Protein 2YEQ (pdb70)

Structure (mmCIF, N/CA/C/O backbone):
data_2YEQ
#
_entry.id   2YEQ
#
_cell.length_a   147.318
_cell.length_b   147.318
_cell.length_c   347.646
_cell.angle_alpha   90.00
_cell.angle_beta   90.00
_cell.angle_gamma   90.00
#
_symmetry.space_group_name_H-M   'I 41 2 2'
#
loop_
_entity.id
_entity.type
_entity.pdbx_description
1 polymer 'ALKALINE PHOSPHATASE D'
2 non-polymer 3,6,9,12,15,18,21,24-OCTAOXAHEXACOSAN-1-OL
3 non-polymer 1,2-ETHANEDIOL
4 non-polymer 'SODIUM ION'
5 non-polymer 'FE (III) ION'
6 non-polymer 'CALCIUM ION'
7 non-polymer 'PHOSPHATE ION'
8 water water
#
loop_
_atom_site.group_PDB
_atom_site.id
_atom_site.type_symbol
_atom_site.label_atom_id
_atom_site.label_alt_id
_atom_site.label_comp_id
_atom_site.label_asym_id
_atom_site.label_entity_id
_atom_site.label_seq_id
_atom_site.pdbx_PDB_ins_code
_atom_site.Cartn_x
_atom_site.Cartn_y
_atom_site.Cartn_z
_atom_site.occupancy
_atom_site.B_iso_or_equiv
_atom_site.auth_seq_id
_atom_site.auth_comp_id
_atom_site.auth_asym_id
_atom_site.auth_atom_id
_atom_site.pdbx_PDB_model_num
ATOM 1 N N . ALA A 1 1 ? 124.298 75.333 332.304 1.00 64.63 1 ALA A N 1
ATOM 2 C CA . ALA A 1 1 ? 124.929 74.020 332.589 1.00 53.57 1 ALA A CA 1
ATOM 3 C C . ALA A 1 1 ? 126.186 73.846 331.760 1.00 51.98 1 ALA A C 1
ATOM 4 O O . ALA A 1 1 ? 126.303 72.852 331.030 1.00 49.92 1 ALA A O 1
ATOM 6 N N . PRO A 1 2 ? 127.127 74.792 331.861 1.00 39.22 2 PRO A N 1
ATOM 7 C CA . PRO A 1 2 ? 128.416 74.586 331.197 1.00 36.70 2 PRO A CA 1
ATOM 8 C C . PRO A 1 2 ? 129.172 73.442 331.854 1.00 34.89 2 PRO A C 1
ATOM 9 O O . PRO A 1 2 ? 129.128 73.292 333.085 1.00 37.33 2 PRO A O 1
ATOM 13 N N . ASN A 1 3 ? 129.814 72.618 331.036 1.00 32.63 3 ASN A N 1
ATOM 14 C CA . ASN A 1 3 ? 130.653 71.544 331.524 1.00 32.90 3 ASN A CA 1
ATOM 15 C C . ASN A 1 3 ? 132.021 71.724 330.907 1.00 29.28 3 ASN A C 1
ATOM 16 O O . ASN A 1 3 ? 132.150 72.216 329.795 1.00 34.33 3 ASN A O 1
ATOM 21 N N . PHE A 1 4 ? 133.039 71.351 331.664 1.00 25.47 4 PHE A N 1
ATOM 22 C CA . PHE A 1 4 ? 134.412 71.593 331.292 1.00 21.95 4 PHE A CA 1
ATOM 23 C C . PHE A 1 4 ? 135.178 70.309 331.256 1.00 20.83 4 PHE A C 1
ATOM 24 O O . PHE A 1 4 ? 134.905 69.400 332.055 1.00 21.66 4 PHE A O 1
ATOM 32 N N . SER A 1 5 ? 136.145 70.241 330.355 1.00 20.83 5 SER A N 1
ATOM 33 C CA . SER A 1 5 ? 137.035 69.107 330.249 1.00 24.37 5 SER A CA 1
ATOM 34 C C . SER A 1 5 ? 138.257 69.307 331.160 1.00 25.70 5 SER A C 1
ATOM 35 O O . SER A 1 5 ? 139.017 68.374 331.430 1.00 26.16 5 SER A O 1
ATOM 38 N N . SER A 1 6 ? 138.432 70.524 331.660 1.00 23.05 6 SER A N 1
ATOM 39 C CA . SER A 1 6 ? 139.507 70.799 332.602 1.00 24.98 6 SER A CA 1
ATOM 40 C C . SER A 1 6 ? 139.084 71.921 333.539 1.00 23.53 6 SER A C 1
ATOM 41 O O . SER A 1 6 ? 138.208 72.712 333.210 1.00 21.69 6 SER A O 1
ATOM 44 N N . TYR A 1 7 ? 139.664 71.949 334.731 1.00 22.77 7 TYR A N 1
ATOM 45 C CA . TYR A 1 7 ? 139.286 72.922 335.760 1.00 21.09 7 TYR A CA 1
ATOM 46 C C . TYR A 1 7 ? 139.458 74.355 335.205 1.00 19.05 7 TYR A C 1
ATOM 47 O O . TYR A 1 7 ? 140.527 74.687 334.716 1.00 21.16 7 TYR A O 1
ATOM 56 N N . PRO A 1 8 ? 138.412 75.164 335.224 1.00 18.32 8 PRO A N 1
ATOM 57 C CA . PRO A 1 8 ? 138.478 76.438 334.479 1.00 20.37 8 PRO A CA 1
ATOM 58 C C . PRO A 1 8 ? 139.190 77.596 335.196 1.00 20.13 8 PRO A C 1
ATOM 59 O O . PRO A 1 8 ? 139.660 78.550 334.542 1.00 21.29 8 PRO A O 1
ATOM 63 N N . PHE A 1 9 ? 139.298 77.531 336.517 1.00 21.58 9 PHE A N 1
ATOM 64 C CA . PHE A 1 9 ? 139.825 78.670 337.279 1.00 20.42 9 PHE A CA 1
ATOM 65 C C . PHE A 1 9 ? 141.341 78.537 337.476 1.00 21.15 9 PHE A C 1
ATOM 66 O O . PHE A 1 9 ? 141.839 78.620 338.592 1.00 19.61 9 PHE A O 1
ATOM 74 N N . THR A 1 10 ? 142.060 78.333 336.377 1.00 19.34 10 THR A N 1
ATOM 75 C CA . THR A 1 10 ? 143.499 78.093 336.388 1.00 19.49 10 THR A CA 1
ATOM 76 C C . THR A 1 10 ? 144.282 79.350 336.786 1.00 18.65 10 THR A C 1
ATOM 77 O O . THR A 1 10 ? 145.462 79.260 337.121 1.00 19.97 10 THR A O 1
ATOM 81 N N . LEU A 1 11 ? 143.653 80.517 336.688 1.00 18.68 11 LEU A N 1
ATOM 82 C CA . LEU A 1 11 ? 144.309 81.788 337.059 1.00 19.45 11 LEU A CA 1
ATOM 83 C C . LEU A 1 11 ? 143.831 82.285 338.408 1.00 19.84 11 LEU A C 1
ATOM 84 O O . LEU A 1 11 ? 144.118 83.429 338.805 1.00 18.74 11 LEU A O 1
ATOM 89 N N . GLY A 1 12 ? 143.087 81.427 339.106 1.00 20.86 12 GLY A N 1
ATOM 90 C CA . GLY A 1 12 ? 142.589 81.745 340.439 1.00 19.01 12 GLY A CA 1
ATOM 91 C C . GLY A 1 12 ? 141.553 82.840 340.456 1.00 18.83 12 GLY A C 1
ATOM 92 O O . GLY A 1 12 ? 140.750 83.006 339.524 1.00 20.37 12 GLY A O 1
ATOM 93 N N . VAL A 1 13 ? 141.564 83.594 341.551 1.00 18.08 13 VAL A N 1
ATOM 94 C CA . VAL A 1 13 ? 140.641 84.671 341.777 1.00 17.10 13 VAL A CA 1
ATOM 95 C C . VAL A 1 13 ? 141.394 85.898 342.294 1.00 16.44 13 VAL A C 1
ATOM 96 O O . VAL A 1 13 ? 142.583 85.819 342.633 1.00 20.00 13 VAL A O 1
ATOM 100 N N . ALA A 1 14 ? 140.714 87.028 342.319 1.00 16.79 14 ALA A N 1
ATOM 101 C CA . ALA A 1 14 ? 141.333 88.273 342.786 1.00 18.59 14 ALA A CA 1
ATOM 102 C C . ALA A 1 14 ? 140.247 89.217 343.212 1.00 18.35 14 ALA A C 1
ATOM 103 O O . ALA A 1 14 ? 139.075 89.046 342.849 1.00 18.59 14 ALA A O 1
ATOM 105 N N . SER A 1 15 ? 140.631 90.208 344.008 1.00 19.17 15 SER A N 1
ATOM 106 C CA . SER A 1 15 ? 139.735 91.299 344.360 1.00 18.98 15 SER A CA 1
ATOM 107 C C . SER A 1 15 ? 140.491 92.617 344.337 1.00 17.41 15 SER A C 1
ATOM 108 O O . SER A 1 15 ? 141.711 92.668 344.422 1.00 16.43 15 SER A O 1
ATOM 111 N N . GLY A 1 16 ? 139.757 93.701 344.247 1.00 19.07 16 GLY A N 1
ATOM 112 C CA . GLY A 1 16 ? 140.426 94.968 344.089 1.00 20.36 16 GLY A CA 1
ATOM 113 C C . GLY A 1 16 ? 139.573 96.198 344.140 1.00 18.98 16 GLY A C 1
ATOM 114 O O . GLY A 1 16 ? 138.352 96.146 344.259 1.00 21.46 16 GLY A O 1
ATOM 115 N N . ASP A 1 17 ? 140.263 97.323 344.065 1.00 21.59 17 ASP A N 1
ATOM 116 C CA . ASP A 1 17 ? 139.643 98.636 344.066 1.00 23.01 17 ASP A CA 1
ATOM 117 C C . ASP A 1 17 ? 138.549 98.760 345.103 1.00 20.25 17 ASP A C 1
ATOM 118 O O . ASP A 1 17 ? 137.429 99.165 344.798 1.00 23.38 17 ASP A O 1
ATOM 123 N N . PRO A 1 18 ? 138.891 98.459 346.350 1.00 19.98 18 PRO A N 1
ATOM 124 C CA . PRO A 1 18 ? 137.890 98.509 347.411 1.00 20.54 18 PRO A CA 1
ATOM 125 C C . PRO A 1 18 ? 137.457 99.920 347.681 1.00 23.92 18 PRO A C 1
ATOM 126 O O . PRO A 1 18 ? 138.292 100.843 347.591 1.00 23.38 18 PRO A O 1
ATOM 130 N N . LEU A 1 19 ? 136.159 100.078 347.962 1.00 24.20 19 LEU A N 1
ATOM 131 C CA . LEU A 1 19 ? 135.580 101.299 348.505 1.00 23.33 19 LEU A CA 1
ATOM 132 C C . LEU A 1 19 ? 134.916 100.928 349.844 1.00 24.59 19 LEU A C 1
ATOM 133 O O . LEU A 1 19 ? 135.007 99.789 350.292 1.00 21.99 19 LEU A O 1
ATOM 138 N N . SER A 1 20 ? 134.243 101.870 350.491 1.00 25.38 20 SER A N 1
ATOM 139 C CA . SER A 1 20 ? 133.680 101.579 351.816 1.00 27.93 20 SER A CA 1
ATOM 140 C C . SER A 1 20 ? 132.461 100.666 351.763 1.00 29.44 20 SER A C 1
ATOM 141 O O . SER A 1 20 ? 132.118 100.058 352.764 1.00 29.56 20 SER A O 1
ATOM 144 N N . ASP A 1 21 ? 131.824 100.541 350.606 1.00 28.01 21 ASP A N 1
ATOM 145 C CA . ASP A 1 21 ? 130.600 99.743 350.488 1.00 29.35 21 ASP A CA 1
ATOM 146 C C . ASP A 1 21 ? 130.622 98.698 349.362 1.00 28.59 21 ASP A C 1
ATOM 147 O O . ASP A 1 21 ? 129.584 98.113 349.046 1.00 31.10 21 ASP A O 1
ATOM 152 N N . SER A 1 22 ? 131.776 98.491 348.739 1.00 27.21 22 SER A N 1
ATOM 153 C CA . SER A 1 22 ? 131.876 97.591 347.586 1.00 25.18 22 SER A CA 1
ATOM 154 C C . SER A 1 22 ? 133.313 97.259 347.318 1.00 24.82 22 SER A C 1
ATOM 155 O O . SER A 1 22 ? 134.223 97.928 347.830 1.00 24.21 22 SER A O 1
ATOM 158 N N . VAL A 1 23 ? 133.512 96.228 346.500 1.00 24.13 23 VAL A N 1
ATOM 159 C CA . VAL A 1 23 ? 134.829 95.803 346.081 1.00 22.99 23 VAL A CA 1
ATOM 160 C C . VAL A 1 23 ? 134.669 95.113 344.724 1.00 23.70 23 VAL A C 1
ATOM 161 O O . VAL A 1 23 ? 133.591 94.607 344.411 1.00 24.57 23 VAL A O 1
ATOM 165 N N . VAL A 1 24 ? 135.716 95.116 343.912 1.00 22.82 24 VAL A N 1
ATOM 166 C CA . VAL A 1 24 ? 135.699 94.370 342.654 1.00 20.66 24 VAL A CA 1
ATOM 167 C C . VAL A 1 24 ? 136.151 92.938 342.931 1.00 20.23 24 VAL A C 1
ATOM 168 O O . VAL A 1 24 ? 137.152 92.711 343.633 1.00 22.28 24 VAL A O 1
ATOM 172 N N . LEU A 1 25 ? 135.413 91.984 342.377 1.00 19.64 25 LEU A N 1
ATOM 173 C CA . LEU A 1 25 ? 135.790 90.575 342.379 1.00 19.31 25 LEU A CA 1
ATOM 174 C C . LEU A 1 25 ? 136.140 90.168 340.955 1.00 18.27 25 LEU A C 1
ATOM 175 O O . LEU A 1 25 ? 135.425 90.515 340.024 1.00 21.00 25 LEU A O 1
ATOM 180 N N . TRP A 1 26 ? 137.207 89.393 340.799 1.00 17.09 26 TRP A N 1
ATOM 181 C CA . TRP A 1 26 ? 137.715 89.017 339.502 1.00 18.37 26 TRP A CA 1
ATOM 182 C C . TRP A 1 26 ? 137.950 87.516 339.417 1.00 17.99 26 TRP A C 1
ATOM 183 O O . TRP A 1 26 ? 138.411 86.881 340.371 1.00 17.32 26 TRP A O 1
ATOM 194 N N . THR A 1 27 ? 137.640 86.961 338.252 1.00 17.27 27 THR A N 1
ATOM 195 C CA . THR A 1 27 ? 138.238 85.712 337.844 1.00 17.00 27 THR A CA 1
ATOM 196 C C . THR A 1 27 ? 138.223 85.652 336.317 1.00 17.11 27 THR A C 1
ATOM 197 O O . THR A 1 27 ? 137.811 86.613 335.659 1.00 18.00 27 THR A O 1
ATOM 201 N N . ARG A 1 28 ? 138.694 84.539 335.782 1.00 16.65 28 ARG A N 1
ATOM 202 C CA . ARG A 1 28 ? 138.707 84.296 334.355 1.00 18.56 28 ARG A CA 1
ATOM 203 C C . ARG A 1 28 ? 138.548 82.791 334.148 1.00 19.09 28 ARG A C 1
ATOM 204 O O . ARG A 1 28 ? 139.221 81.969 334.829 1.00 19.62 28 ARG A O 1
ATOM 212 N N . LEU A 1 29 ? 137.693 82.429 333.197 1.00 18.55 29 LEU A N 1
ATOM 213 C CA . LEU A 1 29 ? 137.559 81.028 332.760 1.00 17.85 29 LEU A CA 1
ATOM 214 C C . LEU A 1 29 ? 138.584 80.727 331.679 1.00 19.96 29 LEU A C 1
ATOM 215 O O . LEU A 1 29 ? 138.478 81.244 330.563 1.00 21.49 29 LEU A O 1
ATOM 220 N N . ALA A 1 30 ? 139.573 79.894 332.023 1.00 19.48 30 ALA A N 1
ATOM 221 C CA . ALA A 1 30 ? 140.694 79.576 331.153 1.00 21.20 30 ALA A CA 1
ATOM 222 C C . ALA A 1 30 ? 141.216 78.140 331.380 1.00 21.89 30 ALA A C 1
ATOM 223 O O . ALA A 1 30 ? 142.357 77.954 331.810 1.00 23.45 30 ALA A O 1
ATOM 225 N N . PRO A 1 31 ? 140.390 77.126 331.098 1.00 23.74 31 PRO A N 1
ATOM 226 C CA . PRO A 1 31 ? 140.826 75.715 331.244 1.00 25.17 31 PRO A CA 1
ATOM 227 C C . PRO A 1 31 ? 142.118 75.312 330.514 1.00 25.72 31 PRO A C 1
ATOM 228 O O . PRO A 1 31 ? 142.784 74.410 330.985 1.00 25.29 31 PRO A O 1
ATOM 232 N N . ASP A 1 32 ? 142.487 75.994 329.420 1.00 29.30 32 ASP A N 1
ATOM 233 C CA . ASP A 1 32 ? 143.813 75.834 328.724 1.00 28.52 32 ASP A CA 1
ATOM 234 C C . ASP A 1 32 ? 144.511 77.214 328.574 1.00 29.11 32 ASP A C 1
ATOM 235 O O . ASP A 1 32 ? 144.471 77.816 327.487 1.00 27.27 32 ASP A O 1
ATOM 240 N N . PRO A 1 33 ? 145.157 77.702 329.640 1.00 25.12 33 PRO A N 1
ATOM 241 C CA . PRO A 1 33 ? 145.407 79.141 329.775 1.00 25.52 33 PRO A CA 1
ATOM 242 C C . PRO A 1 33 ? 146.485 79.737 328.869 1.00 23.92 33 PRO A C 1
ATOM 243 O O . PRO A 1 33 ? 146.349 80.870 328.431 1.00 25.49 33 PRO A O 1
ATOM 247 N N . LEU A 1 34 ? 147.539 78.995 328.586 1.00 26.15 34 LEU A N 1
ATOM 248 C CA . LEU A 1 34 ? 148.606 79.508 327.718 1.00 28.00 34 LEU A CA 1
ATOM 249 C C . LEU A 1 34 ? 148.296 79.380 326.208 1.00 28.90 34 LEU A C 1
ATOM 250 O O . LEU A 1 34 ? 149.036 79.920 325.377 1.00 29.08 34 LEU A O 1
ATOM 255 N N . ASN A 1 35 ? 147.222 78.673 325.855 1.00 26.08 35 ASN A N 1
ATOM 256 C CA . ASN A 1 35 ? 146.801 78.531 324.453 1.00 27.13 35 ASN A CA 1
ATOM 257 C C . ASN A 1 35 ? 145.483 79.252 324.179 1.00 25.78 35 ASN A C 1
ATOM 258 O O . ASN A 1 35 ? 144.619 78.766 323.453 1.00 27.55 35 ASN A O 1
ATOM 263 N N . GLY A 1 36 ? 145.319 80.423 324.775 1.00 25.18 36 GLY A N 1
ATOM 264 C CA . GLY A 1 36 ? 144.174 81.253 324.506 1.00 22.73 36 GLY A CA 1
ATOM 265 C C . GLY A 1 36 ? 142.997 81.036 325.428 1.00 22.90 36 GLY A C 1
ATOM 266 O O . GLY A 1 36 ? 142.003 81.746 325.339 1.00 23.81 36 GLY A O 1
ATOM 267 N N . GLY A 1 37 ? 143.087 80.054 326.313 1.00 22.38 37 GLY A N 1
ATOM 268 C CA . GLY A 1 37 ? 142.020 79.819 327.276 1.00 22.10 37 GLY A CA 1
ATOM 269 C C . GLY A 1 37 ? 141.219 78.538 327.073 1.00 25.51 37 GLY A C 1
ATOM 270 O O . GLY A 1 37 ? 140.655 78.013 328.041 1.00 24.99 37 GLY A O 1
ATOM 271 N N . GLY A 1 38 ? 141.152 78.048 325.822 1.00 24.38 38 GLY A N 1
ATOM 272 C CA . GLY A 1 38 ? 140.444 76.819 325.488 1.00 24.55 38 GLY A CA 1
ATOM 273 C C . GLY A 1 38 ? 138.942 76.885 325.673 1.00 24.30 38 GLY A C 1
ATOM 274 O O . GLY A 1 38 ? 138.297 75.875 325.940 1.00 26.28 38 GLY A O 1
ATOM 275 N N . MET A 1 39 ? 138.357 78.066 325.550 1.00 24.12 39 MET A N 1
ATOM 276 C CA . MET A 1 39 ? 136.920 78.190 325.756 1.00 24.91 39 MET A CA 1
ATOM 277 C C . MET A 1 39 ? 136.197 78.256 324.405 1.00 29.05 39 MET A C 1
ATOM 278 O O . MET A 1 39 ? 136.759 78.716 323.412 1.00 25.28 39 MET A O 1
ATOM 283 N N . PRO A 1 40 ? 134.943 77.832 324.365 1.00 29.78 40 PRO A N 1
ATOM 284 C CA . PRO A 1 40 ? 134.163 78.006 323.134 1.00 31.80 40 PRO A CA 1
ATOM 285 C C . PRO A 1 40 ? 133.733 79.456 322.950 1.00 32.75 40 PRO A C 1
ATOM 286 O O . PRO A 1 40 ? 133.664 80.213 323.911 1.00 30.00 40 PRO A O 1
ATOM 290 N N . LYS A 1 41 ? 133.393 79.820 321.728 1.00 35.47 41 LYS A N 1
ATOM 291 C CA . LYS A 1 41 ? 132.993 81.180 321.407 1.00 40.27 41 LYS A CA 1
ATOM 292 C C . LYS A 1 41 ? 131.530 81.405 321.782 1.00 39.98 41 LYS A C 1
ATOM 293 O O . LYS A 1 41 ? 130.690 81.603 320.915 1.00 42.56 41 LYS A O 1
ATOM 299 N N . GLN A 1 42 ? 131.231 81.368 323.078 1.00 36.34 42 GLN A N 1
ATOM 300 C CA . GLN A 1 42 ? 129.888 81.673 323.580 1.00 35.63 42 GLN A CA 1
ATOM 301 C C . GLN A 1 42 ? 129.947 82.178 325.023 1.00 32.92 42 GLN A C 1
ATOM 302 O O . GLN A 1 42 ? 130.892 81.885 325.754 1.00 26.98 42 GLN A O 1
ATOM 308 N N . ALA A 1 43 ? 128.928 82.928 325.416 1.00 27.81 43 ALA A N 1
ATOM 309 C CA . ALA A 1 43 ? 128.865 83.492 326.749 1.00 31.62 43 ALA A CA 1
ATOM 310 C C . ALA A 1 43 ? 128.557 82.375 327.738 1.00 30.49 43 ALA A C 1
ATOM 311 O O . ALA A 1 43 ? 127.803 81.470 327.416 1.00 29.90 43 ALA A O 1
ATOM 313 N N . VAL A 1 44 ? 129.187 82.426 328.914 1.00 28.00 44 VAL A N 1
ATOM 314 C CA . VAL A 1 44 ? 129.077 81.374 329.930 1.00 28.48 44 VAL A CA 1
ATOM 315 C C . VAL A 1 44 ? 128.674 82.030 331.257 1.00 29.19 44 VAL A C 1
ATOM 316 O O . VAL A 1 44 ? 129.297 82.997 331.683 1.00 24.86 44 VAL A O 1
ATOM 320 N N . PRO A 1 45 ? 127.607 81.545 331.887 1.00 29.10 45 PRO A N 1
ATOM 321 C CA . PRO A 1 45 ? 127.187 82.128 333.152 1.00 28.99 45 PRO A CA 1
ATOM 322 C C . PRO A 1 45 ? 128.159 81.792 334.297 1.00 27.48 45 PRO A C 1
ATOM 323 O O . PRO A 1 45 ? 128.620 80.652 334.434 1.00 23.34 45 PRO A O 1
ATOM 327 N N . VAL A 1 46 ? 128.477 82.794 335.109 1.00 24.52 46 VAL A N 1
ATOM 328 C CA . VAL A 1 46 ? 129.334 82.578 336.280 1.00 23.08 46 VAL A CA 1
ATOM 329 C C . VAL A 1 46 ? 128.635 83.164 337.491 1.00 25.06 46 VAL A C 1
ATOM 330 O O . VAL A 1 46 ? 128.347 84.378 337.539 1.00 24.71 46 VAL A O 1
ATOM 334 N N . LYS A 1 47 ? 128.317 82.300 338.456 1.00 23.76 47 LYS A N 1
ATOM 335 C CA . LYS A 1 47 ? 127.668 82.753 339.684 1.00 25.02 47 LYS A CA 1
ATOM 336 C C . LYS A 1 47 ? 128.735 83.207 340.658 1.00 25.23 47 LYS A C 1
ATOM 337 O O . LYS A 1 47 ? 129.881 82.731 340.617 1.00 22.08 47 LYS A O 1
ATOM 343 N N . TRP A 1 48 ? 128.372 84.143 341.526 1.00 25.61 48 TRP A N 1
ATOM 344 C CA . TRP A 1 48 ? 129.292 84.620 342.540 1.00 24.41 48 TRP A CA 1
ATOM 345 C C . TRP A 1 48 ? 128.571 84.866 343.855 1.00 25.68 48 TRP A C 1
ATOM 346 O O . TRP A 1 48 ? 127.386 85.227 343.880 1.00 24.09 48 TRP A O 1
ATOM 357 N N . GLU A 1 49 ? 129.322 84.711 344.938 1.00 25.82 49 GLU A N 1
ATOM 358 C CA . GLU A 1 49 ? 128.807 84.899 346.290 1.00 27.48 49 GLU A CA 1
ATOM 359 C C . GLU A 1 49 ? 129.852 85.600 347.162 1.00 25.53 49 GLU A C 1
ATOM 360 O O . GLU A 1 49 ? 131.058 85.322 347.066 1.00 24.94 49 GLU A O 1
ATOM 366 N N . VAL A 1 50 ? 129.365 86.480 348.025 1.00 22.52 50 VAL A N 1
ATOM 367 C CA . VAL A 1 50 ? 130.158 87.139 349.031 1.00 22.83 50 VAL A CA 1
ATOM 368 C C . VAL A 1 50 ? 129.544 86.810 350.406 1.00 25.68 50 VAL A C 1
ATOM 369 O O . VAL A 1 50 ? 128.332 86.967 350.619 1.00 25.48 50 VAL A O 1
ATOM 373 N N . ALA A 1 51 ? 130.385 86.370 351.324 1.00 25.44 51 ALA A N 1
ATOM 374 C CA . ALA A 1 51 ? 129.947 85.946 352.645 1.00 26.01 51 ALA A CA 1
ATOM 375 C C . ALA A 1 51 ? 130.782 86.595 353.740 1.00 29.28 51 ALA A C 1
ATOM 376 O O . ALA A 1 51 ? 131.922 87.057 353.510 1.00 29.17 51 ALA A O 1
ATOM 378 N N . LYS A 1 52 ? 130.246 86.581 354.953 1.00 31.22 52 LYS A N 1
ATOM 379 C CA . LYS A 1 52 ? 131.005 87.040 356.121 1.00 33.12 52 LYS A CA 1
ATOM 380 C C . LYS A 1 52 ? 131.967 85.987 356.643 1.00 31.72 52 LYS A C 1
ATOM 381 O O . LYS A 1 52 ? 132.870 86.299 357.415 1.00 32.43 52 LYS A O 1
ATOM 387 N N . ASP A 1 53 ? 131.800 84.753 356.193 1.00 32.08 53 ASP A N 1
ATOM 388 C CA . ASP A 1 53 ? 132.554 83.625 356.719 1.00 33.51 53 ASP A CA 1
ATOM 389 C C . ASP A 1 53 ? 133.086 82.755 355.620 1.00 31.99 53 ASP A C 1
ATOM 390 O O . ASP A 1 53 ? 132.529 82.720 354.525 1.00 31.86 53 ASP A O 1
ATOM 395 N N . GLU A 1 54 ? 134.146 82.017 355.919 1.00 32.25 54 GLU A N 1
ATOM 396 C CA . GLU A 1 54 ? 134.816 81.231 354.886 1.00 41.61 54 GLU A CA 1
ATOM 397 C C . GLU A 1 54 ? 134.075 79.962 354.452 1.00 38.18 54 GLU A C 1
ATOM 398 O O . GLU A 1 54 ? 134.456 79.348 353.455 1.00 36.00 54 GLU A O 1
ATOM 404 N N . HIS A 1 55 ? 133.026 79.583 355.186 1.00 42.28 55 HIS A N 1
ATOM 405 C CA . HIS A 1 55 ? 132.199 78.423 354.834 1.00 45.95 55 HIS A CA 1
ATOM 406 C C . HIS A 1 55 ? 130.903 78.822 354.128 1.00 43.28 55 HIS A C 1
ATOM 407 O O . HIS A 1 55 ? 130.083 77.974 353.813 1.00 46.61 55 HIS A O 1
ATOM 414 N N . PHE A 1 56 ? 130.730 80.114 353.878 1.00 38.16 56 PHE A N 1
ATOM 415 C CA . PHE A 1 56 ? 129.604 80.612 353.089 1.00 35.69 56 PHE A CA 1
ATOM 416 C C . PHE A 1 56 ? 128.231 80.282 353.658 1.00 37.92 56 PHE A C 1
ATOM 417 O O . PHE A 1 56 ? 127.274 80.092 352.924 1.00 37.97 56 PHE A O 1
ATOM 425 N N . ARG A 1 57 ? 128.148 80.268 354.981 1.00 40.16 57 ARG A N 1
ATOM 426 C CA . ARG A 1 57 ? 126.883 80.120 355.673 1.00 43.40 57 ARG A CA 1
ATOM 427 C C . ARG A 1 57 ? 126.215 81.466 355.867 1.00 44.78 57 ARG A C 1
ATOM 428 O O . ARG A 1 57 ? 124.996 81.534 356.023 1.00 41.26 57 ARG A O 1
ATOM 436 N N . LYS A 1 58 ? 127.006 82.540 355.826 1.00 43.20 58 LYS A N 1
ATOM 437 C CA . LYS A 1 58 ? 126.486 83.894 356.020 1.00 43.44 58 LYS A CA 1
ATOM 438 C C . LYS A 1 58 ? 126.669 84.755 354.771 1.00 39.40 58 LYS A C 1
ATOM 439 O O . LYS A 1 58 ? 127.427 85.731 354.779 1.00 32.76 58 LYS A O 1
ATOM 445 N N . ILE A 1 59 ? 125.935 84.413 353.723 1.00 36.56 59 ILE A N 1
ATOM 446 C CA . ILE A 1 59 ? 126.069 85.079 352.433 1.00 36.89 59 ILE A CA 1
ATOM 447 C C . ILE A 1 59 ? 125.382 86.430 352.506 1.00 37.59 59 ILE A C 1
ATOM 448 O O . ILE A 1 59 ? 124.244 86.500 352.942 1.00 36.95 59 ILE A O 1
ATOM 453 N N . VAL A 1 60 ? 126.074 87.499 352.091 1.00 33.45 60 VAL A N 1
ATOM 454 C CA . VAL A 1 60 ? 125.491 88.853 352.079 1.00 31.99 60 VAL A CA 1
ATOM 455 C C . VAL A 1 60 ? 125.137 89.366 350.700 1.00 29.99 60 VAL A C 1
ATOM 456 O O . VAL A 1 60 ? 124.385 90.311 350.579 1.00 32.10 60 VAL A O 1
ATOM 460 N N . ARG A 1 61 ? 125.696 88.772 349.658 1.00 29.54 61 ARG A N 1
ATOM 461 C CA . ARG A 1 61 ? 125.529 89.307 348.310 1.00 29.78 61 ARG A CA 1
ATOM 462 C C . ARG A 1 61 ? 125.840 88.191 347.351 1.00 27.31 61 ARG A C 1
ATOM 463 O O . ARG A 1 61 ? 126.778 87.431 347.577 1.00 28.21 61 ARG A O 1
ATOM 471 N N . LYS A 1 62 ? 125.050 88.079 346.294 1.00 28.08 62 LYS A N 1
ATOM 472 C CA . LYS A 1 62 ? 125.261 87.050 345.275 1.00 28.94 62 LYS A CA 1
ATOM 473 C C . LYS A 1 62 ? 124.684 87.538 343.956 1.00 27.71 62 LYS A C 1
ATOM 474 O O . LYS A 1 62 ? 123.898 88.484 343.949 1.00 30.34 62 LYS A O 1
ATOM 480 N N . GLY A 1 63 ? 125.090 86.908 342.859 1.00 25.77 63 GLY A N 1
ATOM 481 C CA . GLY A 1 63 ? 124.588 87.233 341.533 1.00 26.50 63 GLY A CA 1
ATOM 482 C C . GLY A 1 63 ? 125.138 86.319 340.453 1.00 26.14 63 GLY A C 1
ATOM 483 O O . GLY A 1 63 ? 125.779 85.305 340.749 1.00 27.13 63 GLY A O 1
ATOM 484 N N . THR A 1 64 ? 124.869 86.675 339.200 1.00 27.76 64 THR A N 1
ATOM 485 C CA . THR A 1 64 ? 125.349 85.924 338.043 1.00 29.78 64 THR A CA 1
ATOM 486 C C . THR A 1 64 ? 125.855 86.901 337.000 1.00 29.61 64 THR A C 1
ATOM 487 O O . THR A 1 64 ? 125.169 87.854 336.668 1.00 30.99 64 THR A O 1
ATOM 491 N N . GLU A 1 65 ? 127.072 86.675 336.524 1.00 29.58 65 GLU A N 1
ATOM 492 C CA . GLU A 1 65 ? 127.641 87.436 335.411 1.00 32.20 65 GLU A CA 1
ATOM 493 C C . GLU A 1 65 ? 127.752 86.525 334.217 1.00 30.67 65 GLU A C 1
ATOM 494 O O . GLU A 1 65 ? 127.883 85.311 334.385 1.00 29.86 65 GLU A O 1
ATOM 500 N N . MET A 1 66 ? 127.719 87.105 333.017 1.00 29.30 66 MET A N 1
ATOM 501 C CA . MET A 1 66 ? 127.958 86.335 331.799 1.00 29.79 66 MET A CA 1
ATOM 502 C C . MET A 1 66 ? 129.367 86.620 331.356 1.00 28.79 66 MET A C 1
ATOM 503 O O . MET A 1 66 ? 129.657 87.744 330.912 1.00 32.14 66 MET A O 1
ATOM 508 N N . ALA A 1 67 ? 130.241 85.622 331.476 1.00 24.23 67 ALA A N 1
ATOM 509 C CA . ALA A 1 67 ? 131.612 85.718 330.963 1.00 24.79 67 ALA A CA 1
ATOM 510 C C . ALA A 1 67 ? 131.553 85.620 329.434 1.00 25.04 67 ALA A C 1
ATOM 511 O O . ALA A 1 67 ? 130.912 84.721 328.919 1.00 28.97 67 ALA A O 1
ATOM 513 N N . LYS A 1 68 ? 132.232 86.518 328.720 1.00 28.64 68 LYS A N 1
ATOM 514 C CA . LYS A 1 68 ? 132.123 86.614 327.243 1.00 30.84 68 LYS A CA 1
ATOM 515 C C . LYS A 1 68 ? 133.450 86.422 326.547 1.00 28.71 68 LYS A C 1
ATOM 516 O O . LYS A 1 68 ? 134.473 86.899 327.049 1.00 23.95 68 LYS A O 1
ATOM 522 N N . PRO A 1 69 ? 133.419 85.810 325.361 1.00 26.31 69 PRO A N 1
ATOM 523 C CA . PRO A 1 69 ? 134.628 85.631 324.556 1.00 26.23 69 PRO A CA 1
ATOM 524 C C . PRO A 1 69 ? 135.369 86.942 324.265 1.00 25.93 69 PRO A C 1
ATOM 525 O O . PRO A 1 69 ? 136.599 86.944 324.216 1.00 26.56 69 PRO A O 1
ATOM 529 N N . SER A 1 70 ? 134.635 88.036 324.054 1.00 23.32 70 SER A N 1
ATOM 530 C CA . SER A 1 70 ? 135.282 89.296 323.672 1.00 25.52 70 SER A CA 1
ATOM 531 C C . SER A 1 70 ? 136.167 89.864 324.786 1.00 24.68 70 SER A C 1
ATOM 532 O O . SER A 1 70 ? 137.088 90.648 324.505 1.00 23.77 70 SER A O 1
ATOM 535 N N . LEU A 1 71 ? 135.929 89.420 326.025 1.00 23.59 71 LEU A N 1
ATOM 536 C CA . LEU A 1 71 ? 136.808 89.754 327.154 1.00 22.28 71 LEU A CA 1
ATOM 537 C C . LEU A 1 71 ? 137.543 88.531 327.749 1.00 22.68 71 LEU A C 1
ATOM 538 O O . LEU A 1 71 ? 137.836 88.489 328.955 1.00 23.87 71 LEU A O 1
ATOM 543 N N . ALA A 1 72 ? 137.852 87.556 326.888 1.00 19.73 72 ALA A N 1
ATOM 544 C CA . ALA A 1 72 ? 138.585 86.339 327.252 1.00 20.00 72 ALA A CA 1
ATOM 545 C C . ALA A 1 72 ? 137.924 85.561 328.411 1.00 18.34 72 ALA A C 1
ATOM 546 O O . ALA A 1 72 ? 138.598 84.873 329.187 1.00 18.28 72 ALA A O 1
ATOM 548 N N . HIS A 1 73 ? 136.605 85.661 328.492 1.00 17.92 73 HIS A N 1
ATOM 549 C CA . HIS A 1 73 ? 135.792 85.039 329.545 1.00 19.22 73 HIS A CA 1
ATOM 550 C C . HIS A 1 73 ? 136.269 85.453 330.949 1.00 21.76 73 HIS A C 1
ATOM 551 O O . HIS A 1 73 ? 136.170 84.684 331.929 1.00 19.30 73 HIS A O 1
ATOM 558 N N . SER A 1 74 ? 136.767 86.684 331.048 1.00 20.77 74 SER A N 1
ATOM 559 C CA . SER A 1 74 ? 137.046 87.270 332.339 1.00 20.20 74 SER A CA 1
ATOM 560 C C . SER A 1 74 ? 135.729 87.656 333.005 1.00 23.11 74 SER A C 1
ATOM 561 O O . SER A 1 74 ? 134.662 87.789 332.370 1.00 22.92 74 SER A O 1
ATOM 564 N N . VAL A 1 75 ? 135.794 87.806 334.318 1.00 21.96 75 VAL A N 1
ATOM 565 C CA . VAL A 1 75 ? 134.645 88.202 335.095 1.00 22.01 75 VAL A CA 1
ATOM 566 C C . VAL A 1 75 ? 135.051 89.367 336.002 1.00 21.39 75 VAL A C 1
ATOM 567 O O . VAL A 1 75 ? 136.036 89.270 336.736 1.00 21.04 75 VAL A O 1
ATOM 571 N N . HIS A 1 76 ? 134.318 90.464 335.920 1.00 19.09 76 HIS A N 1
ATOM 572 C CA . HIS A 1 76 ? 134.485 91.596 336.838 1.00 21.41 76 HIS A CA 1
ATOM 573 C C . HIS A 1 76 ? 133.148 91.861 337.485 1.00 22.77 76 HIS A C 1
ATOM 574 O O . HIS A 1 76 ? 132.180 92.136 336.789 1.00 27.86 76 HIS A O 1
ATOM 581 N N . VAL A 1 77 ? 133.093 91.766 338.810 1.00 22.38 77 VAL A N 1
ATOM 582 C CA . VAL A 1 77 ? 131.862 91.963 339.560 1.00 24.16 77 VAL A CA 1
ATOM 583 C C . VAL A 1 77 ? 132.117 93.122 340.506 1.00 24.89 77 VAL A C 1
ATOM 584 O O . VAL A 1 77 ? 133.112 93.136 341.206 1.00 26.32 77 VAL A O 1
ATOM 588 N N . GLU A 1 78 ? 131.226 94.097 340.533 1.00 27.50 78 GLU A N 1
ATOM 589 C CA . GLU A 1 78 ? 131.312 95.145 341.538 1.00 28.23 78 GLU A CA 1
ATOM 590 C C . GLU A 1 78 ? 130.284 94.813 342.631 1.00 29.90 78 GLU A C 1
ATOM 591 O O . GLU A 1 78 ? 129.111 95.144 342.524 1.00 30.15 78 GLU A O 1
ATOM 597 N N . ALA A 1 79 ? 130.743 94.089 343.649 1.00 27.11 79 ALA A N 1
ATOM 598 C CA . ALA A 1 79 ? 129.872 93.593 344.709 1.00 28.42 79 ALA A CA 1
ATOM 599 C C . ALA A 1 79 ? 129.627 94.760 345.637 1.00 30.41 79 ALA A C 1
ATOM 600 O O . ALA A 1 79 ? 130.548 95.233 346.298 1.00 29.35 79 ALA A O 1
ATOM 602 N N . ASP A 1 80 ? 128.395 95.242 345.668 1.00 31.34 80 ASP A N 1
ATOM 603 C CA . ASP A 1 80 ? 128.055 96.389 346.494 1.00 32.48 80 ASP A CA 1
ATOM 604 C C . ASP A 1 80 ? 127.112 95.983 347.631 1.00 33.56 80 ASP A C 1
ATOM 605 O O . ASP A 1 80 ? 126.874 94.796 347.836 1.00 30.30 80 ASP A O 1
ATOM 610 N N . GLY A 1 81 ? 126.608 96.965 348.374 1.00 34.15 81 GLY A N 1
ATOM 611 C CA . GLY A 1 81 ? 125.754 96.698 349.531 1.00 32.89 81 GLY A CA 1
ATOM 612 C C . GLY A 1 81 ? 126.528 96.101 350.690 1.00 31.37 81 GLY A C 1
ATOM 613 O O . GLY A 1 81 ? 125.974 95.346 351.471 1.00 31.53 81 GLY A O 1
ATOM 614 N N . LEU A 1 82 ? 127.819 96.419 350.788 1.00 28.29 82 LEU A N 1
ATOM 615 C CA . LEU A 1 82 ? 128.666 95.877 351.839 1.00 27.56 82 LEU A CA 1
ATOM 616 C C . LEU A 1 82 ? 128.855 96.896 352.954 1.00 27.80 82 LEU A C 1
ATOM 617 O O . LEU A 1 82 ? 128.572 98.073 352.791 1.00 30.89 82 LEU A O 1
ATOM 622 N N . GLU A 1 83 ? 129.360 96.431 354.086 1.00 27.50 83 GLU A N 1
ATOM 623 C CA . GLU A 1 83 ? 129.631 97.303 355.225 1.00 30.14 83 GLU A CA 1
ATOM 624 C C . GLU A 1 83 ? 131.090 97.740 355.203 1.00 27.31 83 GLU A C 1
ATOM 625 O O . GLU A 1 83 ? 131.940 97.013 354.704 1.00 26.78 83 GLU A O 1
ATOM 631 N N . PRO A 1 84 ? 131.392 98.873 355.830 1.00 29.33 84 PRO A N 1
ATOM 632 C CA . PRO A 1 84 ? 132.761 99.409 355.805 1.00 28.64 84 PRO A CA 1
ATOM 633 C C . PRO A 1 84 ? 133.734 98.722 356.745 1.00 27.46 84 PRO A C 1
ATOM 634 O O . PRO A 1 84 ? 133.349 98.164 357.757 1.00 26.56 84 PRO A O 1
ATOM 638 N N . ASN A 1 85 ? 135.001 98.740 356.365 1.00 26.52 85 ASN A N 1
ATOM 639 C CA . ASN A 1 85 ? 136.081 98.164 357.133 1.00 27.92 85 ASN A CA 1
ATOM 640 C C . ASN A 1 85 ? 135.829 96.734 357.585 1.00 31.85 85 ASN A C 1
ATOM 641 O O . ASN A 1 85 ? 136.152 96.367 358.719 1.00 29.27 85 ASN A O 1
ATOM 646 N N . LYS A 1 86 ? 135.284 95.925 356.688 1.00 29.04 86 LYS A N 1
ATOM 647 C CA . LYS A 1 86 ? 134.907 94.554 357.006 1.00 30.06 86 LYS A CA 1
ATOM 648 C C . LYS A 1 86 ? 135.525 93.547 356.050 1.00 28.81 86 LYS A C 1
ATOM 649 O O . LYS A 1 86 ? 135.534 93.767 354.839 1.00 27.83 86 LYS A O 1
ATOM 655 N N . VAL A 1 87 ? 136.007 92.440 356.613 1.00 26.74 87 VAL A N 1
ATOM 656 C CA . VAL A 1 87 ? 136.560 91.325 355.866 1.00 26.58 87 VAL A CA 1
ATOM 657 C C . VAL A 1 87 ? 135.441 90.501 355.296 1.00 27.86 87 VAL A C 1
ATOM 658 O O . VAL A 1 87 ? 134.465 90.205 356.008 1.00 28.86 87 VAL A O 1
ATOM 662 N N . TYR A 1 88 ? 135.558 90.130 354.016 1.00 24.58 88 TYR A N 1
ATOM 663 C CA . TYR A 1 88 ? 134.599 89.209 353.403 1.00 24.32 88 TYR A CA 1
ATOM 664 C C . TYR A 1 88 ? 135.321 88.108 352.676 1.00 25.56 88 TYR A C 1
ATOM 665 O O . TYR A 1 88 ? 136.517 88.228 352.367 1.00 23.64 88 TYR A O 1
ATOM 674 N N . TYR A 1 89 ? 134.584 87.032 352.409 1.00 24.45 89 TYR A N 1
ATOM 675 C CA . TYR A 1 89 ? 135.049 85.941 351.579 1.00 23.99 89 TYR A CA 1
ATOM 676 C C . TYR A 1 89 ? 134.195 85.911 350.328 1.00 22.12 89 TYR A C 1
ATOM 677 O O . TYR A 1 89 ? 133.016 86.332 350.356 1.00 22.40 89 TYR A O 1
ATOM 686 N N . TYR A 1 90 ? 134.786 85.438 349.232 1.00 21.16 90 TYR A N 1
ATOM 687 C CA . TYR A 1 90 ? 134.078 85.378 347.968 1.00 20.12 90 TYR A CA 1
ATOM 688 C C . TYR A 1 90 ? 134.490 84.155 347.180 1.00 19.81 90 TYR A C 1
ATOM 689 O O . TYR A 1 90 ? 135.583 83.618 347.368 1.00 22.40 90 TYR A O 1
ATOM 698 N N . ARG A 1 91 ? 133.602 83.708 346.291 1.00 21.95 91 ARG A N 1
ATOM 699 C CA . ARG A 1 91 ? 133.918 82.613 345.375 1.00 22.56 91 ARG A CA 1
ATOM 700 C C . ARG A 1 91 ? 132.982 82.637 344.190 1.00 21.26 91 ARG A C 1
ATOM 701 O O . ARG A 1 91 ? 131.932 83.284 344.224 1.00 22.04 91 ARG A O 1
ATOM 709 N N . PHE A 1 92 ? 133.390 81.926 343.148 1.00 22.01 92 PHE A N 1
ATOM 710 C CA . PHE A 1 92 ? 132.632 81.834 341.918 1.00 22.32 92 PHE A CA 1
ATOM 711 C C . PHE A 1 92 ? 132.256 80.384 341.670 1.00 21.48 92 PHE A C 1
ATOM 712 O O . PHE A 1 92 ? 132.955 79.471 342.103 1.00 22.85 92 PHE A O 1
ATOM 720 N N . LYS A 1 93 ? 131.196 80.191 340.896 1.00 23.17 93 LYS A N 1
ATOM 721 C CA . LYS A 1 93 ? 130.759 78.866 340.465 1.00 26.01 93 LYS A CA 1
ATOM 722 C C . LYS A 1 93 ? 130.315 78.975 339.015 1.00 24.27 93 LYS A C 1
ATOM 723 O O . LYS A 1 93 ? 129.578 79.892 338.669 1.00 25.75 93 LYS A O 1
ATOM 729 N N . THR A 1 94 ? 130.782 78.056 338.181 1.00 22.50 94 THR A N 1
ATOM 730 C CA . THR A 1 94 ? 130.331 77.976 336.801 1.00 23.02 94 THR A CA 1
ATOM 731 C C . THR A 1 94 ? 129.999 76.519 336.519 1.00 22.16 94 THR A C 1
ATOM 732 O O . THR A 1 94 ? 130.842 75.644 336.665 1.00 21.95 94 THR A O 1
ATOM 736 N N . GLY A 1 95 ? 128.748 76.281 336.143 1.00 25.37 95 GLY A N 1
ATOM 737 C CA . GLY A 1 95 ? 128.192 74.941 336.102 1.00 26.30 95 GLY A CA 1
ATOM 738 C C . GLY A 1 95 ? 128.313 74.386 337.503 1.00 25.68 95 GLY A C 1
ATOM 739 O O . GLY A 1 95 ? 127.825 74.976 338.476 1.00 27.69 95 GLY A O 1
ATOM 740 N N . HIS A 1 96 ? 129.038 73.292 337.618 1.00 25.85 96 HIS A N 1
ATOM 741 C CA . HIS A 1 96 ? 129.297 72.664 338.898 1.00 25.70 96 HIS A CA 1
ATOM 742 C C . HIS A 1 96 ? 130.695 73.010 339.433 1.00 26.72 96 HIS A C 1
ATOM 743 O O . HIS A 1 96 ? 131.051 72.587 340.533 1.00 25.61 96 HIS A O 1
ATOM 750 N N . GLU A 1 97 ? 131.486 73.749 338.656 1.00 24.18 97 GLU A N 1
ATOM 751 C CA . GLU A 1 97 ? 132.885 74.028 339.022 1.00 23.26 97 GLU A CA 1
ATOM 752 C C . GLU A 1 97 ? 132.961 75.177 340.032 1.00 24.83 97 GLU A C 1
ATOM 753 O O . GLU A 1 97 ? 132.278 76.185 339.868 1.00 23.58 97 GLU A O 1
ATOM 759 N N . LEU A 1 98 ? 133.775 75.008 341.073 1.00 24.60 98 LEU A N 1
ATOM 760 C CA . LEU A 1 98 ? 133.949 76.032 342.114 1.00 24.48 98 LEU A CA 1
ATOM 761 C C . LEU A 1 98 ? 135.352 76.627 342.078 1.00 21.44 98 LEU A C 1
ATOM 762 O O . LEU A 1 98 ? 136.333 75.912 341.963 1.00 19.20 98 LEU A O 1
ATOM 767 N N . SER A 1 99 ? 135.436 77.948 342.180 1.00 19.85 99 SER A N 1
ATOM 768 C CA . SER A 1 99 ? 136.725 78.634 342.268 1.00 19.20 99 SER A CA 1
ATOM 769 C C . SER A 1 99 ? 137.354 78.445 343.645 1.00 20.49 99 SER A C 1
ATOM 770 O O . SER A 1 99 ? 136.668 78.105 344.619 1.00 21.08 99 SER A O 1
ATOM 773 N N . PRO A 1 100 ? 138.659 78.672 343.752 1.00 22.59 100 PRO A N 1
ATOM 774 C CA . PRO A 1 100 ? 139.207 78.947 345.075 1.00 23.49 100 PRO A CA 1
ATOM 775 C C . PRO A 1 100 ? 138.434 80.062 345.792 1.00 22.06 100 PRO A C 1
ATOM 776 O O . PRO A 1 100 ? 137.822 80.932 345.162 1.00 23.61 100 PRO A O 1
ATOM 780 N N . VAL A 1 101 ? 138.472 80.025 347.115 1.00 22.79 101 VAL A N 1
ATOM 781 C CA . VAL A 1 101 ? 137.838 81.044 347.925 1.00 20.51 101 VAL A CA 1
ATOM 782 C C . VAL A 1 101 ? 138.823 82.213 348.068 1.00 20.66 101 VAL A C 1
ATOM 783 O O . VAL A 1 101 ? 140.000 82.028 348.313 1.00 21.27 101 VAL A O 1
ATOM 787 N N . GLY A 1 102 ? 138.325 83.417 347.890 1.00 21.58 102 GLY A N 1
ATOM 788 C CA . GLY A 1 102 ? 139.135 84.592 348.063 1.00 20.52 102 GLY A CA 1
ATOM 789 C C . GLY A 1 102 ? 138.733 85.316 349.333 1.00 25.12 102 GLY A C 1
ATOM 790 O O . GLY A 1 102 ? 137.603 85.172 349.845 1.00 23.79 102 GLY A O 1
ATOM 791 N N . LYS A 1 103 ? 139.674 86.107 349.840 1.00 24.33 103 LYS A N 1
ATOM 792 C CA . LYS A 1 103 ? 139.432 86.985 350.962 1.00 23.34 103 LYS A CA 1
ATOM 793 C C . LYS A 1 103 ? 139.665 88.441 350.582 1.00 21.76 103 LYS A C 1
ATOM 794 O O . LYS A 1 103 ? 140.650 88.779 349.913 1.00 22.87 103 LYS A O 1
ATOM 800 N N . THR A 1 104 ? 138.783 89.302 351.040 1.00 20.67 104 THR A N 1
ATOM 801 C CA . THR A 1 104 ? 138.884 90.706 350.737 1.00 23.38 104 THR A CA 1
ATOM 802 C C . THR A 1 104 ? 138.439 91.585 351.905 1.00 25.25 104 THR A C 1
ATOM 803 O O . THR A 1 104 ? 138.035 91.082 352.955 1.00 25.87 104 THR A O 1
ATOM 807 N N . LYS A 1 105 ? 138.506 92.900 351.718 1.00 22.93 105 LYS A N 1
ATOM 808 C CA . LYS A 1 105 ? 138.179 93.828 352.798 1.00 23.03 105 LYS A CA 1
ATOM 809 C C . LYS A 1 105 ? 137.815 95.209 352.283 1.00 23.02 105 LYS A C 1
ATOM 810 O O . LYS A 1 105 ? 138.556 95.800 351.484 1.00 23.46 105 LYS A O 1
ATOM 816 N N . THR A 1 106 ? 136.661 95.707 352.704 1.00 21.30 106 THR A N 1
ATOM 817 C CA . THR A 1 106 ? 136.206 97.024 352.298 1.00 22.72 106 THR A CA 1
ATOM 818 C C . THR A 1 106 ? 137.013 98.112 353.032 1.00 24.56 106 THR A C 1
ATOM 819 O O . THR A 1 106 ? 137.617 97.869 354.074 1.00 25.41 106 THR A O 1
ATOM 823 N N . LEU A 1 107 ? 137.001 99.315 352.480 1.00 26.41 107 LEU A N 1
ATOM 824 C CA . LEU A 1 107 ? 137.643 100.458 353.129 1.00 24.64 107 LEU A CA 1
ATOM 825 C C . LEU A 1 107 ? 136.808 100.934 354.330 1.00 24.62 107 LEU A C 1
ATOM 826 O O . LEU A 1 107 ? 135.601 100.716 354.380 1.00 22.91 107 LEU A O 1
ATOM 831 N N . PRO A 1 108 ? 137.443 101.632 355.264 1.00 27.29 108 PRO A N 1
ATOM 832 C CA . PRO A 1 108 ? 136.699 102.385 356.286 1.00 28.63 108 PRO A CA 1
ATOM 833 C C . PRO A 1 108 ? 135.766 103.405 355.657 1.00 30.71 108 PRO A C 1
ATOM 834 O O . PRO A 1 108 ? 135.991 103.848 354.524 1.00 27.67 108 PRO A O 1
ATOM 838 N N . ALA A 1 109 ? 134.722 103.770 356.390 1.00 32.50 109 ALA A N 1
ATOM 839 C CA . ALA A 1 109 ? 133.818 104.838 355.970 1.00 33.64 109 ALA A CA 1
ATOM 840 C C . ALA A 1 109 ? 134.635 106.110 355.757 1.00 34.27 109 ALA A C 1
ATOM 841 O O . ALA A 1 109 ? 135.625 106.328 356.452 1.00 32.79 109 ALA A O 1
ATOM 843 N N . PRO A 1 110 ? 134.276 106.914 354.758 1.00 38.85 110 PRO A N 1
ATOM 844 C CA . PRO A 1 110 ? 135.007 108.155 354.519 1.00 38.76 110 PRO A CA 1
ATOM 845 C C . PRO A 1 110 ? 135.098 108.983 355.805 1.00 39.82 110 PRO A C 1
ATOM 846 O O . PRO A 1 110 ? 134.105 109.108 356.532 1.00 39.55 110 PRO A O 1
ATOM 850 N N . GLY A 1 111 ? 136.281 109.500 356.109 1.00 38.38 111 GLY A N 1
ATOM 851 C CA . GLY A 1 111 ? 136.481 110.273 357.332 1.00 41.52 111 GLY A CA 1
ATOM 852 C C . GLY A 1 111 ? 136.526 109.480 358.634 1.00 42.27 111 GLY A C 1
ATOM 853 O O . GLY A 1 111 ? 136.776 110.062 359.687 1.00 45.44 111 GLY A O 1
ATOM 854 N N . ALA A 1 112 ? 136.314 108.163 358.588 1.00 37.07 112 ALA A N 1
ATOM 855 C CA . ALA A 1 112 ? 136.445 107.340 359.796 1.00 37.06 112 ALA A CA 1
ATOM 856 C C . ALA A 1 112 ? 137.813 107.549 360.406 1.00 37.70 112 ALA A C 1
ATOM 857 O O . ALA A 1 112 ? 138.817 107.642 359.706 1.00 34.25 112 ALA A O 1
ATOM 859 N N . ASN A 1 113 ? 137.844 107.597 361.729 1.00 36.08 113 ASN A N 1
ATOM 860 C CA . ASN A 1 113 ? 139.056 107.855 362.467 1.00 40.52 113 ASN A CA 1
ATOM 861 C C . ASN A 1 113 ? 139.835 106.566 362.742 1.00 44.35 113 ASN A C 1
ATOM 862 O O . ASN A 1 113 ? 139.902 106.087 363.874 1.00 50.46 113 ASN A O 1
ATOM 867 N N . VAL A 1 114 ? 140.460 106.015 361.714 1.00 39.79 114 VAL A N 1
ATOM 868 C CA . VAL A 1 114 ? 141.140 104.736 361.855 1.00 34.21 114 VAL A CA 1
ATOM 869 C C . VAL A 1 114 ? 142.533 104.916 362.418 1.00 32.82 114 VAL A C 1
ATOM 870 O O . VAL A 1 114 ? 143.261 105.809 361.994 1.00 35.68 114 VAL A O 1
ATOM 874 N N . PRO A 1 115 ? 142.918 104.061 363.370 1.00 31.11 115 PRO A N 1
ATOM 875 C CA . PRO A 1 115 ? 144.214 104.185 364.044 1.00 29.09 115 PRO A CA 1
ATOM 876 C C . PRO A 1 115 ? 145.413 103.616 363.302 1.00 29.59 115 PRO A C 1
ATOM 877 O O . PRO A 1 115 ? 146.545 103.994 363.606 1.00 28.71 115 PRO A O 1
ATOM 881 N N . GLN A 1 116 ? 145.192 102.691 362.365 1.00 28.37 116 GLN A N 1
ATOM 882 C CA . GLN A 1 116 ? 146.308 102.011 361.711 1.00 31.37 116 GLN A CA 1
ATOM 883 C C . GLN A 1 116 ? 145.894 101.401 360.362 1.00 28.67 116 GLN A C 1
ATOM 884 O O . GLN A 1 116 ? 144.720 101.088 360.137 1.00 26.83 116 GLN A O 1
ATOM 890 N N . MET A 1 117 ? 146.875 101.286 359.474 1.00 27.00 117 MET A N 1
ATOM 891 C CA . MET A 1 117 ? 146.707 100.650 358.174 1.00 26.73 117 MET A CA 1
ATOM 892 C C . MET A 1 117 ? 148.000 99.924 357.887 1.00 26.00 117 MET A C 1
ATOM 893 O O . MET A 1 117 ? 149.089 100.455 358.156 1.00 23.33 117 MET A O 1
ATOM 898 N N . THR A 1 118 ? 147.902 98.715 357.345 1.00 22.52 118 THR A N 1
ATOM 899 C CA . THR A 1 118 ? 149.083 97.987 356.906 1.00 23.23 118 THR A CA 1
ATOM 900 C C . THR A 1 118 ? 148.860 97.518 355.462 1.00 22.13 118 THR A C 1
ATOM 901 O O . THR A 1 118 ? 147.801 96.983 355.142 1.00 20.06 118 THR A O 1
ATOM 905 N N . PHE A 1 119 ? 149.855 97.722 354.610 1.00 22.33 119 PHE A N 1
ATOM 906 C CA . PHE A 1 119 ? 149.736 97.315 353.201 1.00 19.36 119 PHE A CA 1
ATOM 907 C C . PHE A 1 119 ? 151.113 96.943 352.719 1.00 18.76 119 PHE A C 1
ATOM 908 O O . PHE A 1 119 ? 152.095 97.173 353.428 1.00 15.84 119 PHE A O 1
ATOM 916 N N . ALA A 1 120 ? 151.185 96.295 351.559 1.00 16.58 120 ALA A N 1
ATOM 917 C CA . ALA A 1 120 ? 152.444 95.984 350.935 1.00 16.50 120 ALA A CA 1
ATOM 918 C C . ALA A 1 120 ? 152.389 96.581 349.526 1.00 17.44 120 ALA A C 1
ATOM 919 O O . ALA A 1 120 ? 151.288 96.787 348.986 1.00 17.54 120 ALA A O 1
ATOM 921 N N . PHE A 1 121 ? 153.558 96.865 348.965 1.00 18.79 121 PHE A N 1
ATOM 922 C CA . PHE A 1 121 ? 153.627 97.223 347.536 1.00 18.16 121 PHE A CA 1
ATOM 923 C C . PHE A 1 121 ? 154.732 96.479 346.833 1.00 17.69 121 PHE A C 1
ATOM 924 O O . PHE A 1 121 ? 155.781 96.149 347.408 1.00 17.15 121 PHE A O 1
ATOM 932 N N . ALA A 1 122 ? 154.464 96.186 345.562 1.00 17.24 122 ALA A N 1
ATOM 933 C CA . ALA A 1 122 ? 155.323 95.340 344.779 1.00 15.69 122 ALA A CA 1
ATOM 934 C C . ALA A 1 122 ? 155.420 95.878 343.347 1.00 14.10 122 ALA A C 1
ATOM 935 O O . ALA A 1 122 ? 154.547 96.613 342.897 1.00 13.47 122 ALA A O 1
ATOM 937 N N . SER A 1 123 ? 156.474 95.487 342.658 1.00 16.27 123 SER A N 1
ATOM 938 C CA . SER A 1 123 ? 156.620 95.757 341.223 1.00 17.40 123 SER A CA 1
ATOM 939 C C . SER A 1 123 ? 157.582 94.765 340.638 1.00 16.86 123 SER A C 1
ATOM 940 O O . SER A 1 123 ? 158.296 94.077 341.371 1.00 18.08 123 SER A O 1
ATOM 943 N N . CYS A 1 124 ? 157.619 94.686 339.305 1.00 16.93 124 CYS A N 1
ATOM 944 C CA . CYS A 1 124 ? 158.758 94.109 338.576 1.00 15.59 124 CYS A CA 1
ATOM 945 C C . CYS A 1 124 ? 159.011 92.613 338.838 1.00 15.75 124 CYS A C 1
ATOM 946 O O . CYS A 1 124 ? 159.943 92.184 339.563 1.00 16.81 124 CYS A O 1
ATOM 949 N N . GLN A 1 125 ? 158.204 91.808 338.164 1.00 17.64 125 GLN A N 1
ATOM 950 C CA . GLN A 1 125 ? 158.194 90.368 338.384 1.00 17.08 125 GLN A CA 1
ATOM 951 C C . GLN A 1 125 ? 158.529 89.550 337.133 1.00 17.64 125 GLN A C 1
ATOM 952 O O . GLN A 1 125 ? 157.814 88.607 336.802 1.00 19.00 125 GLN A O 1
ATOM 958 N N . GLN A 1 126 ? 159.644 89.882 336.495 1.00 16.93 126 GLN A N 1
ATOM 959 C CA . GLN A 1 126 ? 160.086 89.194 335.280 1.00 18.38 126 GLN A CA 1
ATOM 960 C C . GLN A 1 126 ? 160.042 87.677 335.571 1.00 19.84 126 GLN A C 1
ATOM 961 O O . GLN A 1 126 ? 160.788 87.170 336.389 1.00 21.26 126 GLN A O 1
ATOM 967 N N . TYR A 1 127 ? 159.145 86.976 334.893 1.00 19.00 127 TYR A N 1
ATOM 968 C CA . TYR A 1 127 ? 158.888 85.550 335.136 1.00 18.32 127 TYR A CA 1
ATOM 969 C C . TYR A 1 127 ? 160.116 84.703 334.950 1.00 19.74 127 TYR A C 1
ATOM 970 O O . TYR A 1 127 ? 160.341 83.710 335.685 1.00 17.59 127 TYR A O 1
ATOM 979 N N . GLU A 1 128 ? 160.945 85.105 333.998 1.00 18.09 128 GLU A N 1
ATOM 980 C CA . GLU A 1 128 ? 162.116 84.313 333.655 1.00 18.70 128 GLU A CA 1
ATOM 981 C C . GLU A 1 128 ? 163.251 84.455 334.670 1.00 19.81 128 GLU A C 1
ATOM 982 O O . GLU A 1 128 ? 164.140 83.588 334.732 1.00 19.74 128 GLU A O 1
ATOM 988 N N . HIS A 1 129 ? 163.250 85.549 335.432 1.00 17.73 129 HIS A N 1
ATOM 989 C CA . HIS A 1 129 ? 164.394 85.874 336.291 1.00 18.51 129 HIS A CA 1
ATOM 990 C C . HIS A 1 129 ? 164.399 85.161 337.648 1.00 19.52 129 HIS A C 1
ATOM 991 O O . HIS A 1 129 ? 165.442 85.089 338.300 1.00 17.37 129 HIS A O 1
ATOM 998 N N . GLY A 1 130 ? 163.257 84.631 338.050 1.00 19.07 130 GLY A N 1
ATOM 999 C CA . GLY A 1 130 ? 163.207 83.869 339.285 1.00 20.34 130 GLY A CA 1
ATOM 1000 C C . GLY A 1 130 ? 161.821 83.398 339.615 1.00 18.91 130 GLY A C 1
ATOM 1001 O O . GLY A 1 130 ? 160.867 83.682 338.890 1.00 18.42 130 GLY A O 1
ATOM 1002 N N . TYR A 1 131 ? 161.755 82.654 340.717 1.00 19.86 131 TYR A N 1
ATOM 1003 C CA . TYR A 1 131 ? 160.519 82.158 341.300 1.00 20.31 131 TYR A CA 1
ATOM 1004 C C . TYR A 1 131 ? 159.884 83.244 342.144 1.00 18.31 131 TYR A C 1
ATOM 1005 O O . TYR A 1 131 ? 160.568 84.150 342.647 1.00 18.59 131 TYR A O 1
ATOM 1014 N N . TYR A 1 132 ? 158.568 83.164 342.261 1.00 16.78 132 TYR A N 1
ATOM 1015 C CA . TYR A 1 132 ? 157.741 84.103 342.995 1.00 17.36 132 TYR A CA 1
ATOM 1016 C C . TYR A 1 132 ? 157.607 83.784 344.509 1.00 17.87 132 TYR A C 1
ATOM 1017 O O . TYR A 1 132 ? 156.576 84.015 345.142 1.00 15.85 132 TYR A O 1
ATOM 1026 N N . THR A 1 133 ? 158.706 83.359 345.093 1.00 20.47 133 THR A N 1
ATOM 1027 C CA . THR A 1 133 ? 158.798 83.169 346.545 1.00 21.76 133 THR A CA 1
ATOM 1028 C C . THR A 1 133 ? 158.336 84.411 347.316 1.00 21.41 133 THR A C 1
ATOM 1029 O O . THR A 1 133 ? 157.690 84.298 348.365 1.00 20.80 133 THR A O 1
ATOM 1033 N N . ALA A 1 134 ? 158.621 85.611 346.790 1.00 20.74 134 ALA A N 1
ATOM 1034 C CA . ALA A 1 134 ? 158.160 86.829 347.456 1.00 17.54 134 ALA A CA 1
ATOM 1035 C C . ALA A 1 134 ? 156.671 86.808 347.727 1.00 17.48 134 ALA A C 1
ATOM 1036 O O . ALA A 1 134 ? 156.225 87.259 348.793 1.00 19.10 134 ALA A O 1
ATOM 1038 N N . TYR A 1 135 ? 155.880 86.315 346.767 1.00 16.18 135 TYR A N 1
ATOM 1039 C CA . TYR A 1 135 ? 154.435 86.287 346.934 1.00 16.85 135 TYR A CA 1
ATOM 1040 C C . TYR A 1 135 ? 153.952 85.179 347.887 1.00 17.60 135 TYR A C 1
ATOM 1041 O O . TYR A 1 135 ? 152.906 85.318 348.518 1.00 17.38 135 TYR A O 1
ATOM 1050 N N . LYS A 1 136 ? 154.693 84.093 347.973 1.00 20.96 136 LYS A N 1
ATOM 1051 C CA . LYS A 1 136 ? 154.424 83.061 348.992 1.00 24.56 136 LYS A CA 1
ATOM 1052 C C . LYS A 1 136 ? 154.500 83.710 350.360 1.00 23.97 136 LYS A C 1
ATOM 1053 O O . LYS A 1 136 ? 153.581 83.582 351.160 1.00 24.35 136 LYS A O 1
ATOM 1059 N N . HIS A 1 137 ? 155.583 84.448 350.610 1.00 21.40 137 HIS A N 1
ATOM 1060 C CA . HIS A 1 137 ? 155.721 85.204 351.860 1.00 20.99 137 HIS A CA 1
ATOM 1061 C C . HIS A 1 137 ? 154.681 86.306 352.032 1.00 22.88 137 HIS A C 1
ATOM 1062 O O . HIS A 1 137 ? 154.143 86.486 353.139 1.00 19.87 137 HIS A O 1
ATOM 1069 N N . MET A 1 138 ? 154.362 87.045 350.963 1.00 19.26 138 MET A N 1
ATOM 1070 C CA . MET A 1 138 ? 153.421 88.119 351.096 1.00 19.25 138 MET A CA 1
ATOM 1071 C C . MET A 1 138 ? 152.054 87.609 351.508 1.00 18.93 138 MET A C 1
ATOM 1072 O O . MET A 1 138 ? 151.357 88.266 352.279 1.00 18.96 138 MET A O 1
ATOM 1077 N N . ALA A 1 139 ? 151.669 86.450 350.971 1.00 21.54 139 ALA A N 1
ATOM 1078 C CA . ALA A 1 139 ? 150.346 85.864 351.231 1.00 22.46 139 ALA A CA 1
ATOM 1079 C C . ALA A 1 139 ? 150.156 85.527 352.723 1.00 23.37 139 ALA A C 1
ATOM 1080 O O . ALA A 1 139 ? 149.045 85.330 353.158 1.00 23.72 139 ALA A O 1
ATOM 1082 N N . LYS A 1 140 ? 151.247 85.440 353.473 1.00 25.62 140 LYS A N 1
ATOM 1083 C CA . LYS A 1 140 ? 151.182 85.177 354.927 1.00 27.44 140 LYS A CA 1
ATOM 1084 C C . LYS A 1 140 ? 151.164 86.461 355.776 1.00 30.57 140 LYS A C 1
ATOM 1085 O O . LYS A 1 140 ? 151.055 86.385 357.004 1.00 27.31 140 LYS A O 1
ATOM 1091 N N . GLU A 1 141 ? 151.258 87.632 355.132 1.00 24.54 141 GLU A N 1
ATOM 1092 C CA . GLU A 1 141 ? 151.288 88.904 355.849 1.00 23.68 141 GLU A CA 1
ATOM 1093 C C . GLU A 1 141 ? 149.882 89.267 356.251 1.00 23.12 141 GLU A C 1
ATOM 1094 O O . GLU A 1 141 ? 148.922 88.835 355.627 1.00 22.50 141 GLU A O 1
ATOM 1100 N N . LYS A 1 142 ? 149.752 90.099 357.280 1.00 24.91 142 LYS A N 1
ATOM 1101 C CA . LYS A 1 142 ? 148.450 90.613 357.659 1.00 27.08 142 LYS A CA 1
ATOM 1102 C C . LYS A 1 142 ? 148.296 92.001 357.085 1.00 27.90 142 LYS A C 1
ATOM 1103 O O . LYS A 1 142 ? 148.766 92.957 357.669 1.00 29.91 142 LYS A O 1
ATOM 1109 N N . LEU A 1 143 ? 147.621 92.115 355.946 1.00 24.57 143 LEU A N 1
ATOM 1110 C CA . LEU A 1 143 ? 147.539 93.392 355.231 1.00 23.80 143 LEU A CA 1
ATOM 1111 C C . LEU A 1 143 ? 146.108 93.765 354.997 1.00 21.62 143 LEU A C 1
ATOM 1112 O O . LEU A 1 143 ? 145.256 92.884 354.837 1.00 22.00 143 LEU A O 1
ATOM 1117 N N . ASP A 1 144 ? 145.848 95.065 354.947 1.00 19.86 144 ASP A N 1
ATOM 1118 C CA . ASP A 1 144 ? 144.569 95.601 354.528 1.00 20.54 144 ASP A CA 1
ATOM 1119 C C . ASP A 1 144 ? 144.445 95.658 352.987 1.00 20.84 144 ASP A C 1
ATOM 1120 O O . ASP A 1 144 ? 143.352 95.536 352.454 1.00 23.28 144 ASP A O 1
ATOM 1125 N N . LEU A 1 145 ? 145.559 95.879 352.303 1.00 21.18 145 LEU A N 1
ATOM 1126 C CA . LEU A 1 145 ? 145.569 95.860 350.833 1.00 21.30 145 LEU A CA 1
ATOM 1127 C C . LEU A 1 145 ? 146.974 95.756 350.287 1.00 20.52 145 LEU A C 1
ATOM 1128 O O . LEU A 1 145 ? 147.964 95.808 351.033 1.00 16.47 145 LEU A O 1
ATOM 1133 N N . VAL A 1 146 ? 147.059 95.511 348.981 1.00 18.32 146 VAL A N 1
ATOM 1134 C CA . VAL A 1 146 ? 148.304 95.428 348.260 1.00 18.99 146 VAL A CA 1
ATOM 1135 C C . VAL A 1 146 ? 148.232 96.410 347.076 1.00 18.36 146 VAL A C 1
ATOM 1136 O O . VAL A 1 146 ? 147.171 96.542 346.440 1.00 17.91 146 VAL A O 1
ATOM 1140 N N . PHE A 1 147 ? 149.355 97.086 346.815 1.00 17.54 147 PHE A N 1
ATOM 1141 C CA . PHE A 1 147 ? 149.555 97.894 345.600 1.00 18.44 147 PHE A CA 1
ATOM 1142 C C . PHE A 1 147 ? 150.539 97.227 344.668 1.00 16.62 147 PHE A C 1
ATOM 1143 O O . PHE A 1 147 ? 151.579 96.732 345.084 1.00 16.66 147 PHE A O 1
ATOM 1151 N N . HIS A 1 148 ? 150.221 97.198 343.380 1.00 17.41 148 HIS A N 1
ATOM 1152 C CA . HIS A 1 148 ? 151.208 96.830 342.397 1.00 16.11 148 HIS A CA 1
ATOM 1153 C C . HIS A 1 148 ? 151.508 98.076 341.560 1.00 15.14 148 HIS A C 1
ATOM 1154 O O . HIS A 1 148 ? 150.599 98.767 341.114 1.00 13.84 148 HIS A O 1
ATOM 1161 N N . LEU A 1 149 ? 152.791 98.368 341.393 1.00 15.07 149 LEU A N 1
ATOM 1162 C CA . LEU A 1 149 ? 153.236 99.644 340.811 1.00 16.37 149 LEU A CA 1
ATOM 1163 C C . LEU A 1 149 ? 153.844 99.506 339.413 1.00 15.70 149 LEU A C 1
ATOM 1164 O O . LEU A 1 149 ? 154.423 100.471 338.896 1.00 16.66 149 LEU A O 1
ATOM 1169 N N . GLY A 1 150 ? 153.760 98.310 338.831 1.00 17.08 150 GLY A N 1
ATOM 1170 C CA . GLY A 1 150 ? 154.069 98.114 337.380 1.00 16.16 150 GLY A CA 1
ATOM 1171 C C . GLY A 1 150 ? 155.008 96.964 337.080 1.00 17.60 150 GLY A C 1
ATOM 1172 O O . GLY A 1 150 ? 155.581 96.348 337.984 1.00 16.65 150 GLY A O 1
ATOM 1173 N N . ASP A 1 151 ? 155.192 96.720 335.773 1.00 15.84 151 ASP A N 1
ATOM 1174 C CA . ASP A 1 151 ? 155.916 95.605 335.247 1.00 15.46 151 ASP A CA 1
ATOM 1175 C C . ASP A 1 151 ? 155.365 94.315 335.868 1.00 14.59 151 ASP A C 1
ATOM 1176 O O . ASP A 1 151 ? 156.108 93.453 336.296 1.00 14.55 151 ASP A O 1
ATOM 1181 N N . TYR A 1 152 ? 154.042 94.225 335.893 1.00 16.21 152 TYR A N 1
ATOM 1182 C CA . TYR A 1 152 ? 153.355 93.002 336.282 1.00 16.55 152 TYR A CA 1
ATOM 1183 C C . TYR A 1 152 ? 153.589 91.865 335.287 1.00 16.86 152 TYR A C 1
ATOM 1184 O O . TYR A 1 152 ? 153.630 90.697 335.694 1.00 16.97 152 TYR A O 1
ATOM 1193 N N . ILE A 1 153 ? 153.697 92.197 333.992 1.00 16.22 153 ILE A N 1
ATOM 1194 C CA . ILE A 1 153 ? 154.247 91.285 332.985 1.00 16.62 153 ILE A CA 1
ATOM 1195 C C . ILE A 1 153 ? 155.391 91.971 332.263 1.00 17.67 153 ILE A C 1
ATOM 1196 O O . ILE A 1 153 ? 155.534 93.186 332.382 1.00 17.88 153 ILE A O 1
ATOM 1201 N N . TYR A 1 154 ? 156.214 91.180 331.565 1.00 16.74 154 TYR A N 1
ATOM 1202 C CA . TYR A 1 154 ? 157.212 91.679 330.629 1.00 17.26 154 TYR A CA 1
ATOM 1203 C C . TYR A 1 154 ? 156.841 91.100 329.251 1.00 17.73 154 TYR A C 1
ATOM 1204 O O . TYR A 1 154 ? 156.204 90.036 329.168 1.00 16.17 154 TYR A O 1
ATOM 1213 N N . GLU A 1 155 ? 157.265 91.797 328.204 1.00 17.55 155 GLU A N 1
ATOM 1214 C CA . GLU A 1 155 ? 156.798 91.554 326.834 1.00 17.74 155 GLU A CA 1
ATOM 1215 C C . GLU A 1 155 ? 157.699 90.691 325.986 1.00 17.92 155 GLU A C 1
ATOM 1216 O O . GLU A 1 155 ? 157.318 90.277 324.873 1.00 19.59 155 GLU A O 1
ATOM 1222 N N . TYR A 1 156 ? 158.900 90.425 326.481 1.00 18.91 156 TYR A N 1
ATOM 1223 C CA . TYR A 1 156 ? 159.947 89.800 325.702 1.00 18.33 156 TYR A CA 1
ATOM 1224 C C . TYR A 1 156 ? 159.661 88.366 325.249 1.00 22.49 156 TYR A C 1
ATOM 1225 O O . TYR A 1 156 ? 158.811 87.678 325.809 1.00 21.06 156 TYR A O 1
ATOM 1234 N N . GLY A 1 157 ? 160.352 87.971 324.183 1.00 20.48 157 GLY A N 1
ATOM 1235 C CA . GLY A 1 157 ? 160.535 86.577 323.834 1.00 22.70 157 GLY A CA 1
ATOM 1236 C C . GLY A 1 157 ? 161.553 85.960 324.772 1.00 24.75 157 GLY A C 1
ATOM 1237 O O . GLY A 1 157 ? 162.057 86.628 325.683 1.00 26.54 157 GLY A O 1
ATOM 1238 N N . PRO A 1 158 ? 161.862 84.688 324.562 1.00 28.22 158 PRO A N 1
ATOM 1239 C CA . PRO A 1 158 ? 162.800 83.998 325.439 1.00 27.30 158 PRO A CA 1
ATOM 1240 C C . PRO A 1 158 ? 164.252 84.340 325.114 1.00 28.84 158 PRO A C 1
ATOM 1241 O O . PRO A 1 158 ? 164.570 84.668 323.975 1.00 29.91 158 PRO A O 1
ATOM 1245 N N . ASN A 1 159 ? 165.122 84.280 326.117 1.00 28.94 159 ASN A N 1
ATOM 1246 C CA . ASN A 1 159 ? 166.551 84.552 325.944 1.00 30.27 159 ASN A CA 1
ATOM 1247 C C . ASN A 1 159 ? 166.833 85.953 325.408 1.00 26.01 159 ASN A C 1
ATOM 1248 O O . ASN A 1 159 ? 167.758 86.153 324.608 1.00 32.42 159 ASN A O 1
ATOM 1253 N N . GLU A 1 160 ? 166.019 86.922 325.786 1.00 23.50 160 GLU A N 1
ATOM 1254 C CA . GLU A 1 160 ? 166.240 88.282 325.331 1.00 22.07 160 GLU A CA 1
ATOM 1255 C C . GLU A 1 160 ? 166.709 89.149 326.485 1.00 22.62 160 GLU A C 1
ATOM 1256 O O . GLU A 1 160 ? 167.851 89.650 326.471 1.00 23.22 160 GLU A O 1
ATOM 1262 N N . TYR A 1 161 ? 165.832 89.332 327.469 1.00 19.89 161 TYR A N 1
ATOM 1263 C CA . TYR A 1 161 ? 166.156 90.117 328.652 1.00 20.86 161 TYR A CA 1
ATOM 1264 C C . TYR A 1 161 ? 166.661 89.164 329.716 1.00 22.27 161 TYR A C 1
ATOM 1265 O O . TYR A 1 161 ? 165.873 88.551 330.441 1.00 19.95 161 TYR A O 1
ATOM 1274 N N . VAL A 1 162 ? 167.981 89.025 329.773 1.00 22.73 162 VAL A N 1
ATOM 1275 C CA . VAL A 1 162 ? 168.611 87.943 330.502 1.00 25.12 162 VAL A CA 1
ATOM 1276 C C . VAL A 1 162 ? 169.229 88.448 331.809 1.00 29.26 162 VAL A C 1
ATOM 1277 O O . VAL A 1 162 ? 170.009 89.400 331.835 1.00 26.92 162 VAL A O 1
ATOM 1281 N N . SER A 1 163 ? 168.834 87.806 332.904 1.00 26.88 163 SER A N 1
ATOM 1282 C CA . SER A 1 163 ? 169.313 88.166 334.226 1.00 27.40 163 SER A CA 1
ATOM 1283 C C . SER A 1 163 ? 170.792 87.807 334.379 1.00 26.30 163 SER A C 1
ATOM 1284 O O . SER A 1 163 ? 171.248 86.801 333.846 1.00 24.49 163 SER A O 1
ATOM 1287 N N . LYS A 1 164 ? 171.518 88.605 335.159 1.00 28.62 164 LYS A N 1
ATOM 1288 C CA . LYS A 1 164 ? 172.886 88.260 335.548 1.00 32.12 164 LYS A CA 1
ATOM 1289 C C . LYS A 1 164 ? 172.990 86.903 336.220 1.00 32.27 164 LYS A C 1
ATOM 1290 O O . LYS A 1 164 ? 174.014 86.245 336.075 1.00 27.99 164 LYS A O 1
ATOM 1296 N N . THR A 1 165 ? 171.945 86.467 336.937 1.00 27.03 165 THR A N 1
ATOM 1297 C CA . THR A 1 165 ? 171.991 85.157 337.600 1.00 25.00 165 THR A CA 1
ATOM 1298 C C . THR A 1 165 ? 171.249 84.047 336.831 1.00 28.73 165 THR A C 1
ATOM 1299 O O . THR A 1 165 ? 171.056 82.956 337.356 1.00 25.50 165 THR A O 1
ATOM 1303 N N . GLY A 1 166 ? 170.865 84.323 335.573 1.00 29.06 166 GLY A N 1
ATOM 1304 C CA . GLY A 1 166 ? 170.323 83.301 334.683 1.00 25.32 166 GLY A CA 1
ATOM 1305 C C . GLY A 1 166 ? 168.826 83.376 334.539 1.00 24.56 166 GLY A C 1
ATOM 1306 O O . GLY A 1 166 ? 168.111 83.711 335.490 1.00 26.16 166 GLY A O 1
ATOM 1307 N N . ASN A 1 167 ? 168.335 83.075 333.344 1.00 24.08 167 ASN A N 1
ATOM 1308 C CA . ASN A 1 167 ? 166.890 82.954 333.130 1.00 24.18 167 ASN A CA 1
ATOM 1309 C C . ASN A 1 167 ? 166.388 81.545 333.469 1.00 27.36 167 ASN A C 1
ATOM 1310 O O . ASN A 1 167 ? 166.394 80.635 332.619 1.00 31.30 167 ASN A O 1
ATOM 1315 N N . VAL A 1 168 ? 165.889 81.391 334.691 1.00 23.25 168 VAL A N 1
ATOM 1316 C CA . VAL A 1 168 ? 165.558 80.067 335.214 1.00 22.43 168 VAL A CA 1
ATOM 1317 C C . VAL A 1 168 ? 164.231 79.538 334.687 1.00 22.08 168 VAL A C 1
ATOM 1318 O O . VAL A 1 168 ? 164.005 78.332 334.713 1.00 23.43 168 VAL A O 1
ATOM 1322 N N . ARG A 1 169 ? 163.340 80.444 334.272 1.00 20.00 169 ARG A N 1
ATOM 1323 C CA . ARG A 1 169 ? 162.125 80.079 333.555 1.00 19.88 169 ARG A CA 1
ATOM 1324 C C . ARG A 1 169 ? 162.147 80.792 332.200 1.00 21.27 169 ARG A C 1
ATOM 1325 O O . ARG A 1 169 ? 163.046 81.600 331.937 1.00 21.18 169 ARG A O 1
ATOM 1333 N N . THR A 1 170 ? 161.164 80.506 331.360 1.00 22.83 170 THR A N 1
ATOM 1334 C CA . THR A 1 170 ? 161.198 80.927 329.947 1.00 20.78 170 THR A CA 1
ATOM 1335 C C . THR A 1 170 ? 159.857 81.471 329.523 1.00 20.46 170 THR A C 1
ATOM 1336 O O . THR A 1 170 ? 158.822 80.832 329.753 1.00 18.81 170 THR A O 1
ATOM 1340 N N . HIS A 1 171 ? 159.855 82.632 328.866 1.00 18.50 171 HIS A N 1
ATOM 1341 C CA . HIS A 1 171 ? 158.629 83.164 328.335 1.00 18.00 171 HIS A CA 1
ATOM 1342 C C . HIS A 1 171 ? 157.989 82.194 327.353 1.00 18.95 171 HIS A C 1
ATOM 1343 O O . HIS A 1 171 ? 158.680 81.409 326.716 1.00 20.56 171 HIS A O 1
ATOM 1350 N N . ASN A 1 172 ? 156.663 82.254 327.280 1.00 19.44 172 ASN A N 1
ATOM 1351 C CA . ASN A 1 172 ? 155.824 81.300 326.554 1.00 21.50 172 ASN A CA 1
ATOM 1352 C C . ASN A 1 172 ? 155.801 81.516 325.052 1.00 23.84 172 ASN A C 1
ATOM 1353 O O . ASN A 1 172 ? 155.385 80.623 324.316 1.00 23.43 172 ASN A O 1
ATOM 1358 N N . SER A 1 173 ? 156.248 82.693 324.603 1.00 21.84 173 SER A N 1
ATOM 1359 C CA . SER A 1 173 ? 156.138 83.080 323.208 1.00 21.34 173 SER A CA 1
ATOM 1360 C C . SER A 1 173 ? 157.228 84.063 322.814 1.00 23.88 173 SER A C 1
ATOM 1361 O O . SER A 1 173 ? 157.957 84.581 323.662 1.00 21.48 173 SER A O 1
ATOM 1364 N N . ALA A 1 174 ? 157.342 84.320 321.514 1.00 21.81 174 ALA A N 1
ATOM 1365 C CA . ALA A 1 174 ? 158.103 85.471 321.025 1.00 21.73 174 ALA A CA 1
ATOM 1366 C C . ALA A 1 174 ? 157.516 86.737 321.599 1.00 20.77 174 ALA A C 1
ATOM 1367 O O . ALA A 1 174 ? 156.445 86.725 322.202 1.00 20.35 174 ALA A O 1
ATOM 1369 N N . GLU A 1 175 ? 158.201 87.852 321.367 1.00 23.78 175 GLU A N 1
ATOM 1370 C CA . GLU A 1 175 ? 157.725 89.145 321.842 1.00 20.61 175 GLU A CA 1
ATOM 1371 C C . GLU A 1 175 ? 156.270 89.345 321.485 1.00 23.06 175 GLU A C 1
ATOM 1372 O O . GLU A 1 175 ? 155.874 89.160 320.323 1.00 20.31 175 GLU A O 1
ATOM 1378 N N . ILE A 1 176 ? 155.489 89.773 322.477 1.00 16.50 176 ILE A N 1
ATOM 1379 C CA . ILE A 1 176 ? 154.059 89.843 322.376 1.00 17.27 176 ILE A CA 1
ATOM 1380 C C . ILE A 1 176 ? 153.550 91.118 321.694 1.00 19.51 176 ILE A C 1
ATOM 1381 O O . ILE A 1 176 ? 153.987 92.224 322.016 1.00 19.23 176 ILE A O 1
ATOM 1386 N N . ILE A 1 177 ? 152.634 90.940 320.740 1.00 19.43 177 ILE A N 1
ATOM 1387 C CA . ILE A 1 177 ? 152.158 92.030 319.880 1.00 20.85 177 ILE A CA 1
ATOM 1388 C C . ILE A 1 177 ? 150.658 92.117 319.838 1.00 18.53 177 ILE A C 1
ATOM 1389 O O . ILE A 1 177 ? 150.097 93.200 319.972 1.00 18.47 177 ILE A O 1
ATOM 1394 N N . THR A 1 178 ? 149.991 90.991 319.628 1.00 17.61 178 THR A N 1
ATOM 1395 C CA . THR A 1 178 ? 148.534 90.981 319.463 1.00 18.19 178 THR A CA 1
ATOM 1396 C C . THR A 1 178 ? 147.813 90.796 320.788 1.00 19.66 178 THR A C 1
ATOM 1397 O O . THR A 1 178 ? 148.410 90.381 321.794 1.00 19.10 178 THR A O 1
ATOM 1401 N N . LEU A 1 179 ? 146.520 91.057 320.779 1.00 18.48 179 LEU A N 1
ATOM 1402 C CA . LEU A 1 179 ? 145.678 90.825 321.929 1.00 20.32 179 LEU A CA 1
ATOM 1403 C C . LEU A 1 179 ? 145.852 89.409 322.476 1.00 23.77 179 LEU A C 1
ATOM 1404 O O . LEU A 1 179 ? 146.004 89.218 323.693 1.00 21.03 179 LEU A O 1
ATOM 1409 N N . GLN A 1 180 ? 145.866 88.416 321.597 1.00 23.97 180 GLN A N 1
ATOM 1410 C CA . GLN A 1 180 ? 145.998 87.040 322.052 1.00 23.67 180 GLN A CA 1
ATOM 1411 C C . GLN A 1 180 ? 147.374 86.829 322.686 1.00 22.31 180 GLN A C 1
ATOM 1412 O O . GLN A 1 180 ? 147.481 86.168 323.701 1.00 22.54 180 GLN A O 1
ATOM 1418 N N . ASP A 1 181 ? 148.424 87.375 322.079 1.00 19.10 181 ASP A N 1
ATOM 1419 C CA . ASP A 1 181 ? 149.766 87.309 322.633 1.00 19.44 181 ASP A CA 1
ATOM 1420 C C . ASP A 1 181 ? 149.793 87.874 324.097 1.00 19.11 181 ASP A C 1
ATOM 1421 O O . ASP A 1 181 ? 150.378 87.263 324.986 1.00 18.03 181 ASP A O 1
ATOM 1426 N N . TYR A 1 182 ? 149.178 89.029 324.298 1.00 16.31 182 TYR A N 1
ATOM 1427 C CA . TYR A 1 182 ? 149.135 89.674 325.623 1.00 18.54 182 TYR A CA 1
ATOM 1428 C C . TYR A 1 182 ? 148.312 88.883 326.626 1.00 17.94 182 TYR A C 1
ATOM 1429 O O . TYR A 1 182 ? 148.679 88.776 327.800 1.00 15.88 182 TYR A O 1
ATOM 1438 N N . ARG A 1 183 ? 147.187 88.351 326.177 1.00 18.62 183 ARG A N 1
ATOM 1439 C CA . ARG A 1 183 ? 146.337 87.515 327.027 1.00 19.54 183 ARG A CA 1
ATOM 1440 C C . ARG A 1 183 ? 147.100 86.280 327.508 1.00 19.66 183 ARG A C 1
ATOM 1441 O O . ARG A 1 183 ? 147.048 85.934 328.711 1.00 18.19 183 ARG A O 1
ATOM 1449 N N . ASN A 1 184 ? 147.817 85.636 326.586 1.00 18.41 184 ASN A N 1
ATOM 1450 C CA . ASN A 1 184 ? 148.578 84.454 326.917 1.00 19.04 184 ASN A CA 1
ATOM 1451 C C . ASN A 1 184 ? 149.746 84.759 327.853 1.00 20.56 184 ASN A C 1
ATOM 1452 O O . ASN A 1 184 ? 150.089 83.955 328.736 1.00 19.01 184 ASN A O 1
ATOM 1457 N N . ARG A 1 185 ? 150.368 85.920 327.679 1.00 18.86 185 ARG A N 1
ATOM 1458 C CA . ARG A 1 185 ? 151.453 86.294 328.579 1.00 17.00 185 ARG A CA 1
ATOM 1459 C C . ARG A 1 185 ? 150.886 86.569 329.990 1.00 17.70 185 ARG A C 1
ATOM 1460 O O . ARG A 1 185 ? 151.491 86.139 330.971 1.00 17.83 185 ARG A O 1
ATOM 1468 N N . HIS A 1 186 ? 149.775 87.294 330.092 1.00 17.39 186 HIS A N 1
ATOM 1469 C CA . HIS A 1 186 ? 149.096 87.471 331.408 1.00 18.25 186 HIS A CA 1
ATOM 1470 C C . HIS A 1 186 ? 148.765 86.118 332.047 1.00 20.26 186 HIS A C 1
ATOM 1471 O O . HIS A 1 186 ? 148.965 85.926 333.239 1.00 18.34 186 HIS A O 1
ATOM 1478 N N . ALA A 1 187 ? 148.287 85.173 331.243 1.00 19.90 187 ALA A N 1
ATOM 1479 C CA . ALA A 1 187 ? 147.995 83.839 331.735 1.00 18.37 187 ALA A CA 1
ATOM 1480 C C . ALA A 1 187 ? 149.247 83.112 332.219 1.00 19.53 187 ALA A C 1
ATOM 1481 O O . ALA A 1 187 ? 149.184 82.404 333.233 1.00 18.82 187 ALA A O 1
ATOM 1483 N N . GLN A 1 188 ? 150.380 83.270 331.529 1.00 17.84 188 GLN A N 1
ATOM 1484 C CA . GLN A 1 188 ? 151.610 82.616 331.962 1.00 18.30 188 GLN A CA 1
ATOM 1485 C C . GLN A 1 188 ? 152.001 83.072 333.365 1.00 19.55 188 GLN A C 1
ATOM 1486 O O . GLN A 1 188 ? 152.336 82.253 334.209 1.00 18.95 188 GLN A O 1
ATOM 1492 N N . TYR A 1 189 ? 152.011 84.386 333.568 1.00 18.72 189 TYR A N 1
ATOM 1493 C CA . TYR A 1 189 ? 152.400 84.996 334.849 1.00 17.94 189 TYR A CA 1
ATOM 1494 C C . TYR A 1 189 ? 151.412 84.657 335.956 1.00 17.83 189 TYR A C 1
ATOM 1495 O O . TYR A 1 189 ? 151.813 84.255 337.035 1.00 17.58 189 TYR A O 1
ATOM 1504 N N . ARG A 1 190 ? 150.121 84.806 335.662 1.00 17.34 190 ARG A N 1
ATOM 1505 C CA . ARG A 1 190 ? 149.057 84.646 336.629 1.00 19.14 190 ARG A CA 1
ATOM 1506 C C . ARG A 1 190 ? 148.811 83.160 337.015 1.00 20.73 190 ARG A C 1
ATOM 1507 O O . ARG A 1 190 ? 148.134 82.894 338.004 1.00 23.83 190 ARG A O 1
ATOM 1515 N N . SER A 1 191 ? 149.372 82.225 336.246 1.00 19.64 191 SER A N 1
ATOM 1516 C CA . SER A 1 191 ? 149.274 80.793 336.516 1.00 21.39 191 SER A CA 1
ATOM 1517 C C . SER A 1 191 ? 150.128 80.380 337.732 1.00 21.46 191 SER A C 1
ATOM 1518 O O . SER A 1 191 ? 149.987 79.279 338.240 1.00 20.93 191 SER A O 1
ATOM 1521 N N . ASP A 1 192 ? 151.085 81.219 338.100 1.00 20.42 192 ASP A N 1
ATOM 1522 C CA . ASP A 1 192 ? 151.991 80.909 339.192 1.00 20.65 192 ASP A CA 1
ATOM 1523 C C . ASP A 1 192 ? 151.208 80.856 340.503 1.00 18.22 192 ASP A C 1
ATOM 1524 O O . ASP A 1 192 ? 150.528 81.809 340.847 1.00 18.22 192 ASP A O 1
ATOM 1529 N N . ALA A 1 193 ? 151.348 79.747 341.229 1.00 17.78 193 ALA A N 1
ATOM 1530 C CA . ALA A 1 193 ? 150.561 79.464 342.444 1.00 18.77 193 ALA A CA 1
ATOM 1531 C C . ALA A 1 193 ? 150.775 80.507 343.527 1.00 16.35 193 ALA A C 1
ATOM 1532 O O . ALA A 1 193 ? 149.845 80.843 344.258 1.00 16.13 193 ALA A O 1
ATOM 1534 N N . ASN A 1 194 ? 151.992 81.018 343.636 1.00 17.53 194 ASN A N 1
ATOM 1535 C CA . ASN A 1 194 ? 152.320 81.983 344.673 1.00 18.45 194 ASN A CA 1
ATOM 1536 C C . ASN A 1 194 ? 151.619 83.312 344.425 1.00 18.11 194 ASN A C 1
ATOM 1537 O O . ASN A 1 194 ? 150.999 83.897 345.326 1.00 18.23 194 ASN A O 1
ATOM 1542 N N . LEU A 1 195 ? 151.676 83.782 343.177 1.00 16.82 195 LEU A N 1
ATOM 1543 C CA . LEU A 1 195 ? 150.983 85.021 342.789 1.00 16.36 195 LEU A CA 1
ATOM 1544 C C . LEU A 1 195 ? 149.489 84.885 342.974 1.00 15.82 195 LEU A C 1
ATOM 1545 O O . LEU A 1 195 ? 148.825 85.771 343.511 1.00 16.47 195 LEU A O 1
ATOM 1550 N N . LYS A 1 196 ? 148.932 83.756 342.572 1.00 17.56 196 LYS A N 1
ATOM 1551 C CA . LYS A 1 196 ? 147.501 83.508 342.788 1.00 16.64 196 LYS A CA 1
ATOM 1552 C C . LYS A 1 196 ? 147.113 83.545 344.271 1.00 16.32 196 LYS A C 1
ATOM 1553 O O . LYS A 1 196 ? 146.046 84.019 344.615 1.00 18.08 196 LYS A O 1
ATOM 1559 N N . ALA A 1 197 ? 147.967 83.010 345.140 1.00 18.89 197 ALA A N 1
ATOM 1560 C CA . ALA A 1 197 ? 147.691 83.004 346.604 1.00 18.30 197 ALA A CA 1
ATOM 1561 C C . ALA A 1 197 ? 147.685 84.438 347.139 1.00 16.92 197 ALA A C 1
ATOM 1562 O O . ALA A 1 197 ? 146.820 84.817 347.916 1.00 18.20 197 ALA A O 1
ATOM 1564 N N . ALA A 1 198 ? 148.652 85.232 346.693 1.00 16.80 198 ALA A N 1
ATOM 1565 C CA . ALA A 1 198 ? 148.715 86.654 347.082 1.00 17.68 198 ALA A CA 1
ATOM 1566 C C . ALA A 1 198 ? 147.506 87.433 346.602 1.00 16.44 198 ALA A C 1
ATOM 1567 O O . ALA A 1 198 ? 146.986 88.312 347.337 1.00 16.78 198 ALA A O 1
ATOM 1569 N N . HIS A 1 199 ? 146.986 87.085 345.412 1.00 17.46 199 HIS A N 1
ATOM 1570 C CA . HIS A 1 199 ? 145.754 87.702 344.946 1.00 16.99 199 HIS A CA 1
ATOM 1571 C C . HIS A 1 199 ? 144.536 87.274 345.761 1.00 16.67 199 HIS A C 1
ATOM 1572 O O . HIS A 1 199 ? 143.670 88.094 346.026 1.00 18.84 199 HIS A O 1
ATOM 1579 N N . ALA A 1 200 ? 144.447 85.984 346.109 1.00 17.30 200 ALA A N 1
ATOM 1580 C CA . ALA A 1 200 ? 143.302 85.464 346.862 1.00 16.60 200 ALA A CA 1
ATOM 1581 C C . ALA A 1 200 ? 143.290 85.990 348.318 1.00 17.83 200 ALA A C 1
ATOM 1582 O O . ALA A 1 200 ? 142.240 86.112 348.934 1.00 19.73 200 ALA A O 1
ATOM 1584 N N . ALA A 1 201 ? 144.451 86.385 348.821 1.00 20.28 201 ALA A N 1
ATOM 1585 C CA . ALA A 1 201 ? 144.597 86.831 350.217 1.00 20.46 201 ALA A CA 1
ATOM 1586 C C . ALA A 1 201 ? 144.158 88.270 350.522 1.00 21.20 201 ALA A C 1
ATOM 1587 O O . ALA A 1 201 ? 143.725 88.577 351.647 1.00 20.76 201 ALA A O 1
ATOM 1589 N N . PHE A 1 202 ? 144.275 89.171 349.548 1.00 20.87 202 PHE A N 1
ATOM 1590 C CA . PHE A 1 202 ? 144.063 90.615 349.786 1.00 21.59 202 PHE A CA 1
ATOM 1591 C C . PHE A 1 202 ? 143.448 91.323 348.570 1.00 19.65 202 PHE A C 1
ATOM 1592 O O . PHE A 1 202 ? 143.665 90.898 347.455 1.00 18.45 202 PHE A O 1
ATOM 1600 N N . PRO A 1 203 ? 142.746 92.425 348.785 1.00 18.92 203 PRO A N 1
ATOM 1601 C CA . PRO A 1 203 ? 142.376 93.304 347.671 1.00 20.19 203 PRO A CA 1
ATOM 1602 C C . PRO A 1 203 ? 143.597 94.038 347.162 1.00 21.32 203 PRO A C 1
ATOM 1603 O O . PRO A 1 203 ? 144.430 94.458 347.973 1.00 20.32 203 PRO A O 1
ATOM 1607 N N . TRP A 1 204 ? 143.699 94.176 345.834 1.00 20.12 204 TRP A N 1
ATOM 1608 C CA . TRP A 1 204 ? 144.825 94.827 345.183 1.00 17.70 204 TRP A CA 1
ATOM 1609 C C . TRP A 1 204 ? 144.372 96.129 344.503 1.00 18.11 204 TRP A C 1
ATOM 1610 O O . TRP A 1 204 ? 143.250 96.221 343.963 1.00 19.44 204 TRP A O 1
ATOM 1621 N N . VAL A 1 205 ? 145.268 97.118 344.536 1.00 17.70 205 VAL A N 1
ATOM 1622 C CA . VAL A 1 205 ? 145.151 98.360 343.790 1.00 17.12 205 VAL A CA 1
ATOM 1623 C C . VAL A 1 205 ? 146.333 98.367 342.836 1.00 17.52 205 VAL A C 1
ATOM 1624 O O . VAL A 1 205 ? 147.488 98.524 343.243 1.00 15.98 205 VAL A O 1
ATOM 1628 N N . VAL A 1 206 ? 146.061 98.142 341.550 1.00 16.15 206 VAL A N 1
ATOM 1629 C CA . VAL A 1 206 ? 147.140 98.016 340.581 1.00 16.13 206 VAL A CA 1
ATOM 1630 C C . VAL A 1 206 ? 147.264 99.276 339.712 1.00 16.39 206 VAL A C 1
ATOM 1631 O O . VAL A 1 206 ? 146.270 99.946 339.412 1.00 16.47 206 VAL A O 1
ATOM 1635 N N . THR A 1 207 ? 148.497 99.568 339.306 1.00 17.23 207 THR A N 1
ATOM 1636 C CA . THR A 1 207 ? 148.764 100.527 338.240 1.00 17.70 207 THR A CA 1
ATOM 1637 C C . THR A 1 207 ? 149.947 100.013 337.470 1.00 17.16 207 THR A C 1
ATOM 1638 O O . THR A 1 207 ? 150.742 99.243 338.010 1.00 20.22 207 THR A O 1
ATOM 1642 N N . TRP A 1 208 ? 150.050 100.364 336.189 1.00 16.96 208 TRP A N 1
ATOM 1643 C CA . TRP A 1 208 ? 151.043 99.724 335.313 1.00 16.67 208 TRP A CA 1
ATOM 1644 C C . TRP A 1 208 ? 152.256 100.620 335.175 1.00 15.92 208 TRP A C 1
ATOM 1645 O O . TRP A 1 208 ? 152.198 101.788 335.525 1.00 16.68 208 TRP A O 1
ATOM 1656 N N . ASP A 1 209 ? 153.336 100.071 334.653 1.00 14.47 209 ASP A N 1
ATOM 1657 C CA . ASP A 1 209 ? 154.460 100.867 334.175 1.00 16.61 209 ASP A CA 1
ATOM 1658 C C . ASP A 1 209 ? 154.666 100.515 332.694 1.00 14.77 209 ASP A C 1
ATOM 1659 O O . ASP A 1 209 ? 153.668 100.393 331.967 1.00 18.93 209 ASP A O 1
ATOM 1664 N N . ASP A 1 210 ? 155.899 100.345 332.239 1.00 15.78 210 ASP A N 1
ATOM 1665 C CA . ASP A 1 210 ? 156.143 100.207 330.778 1.00 15.88 210 ASP A CA 1
ATOM 1666 C C . ASP A 1 210 ? 155.950 98.808 330.244 1.00 16.39 210 ASP A C 1
ATOM 1667 O O . ASP A 1 210 ? 155.402 98.647 329.153 1.00 15.07 210 ASP A O 1
ATOM 1672 N N . HIS A 1 211 ? 156.388 97.797 331.002 1.00 15.53 211 HIS A N 1
ATOM 1673 C CA . HIS A 1 211 ? 156.453 96.454 330.478 1.00 16.83 211 HIS A CA 1
ATOM 1674 C C . HIS A 1 211 ? 155.121 95.737 330.319 1.00 15.82 211 HIS A C 1
ATOM 1675 O O . HIS A 1 211 ? 155.069 94.695 329.658 1.00 18.01 211 HIS A O 1
ATOM 1682 N N . GLU A 1 212 ? 154.039 96.309 330.853 1.00 16.30 212 GLU A N 1
ATOM 1683 C CA . GLU A 1 212 ? 152.711 95.847 330.495 1.00 17.37 212 GLU A CA 1
ATOM 1684 C C . GLU A 1 212 ? 152.409 96.076 328.983 1.00 17.89 212 GLU A C 1
ATOM 1685 O O . GLU A 1 212 ? 151.464 95.490 328.460 1.00 18.42 212 GLU A O 1
ATOM 1691 N N . VAL A 1 213 ? 153.171 96.975 328.337 1.00 19.53 213 VAL A N 1
ATOM 1692 C CA . VAL A 1 213 ? 153.099 97.171 326.873 1.00 17.46 213 VAL A CA 1
ATOM 1693 C C . VAL A 1 213 ? 154.421 96.864 326.236 1.00 17.57 213 VAL A C 1
ATOM 1694 O O . VAL A 1 213 ? 154.573 95.838 325.563 1.00 19.57 213 VAL A O 1
ATOM 1698 N N . GLU A 1 214 ? 155.395 97.746 326.433 1.00 15.86 214 GLU A N 1
ATOM 1699 C CA . GLU A 1 214 ? 156.725 97.544 325.887 1.00 16.88 214 GLU A CA 1
ATOM 1700 C C . GLU A 1 214 ? 157.692 98.449 326.613 1.00 16.69 214 GLU A C 1
ATOM 1701 O O . GLU A 1 214 ? 157.324 99.559 326.993 1.00 15.56 214 GLU A O 1
ATOM 1707 N N . ASN A 1 215 ? 158.933 97.994 326.746 1.00 16.20 215 ASN A N 1
ATOM 1708 C CA . ASN A 1 215 ? 159.975 98.765 327.427 1.00 18.10 215 ASN A CA 1
ATOM 1709 C C . ASN A 1 215 ? 160.059 100.248 327.026 1.00 20.57 215 ASN A C 1
ATOM 1710 O O . ASN A 1 215 ? 160.190 100.583 325.828 1.00 19.87 215 ASN A O 1
ATOM 1715 N N . ASN A 1 216 ? 160.023 101.109 328.047 1.00 19.77 216 ASN A N 1
ATOM 1716 C CA . ASN A 1 216 ? 160.257 102.551 327.943 1.00 19.19 216 ASN A CA 1
ATOM 1717 C C . ASN A 1 216 ? 159.397 103.284 326.935 1.00 21.27 216 ASN A C 1
ATOM 1718 O O . ASN A 1 216 ? 159.829 104.297 326.361 1.00 20.78 216 ASN A O 1
ATOM 1723 N N . TYR A 1 217 ? 158.167 102.817 326.751 1.00 18.35 217 TYR A N 1
ATOM 1724 C CA . TYR A 1 217 ? 157.225 103.558 325.975 1.00 17.43 217 TYR A CA 1
ATOM 1725 C C . TYR A 1 217 ? 156.880 104.881 326.643 1.00 18.99 217 TYR A C 1
ATOM 1726 O O . TYR A 1 217 ? 156.973 105.033 327.876 1.00 17.80 217 TYR A O 1
ATOM 1735 N N . ALA A 1 218 ? 156.459 105.834 325.818 1.00 17.63 218 ALA A N 1
ATOM 1736 C CA . ALA A 1 218 ? 156.056 107.151 326.308 1.00 18.20 218 ALA A CA 1
ATOM 1737 C C . ALA A 1 218 ? 154.816 107.607 325.556 1.00 21.06 218 ALA A C 1
ATOM 1738 O O . ALA A 1 218 ? 154.921 108.051 324.407 1.00 20.85 218 ALA A O 1
ATOM 1740 N N . ASN A 1 219 ? 153.648 107.493 326.209 1.00 18.43 219 ASN A N 1
ATOM 1741 C CA . ASN A 1 219 ? 152.360 107.751 325.577 1.00 19.75 219 ASN A CA 1
ATOM 1742 C C . ASN A 1 219 ? 152.211 106.834 324.322 1.00 22.63 219 ASN A C 1
ATOM 1743 O O . ASN A 1 219 ? 151.993 105.599 324.469 1.00 19.14 219 ASN A O 1
ATOM 1748 N N . LYS A 1 220 ? 152.378 107.391 323.114 1.00 20.02 220 LYS A N 1
ATOM 1749 C CA . LYS A 1 220 ? 152.226 106.583 321.902 1.00 20.36 220 LYS A CA 1
ATOM 1750 C C . LYS A 1 220 ? 153.517 106.442 321.134 1.00 20.16 220 LYS A C 1
ATOM 1751 O O . LYS A 1 220 ? 153.525 106.005 319.986 1.00 24.10 220 LYS A O 1
ATOM 1757 N N . ILE A 1 221 ? 154.624 106.775 321.789 1.00 17.79 221 ILE A N 1
ATOM 1758 C CA . ILE A 1 221 ? 155.941 106.637 321.229 1.00 17.84 221 ILE A CA 1
ATOM 1759 C C . ILE A 1 221 ? 156.687 105.438 321.808 1.00 18.26 221 ILE A C 1
ATOM 1760 O O . ILE A 1 221 ? 157.057 105.453 323.002 1.00 20.86 221 ILE A O 1
ATOM 1765 N N . PRO A 1 222 ? 156.968 104.423 320.983 1.00 19.28 222 PRO A N 1
ATOM 1766 C CA . PRO A 1 222 ? 157.779 103.293 321.449 1.00 18.20 222 PRO A CA 1
ATOM 1767 C C . PRO A 1 222 ? 159.249 103.618 321.448 1.00 19.50 222 PRO A C 1
ATOM 1768 O O . PRO A 1 222 ? 159.689 104.592 320.824 1.00 20.26 222 PRO A O 1
ATOM 1772 N N . GLU A 1 223 ? 160.012 102.793 322.145 1.00 19.01 223 GLU A N 1
ATOM 1773 C CA . GLU A 1 223 ? 161.439 102.917 322.220 1.00 20.85 223 GLU A CA 1
ATOM 1774 C C . GLU A 1 223 ? 162.128 102.610 320.875 1.00 22.84 223 GLU A C 1
ATOM 1775 O O . GLU A 1 223 ? 161.560 101.948 319.998 1.00 22.22 223 GLU A O 1
ATOM 1781 N N . LYS A 1 224 ? 163.368 103.066 320.762 1.00 22.33 224 LYS A N 1
ATOM 1782 C CA . LYS A 1 224 ? 164.292 102.682 319.698 1.00 26.80 224 LYS A CA 1
ATOM 1783 C C . LYS A 1 224 ? 163.787 103.010 318.286 1.00 26.78 224 LYS A C 1
ATOM 1784 O O . LYS A 1 224 ? 164.006 102.234 317.357 1.00 27.17 224 LYS A O 1
ATOM 1790 N N . GLY A 1 225 ? 163.084 104.124 318.148 1.00 25.83 225 GLY A N 1
ATOM 1791 C CA . GLY A 1 225 ? 162.608 104.606 316.841 1.00 25.66 225 GLY A CA 1
ATOM 1792 C C . GLY A 1 225 ? 161.690 103.646 316.108 1.00 28.75 225 GLY A C 1
ATOM 1793 O O . GLY A 1 225 ? 161.669 103.604 314.882 1.00 29.49 225 GLY A O 1
ATOM 1794 N N . GLN A 1 226 ? 160.903 102.879 316.851 1.00 27.19 226 GLN A N 1
ATOM 1795 C CA . GLN A 1 226 ? 159.952 101.958 316.241 1.00 24.08 226 GLN A CA 1
ATOM 1796 C C . GLN A 1 226 ? 158.720 102.705 315.795 1.00 24.59 226 GLN A C 1
ATOM 1797 O O . GLN A 1 226 ? 158.575 103.900 316.075 1.00 26.73 226 GLN A O 1
ATOM 1803 N N . SER A 1 227 ? 157.823 102.008 315.102 1.00 23.08 227 SER A N 1
ATOM 1804 C CA . SER A 1 227 ? 156.672 102.644 314.482 1.00 25.57 227 SER A CA 1
ATOM 1805 C C . SER A 1 227 ? 155.581 103.002 315.478 1.00 25.72 227 SER A C 1
ATOM 1806 O O . SER A 1 227 ? 155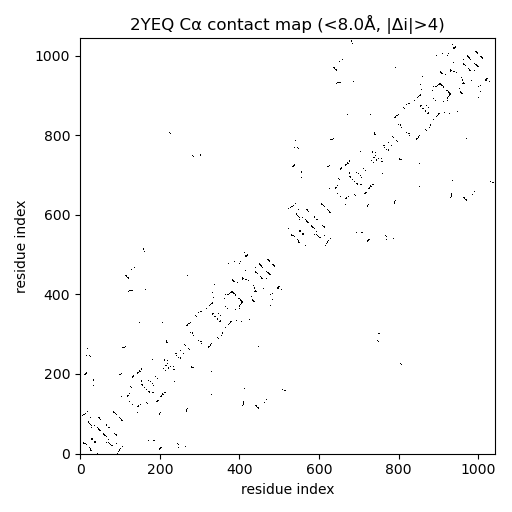.099 102.124 316.212 1.00 20.49 227 SER A O 1
ATOM 1809 N N . VAL A 1 228 ? 155.173 104.279 315.455 1.00 22.22 228 VAL A N 1
ATOM 1810 C CA . VAL A 1 228 ? 154.085 104.776 316.273 1.00 22.94 228 VAL A CA 1
ATOM 1811 C C . VAL A 1 228 ? 152.758 104.119 315.866 1.00 23.96 228 VAL A C 1
ATOM 1812 O O . VAL A 1 228 ? 151.939 103.674 316.710 1.00 22.28 228 VAL A O 1
ATOM 1816 N N . GLU A 1 229 ? 152.499 104.053 314.568 1.00 22.82 229 GLU A N 1
ATOM 1817 C CA . GLU A 1 229 ? 151.255 103.446 314.114 1.00 22.48 229 GLU A CA 1
ATOM 1818 C C . GLU A 1 229 ? 151.070 102.011 314.646 1.00 19.58 229 GLU A C 1
ATOM 1819 O O . GLU A 1 229 ? 149.997 101.641 315.124 1.00 22.73 229 GLU A O 1
ATOM 1825 N N . ALA A 1 230 ? 152.098 101.191 314.528 1.00 21.11 230 ALA A N 1
ATOM 1826 C CA . ALA A 1 230 ? 152.020 99.803 315.032 1.00 24.13 230 ALA A CA 1
ATOM 1827 C C . ALA A 1 230 ? 151.913 99.822 316.568 1.00 24.58 230 ALA A C 1
ATOM 1828 O O . ALA A 1 230 ? 151.247 98.986 317.153 1.00 21.85 230 ALA A O 1
ATOM 1830 N N . PHE A 1 231 ? 152.582 100.781 317.208 1.00 22.45 231 PHE A N 1
ATOM 1831 C CA . PHE A 1 231 ? 152.568 100.832 318.674 1.00 20.32 231 PHE A CA 1
ATOM 1832 C C . PHE A 1 231 ? 151.197 101.157 319.232 1.00 21.48 231 PHE A C 1
ATOM 1833 O O . PHE A 1 231 ? 150.804 100.607 320.257 1.00 18.49 231 PHE A O 1
ATOM 1841 N N . VAL A 1 232 ? 150.440 102.015 318.558 1.00 21.22 232 VAL A N 1
ATOM 1842 C CA . VAL A 1 232 ? 149.107 102.351 319.026 1.00 22.76 232 VAL A CA 1
ATOM 1843 C C . VAL A 1 232 ? 148.183 101.127 319.046 1.00 24.34 232 VAL A C 1
ATOM 1844 O O . VAL A 1 232 ? 147.370 100.952 319.962 1.00 20.35 232 VAL A O 1
ATOM 1848 N N . LEU A 1 233 ? 148.309 100.282 318.029 1.00 24.16 233 LEU A N 1
ATOM 1849 C CA . LEU A 1 233 ? 147.554 99.042 317.992 1.00 26.10 233 LEU A CA 1
ATOM 1850 C C . LEU A 1 233 ? 148.016 98.126 319.127 1.00 22.15 233 LEU A C 1
ATOM 1851 O O . LEU A 1 233 ? 147.222 97.489 319.792 1.00 19.80 233 LEU A O 1
ATOM 1856 N N . ARG A 1 234 ? 149.316 98.088 319.339 1.00 20.45 234 ARG A N 1
ATOM 1857 C CA . ARG A 1 234 ? 149.877 97.302 320.416 1.00 22.39 234 ARG A CA 1
ATOM 1858 C C . ARG A 1 234 ? 149.401 97.773 321.808 1.00 23.94 234 ARG A C 1
ATOM 1859 O O . ARG A 1 234 ? 149.063 96.962 322.669 1.00 20.45 234 ARG A O 1
ATOM 1867 N N . ARG A 1 235 ? 149.323 99.086 322.009 1.00 19.91 235 ARG A N 1
ATOM 1868 C CA . ARG A 1 235 ? 148.844 99.619 323.267 1.00 19.42 235 ARG A CA 1
ATOM 1869 C C . ARG A 1 235 ? 147.383 99.278 323.516 1.00 19.38 235 ARG A C 1
ATOM 1870 O O . ARG A 1 235 ? 147.008 98.948 324.647 1.00 19.17 235 ARG A O 1
ATOM 1878 N N . ALA A 1 236 ? 146.557 99.325 322.482 1.00 18.57 236 ALA A N 1
ATOM 1879 C CA . ALA A 1 236 ? 145.174 98.908 322.600 1.00 18.86 236 ALA A CA 1
ATOM 1880 C C . ALA A 1 236 ? 145.038 97.427 323.024 1.00 18.87 236 ALA A C 1
ATOM 1881 O O . ALA A 1 236 ? 144.219 97.108 323.881 1.00 20.32 236 ALA A O 1
ATOM 1883 N N . ALA A 1 237 ? 145.825 96.553 322.417 1.00 19.29 237 ALA A N 1
ATOM 1884 C CA . ALA A 1 237 ? 145.844 95.127 322.759 1.00 18.33 237 ALA A CA 1
ATOM 1885 C C . ALA A 1 237 ? 146.308 94.906 324.217 1.00 19.01 237 ALA A C 1
ATOM 1886 O O . ALA A 1 237 ? 145.677 94.160 324.961 1.00 15.19 237 ALA A O 1
ATOM 1888 N N . ALA A 1 238 ? 147.410 95.557 324.589 1.00 16.21 238 ALA A N 1
ATOM 1889 C CA . ALA A 1 238 ? 147.990 95.460 325.935 1.00 16.53 238 ALA A CA 1
ATOM 1890 C C . ALA A 1 238 ? 147.058 95.971 327.008 1.00 17.97 238 ALA A C 1
ATOM 1891 O O . ALA A 1 238 ? 146.908 95.349 328.059 1.00 18.02 238 ALA A O 1
ATOM 1893 N N . TYR A 1 239 ? 146.445 97.124 326.764 1.00 18.37 239 TYR A N 1
ATOM 1894 C CA . TYR A 1 239 ? 145.513 97.694 327.728 1.00 18.30 239 TYR A CA 1
ATOM 1895 C C . TYR A 1 239 ? 144.269 96.832 327.926 1.00 19.84 239 TYR A C 1
ATOM 1896 O O . TYR A 1 239 ? 143.795 96.685 329.073 1.00 17.54 239 TYR A O 1
ATOM 1905 N N . GLN A 1 240 ? 143.728 96.279 326.832 1.00 19.72 240 GLN A N 1
ATOM 1906 C CA . GLN A 1 240 ? 142.580 95.374 326.923 1.00 18.63 240 GLN A CA 1
ATOM 1907 C C . GLN A 1 240 ? 142.945 94.124 327.754 1.00 16.43 240 GLN A C 1
ATOM 1908 O O . GLN A 1 240 ? 142.196 93.746 328.650 1.00 17.33 240 GLN A O 1
ATOM 1914 N N . ALA A 1 241 ? 144.075 93.504 327.454 1.00 15.16 241 ALA A N 1
ATOM 1915 C CA . ALA A 1 241 ? 144.525 92.298 328.177 1.00 16.59 241 ALA A CA 1
ATOM 1916 C C . ALA A 1 241 ? 144.749 92.591 329.660 1.00 18.56 241 ALA A C 1
ATOM 1917 O O . ALA A 1 241 ? 144.460 91.740 330.520 1.00 18.38 241 ALA A O 1
ATOM 1919 N N . TYR A 1 242 ? 145.232 93.799 329.960 1.00 16.96 242 TYR A N 1
ATOM 1920 C CA . TYR A 1 242 ? 145.436 94.212 331.350 1.00 17.79 242 TYR A CA 1
ATOM 1921 C C . TYR A 1 242 ? 144.103 94.312 332.072 1.00 19.67 242 TYR A C 1
ATOM 1922 O O . TYR A 1 242 ? 143.920 93.727 333.130 1.00 18.19 242 TYR A O 1
ATOM 1931 N N . TYR A 1 243 ? 143.153 95.035 331.484 1.00 17.50 243 TYR A N 1
ATOM 1932 C CA . TYR A 1 243 ? 141.823 95.098 332.021 1.00 17.78 243 TYR A CA 1
ATOM 1933 C C . TYR A 1 243 ? 141.255 93.686 332.278 1.00 19.82 243 TYR A C 1
ATOM 1934 O O . TYR A 1 243 ? 140.719 93.428 333.356 1.00 20.46 243 TYR A O 1
ATOM 1943 N N . GLU A 1 244 ? 141.332 92.817 331.269 1.00 20.23 244 GLU A N 1
ATOM 1944 C CA . GLU A 1 244 ? 140.758 91.470 331.355 1.00 20.17 244 GLU A CA 1
ATOM 1945 C C . GLU A 1 244 ? 141.335 90.713 332.559 1.00 20.00 244 GLU A C 1
ATOM 1946 O O . GLU A 1 244 ? 140.657 89.883 333.127 1.00 20.81 244 GLU A O 1
ATOM 1952 N N . HIS A 1 245 ? 142.579 90.994 332.938 1.00 18.74 245 HIS A N 1
ATOM 1953 C CA . HIS A 1 245 ? 143.231 90.232 333.994 1.00 18.53 245 HIS A CA 1
ATOM 1954 C C . HIS A 1 245 ? 143.345 90.940 335.342 1.00 19.19 245 HIS A C 1
ATOM 1955 O O . HIS A 1 245 ? 143.902 90.385 336.271 1.00 16.01 245 HIS A O 1
ATOM 1962 N N . MET A 1 246 ? 142.791 92.135 335.461 1.00 18.32 246 MET A N 1
ATOM 1963 C CA . MET A 1 246 ? 142.952 92.923 336.689 1.00 19.06 246 MET A CA 1
ATOM 1964 C C . MET A 1 246 ? 141.626 93.285 337.323 1.00 18.04 246 MET A C 1
ATOM 1965 O O . MET A 1 246 ? 140.647 93.577 336.624 1.00 21.91 246 MET A O 1
ATOM 1970 N N . PRO A 1 247 ? 141.588 93.335 338.657 1.00 20.78 247 PRO A N 1
ATOM 1971 C CA . PRO A 1 247 ? 140.340 93.631 339.371 1.00 19.71 247 PRO A CA 1
ATOM 1972 C C . PRO A 1 247 ? 140.054 95.133 339.421 1.00 23.22 247 PRO A C 1
ATOM 1973 O O . PRO A 1 247 ? 140.165 95.768 340.472 1.00 26.08 247 PRO A O 1
ATOM 1977 N N . LEU A 1 248 ? 139.663 95.669 338.273 1.00 23.53 248 LEU A N 1
ATOM 1978 C CA . LEU A 1 248 ? 139.360 97.086 338.078 1.00 20.68 248 LEU A CA 1
ATOM 1979 C C . LEU A 1 248 ? 137.870 97.323 337.936 1.00 20.97 248 LEU A C 1
ATOM 1980 O O . LEU A 1 248 ? 137.125 96.444 337.528 1.00 20.03 248 LEU A O 1
ATOM 1985 N N . ARG A 1 249 ? 137.433 98.535 338.232 1.00 21.65 249 ARG A N 1
ATOM 1986 C CA . ARG A 1 249 ? 136.032 98.921 338.047 1.00 23.49 249 ARG A CA 1
ATOM 1987 C C . ARG A 1 249 ? 135.723 99.256 336.588 1.00 23.39 249 ARG A C 1
ATOM 1988 O O . ARG A 1 249 ? 136.628 99.394 335.791 1.00 23.93 249 ARG A O 1
ATOM 1996 N N . ILE A 1 250 ? 134.442 99.359 336.254 1.00 21.81 250 ILE A N 1
ATOM 1997 C CA . ILE A 1 250 ? 134.004 99.492 334.855 1.00 24.40 250 ILE A CA 1
ATOM 1998 C C . ILE A 1 250 ? 134.470 100.828 334.191 1.00 24.80 250 ILE A C 1
ATOM 1999 O O . ILE A 1 250 ? 134.682 100.899 332.975 1.00 25.45 250 ILE A O 1
ATOM 2004 N N . SER A 1 251 ? 134.706 101.853 335.001 1.00 22.98 251 SER A N 1
ATOM 2005 C CA . SER A 1 251 ? 135.223 103.112 334.483 1.00 27.50 251 SER A CA 1
ATOM 2006 C C . SER A 1 251 ? 136.656 102.976 333.957 1.00 26.07 251 SER A C 1
ATOM 2007 O O . SER A 1 251 ? 137.124 103.851 333.247 1.00 23.65 251 SER A O 1
ATOM 2010 N N . SER A 1 252 ? 137.330 101.873 334.290 1.00 21.98 252 SER A N 1
ATOM 2011 C CA . SER A 1 252 ? 138.617 101.540 333.709 1.00 21.53 252 SER A CA 1
ATOM 2012 C C . SER A 1 252 ? 138.522 100.674 332.436 1.00 19.07 252 SER A C 1
ATOM 2013 O O . SER A 1 252 ? 139.548 100.287 331.916 1.00 21.07 252 SER A O 1
ATOM 2016 N N . LEU A 1 253 ? 137.329 100.372 331.922 1.00 20.28 253 LEU A N 1
ATOM 2017 C CA . LEU A 1 253 ? 137.219 99.632 330.643 1.00 21.32 253 LEU A CA 1
ATOM 2018 C C . LEU A 1 253 ? 137.913 100.439 329.532 1.00 22.39 253 LEU A C 1
ATOM 2019 O O . LEU A 1 253 ? 137.654 101.624 329.394 1.00 21.92 253 LEU A O 1
ATOM 2024 N N . PRO A 1 254 ? 138.809 99.838 328.754 1.00 20.94 254 PRO A N 1
ATOM 2025 C CA . PRO A 1 254 ? 139.510 100.629 327.755 1.00 23.15 254 PRO A CA 1
ATOM 2026 C C . PRO A 1 254 ? 138.639 100.923 326.543 1.00 23.99 254 PRO A C 1
ATOM 2027 O O . PRO A 1 254 ? 137.626 100.263 326.329 1.00 24.18 254 PRO A O 1
ATOM 2031 N N . ASN A 1 255 ? 139.018 101.951 325.800 1.00 27.29 255 ASN A N 1
ATOM 2032 C CA . ASN A 1 255 ? 138.398 102.291 324.529 1.00 27.92 255 ASN A CA 1
ATOM 2033 C C . ASN A 1 255 ? 139.548 102.532 323.577 1.00 28.01 255 ASN A C 1
ATOM 2034 O O . ASN A 1 255 ? 140.225 103.554 323.639 1.00 25.25 255 ASN A O 1
ATOM 2039 N N . GLY A 1 256 ? 139.802 101.541 322.729 1.00 26.87 256 GLY A N 1
ATOM 2040 C CA . GLY A 1 256 ? 140.981 101.500 321.904 1.00 25.95 256 GLY A CA 1
ATOM 2041 C C . GLY A 1 256 ? 142.241 101.640 322.744 1.00 27.15 256 GLY A C 1
ATOM 2042 O O . GLY A 1 256 ? 142.418 100.942 323.758 1.00 24.87 256 GLY A O 1
ATOM 2043 N N . PRO A 1 257 ? 143.106 102.564 322.352 1.00 22.44 257 PRO A N 1
ATOM 2044 C CA . PRO A 1 257 ? 144.377 102.731 323.042 1.00 21.59 257 PRO A CA 1
ATOM 2045 C C . PRO A 1 257 ? 144.311 103.550 324.356 1.00 19.33 257 PRO A C 1
ATOM 2046 O O . PRO A 1 257 ? 145.356 103.810 324.945 1.00 20.06 257 PRO A O 1
ATOM 2050 N N . ASP A 1 258 ? 143.123 103.954 324.774 1.00 19.12 258 ASP A N 1
ATOM 2051 C CA . ASP A 1 258 ? 142.929 104.821 325.936 1.00 21.20 258 ASP A CA 1
ATOM 2052 C C . ASP A 1 258 ? 142.232 104.089 327.069 1.00 22.58 258 ASP A C 1
ATOM 2053 O O . ASP A 1 258 ? 141.295 103.325 326.830 1.00 23.42 258 ASP A O 1
ATOM 2058 N N . MET A 1 259 ? 142.662 104.365 328.308 1.00 21.23 259 MET A N 1
ATOM 2059 C CA . MET A 1 259 ? 142.141 103.645 329.472 1.00 21.35 259 MET A CA 1
ATOM 2060 C C . MET A 1 259 ? 142.344 104.442 330.770 1.00 20.70 259 MET A C 1
ATOM 2061 O O . MET A 1 259 ? 143.467 104.838 331.092 1.00 24.13 259 MET A O 1
ATOM 2066 N N . GLN A 1 260 ? 141.256 104.666 331.505 1.00 20.25 260 GLN A N 1
ATOM 2067 C CA . GLN A 1 260 ? 141.327 105.443 332.742 1.00 21.63 260 GLN A CA 1
ATOM 2068 C C . GLN A 1 260 ? 141.867 104.548 333.863 1.00 21.68 260 GLN A C 1
ATOM 2069 O O . GLN A 1 260 ? 141.155 103.690 334.359 1.00 22.48 260 GLN A O 1
ATOM 2075 N N . LEU A 1 261 ? 143.129 104.733 334.226 1.00 19.53 261 LEU A N 1
ATOM 2076 C CA . LEU A 1 261 ? 143.717 103.970 335.308 1.00 18.75 261 LEU A CA 1
ATOM 2077 C C . LEU A 1 261 ? 144.043 104.855 336.526 1.00 21.38 261 LEU A C 1
ATOM 2078 O O . LEU A 1 261 ? 143.892 104.412 337.662 1.00 20.22 261 LEU A O 1
ATOM 2083 N N . TYR A 1 262 ? 144.488 106.096 336.324 1.00 19.06 262 TYR A N 1
ATOM 2084 C CA . TYR A 1 262 ? 144.731 106.928 337.503 1.00 18.41 262 TYR A CA 1
ATOM 2085 C C . TYR A 1 262 ? 143.449 107.149 338.294 1.00 17.30 262 TYR A C 1
ATOM 2086 O O . TYR A 1 262 ? 142.367 107.279 337.733 1.00 18.79 262 TYR A O 1
ATOM 2095 N N . ARG A 1 263 ? 143.570 107.089 339.620 1.00 17.58 263 ARG A N 1
ATOM 2096 C CA . ARG A 1 263 ? 142.409 107.144 340.472 1.00 19.58 263 ARG A CA 1
ATOM 2097 C C . ARG A 1 263 ? 142.801 107.431 341.925 1.00 19.34 263 ARG A C 1
ATOM 2098 O O . ARG A 1 263 ? 143.971 107.367 342.295 1.00 18.39 263 ARG A O 1
ATOM 2106 N N . HIS A 1 264 ? 141.802 107.793 342.710 1.00 19.49 264 HIS A N 1
ATOM 2107 C CA . HIS A 1 264 ? 142.032 108.242 344.072 1.00 22.14 264 HIS A CA 1
ATOM 2108 C C . HIS A 1 264 ? 141.067 107.592 345.064 1.00 23.01 264 HIS A C 1
ATOM 2109 O O . HIS A 1 264 ? 139.918 107.328 344.758 1.00 21.09 264 HIS A O 1
ATOM 2116 N N . PHE A 1 265 ? 141.556 107.344 346.275 1.00 23.99 265 PHE A N 1
ATOM 2117 C CA . PHE A 1 265 ? 140.689 106.932 347.370 1.00 23.74 265 PHE A CA 1
ATOM 2118 C C . PHE A 1 265 ? 141.337 107.285 348.722 1.00 22.98 265 PHE A C 1
ATOM 2119 O O . PHE A 1 265 ? 142.540 107.497 348.804 1.00 19.10 265 PHE A O 1
ATOM 2127 N N . THR A 1 266 ? 140.522 107.345 349.771 1.00 23.80 266 THR A N 1
ATOM 2128 C CA . THR A 1 266 ? 141.023 107.652 351.109 1.00 27.67 266 THR A CA 1
ATOM 2129 C C . THR A 1 266 ? 140.776 106.456 352.013 1.00 25.58 266 THR A C 1
ATOM 2130 O O . THR A 1 266 ? 139.785 105.752 351.864 1.00 27.61 266 THR A O 1
ATOM 2134 N N . TYR A 1 267 ? 141.708 106.208 352.912 1.00 24.92 267 TYR A N 1
ATOM 2135 C CA . TYR A 1 267 ? 141.574 105.163 353.897 1.00 25.25 267 TYR A CA 1
ATOM 2136 C C . TYR A 1 267 ? 141.150 105.832 355.210 1.00 27.38 267 TYR A C 1
ATOM 2137 O O . TYR A 1 267 ? 141.986 106.222 356.018 1.00 26.91 267 TYR A O 1
ATOM 2146 N N . GLY A 1 268 ? 139.843 106.001 355.383 1.00 27.52 268 GLY A N 1
ATOM 2147 C CA . GLY A 1 268 ? 139.314 106.810 356.476 1.00 31.21 268 GLY A CA 1
ATOM 2148 C C . GLY A 1 268 ? 139.868 108.226 356.389 1.00 34.37 268 GLY A C 1
ATOM 2149 O O . GLY A 1 268 ? 139.927 108.809 355.304 1.00 32.62 268 GLY A O 1
ATOM 2150 N N . ASN A 1 269 ? 140.297 108.772 357.524 1.00 28.85 269 ASN A N 1
ATOM 2151 C CA . ASN A 1 269 ? 141.002 110.050 357.541 1.00 26.23 269 ASN A CA 1
ATOM 2152 C C . ASN A 1 269 ? 142.479 109.854 357.732 1.00 23.70 269 ASN A C 1
ATOM 2153 O O . ASN A 1 269 ? 143.206 110.806 357.967 1.00 26.47 269 ASN A O 1
ATOM 2158 N N . LEU A 1 270 ? 142.934 108.618 357.661 1.00 18.84 270 LEU A N 1
ATOM 2159 C CA . LEU A 1 270 ? 144.334 108.341 357.878 1.00 20.64 270 LEU A CA 1
ATOM 2160 C C . LEU A 1 270 ? 145.210 108.669 356.646 1.00 23.08 270 LEU A C 1
ATOM 2161 O O . LEU A 1 270 ? 146.315 109.217 356.785 1.00 22.15 270 LEU A O 1
ATOM 2166 N N . ALA A 1 271 ? 144.768 108.264 355.459 1.00 22.22 271 ALA A N 1
ATOM 2167 C CA . ALA A 1 271 ? 145.639 108.393 354.270 1.00 23.48 271 ALA A CA 1
ATOM 2168 C C . ALA A 1 271 ? 144.808 108.586 353.010 1.00 22.34 271 ALA A C 1
ATOM 2169 O O . ALA A 1 271 ? 143.800 107.891 352.816 1.00 25.13 271 ALA A O 1
ATOM 2171 N N . SER A 1 272 ? 145.230 109.549 352.193 1.00 20.78 272 SER A N 1
ATOM 2172 C CA . SER A 1 272 ? 144.644 109.834 350.885 1.00 22.61 272 SER A CA 1
ATOM 2173 C C . SER A 1 272 ? 145.626 109.307 349.828 1.00 22.18 272 SER A C 1
ATOM 2174 O O . SER A 1 272 ? 146.794 109.693 349.821 1.00 23.29 272 SER A O 1
ATOM 2177 N N . PHE A 1 273 ? 145.158 108.391 348.976 1.00 21.57 273 PHE A N 1
ATOM 2178 C CA . PHE A 1 273 ? 146.024 107.686 348.023 1.00 20.04 273 PHE A CA 1
ATOM 2179 C C . PHE A 1 273 ? 145.714 108.170 346.609 1.00 19.04 273 PHE A C 1
ATOM 2180 O O . PHE A 1 273 ? 144.577 108.083 346.174 1.00 20.23 273 PHE A O 1
ATOM 2188 N N . ASN A 1 274 ? 146.728 108.693 345.947 1.00 19.27 274 ASN A N 1
ATOM 2189 C CA . ASN A 1 274 ? 146.651 109.107 344.549 1.00 18.65 274 ASN A CA 1
ATOM 2190 C C . ASN A 1 274 ? 147.440 108.101 343.754 1.00 16.43 274 ASN A C 1
ATOM 2191 O O . ASN A 1 274 ? 148.665 108.089 343.814 1.00 17.36 274 ASN A O 1
ATOM 2196 N N . VAL A 1 275 ? 146.725 107.243 343.032 1.00 17.10 275 VAL A N 1
ATOM 2197 C CA . VAL A 1 275 ? 147.336 106.226 342.193 1.00 17.05 275 VAL A CA 1
ATOM 2198 C C . VAL A 1 275 ? 147.545 106.844 340.784 1.00 16.44 275 VAL A C 1
ATOM 2199 O O . VAL A 1 275 ? 146.581 107.159 340.102 1.00 17.23 275 VAL A O 1
ATOM 2203 N N . LEU A 1 276 ? 148.803 107.026 340.398 1.00 15.93 276 LEU A N 1
ATOM 2204 C CA . LEU A 1 276 ? 149.149 107.762 339.206 1.00 17.53 276 LEU A CA 1
ATOM 2205 C C . LEU A 1 276 ? 149.413 106.827 338.023 1.00 17.24 276 LEU A C 1
ATOM 2206 O O . LEU A 1 276 ? 149.608 105.574 338.179 1.00 17.07 276 LEU A O 1
ATOM 2211 N N . ASP A 1 277 ? 149.431 107.457 336.848 1.00 17.16 277 ASP A N 1
ATOM 2212 C CA . ASP A 1 277 ? 149.790 106.820 335.578 1.00 16.08 277 ASP A CA 1
ATOM 2213 C C . ASP A 1 277 ? 150.782 107.727 334.872 1.00 16.61 277 ASP A C 1
ATOM 2214 O O . ASP A 1 277 ? 150.405 108.739 334.285 1.00 17.05 277 ASP A O 1
ATOM 2219 N N . THR A 1 278 ? 152.059 107.371 334.959 1.00 15.82 278 THR A N 1
ATOM 2220 C CA . THR A 1 278 ? 153.125 108.177 334.420 1.00 17.24 278 THR A CA 1
ATOM 2221 C C . THR A 1 278 ? 153.620 107.669 333.060 1.00 18.39 278 THR A C 1
ATOM 2222 O O . THR A 1 278 ? 154.659 108.121 332.590 1.00 20.99 278 THR A O 1
ATOM 2226 N N . ARG A 1 279 ? 152.901 106.710 332.465 1.00 18.87 279 ARG A N 1
ATOM 2227 C CA . ARG A 1 279 ? 153.206 106.207 331.120 1.00 16.91 279 ARG A CA 1
ATOM 2228 C C . ARG A 1 279 ? 152.274 106.701 330.045 1.00 17.24 279 ARG A C 1
ATOM 2229 O O . ARG A 1 279 ? 152.740 107.037 328.954 1.00 18.55 279 ARG A O 1
ATOM 2237 N N . GLN A 1 280 ? 150.972 106.649 330.301 1.00 17.84 280 GLN A N 1
ATOM 2238 C CA . GLN A 1 280 ? 149.977 106.766 329.231 1.00 19.23 280 GLN A CA 1
ATOM 2239 C C . GLN A 1 280 ? 149.938 108.167 328.540 1.00 20.84 280 GLN A C 1
ATOM 2240 O O . GLN A 1 280 ? 149.480 108.294 327.372 1.00 18.24 280 GLN A O 1
ATOM 2246 N N . TYR A 1 281 ? 150.361 109.190 329.283 1.00 20.03 281 TYR A N 1
ATOM 2247 C CA . TYR A 1 281 ? 150.249 110.573 328.855 1.00 20.17 281 TYR A CA 1
ATOM 2248 C C . TYR A 1 281 ? 151.583 111.296 328.773 1.00 19.45 281 TYR A C 1
ATOM 2249 O O . TYR A 1 281 ? 151.622 112.448 328.345 1.00 20.69 281 TYR A O 1
ATOM 2258 N N . ARG A 1 282 ? 152.676 110.633 329.123 1.00 19.05 282 ARG A N 1
ATOM 2259 C CA . ARG A 1 282 ? 153.937 111.317 329.224 1.00 18.13 282 ARG A CA 1
ATOM 2260 C C . ARG A 1 282 ? 154.541 111.709 327.869 1.00 20.84 282 ARG A C 1
ATOM 2261 O O . ARG A 1 282 ? 154.366 110.998 326.855 1.00 18.40 282 ARG A O 1
ATOM 2269 N N . ASP A 1 283 ? 155.316 112.793 327.897 1.00 19.94 283 ASP A N 1
ATOM 2270 C CA . ASP A 1 283 ? 156.162 113.154 326.774 1.00 20.45 283 ASP A CA 1
ATOM 2271 C C . ASP A 1 283 ? 157.350 112.216 326.693 1.00 21.13 283 ASP A C 1
ATOM 2272 O O . ASP A 1 283 ? 157.705 111.543 327.671 1.00 19.49 283 ASP A O 1
ATOM 2277 N N . ASP A 1 284 ? 157.975 112.199 325.518 1.00 18.60 284 ASP A N 1
ATOM 2278 C CA . ASP A 1 284 ? 159.070 111.306 325.196 1.00 20.10 284 ASP A CA 1
ATOM 2279 C C . ASP A 1 284 ? 160.239 111.616 326.098 1.00 21.46 284 ASP A C 1
ATOM 2280 O O . ASP A 1 284 ? 160.447 112.784 326.480 1.00 23.00 284 ASP A O 1
ATOM 2285 N N . GLN A 1 285 ? 161.016 110.589 326.417 1.00 19.70 285 GLN A N 1
ATOM 2286 C CA . GLN A 1 285 ? 162.262 110.781 327.147 1.00 21.90 285 GLN A CA 1
ATOM 2287 C C . GLN A 1 285 ? 163.272 111.649 326.347 1.00 26.05 285 GLN A C 1
ATOM 2288 O O . GLN A 1 285 ? 163.480 111.448 325.145 1.00 22.82 285 GLN A O 1
ATOM 2294 N N . ALA A 1 286 ? 163.893 112.592 327.051 1.00 23.24 286 ALA A N 1
ATOM 2295 C CA . ALA A 1 286 ? 164.893 113.488 326.485 1.00 23.23 286 ALA A CA 1
ATOM 2296 C C . ALA A 1 286 ? 166.206 112.797 326.316 1.00 23.13 286 ALA A C 1
ATOM 2297 O O . ALA A 1 286 ? 166.485 111.770 326.968 1.00 22.45 286 ALA A O 1
ATOM 2299 N N . ASN A 1 287 ? 167.028 113.359 325.423 1.00 23.09 287 ASN A N 1
ATOM 2300 C CA . ASN A 1 287 ? 168.407 112.943 325.210 1.00 22.47 287 ASN A CA 1
ATOM 2301 C C . ASN A 1 287 ? 168.568 111.507 324.808 1.00 22.06 287 ASN A C 1
ATOM 2302 O O . ASN A 1 287 ? 169.567 110.856 325.188 1.00 21.06 287 ASN A O 1
ATOM 2307 N N . ASN A 1 288 ? 167.623 111.004 324.004 1.00 24.24 288 ASN A N 1
ATOM 2308 C CA . ASN A 1 288 ? 167.635 109.606 323.562 1.00 24.77 288 ASN A CA 1
ATOM 2309 C C . ASN A 1 288 ? 167.519 108.586 324.701 1.00 23.43 288 ASN A C 1
ATOM 2310 O O . ASN A 1 288 ? 167.928 107.423 324.545 1.00 21.74 288 ASN A O 1
ATOM 2315 N N . ASP A 1 289 ? 166.966 109.012 325.839 1.00 23.11 289 ASP A N 1
ATOM 2316 C CA . ASP A 1 289 ? 166.724 108.090 326.957 1.00 24.09 289 ASP A CA 1
ATOM 2317 C C . ASP A 1 289 ? 168.043 107.636 327.591 1.00 24.21 289 ASP A C 1
ATOM 2318 O O . ASP A 1 289 ? 169.123 108.167 327.300 1.00 25.21 289 ASP A O 1
ATOM 2323 N N . GLY A 1 290 ? 167.966 106.656 328.479 1.00 23.14 290 GLY A N 1
ATOM 2324 C CA . GLY A 1 290 ? 169.149 106.184 329.169 1.00 23.45 290 GLY A CA 1
ATOM 2325 C C . GLY A 1 290 ? 169.533 107.149 330.292 1.00 21.33 290 GLY A C 1
ATOM 2326 O O . GLY A 1 290 ? 168.710 107.925 330.787 1.00 20.10 290 GLY A O 1
ATOM 2327 N N . ASN A 1 291 ? 170.790 107.077 330.695 1.00 23.91 291 ASN A N 1
ATOM 2328 C CA . ASN A 1 291 ? 171.326 107.914 331.755 1.00 25.37 291 ASN A CA 1
ATOM 2329 C C . ASN A 1 291 ? 172.227 108.957 331.107 1.00 24.81 291 ASN A C 1
ATOM 2330 O O . ASN A 1 291 ? 173.235 108.607 330.522 1.00 25.88 291 ASN A O 1
ATOM 2335 N N . LYS A 1 292 ? 171.826 110.217 331.174 1.00 24.08 292 LYS A N 1
ATOM 2336 C CA . LYS A 1 292 ? 172.454 111.264 330.389 1.00 25.94 292 LYS A CA 1
ATOM 2337 C C . LYS A 1 292 ? 172.597 112.530 331.215 1.00 27.16 292 LYS A C 1
ATOM 2338 O O . LYS A 1 292 ? 171.886 112.698 332.227 1.00 24.15 292 LYS A O 1
ATOM 2344 N N . PRO A 1 293 ? 173.465 113.450 330.770 1.00 28.39 293 PRO A N 1
ATOM 2345 C CA . PRO A 1 293 ? 173.516 114.768 331.382 1.00 26.53 293 PRO A CA 1
ATOM 2346 C C . PRO A 1 293 ? 172.215 115.482 331.172 1.00 26.50 293 PRO A C 1
ATOM 2347 O O . PRO A 1 293 ? 171.557 115.236 330.179 1.00 30.10 293 PRO A O 1
ATOM 2351 N N . PRO A 1 294 ? 171.799 116.333 332.103 1.00 27.03 294 PRO A N 1
ATOM 2352 C CA . PRO A 1 294 ? 170.672 117.196 331.829 1.00 29.09 294 PRO A CA 1
ATOM 2353 C C . PRO A 1 294 ? 170.996 118.120 330.656 1.00 30.60 294 PRO A C 1
ATOM 2354 O O . PRO A 1 294 ? 172.169 118.302 330.333 1.00 30.58 294 PRO A O 1
ATOM 2358 N N . SER A 1 295 ? 169.959 118.670 330.031 1.00 30.96 295 SER A N 1
ATOM 2359 C CA . SER A 1 295 ? 170.109 119.452 328.813 1.00 28.62 295 SER A CA 1
ATOM 2360 C C . SER A 1 295 ? 168.935 120.377 328.719 1.00 32.06 295 SER A C 1
ATOM 2361 O O . SER A 1 295 ? 167.988 120.284 329.519 1.00 26.28 295 SER A O 1
ATOM 2364 N N . ASP A 1 296 ? 168.970 121.262 327.725 1.00 31.53 296 ASP A N 1
ATOM 2365 C CA . ASP A 1 296 ? 167.835 122.126 327.468 1.00 33.22 296 ASP A CA 1
ATOM 2366 C C . ASP A 1 296 ? 166.614 121.291 327.109 1.00 28.09 296 ASP A C 1
ATOM 2367 O O . ASP A 1 296 ? 165.493 121.646 327.448 1.00 29.69 296 ASP A O 1
ATOM 2372 N N . GLU A 1 297 ? 166.838 120.194 326.406 1.00 26.96 297 GLU A N 1
ATOM 2373 C CA . GLU A 1 297 ? 165.772 119.264 326.077 1.00 29.88 297 GLU A CA 1
ATOM 2374 C C . GLU A 1 297 ? 165.096 118.701 327.353 1.00 25.99 297 GLU A C 1
ATOM 2375 O O . GLU A 1 297 ? 163.876 118.793 327.525 1.00 27.01 297 GLU A O 1
ATOM 2381 N N . SER A 1 298 ? 165.882 118.114 328.250 1.00 26.21 298 SER A N 1
ATOM 2382 C CA . SER A 1 298 ? 165.292 117.526 329.460 1.00 26.80 298 SER A CA 1
ATOM 2383 C C . SER A 1 298 ? 164.675 118.597 330.341 1.00 28.58 298 SER A C 1
ATOM 2384 O O . SER A 1 298 ? 163.607 118.377 330.932 1.00 24.54 298 SER A O 1
ATOM 2387 N N . ARG A 1 299 ? 165.304 119.774 330.381 1.00 28.91 299 ARG A N 1
ATOM 2388 C CA . ARG A 1 299 ? 164.826 120.879 331.237 1.00 30.14 299 ARG A CA 1
ATOM 2389 C C . ARG A 1 299 ? 163.659 121.665 330.643 1.00 31.34 299 ARG A C 1
ATOM 2390 O O . ARG A 1 299 ? 163.097 122.500 331.333 1.00 30.46 299 ARG A O 1
ATOM 2398 N N . ASN A 1 300 ? 163.269 121.403 329.391 1.00 29.53 300 ASN A N 1
ATOM 2399 C CA . ASN A 1 300 ? 162.133 122.118 328.766 1.00 27.16 300 ASN A CA 1
ATOM 2400 C C . ASN A 1 300 ? 160.919 122.109 329.694 1.00 28.54 300 ASN A C 1
ATOM 2401 O O . ASN A 1 300 ? 160.441 121.039 330.068 1.00 25.23 300 ASN A O 1
ATOM 2406 N N . PRO A 1 301 ? 160.387 123.287 330.032 1.00 26.83 301 PRO A N 1
ATOM 2407 C CA . PRO A 1 301 ? 159.314 123.373 331.012 1.00 25.73 301 PRO A CA 1
ATOM 2408 C C . PRO A 1 301 ? 157.968 122.918 330.522 1.00 26.17 301 PRO A C 1
ATOM 2409 O O . PRO A 1 301 ? 157.074 122.675 331.338 1.00 24.40 301 PRO A O 1
ATOM 2413 N N . ASN A 1 302 ? 157.783 122.820 329.202 1.00 22.25 302 ASN A N 1
ATOM 2414 C CA . ASN A 1 302 ? 156.507 122.335 328.685 1.00 22.03 302 ASN A CA 1
ATOM 2415 C C . ASN A 1 302 ? 156.326 120.832 328.820 1.00 20.20 302 ASN A C 1
ATOM 2416 O O . ASN A 1 302 ? 155.228 120.334 328.630 1.00 22.82 302 ASN A O 1
ATOM 2421 N N . ARG A 1 303 ? 157.404 120.114 329.064 1.00 18.14 303 ARG A N 1
ATOM 2422 C CA . ARG A 1 303 ? 157.346 118.661 329.070 1.00 20.04 303 ARG A CA 1
ATOM 2423 C C . ARG A 1 303 ? 156.622 118.153 330.303 1.00 24.40 303 ARG A C 1
ATOM 2424 O O . ARG A 1 303 ? 156.810 118.706 331.399 1.00 23.79 303 ARG A O 1
ATOM 2432 N N . THR A 1 304 ? 155.784 117.132 330.095 1.00 22.77 304 THR A N 1
ATOM 2433 C CA . THR A 1 304 ? 154.893 116.578 331.109 1.00 21.87 304 THR A CA 1
ATOM 2434 C C . THR A 1 304 ? 155.147 115.071 331.285 1.00 21.86 304 THR A C 1
ATOM 2435 O O . THR A 1 304 ? 155.615 114.396 330.350 1.00 19.05 304 THR A O 1
ATOM 2439 N N . LEU A 1 305 ? 154.895 114.578 332.501 1.00 22.43 305 LEU A N 1
ATOM 2440 C CA . LEU A 1 305 ? 154.814 113.126 332.776 1.00 22.75 305 LEU A CA 1
ATOM 2441 C C . LEU A 1 305 ? 153.360 112.746 332.896 1.00 20.55 305 LEU A C 1
ATOM 2442 O O . LEU A 1 305 ? 152.940 111.709 332.388 1.00 22.07 305 LEU A O 1
ATOM 2447 N N . LEU A 1 306 ? 152.584 113.583 333.584 1.00 20.52 306 LEU A N 1
ATOM 2448 C CA . LEU A 1 306 ? 151.242 113.225 333.985 1.00 19.48 306 LEU A CA 1
ATOM 2449 C C . LEU A 1 306 ? 150.221 113.604 332.959 1.00 19.54 306 LEU A C 1
ATOM 2450 O O . LEU A 1 306 ? 149.110 113.032 332.942 1.00 18.42 306 LEU A O 1
ATOM 2455 N N . GLY A 1 307 ? 150.553 114.608 332.140 1.00 19.47 307 GLY A N 1
ATOM 2456 C CA . GLY A 1 307 ? 149.558 115.262 331.314 1.00 20.15 307 GLY A CA 1
ATOM 2457 C C . GLY A 1 307 ? 148.798 116.272 332.135 1.00 23.77 307 GLY A C 1
ATOM 2458 O O . GLY A 1 307 ? 148.724 116.157 333.374 1.00 22.27 307 GLY A O 1
ATOM 2459 N N . LYS A 1 308 ? 148.196 117.244 331.450 1.00 24.31 308 LYS A N 1
ATOM 2460 C CA . LYS A 1 308 ? 147.600 118.402 332.104 1.00 27.94 308 LYS A CA 1
ATOM 2461 C C . LYS A 1 308 ? 146.443 118.041 333.013 1.00 25.37 308 LYS A C 1
ATOM 2462 O O . LYS A 1 308 ? 146.352 118.571 334.112 1.00 22.63 308 LYS A O 1
ATOM 2468 N N . GLU A 1 309 ? 145.563 117.159 332.556 1.00 24.32 309 GLU A N 1
ATOM 2469 C CA . GLU A 1 309 ? 144.367 116.790 333.317 1.00 26.65 309 GLU A CA 1
ATOM 2470 C C . GLU A 1 309 ? 144.727 116.056 334.610 1.00 24.13 309 GLU A C 1
ATOM 2471 O O . GLU A 1 309 ? 144.176 116.352 335.661 1.00 21.38 309 GLU A O 1
ATOM 2477 N N . GLN A 1 310 ? 145.630 115.080 334.510 1.00 21.43 310 GLN A N 1
ATOM 2478 C CA . GLN A 1 310 ? 146.029 114.315 335.670 1.00 19.44 310 GLN A CA 1
ATOM 2479 C C . GLN A 1 310 ? 146.767 115.202 336.667 1.00 23.07 310 GLN A C 1
ATOM 2480 O O . GLN A 1 310 ? 146.637 115.016 337.882 1.00 19.28 310 GLN A O 1
ATOM 2486 N N . GLU A 1 311 ? 147.574 116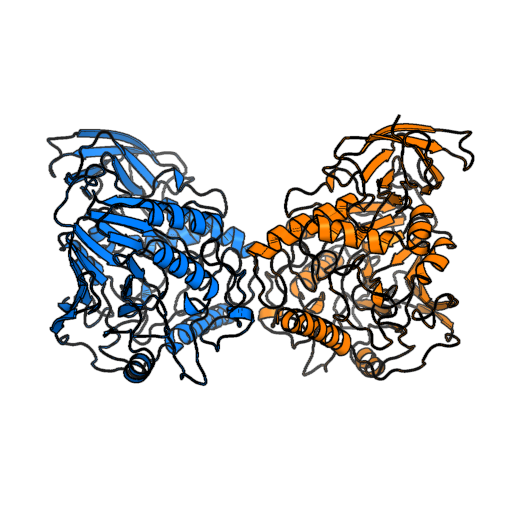.127 336.154 1.00 20.68 311 GLU A N 1
ATOM 2487 C CA . GLU A 1 311 ? 148.275 117.076 337.013 1.00 22.63 311 GLU A CA 1
ATOM 2488 C C . GLU A 1 311 ? 147.282 117.901 337.842 1.00 22.94 311 GLU A C 1
ATOM 2489 O O . GLU A 1 311 ? 147.457 118.051 339.061 1.00 21.56 311 GLU A O 1
ATOM 2495 N N . GLN A 1 312 ? 146.249 118.420 337.189 1.00 21.73 312 GLN A N 1
ATOM 2496 C CA . GLN A 1 312 ? 145.269 119.256 337.850 1.00 26.49 312 GLN A CA 1
ATOM 2497 C C . GLN A 1 312 ? 144.433 118.438 338.843 1.00 26.53 312 GLN A C 1
ATOM 2498 O O . GLN A 1 312 ? 144.098 118.917 339.934 1.00 23.06 312 GLN A O 1
ATOM 2504 N N . TRP A 1 313 ? 144.074 117.224 338.445 1.00 24.10 313 TRP A N 1
ATOM 2505 C CA . TRP A 1 313 ? 143.355 116.304 339.309 1.00 23.00 313 TRP A CA 1
ATOM 2506 C C . TRP A 1 313 ? 144.176 116.026 340.568 1.00 21.39 313 TRP A C 1
ATOM 2507 O O . TRP A 1 313 ? 143.652 116.025 341.666 1.00 23.63 313 TRP A O 1
ATOM 2518 N N . LEU A 1 314 ? 145.467 115.806 340.407 1.00 21.43 314 LEU A N 1
ATOM 2519 C CA . LEU A 1 314 ? 146.329 115.524 341.531 1.00 22.51 314 LEU A CA 1
ATOM 2520 C C . LEU A 1 314 ? 146.403 116.714 342.482 1.00 25.87 314 LEU A C 1
ATOM 2521 O O . LEU A 1 314 ? 146.325 116.533 343.705 1.00 24.78 314 LEU A O 1
ATOM 2526 N N . PHE A 1 315 ? 146.585 117.916 341.930 1.00 23.64 315 PHE A N 1
ATOM 2527 C CA . PHE A 1 315 ? 146.635 119.142 342.744 1.00 25.46 315 PHE A CA 1
ATOM 2528 C C . PHE A 1 315 ? 145.320 119.346 343.510 1.00 26.05 315 PHE A C 1
ATOM 2529 O O . PHE A 1 315 ? 145.338 119.699 344.698 1.00 26.85 315 PHE A O 1
ATOM 2537 N N . ASN A 1 316 ? 144.192 119.095 342.860 1.00 24.56 316 ASN A N 1
ATOM 2538 C CA . ASN A 1 316 ? 142.892 119.169 343.531 1.00 29.02 316 ASN A CA 1
ATOM 2539 C C . ASN A 1 316 ? 142.802 118.200 344.724 1.00 30.12 316 ASN A C 1
ATOM 2540 O O . ASN A 1 316 ? 142.269 118.556 345.772 1.00 28.01 316 ASN A O 1
ATOM 2545 N N . ASN A 1 317 ? 143.310 116.978 344.553 1.00 28.23 317 ASN A N 1
ATOM 2546 C CA . ASN A 1 317 ? 143.313 115.975 345.629 1.00 27.32 317 ASN A CA 1
ATOM 2547 C C . ASN A 1 317 ? 144.265 116.345 346.754 1.00 27.99 317 ASN A C 1
ATOM 2548 O O . ASN A 1 317 ? 143.938 116.149 347.924 1.00 30.24 317 ASN A O 1
ATOM 2553 N N . LEU A 1 318 ? 145.445 116.854 346.406 1.00 26.04 318 LEU A N 1
ATOM 2554 C CA . LEU A 1 318 ? 146.436 117.216 347.405 1.00 25.57 318 LEU A CA 1
ATOM 2555 C C . LEU A 1 318 ? 145.982 118.461 348.171 1.00 28.94 318 LEU A C 1
ATOM 2556 O O . LEU A 1 318 ? 146.205 118.575 349.370 1.00 32.47 318 LEU A O 1
ATOM 2561 N N . GLY A 1 319 ? 145.337 119.388 347.481 1.00 32.09 319 GLY A N 1
ATOM 2562 C CA . GLY A 1 319 ? 144.947 120.648 348.078 1.00 31.88 319 GLY A CA 1
ATOM 2563 C C . GLY A 1 319 ? 143.745 120.567 348.997 1.00 34.84 319 GLY A C 1
ATOM 2564 O O . GLY A 1 319 ? 143.628 121.353 349.916 1.00 37.91 319 GLY A O 1
ATOM 2565 N N . SER A 1 320 ? 142.854 119.615 348.740 1.00 32.28 320 SER A N 1
ATOM 2566 C CA . SER A 1 320 ? 141.631 119.460 349.488 1.00 32.77 320 SER A CA 1
ATOM 2567 C C . SER A 1 320 ? 141.684 118.322 350.540 1.00 33.80 320 SER A C 1
ATOM 2568 O O . SER A 1 320 ? 140.759 118.163 351.311 1.00 34.51 320 SER A O 1
ATOM 2571 N N . SER A 1 321 ? 142.760 117.549 350.571 1.00 30.38 321 SER A N 1
ATOM 2572 C CA . SER A 1 321 ? 142.879 116.435 351.511 1.00 31.15 321 SER A CA 1
ATOM 2573 C C . SER A 1 321 ? 143.048 116.924 352.952 1.00 30.70 321 SER A C 1
ATOM 2574 O O . SER A 1 321 ? 143.879 117.773 353.227 1.00 29.51 321 SER A O 1
ATOM 2577 N N . THR A 1 322 ? 142.275 116.352 353.865 1.00 32.92 322 THR A N 1
ATOM 2578 C CA . THR A 1 322 ? 142.482 116.591 355.288 1.00 32.77 322 THR A CA 1
ATOM 2579 C C . THR A 1 322 ? 142.990 115.333 355.974 1.00 33.83 322 THR A C 1
ATOM 2580 O O . THR A 1 322 ? 142.989 115.266 357.196 1.00 35.48 322 THR A O 1
ATOM 2584 N N . ALA A 1 323 ? 143.436 114.343 355.203 1.00 26.46 323 ALA A N 1
ATOM 2585 C CA . ALA A 1 323 ? 143.937 113.099 355.778 1.00 25.19 323 ALA A CA 1
ATOM 2586 C C . ALA A 1 323 ? 145.257 113.332 356.465 1.00 24.04 323 ALA A C 1
ATOM 2587 O O . ALA A 1 323 ? 145.932 114.297 356.170 1.00 24.94 323 ALA A O 1
ATOM 2589 N N . HIS A 1 324 ? 145.632 112.435 357.378 1.00 24.61 324 HIS A N 1
ATOM 2590 C CA . HIS A 1 324 ? 146.945 112.493 358.038 1.00 25.03 324 HIS A CA 1
ATOM 2591 C C . HIS A 1 324 ? 148.121 112.302 357.098 1.00 26.55 324 HIS A C 1
ATOM 2592 O O . HIS A 1 324 ? 149.222 112.771 357.396 1.00 22.14 324 HIS A O 1
ATOM 2599 N N . TRP A 1 325 ? 147.903 111.593 355.983 1.00 23.35 325 TRP A N 1
ATOM 2600 C CA . TRP A 1 325 ? 148.950 111.356 354.993 1.00 22.81 325 TRP A CA 1
ATOM 2601 C C . TRP A 1 325 ? 148.412 111.518 353.561 1.00 21.72 325 TRP A C 1
ATOM 2602 O O . TRP A 1 325 ? 147.239 111.242 353.280 1.00 23.28 325 TRP A O 1
ATOM 2613 N N . ASN A 1 326 ? 149.280 111.985 352.676 1.00 23.47 326 ASN A N 1
ATOM 2614 C CA . ASN A 1 326 ? 148.967 112.124 351.239 1.00 21.36 326 ASN A CA 1
ATOM 2615 C C . ASN A 1 326 ? 149.969 111.261 350.525 1.00 20.08 326 ASN A C 1
ATOM 2616 O O . ASN A 1 326 ? 151.165 111.397 350.739 1.00 19.19 326 ASN A O 1
ATOM 2621 N N . VAL A 1 327 ? 149.482 110.305 349.741 1.00 19.50 327 VAL A N 1
ATOM 2622 C CA . VAL A 1 327 ? 150.354 109.269 349.178 1.00 18.68 327 VAL A CA 1
ATOM 2623 C C . VAL A 1 327 ? 150.279 109.334 347.650 1.00 17.43 327 VAL A C 1
ATOM 2624 O O . VAL A 1 327 ? 149.191 109.500 347.107 1.00 17.41 327 VAL A O 1
ATOM 2628 N N . LEU A 1 328 ? 151.444 109.277 347.013 1.00 19.10 328 LEU A N 1
ATOM 2629 C CA . LEU A 1 328 ? 151.565 109.110 345.566 1.00 20.15 328 LEU A CA 1
ATOM 2630 C C . LEU A 1 328 ? 152.022 107.679 345.280 1.00 16.94 328 LEU A C 1
ATOM 2631 O O . LEU A 1 328 ? 153.160 107.329 345.486 1.00 19.44 328 LEU A O 1
ATOM 2636 N N . ALA A 1 329 ? 151.101 106.844 344.850 1.00 16.44 329 ALA A N 1
ATOM 2637 C CA . ALA A 1 329 ? 151.429 105.468 344.492 1.00 16.51 329 ALA A CA 1
ATOM 2638 C C . ALA A 1 329 ? 151.716 105.498 342.999 1.00 16.29 329 ALA A C 1
ATOM 2639 O O . ALA A 1 329 ? 150.790 105.644 342.208 1.00 15.87 329 ALA A O 1
ATOM 2641 N N . GLN A 1 330 ? 152.974 105.340 342.630 1.00 16.46 330 GLN A N 1
ATOM 2642 C CA . GLN A 1 330 ? 153.377 105.569 341.244 1.00 18.97 330 GLN A CA 1
ATOM 2643 C C . GLN A 1 330 ? 154.574 104.727 340.863 1.00 17.45 330 GLN A C 1
ATOM 2644 O O . GLN A 1 330 ? 154.969 103.829 341.619 1.00 18.21 330 GLN A O 1
ATOM 2650 N N . GLN A 1 331 ? 155.152 104.986 339.679 1.00 18.43 331 GLN A N 1
ATOM 2651 C CA . GLN A 1 331 ? 156.000 104.014 339.014 1.00 16.54 331 GLN A CA 1
ATOM 2652 C C . GLN A 1 331 ? 157.476 104.172 339.167 1.00 15.28 331 GLN A C 1
ATOM 2653 O O . GLN A 1 331 ? 158.208 103.172 339.273 1.00 14.18 331 GLN A O 1
ATOM 2659 N N . ILE A 1 332 ? 157.948 105.419 339.099 1.00 16.16 332 ILE A N 1
ATOM 2660 C CA . ILE A 1 332 ? 159.344 105.685 338.803 1.00 15.75 332 ILE A CA 1
ATOM 2661 C C . ILE A 1 332 ? 160.041 106.587 339.846 1.00 15.68 332 ILE A C 1
ATOM 2662 O O . ILE A 1 332 ? 159.409 107.296 340.622 1.00 18.57 332 ILE A O 1
ATOM 2667 N N . PHE A 1 333 ? 161.356 106.532 339.843 1.00 16.60 333 PHE A N 1
ATOM 2668 C CA . PHE A 1 333 ? 162.179 107.213 340.851 1.00 17.16 333 PHE A CA 1
ATOM 2669 C C . PHE A 1 333 ? 161.900 108.722 340.898 1.00 19.11 333 PHE A C 1
ATOM 2670 O O . PHE A 1 333 ? 162.100 109.442 339.915 1.00 17.85 333 PHE A O 1
ATOM 2678 N N . PHE A 1 334 ? 161.431 109.192 342.060 1.00 17.51 334 PHE A N 1
ATOM 2679 C CA . PHE A 1 334 ? 160.976 110.567 342.228 1.00 19.02 334 PHE A CA 1
ATOM 2680 C C . PHE A 1 334 ? 162.072 111.522 342.745 1.00 20.27 334 PHE A C 1
ATOM 2681 O O . PHE A 1 334 ? 162.150 112.685 342.307 1.00 18.92 334 PHE A O 1
ATOM 2689 N N . ALA A 1 335 ? 162.879 111.059 343.694 1.00 18.37 335 ALA A N 1
ATOM 2690 C CA . ALA A 1 335 ? 163.908 111.906 344.288 1.00 20.79 335 ALA A CA 1
ATOM 2691 C C . ALA A 1 335 ? 165.026 112.183 343.296 1.00 22.73 335 ALA A C 1
ATOM 2692 O O . ALA A 1 335 ? 165.147 111.495 342.275 1.00 22.33 335 ALA A O 1
ATOM 2694 N N . LYS A 1 336 ? 165.843 113.197 343.606 1.00 22.67 336 LYS A N 1
ATOM 2695 C CA . LYS A 1 336 ? 167.092 113.439 342.891 1.00 21.72 336 LYS A CA 1
ATOM 2696 C C . LYS A 1 336 ? 167.965 112.201 342.965 1.00 22.19 336 LYS A C 1
ATOM 2697 O O . LYS A 1 336 ? 168.134 111.602 344.035 1.00 23.00 336 LYS A O 1
ATOM 2703 N N . TRP A 1 337 ? 168.575 111.838 341.838 1.00 19.32 337 TRP A N 1
ATOM 2704 C CA . TRP A 1 337 ? 169.288 110.582 341.736 1.00 19.82 337 TRP A CA 1
ATOM 2705 C C . TRP A 1 337 ? 170.440 110.715 340.766 1.00 21.64 337 TRP A C 1
ATOM 2706 O O . TRP A 1 337 ? 170.434 110.153 339.646 1.00 20.74 337 TRP A O 1
ATOM 2717 N N . ASN A 1 338 ? 171.452 111.458 341.207 1.00 22.41 338 ASN A N 1
ATOM 2718 C CA . ASN A 1 338 ? 172.599 111.810 340.365 1.00 22.33 338 ASN A CA 1
ATOM 2719 C C . ASN A 1 338 ? 173.632 110.719 340.328 1.00 21.24 338 ASN A C 1
ATOM 2720 O O . ASN A 1 338 ? 174.219 110.394 341.357 1.00 23.81 338 ASN A O 1
ATOM 2725 N N . PHE A 1 339 ? 173.895 110.181 339.135 1.00 19.89 339 PHE A N 1
ATOM 2726 C CA . PHE A 1 339 ? 174.902 109.136 338.951 1.00 22.05 339 PHE A CA 1
ATOM 2727 C C . PHE A 1 339 ? 176.289 109.685 338.641 1.00 21.98 339 PHE A C 1
ATOM 2728 O O . PHE A 1 339 ? 177.242 108.919 338.586 1.00 24.12 339 PHE A O 1
ATOM 2736 N N . GLY A 1 340 ? 176.392 110.993 338.393 1.00 25.61 340 GLY A N 1
ATOM 2737 C CA . GLY A 1 340 ? 177.679 111.604 338.057 1.00 26.49 340 GLY A CA 1
ATOM 2738 C C . GLY A 1 340 ? 178.205 112.384 339.248 1.00 27.13 340 GLY A C 1
ATOM 2739 O O . GLY A 1 340 ? 178.174 111.890 340.373 1.00 24.42 340 GLY A O 1
ATOM 2740 N N . THR A 1 341 ? 178.624 113.620 338.996 1.00 27.99 341 THR A N 1
ATOM 2741 C CA . THR A 1 341 ? 179.204 114.496 340.018 1.00 29.54 341 THR A CA 1
ATOM 2742 C C . THR A 1 341 ? 178.425 115.788 339.999 1.00 30.45 341 THR A C 1
ATOM 2743 O O . THR A 1 341 ? 177.572 115.976 339.120 1.00 28.13 341 THR A O 1
ATOM 2747 N N . SER A 1 342 ? 178.690 116.686 340.952 1.00 29.93 342 SER A N 1
ATOM 2748 C CA . SER A 1 342 ? 177.997 117.983 340.963 1.00 33.51 342 SER A CA 1
ATOM 2749 C C . SER A 1 342 ? 178.276 118.781 339.681 1.00 31.02 342 SER A C 1
ATOM 2750 O O . SER A 1 342 ? 177.389 119.447 339.153 1.00 32.25 342 SER A O 1
ATOM 2753 N N . ALA A 1 343 ? 179.520 118.722 339.212 1.00 34.58 343 ALA A N 1
ATOM 2754 C CA . ALA A 1 343 ? 179.962 119.481 338.038 1.00 39.11 343 ALA A CA 1
ATOM 2755 C C . ALA A 1 343 ? 179.466 118.839 336.743 1.00 40.34 343 ALA A C 1
ATOM 2756 O O . ALA A 1 343 ? 179.083 119.544 335.806 1.00 40.04 343 ALA A O 1
ATOM 2758 N N . SER A 1 344 ? 179.503 117.506 336.705 1.00 33.35 344 SER A N 1
ATOM 2759 C CA . SER A 1 344 ? 179.055 116.725 335.557 1.00 34.90 344 SER A CA 1
ATOM 2760 C C . SER A 1 344 ? 177.987 115.722 335.980 1.00 27.26 344 SER A C 1
ATOM 2761 O O . SER A 1 344 ? 178.288 114.544 336.149 1.00 26.88 344 SER A O 1
ATOM 2764 N N . PRO A 1 345 ? 176.763 116.186 336.142 1.00 23.10 345 PRO A N 1
ATOM 2765 C CA . PRO A 1 345 ? 175.683 115.302 336.589 1.00 23.32 345 PRO A CA 1
ATOM 2766 C C . PRO A 1 345 ? 175.212 114.361 335.469 1.00 26.27 345 PRO A C 1
ATOM 2767 O O . PRO A 1 345 ? 175.377 114.674 334.281 1.00 23.13 345 PRO A O 1
ATOM 2771 N N . ILE A 1 346 ? 174.680 113.200 335.864 1.00 24.12 346 ILE A N 1
ATOM 2772 C CA . ILE A 1 346 ? 174.108 112.193 334.961 1.00 23.17 346 ILE A CA 1
ATOM 2773 C C . ILE A 1 346 ? 172.819 111.674 335.637 1.00 25.11 346 ILE A C 1
ATOM 2774 O O . ILE A 1 346 ? 172.837 111.312 336.830 1.00 22.10 346 ILE A O 1
ATOM 2779 N N . TYR A 1 347 ? 171.713 111.708 334.887 1.00 22.88 347 TYR A N 1
ATOM 2780 C CA . TYR A 1 347 ? 170.375 111.426 335.398 1.00 22.20 347 TYR A CA 1
ATOM 2781 C C . TYR A 1 347 ? 169.657 110.396 334.531 1.00 25.03 347 TYR A C 1
ATOM 2782 O O . TYR A 1 347 ? 169.949 110.264 333.333 1.00 19.51 347 TYR A O 1
ATOM 2791 N N . SER A 1 348 ? 168.694 109.699 335.138 1.00 22.46 348 SER A N 1
ATOM 2792 C CA . SER A 1 348 ? 167.835 108.770 334.403 1.00 22.02 348 SER A CA 1
ATOM 2793 C C . SER A 1 348 ? 166.784 109.534 333.645 1.00 19.80 348 SER A C 1
ATOM 2794 O O . SER A 1 348 ? 165.947 110.211 334.231 1.00 21.60 348 SER A O 1
ATOM 2797 N N . MET A 1 349 ? 166.805 109.426 332.320 1.00 19.70 349 MET A N 1
ATOM 2798 C CA . MET A 1 349 ? 165.872 110.197 331.492 1.00 18.51 349 MET A CA 1
ATOM 2799 C C . MET A 1 349 ? 164.456 109.644 331.559 1.00 17.47 349 MET A C 1
ATOM 2800 O O . MET A 1 349 ? 163.490 110.333 331.227 1.00 19.22 349 MET A O 1
ATOM 2805 N N . ASP A 1 350 ? 164.318 108.423 332.057 1.00 17.27 350 ASP A N 1
ATOM 2806 C CA . ASP A 1 350 ? 163.002 107.759 332.175 1.00 18.56 350 ASP A CA 1
ATOM 2807 C C . ASP A 1 350 ? 162.324 107.953 333.541 1.00 19.94 350 ASP A C 1
ATOM 2808 O O . ASP A 1 350 ? 161.135 107.636 333.711 1.00 21.34 350 ASP A O 1
ATOM 2813 N N . SER A 1 351 ? 163.080 108.510 334.486 1.00 20.20 351 SER A N 1
ATOM 2814 C CA . SER A 1 351 ? 162.610 108.814 335.847 1.00 20.21 351 SER A CA 1
ATOM 2815 C C . SER A 1 351 ? 162.190 110.275 335.978 1.00 20.78 351 SER A C 1
ATOM 2816 O O . SER A 1 351 ? 162.225 111.018 334.999 1.00 19.11 351 SER A O 1
ATOM 2819 N N . TRP A 1 352 ? 161.772 110.696 337.180 1.00 19.49 352 TRP A N 1
ATOM 2820 C CA . TRP A 1 352 ? 161.340 112.076 337.377 1.00 18.30 352 TRP A CA 1
ATOM 2821 C C . TRP A 1 352 ? 162.491 113.092 337.138 1.00 19.35 352 TRP A C 1
ATOM 2822 O O . TRP A 1 352 ? 162.219 114.212 336.696 1.00 21.01 352 TRP A O 1
ATOM 2833 N N . ASP A 1 353 ? 163.741 112.697 337.365 1.00 17.52 353 ASP A N 1
ATOM 2834 C CA . ASP A 1 353 ? 164.886 113.547 337.028 1.00 19.80 353 ASP A CA 1
ATOM 2835 C C . ASP A 1 353 ? 164.916 113.909 335.506 1.00 22.70 353 ASP A C 1
ATOM 2836 O O . ASP A 1 353 ? 165.555 114.896 335.119 1.00 20.97 353 ASP A O 1
ATOM 2841 N N . GLY A 1 354 ? 164.263 113.083 334.680 1.00 22.86 354 GLY A N 1
ATOM 2842 C CA . GLY A 1 354 ? 164.166 113.296 333.219 1.00 21.48 354 GLY A CA 1
ATOM 2843 C C . GLY A 1 354 ? 163.074 114.284 332.867 1.00 22.73 354 GLY A C 1
ATOM 2844 O O . GLY A 1 354 ? 162.963 114.710 331.709 1.00 23.46 354 GLY A O 1
ATOM 2845 N N . TYR A 1 355 ? 162.235 114.589 333.862 1.00 19.15 355 TYR A N 1
ATOM 2846 C CA . TYR A 1 355 ? 161.095 115.465 333.734 1.00 18.55 355 TYR A CA 1
ATOM 2847 C C . TYR A 1 355 ? 161.123 116.496 334.879 1.00 20.19 355 TYR A C 1
ATOM 2848 O O . TYR A 1 355 ? 160.150 116.628 335.615 1.00 19.61 355 TYR A O 1
ATOM 2857 N N . PRO A 1 356 ? 162.218 117.247 335.000 1.00 20.22 356 PRO A N 1
ATOM 2858 C CA . PRO A 1 356 ? 162.416 118.138 336.178 1.00 21.43 356 PRO A CA 1
ATOM 2859 C C . PRO A 1 356 ? 161.409 119.255 336.319 1.00 23.19 356 PRO A C 1
ATOM 2860 O O . PRO A 1 356 ? 161.071 119.615 337.446 1.00 24.18 356 PRO A O 1
ATOM 2864 N N . ALA A 1 357 ? 160.886 119.792 335.216 1.00 22.03 357 ALA A N 1
ATOM 2865 C CA . ALA A 1 357 ? 159.883 120.847 335.325 1.00 22.15 357 ALA A CA 1
ATOM 2866 C C . ALA A 1 357 ? 158.565 120.320 335.840 1.00 22.69 357 ALA A C 1
ATOM 2867 O O . ALA A 1 357 ? 157.875 120.968 336.632 1.00 21.21 357 ALA A O 1
ATOM 2869 N N . GLN A 1 358 ? 158.178 119.153 335.354 1.00 22.23 358 GLN A N 1
ATOM 2870 C CA . GLN A 1 358 ? 156.995 118.489 335.875 1.00 20.88 358 GLN A CA 1
ATOM 2871 C C . GLN A 1 358 ? 157.171 118.288 337.393 1.00 19.18 358 GLN A C 1
ATOM 2872 O O . GLN A 1 358 ? 156.246 118.522 338.158 1.00 19.68 358 GLN A O 1
ATOM 2878 N N . ARG A 1 359 ? 158.339 117.828 337.809 1.00 20.11 359 ARG A N 1
ATOM 2879 C CA . ARG A 1 359 ? 158.557 117.589 339.242 1.00 21.62 359 ARG A CA 1
ATOM 2880 C C . ARG A 1 359 ? 158.465 118.901 340.033 1.00 23.64 359 ARG A C 1
ATOM 2881 O O . ARG A 1 359 ? 157.838 118.951 341.101 1.00 25.16 359 ARG A O 1
ATOM 2889 N N . GLU A 1 360 ? 159.044 119.966 339.483 1.00 25.88 360 GLU A N 1
ATOM 2890 C CA . GLU A 1 360 ? 158.959 121.304 340.085 1.00 25.13 360 GLU A CA 1
ATOM 2891 C C . GLU A 1 360 ? 157.532 121.762 340.301 1.00 25.16 360 GLU A C 1
ATOM 2892 O O . GLU A 1 360 ? 157.220 122.342 341.352 1.00 25.14 360 GLU A O 1
ATOM 2898 N N . ARG A 1 361 ? 156.648 121.507 339.336 1.00 21.68 361 ARG A N 1
ATOM 2899 C CA . ARG A 1 361 ? 155.259 121.911 339.483 1.00 21.42 361 ARG A CA 1
ATOM 2900 C C . ARG A 1 361 ? 154.595 121.176 340.651 1.00 23.17 361 ARG A C 1
ATOM 2901 O O . ARG A 1 361 ? 153.839 121.780 341.419 1.00 21.62 361 ARG A O 1
ATOM 2909 N N . VAL A 1 362 ? 154.890 119.884 340.792 1.00 21.09 362 VAL A N 1
ATOM 2910 C CA . VAL A 1 362 ? 154.327 119.115 341.889 1.00 20.51 362 VAL A CA 1
ATOM 2911 C C . VAL A 1 362 ? 154.865 119.609 343.248 1.00 22.31 362 VAL A C 1
ATOM 2912 O O . VAL A 1 362 ? 154.095 119.844 344.177 1.00 23.25 362 VAL A O 1
ATOM 2916 N N . ILE A 1 363 ? 156.174 119.777 343.351 1.00 23.13 363 ILE A N 1
ATOM 2917 C CA . ILE A 1 363 ? 156.779 120.239 344.586 1.00 24.26 363 ILE A CA 1
ATOM 2918 C C . ILE A 1 363 ? 156.314 121.655 344.942 1.00 28.20 363 ILE A C 1
ATOM 2919 O O . ILE A 1 363 ? 156.001 121.919 346.092 1.00 25.85 363 ILE A O 1
ATOM 2924 N N . ASN A 1 364 ? 156.241 122.551 343.959 1.00 27.09 364 ASN A N 1
ATOM 2925 C CA . ASN A 1 364 ? 155.771 123.914 344.194 1.00 28.86 364 ASN A CA 1
ATOM 2926 C C . ASN A 1 364 ? 154.370 123.941 344.722 1.00 28.09 364 ASN A C 1
ATOM 2927 O O . ASN A 1 364 ? 154.046 124.747 345.612 1.00 25.05 364 ASN A O 1
ATOM 2932 N N . PHE A 1 365 ? 153.516 123.070 344.193 1.00 24.03 365 PHE A N 1
ATOM 2933 C CA . PHE A 1 365 ? 152.165 123.021 344.704 1.00 24.17 365 PHE A CA 1
ATOM 2934 C C . PHE A 1 365 ? 152.149 122.529 346.168 1.00 27.00 365 PHE A C 1
ATOM 2935 O O . PHE A 1 365 ? 151.415 123.073 347.000 1.00 26.47 365 PHE A O 1
ATOM 2943 N N . ILE A 1 366 ? 152.955 121.509 346.457 1.00 28.34 366 ILE A N 1
ATOM 2944 C CA . ILE A 1 366 ? 153.049 120.918 347.808 1.00 27.63 366 ILE A CA 1
ATOM 2945 C C . ILE A 1 366 ? 153.555 121.974 348.827 1.00 28.47 366 ILE A C 1
ATOM 2946 O O . ILE A 1 366 ? 152.977 122.121 349.907 1.00 26.03 366 ILE A O 1
ATOM 2951 N N . LYS A 1 367 ? 154.629 122.683 348.462 1.00 30.66 367 LYS A N 1
ATOM 2952 C CA . LYS A 1 367 ? 155.118 123.868 349.185 1.00 31.36 367 LYS A CA 1
ATOM 2953 C C . LYS A 1 367 ? 154.028 124.885 349.428 1.00 31.29 367 LYS A C 1
ATOM 2954 O O . LYS A 1 367 ? 153.875 125.355 350.541 1.00 35.55 367 LYS A O 1
ATOM 2960 N N . SER A 1 368 ? 153.286 125.239 348.383 1.00 30.42 368 SER A N 1
ATOM 2961 C CA . SER A 1 368 ? 152.224 126.236 348.495 1.00 30.71 368 SER A CA 1
ATOM 2962 C C . SER A 1 368 ? 151.154 125.865 349.530 1.00 34.45 368 SER A C 1
ATOM 2963 O O . SER A 1 368 ? 150.502 126.739 350.088 1.00 34.39 368 SER A O 1
ATOM 2966 N N . LYS A 1 369 ? 150.942 124.572 349.765 1.00 33.97 369 LYS A N 1
ATOM 2967 C CA . LYS A 1 369 ? 149.954 124.145 350.756 1.00 33.86 369 LYS A CA 1
ATOM 2968 C C . LYS A 1 369 ? 150.594 123.779 352.092 1.00 31.57 369 LYS A C 1
ATOM 2969 O O . LYS A 1 369 ? 149.917 123.318 353.001 1.00 36.22 369 LYS A O 1
ATOM 2975 N N . ASN A 1 370 ? 151.897 123.969 352.191 1.00 29.16 370 ASN A N 1
ATOM 2976 C CA . ASN A 1 370 ? 152.630 123.730 353.412 1.00 32.65 370 ASN A CA 1
ATOM 2977 C C . ASN A 1 370 ? 152.564 122.288 353.922 1.00 34.60 370 ASN A C 1
ATOM 2978 O O . ASN A 1 370 ? 152.576 122.061 355.131 1.00 30.75 370 ASN A O 1
ATOM 2983 N N . LEU A 1 371 ? 152.522 121.316 353.009 1.00 31.60 371 LEU A N 1
ATOM 2984 C CA . LEU A 1 371 ? 152.377 119.910 353.408 1.00 28.04 371 LEU A CA 1
ATOM 2985 C C . LEU A 1 371 ? 153.694 119.347 353.906 1.00 26.44 371 LEU A C 1
ATOM 2986 O O . LEU A 1 371 ? 154.773 119.641 353.376 1.00 27.15 371 LEU A O 1
ATOM 2991 N N . ASN A 1 372 ? 153.638 118.504 354.928 1.00 24.70 372 ASN A N 1
ATOM 2992 C CA . ASN A 1 372 ? 154.829 117.715 355.276 1.00 24.34 372 ASN A CA 1
ATOM 2993 C C . ASN A 1 372 ? 154.519 116.231 355.495 1.00 23.04 372 ASN A C 1
ATOM 2994 O O . ASN A 1 372 ? 155.317 115.471 356.075 1.00 24.95 372 ASN A O 1
ATOM 2999 N N . ASN A 1 373 ? 153.398 115.819 354.927 1.00 24.26 373 ASN A N 1
ATOM 3000 C CA . ASN A 1 373 ? 152.869 114.460 355.076 1.00 23.31 373 ASN A CA 1
ATOM 3001 C C . ASN A 1 373 ? 152.746 113.651 353.748 1.00 22.85 373 ASN A C 1
ATOM 3002 O O . ASN A 1 373 ? 151.813 112.839 353.572 1.00 22.46 373 ASN A O 1
ATOM 3007 N N . VAL A 1 374 ? 153.692 113.873 352.839 1.00 23.11 374 VAL A N 1
ATOM 3008 C CA . VAL A 1 374 ? 153.632 113.314 351.491 1.00 20.88 374 VAL A CA 1
ATOM 3009 C C . VAL A 1 374 ? 154.558 112.130 351.419 1.00 19.98 374 VAL A C 1
ATOM 3010 O O . VAL A 1 374 ? 155.755 112.240 351.673 1.00 22.70 374 VAL A O 1
ATOM 3014 N N . VAL A 1 375 ? 154.008 110.979 351.062 1.00 17.32 375 VAL A N 1
ATOM 3015 C CA . VAL A 1 375 ? 154.826 109.811 350.878 1.00 18.00 375 VAL A CA 1
ATOM 3016 C C . VAL A 1 375 ? 154.688 109.334 349.433 1.00 16.46 375 VAL A C 1
ATOM 3017 O O . VAL A 1 375 ? 153.587 109.266 348.913 1.00 18.14 375 VAL A O 1
ATOM 3021 N N . VAL A 1 376 ? 155.806 108.980 348.835 1.00 18.19 376 VAL A N 1
ATOM 3022 C CA . VAL A 1 376 ? 155.849 108.499 347.451 1.00 18.15 376 VAL A CA 1
ATOM 3023 C C . VAL A 1 376 ? 156.309 107.067 347.470 1.00 17.55 376 VAL A C 1
ATOM 3024 O O . VAL A 1 376 ? 157.332 106.768 348.053 1.00 16.35 376 VAL A O 1
ATOM 3028 N N . LEU A 1 377 ? 155.522 106.194 346.836 1.00 18.00 377 LEU A N 1
ATOM 3029 C CA . LEU A 1 377 ? 155.858 104.802 346.606 1.00 17.18 377 LEU A CA 1
ATOM 3030 C C . LEU A 1 377 ? 156.230 104.601 345.139 1.00 17.73 377 LEU A C 1
ATOM 3031 O O . LEU A 1 377 ? 155.543 105.113 344.248 1.00 18.94 377 LEU A O 1
ATOM 3036 N N . THR A 1 378 ? 157.259 103.810 344.911 1.00 17.69 378 THR A N 1
ATOM 3037 C CA . THR A 1 378 ? 157.924 103.685 343.625 1.00 20.13 378 THR A CA 1
ATOM 3038 C C . THR A 1 378 ? 158.393 102.255 343.349 1.00 19.76 378 THR A C 1
ATOM 3039 O O . THR A 1 378 ? 158.715 101.529 344.272 1.00 20.62 378 THR A O 1
ATOM 3043 N N . GLY A 1 379 ? 158.450 101.861 342.072 1.00 18.66 379 GLY A N 1
ATOM 3044 C CA . GLY A 1 379 ? 159.101 100.629 341.681 1.00 17.48 379 GLY A CA 1
ATOM 3045 C C . GLY A 1 379 ? 160.158 100.902 340.629 1.00 19.14 379 GLY A C 1
ATOM 3046 O O . GLY A 1 379 ? 161.007 101.764 340.809 1.00 20.42 379 GLY A O 1
ATOM 3047 N N . ASP A 1 380 ? 160.127 100.112 339.556 1.00 19.34 380 ASP A N 1
ATOM 3048 C CA . ASP A 1 380 ? 160.898 100.317 338.301 1.00 18.10 380 ASP A CA 1
ATOM 3049 C C . ASP A 1 380 ? 162.377 100.012 338.340 1.00 19.01 380 ASP A C 1
ATOM 3050 O O . ASP A 1 380 ? 162.910 99.421 337.394 1.00 20.65 380 ASP A O 1
ATOM 3055 N N . VAL A 1 381 ? 163.045 100.352 339.439 1.00 19.05 381 VAL A N 1
ATOM 3056 C CA . VAL A 1 381 ? 164.504 100.353 339.464 1.00 17.46 381 VAL A CA 1
ATOM 3057 C C . VAL A 1 381 ? 165.139 99.077 339.968 1.00 17.37 381 VAL A C 1
ATOM 3058 O O . VAL A 1 381 ? 166.352 98.953 339.966 1.00 18.83 381 VAL A O 1
ATOM 3062 N N . HIS A 1 382 ? 164.319 98.101 340.336 1.00 17.54 382 HIS A N 1
ATOM 3063 C CA . HIS A 1 382 ? 164.800 96.739 340.647 1.00 16.74 382 HIS A CA 1
ATOM 3064 C C . HIS A 1 382 ? 165.780 96.711 341.841 1.00 16.97 382 HIS A C 1
ATOM 3065 O O . HIS A 1 382 ? 166.691 95.908 341.895 1.00 16.64 382 HIS A O 1
ATOM 3072 N N . ALA A 1 383 ? 165.579 97.617 342.778 1.00 18.92 383 ALA A N 1
ATOM 3073 C CA . ALA A 1 383 ? 166.389 97.692 343.998 1.00 18.25 383 ALA A CA 1
ATOM 3074 C C . ALA A 1 383 ? 165.674 98.605 344.966 1.00 18.53 383 ALA A C 1
ATOM 3075 O O . ALA A 1 383 ? 164.809 99.414 344.599 1.00 18.20 383 ALA A O 1
ATOM 3077 N N . SER A 1 384 ? 165.969 98.417 346.243 1.00 17.88 384 SER A N 1
ATOM 3078 C CA . SER A 1 384 ? 165.320 99.196 347.272 1.00 17.96 384 SER A CA 1
ATOM 3079 C C . SER A 1 384 ? 166.111 100.451 347.555 1.00 15.96 384 SER A C 1
ATOM 3080 O O . SER A 1 384 ? 167.324 100.397 347.693 1.00 17.31 384 SER A O 1
ATOM 3083 N N . TRP A 1 385 ? 165.399 101.560 347.684 1.00 18.70 385 TRP A N 1
ATOM 3084 C CA . TRP A 1 385 ? 165.967 102.832 348.113 1.00 18.49 385 TRP A CA 1
ATOM 3085 C C . TRP A 1 385 ? 164.984 103.520 349.066 1.00 19.16 385 TRP A C 1
ATOM 3086 O O . TRP A 1 385 ? 163.797 103.224 349.073 1.00 18.68 385 TRP A O 1
ATOM 3097 N N . ALA A 1 386 ? 165.474 104.477 349.853 1.00 17.42 386 ALA A N 1
ATOM 3098 C CA . ALA A 1 386 ? 164.618 105.350 350.622 1.00 18.22 386 ALA A CA 1
ATOM 3099 C C . ALA A 1 386 ? 165.270 106.733 350.698 1.00 17.73 386 ALA A C 1
ATOM 3100 O O . ALA A 1 386 ? 166.492 106.818 350.823 1.00 17.40 386 ALA A O 1
ATOM 3102 N N . SER A 1 387 ? 164.455 107.773 350.590 1.00 19.47 387 SER A N 1
ATOM 3103 C CA . SER A 1 387 ? 164.933 109.159 350.543 1.00 20.34 387 SER A CA 1
ATOM 3104 C C . SER A 1 387 ? 164.072 110.063 351.366 1.00 20.74 387 SER A C 1
ATOM 3105 O O . SER A 1 387 ? 162.834 109.975 351.345 1.00 20.83 387 SER A O 1
ATOM 3108 N N . ASN A 1 388 ? 164.722 111.016 352.031 1.00 19.61 388 ASN A N 1
ATOM 3109 C CA . ASN A 1 388 ? 164.035 112.211 352.482 1.00 19.22 388 ASN A CA 1
ATOM 3110 C C . ASN A 1 388 ? 163.712 113.091 351.260 1.00 17.43 388 ASN A C 1
ATOM 3111 O O . ASN A 1 388 ? 164.565 113.290 350.392 1.00 18.15 388 ASN A O 1
ATOM 3116 N N . LEU A 1 389 ? 162.503 113.619 351.209 1.00 17.56 389 LEU A N 1
ATOM 3117 C CA . LEU A 1 389 ? 162.100 114.566 350.165 1.00 21.29 389 LEU A CA 1
ATOM 3118 C C . LEU A 1 389 ? 162.127 115.994 350.716 1.00 21.18 389 LEU A C 1
ATOM 3119 O O . LEU A 1 389 ? 161.322 116.337 351.593 1.00 21.45 389 LEU A O 1
ATOM 3124 N N . HIS A 1 390 ? 163.040 116.806 350.179 1.00 23.91 390 HIS A N 1
ATOM 3125 C CA . HIS A 1 390 ? 163.213 118.209 350.594 1.00 24.88 390 HIS A CA 1
ATOM 3126 C C . HIS A 1 390 ? 162.521 119.184 349.639 1.00 25.70 390 HIS A C 1
ATOM 3127 O O . HIS A 1 390 ? 162.478 118.945 348.426 1.00 26.75 390 HIS A O 1
ATOM 3134 N N . VAL A 1 391 ? 162.001 120.297 350.156 1.00 26.75 391 VAL A N 1
ATOM 3135 C CA . VAL A 1 391 ? 161.297 121.264 349.288 1.00 28.39 391 VAL A CA 1
ATOM 3136 C C . VAL A 1 391 ? 162.202 121.869 348.211 1.00 26.91 391 VAL A C 1
ATOM 3137 O O . VAL A 1 391 ? 161.709 122.333 347.191 1.00 29.03 391 VAL A O 1
ATOM 3141 N N . ASP A 1 392 ? 163.507 121.833 348.441 1.00 26.37 392 ASP A N 1
ATOM 3142 C CA . ASP A 1 392 ? 164.483 122.158 347.426 1.00 30.02 392 ASP A CA 1
ATOM 3143 C C . ASP A 1 392 ? 165.413 120.971 347.344 1.00 30.39 392 ASP A C 1
ATOM 3144 O O . ASP A 1 392 ? 166.142 120.682 348.292 1.00 29.83 392 ASP A O 1
ATOM 3149 N N . PHE A 1 393 ? 165.399 120.297 346.192 1.00 29.55 393 PHE A N 1
ATOM 3150 C CA . PHE A 1 393 ? 166.140 119.050 346.007 1.00 35.21 393 PHE A CA 1
ATOM 3151 C C . PHE A 1 393 ? 167.644 119.192 346.041 1.00 35.78 393 PHE A C 1
ATOM 3152 O O . PHE A 1 393 ? 168.343 118.185 346.104 1.00 41.93 393 PHE A O 1
ATOM 3160 N N . GLU A 1 394 ? 168.141 120.429 346.005 1.00 36.34 394 GLU A N 1
ATOM 3161 C CA . GLU A 1 394 ? 169.575 120.703 346.085 1.00 35.34 394 GLU A CA 1
ATOM 3162 C C . GLU A 1 394 ? 170.042 121.071 347.512 1.00 30.91 394 GLU A C 1
ATOM 3163 O O . GLU A 1 394 ? 171.234 121.143 347.769 1.00 32.87 394 GLU A O 1
ATOM 3169 N N . LYS A 1 395 ? 169.108 121.274 348.437 1.00 30.22 395 LYS A N 1
ATOM 3170 C CA . LYS A 1 395 ? 169.441 121.731 349.794 1.00 30.34 395 LYS A CA 1
ATOM 3171 C C . LYS A 1 395 ? 168.943 120.771 350.878 1.00 28.69 395 LYS A C 1
ATOM 3172 O O . LYS A 1 395 ? 167.730 120.693 351.161 1.00 27.26 395 LYS A O 1
ATOM 3178 N N . THR A 1 396 ? 169.866 120.067 351.513 1.00 30.14 396 THR A N 1
ATOM 3179 C CA . THR A 1 396 ? 169.501 119.249 352.666 1.00 34.14 396 THR A CA 1
ATOM 3180 C C . THR A 1 396 ? 169.082 120.092 353.871 1.00 35.16 396 THR A C 1
ATOM 3181 O O . THR A 1 396 ? 168.435 119.593 354.785 1.00 34.90 396 THR A O 1
ATOM 3185 N N . SER A 1 397 ? 169.422 121.375 353.869 1.00 33.01 397 SER A N 1
ATOM 3186 C CA . SER A 1 397 ? 168.938 122.277 354.894 1.00 33.55 397 SER A CA 1
ATOM 3187 C C . SER A 1 397 ? 167.475 122.670 354.688 1.00 31.91 397 SER A C 1
ATOM 3188 O O . SER A 1 397 ? 166.847 123.193 355.598 1.00 30.40 397 SER A O 1
ATOM 3191 N N . SER A 1 398 ? 166.914 122.460 353.495 1.00 26.94 398 SER A N 1
ATOM 3192 C CA . SER A 1 398 ? 165.533 122.886 353.249 1.00 25.55 398 SER A CA 1
ATOM 3193 C C . SER A 1 398 ? 164.552 121.973 354.001 1.00 25.01 398 SER A C 1
ATOM 3194 O O . SER A 1 398 ? 164.883 120.886 354.436 1.00 24.13 398 SER A O 1
ATOM 3197 N N . LYS A 1 399 ? 163.333 122.446 354.134 1.00 24.77 399 LYS A N 1
ATOM 3198 C CA . LYS A 1 399 ? 162.306 121.734 354.837 1.00 29.03 399 LYS A CA 1
ATOM 3199 C C . LYS A 1 399 ? 161.960 120.366 354.174 1.00 30.45 399 LYS A C 1
ATOM 3200 O O . LYS A 1 399 ? 161.813 120.251 352.948 1.00 24.91 399 LYS A O 1
ATOM 3206 N N . ILE A 1 400 ? 161.820 119.343 355.008 1.00 28.74 400 ILE A N 1
ATOM 3207 C CA . ILE A 1 400 ? 161.409 118.016 354.552 1.00 25.78 400 ILE A CA 1
ATOM 3208 C C . ILE A 1 400 ? 159.893 117.972 354.427 1.00 25.52 400 ILE A C 1
ATOM 3209 O O . ILE A 1 400 ? 159.169 118.209 355.396 1.00 26.16 400 ILE A O 1
ATOM 3214 N N . PHE A 1 401 ? 159.391 117.739 353.209 1.00 22.69 401 PHE A N 1
ATOM 3215 C CA . PHE A 1 401 ? 157.956 117.666 353.007 1.00 19.98 401 PHE A CA 1
ATOM 3216 C C . PHE A 1 401 ? 157.459 116.212 353.027 1.00 19.95 401 PHE A C 1
ATOM 3217 O O . PHE A 1 401 ? 156.256 115.959 353.038 1.00 22.15 401 PHE A O 1
ATOM 3225 N N . GLY A 1 402 ? 158.370 115.264 353.027 1.00 21.01 402 GLY A N 1
ATOM 3226 C CA . GLY A 1 402 ? 157.951 113.866 353.008 1.00 20.84 402 GLY A CA 1
ATOM 3227 C C . GLY A 1 402 ? 159.068 112.903 352.800 1.00 19.17 402 GLY A C 1
ATOM 3228 O O . GLY A 1 402 ? 160.229 113.214 353.047 1.00 22.09 402 GLY A O 1
ATOM 3229 N N . ALA A 1 403 ? 158.719 111.720 352.304 1.00 20.22 403 ALA A N 1
ATOM 3230 C CA . ALA A 1 403 ? 159.677 110.651 352.077 1.00 19.34 403 ALA A CA 1
ATOM 3231 C C . ALA A 1 403 ? 159.282 109.831 350.843 1.00 18.21 403 ALA A C 1
ATOM 3232 O O . ALA A 1 403 ? 158.109 109.782 350.492 1.00 16.36 403 ALA A O 1
ATOM 3234 N N . GLU A 1 404 ? 160.274 109.200 350.232 1.00 18.04 404 GLU A N 1
ATOM 3235 C CA . GLU A 1 404 ? 160.061 108.253 349.135 1.00 19.95 404 GLU A CA 1
ATOM 3236 C C . GLU A 1 404 ? 160.566 106.879 349.530 1.00 18.03 404 GLU A C 1
ATOM 3237 O O . GLU A 1 404 ? 161.697 106.737 349.967 1.00 18.18 404 GLU A O 1
ATOM 3243 N N . PHE A 1 405 ? 159.720 105.863 349.338 1.00 18.68 405 PHE A N 1
ATOM 3244 C CA . PHE A 1 405 ? 160.117 104.475 349.476 1.00 17.41 405 PHE A CA 1
ATOM 3245 C C . PHE A 1 405 ? 160.077 103.807 348.114 1.00 17.81 405 PHE A C 1
ATOM 3246 O O . PHE A 1 405 ? 158.994 103.610 347.543 1.00 18.73 405 PHE A O 1
ATOM 3254 N N . VAL A 1 406 ? 161.252 103.468 347.615 1.00 16.44 406 VAL A N 1
ATOM 3255 C CA . VAL A 1 406 ? 161.414 102.799 346.348 1.00 17.02 406 VAL A CA 1
ATOM 3256 C C . VAL A 1 406 ? 161.553 101.319 346.639 1.00 17.20 406 VAL A C 1
ATOM 3257 O O . VAL A 1 406 ? 162.486 100.877 347.290 1.00 17.65 406 VAL A O 1
ATOM 3261 N N . GLY A 1 407 ? 160.611 100.536 346.169 1.00 17.97 407 GLY A N 1
ATOM 3262 C CA . GLY A 1 407 ? 160.700 99.102 346.367 1.00 18.09 407 GLY A CA 1
ATOM 3263 C C . GLY A 1 407 ? 161.511 98.365 345.353 1.00 18.90 407 GLY A C 1
ATOM 3264 O O . GLY A 1 407 ? 161.459 98.656 344.153 1.00 19.88 407 GLY A O 1
ATOM 3265 N N . THR A 1 408 ? 162.253 97.373 345.831 1.00 18.41 408 THR A N 1
ATOM 3266 C CA . THR A 1 408 ? 162.907 96.415 344.962 1.00 18.49 408 THR A CA 1
ATOM 3267 C C . THR A 1 408 ? 161.897 95.631 344.098 1.00 17.26 408 THR A C 1
ATOM 3268 O O . THR A 1 408 ? 160.688 95.741 344.260 1.00 17.60 408 THR A O 1
ATOM 3272 N N . SER A 1 409 ? 162.420 94.828 343.201 1.00 17.60 409 SER A N 1
ATOM 3273 C CA . SER A 1 409 ? 161.602 94.004 342.333 1.00 17.27 409 SER A CA 1
ATOM 3274 C C . SER A 1 409 ? 161.292 92.644 342.996 1.00 17.69 409 SER A C 1
ATOM 3275 O O . SER A 1 409 ? 162.082 92.148 343.812 1.00 16.71 409 SER A O 1
ATOM 3278 N N . ILE A 1 410 ? 160.150 92.075 342.626 1.00 17.57 410 ILE A N 1
ATOM 3279 C CA . ILE A 1 410 ? 159.757 90.711 343.021 1.00 15.69 410 ILE A CA 1
ATOM 3280 C C . ILE A 1 410 ? 160.772 89.709 342.503 1.00 16.94 410 ILE A C 1
ATOM 3281 O O . ILE A 1 410 ? 161.187 88.803 343.242 1.00 17.02 410 ILE A O 1
ATOM 3286 N N . THR A 1 411 ? 161.181 89.847 341.229 1.00 15.67 411 THR A N 1
ATOM 3287 C CA . THR A 1 411 ? 162.240 89.021 340.645 1.00 16.04 411 THR A CA 1
ATOM 3288 C C . THR A 1 411 ? 163.208 89.704 339.668 1.00 15.79 411 THR A C 1
ATOM 3289 O O . THR A 1 411 ? 164.302 89.215 339.465 1.00 17.34 411 THR A O 1
ATOM 3293 N N . SER A 1 412 ? 162.788 90.775 339.002 1.00 14.81 412 SER A N 1
ATOM 3294 C CA . SER A 1 412 ? 163.578 91.319 337.873 1.00 16.01 412 SER A CA 1
ATOM 3295 C C . SER A 1 412 ? 164.983 91.622 338.330 1.00 18.84 412 SER A C 1
ATOM 3296 O O . SER A 1 412 ? 165.184 92.260 339.374 1.00 20.16 412 SER A O 1
ATOM 3299 N N . GLY A 1 413 ? 165.943 91.084 337.586 1.00 17.73 413 GLY A N 1
ATOM 3300 C CA . GLY A 1 413 ? 167.357 91.295 337.855 1.00 18.98 413 GLY A CA 1
ATOM 3301 C C . GLY A 1 413 ? 168.045 90.136 338.536 1.00 18.44 413 GLY A C 1
ATOM 3302 O O . GLY A 1 413 ? 169.269 90.054 338.537 1.00 20.84 413 GLY A O 1
ATOM 3303 N N . GLY A 1 414 ? 167.274 89.201 339.084 1.00 18.43 414 GLY A N 1
ATOM 3304 C CA . GLY A 1 414 ? 167.881 87.992 339.638 1.00 18.88 414 GLY A CA 1
ATOM 3305 C C . GLY A 1 414 ? 168.245 88.145 341.110 1.00 19.89 414 GLY A C 1
ATOM 3306 O O . GLY A 1 414 ? 167.646 88.949 341.829 1.00 21.17 414 GLY A O 1
ATOM 3307 N N . ASN A 1 415 ? 169.237 87.393 341.569 1.00 20.45 415 ASN A N 1
ATOM 3308 C CA . ASN A 1 415 ? 169.449 87.257 343.009 1.00 20.16 415 ASN A CA 1
ATOM 3309 C C . ASN A 1 415 ? 169.971 88.513 343.687 1.00 21.99 415 ASN A C 1
ATOM 3310 O O . ASN A 1 415 ? 169.625 88.799 344.854 1.00 21.27 415 ASN A O 1
ATOM 3315 N N . GLY A 1 416 ? 170.804 89.261 342.971 1.00 22.56 416 GLY A N 1
ATOM 3316 C CA . GLY A 1 416 ? 171.270 90.542 343.482 1.00 23.64 416 GLY A CA 1
ATOM 3317 C C . GLY A 1 416 ? 172.226 90.370 344.658 1.00 24.31 416 GLY A C 1
ATOM 3318 O O . GLY A 1 416 ? 172.924 89.347 344.780 1.00 21.08 416 GLY A O 1
ATOM 3319 N N . ALA A 1 417 ? 172.247 91.376 345.518 1.00 22.75 417 ALA A N 1
ATOM 3320 C CA . ALA A 1 417 ? 173.271 91.469 346.566 1.00 22.91 417 ALA A CA 1
ATOM 3321 C C . ALA A 1 417 ? 172.880 92.544 347.564 1.00 22.21 417 ALA A C 1
ATOM 3322 O O . ALA A 1 417 ? 171.890 93.253 347.374 1.00 21.66 417 ALA A O 1
ATOM 3324 N N . ASP A 1 418 ? 173.616 92.651 348.671 1.00 23.07 418 ASP A N 1
ATOM 3325 C CA . ASP A 1 418 ? 173.299 93.686 349.645 1.00 22.48 418 ASP A CA 1
ATOM 3326 C C . ASP A 1 418 ? 173.668 95.079 349.118 1.00 22.59 418 ASP A C 1
ATOM 3327 O O . ASP A 1 418 ? 172.991 96.064 349.399 1.00 21.56 418 ASP A O 1
ATOM 3332 N N . LYS A 1 419 ? 174.727 95.131 348.332 1.00 22.93 419 LYS A N 1
ATOM 3333 C CA . LYS A 1 419 ? 175.341 96.374 347.887 1.00 26.64 419 LYS A CA 1
ATOM 3334 C C . LYS A 1 419 ? 175.916 96.156 346.490 1.00 24.47 419 LYS A C 1
ATOM 3335 O O . LYS A 1 419 ? 176.289 95.034 346.160 1.00 24.18 419 LYS A O 1
ATOM 3341 N N . ARG A 1 420 ? 176.036 97.236 345.717 1.00 24.00 420 ARG A N 1
ATOM 3342 C CA . ARG A 1 420 ? 176.587 97.224 344.345 1.00 26.47 420 ARG A CA 1
ATOM 3343 C C . ARG A 1 420 ? 177.888 98.042 344.272 1.00 27.25 420 ARG A C 1
ATOM 3344 O O . ARG A 1 420 ? 178.265 98.699 345.225 1.00 27.44 420 ARG A O 1
ATOM 3352 N N . ALA A 1 421 ? 178.532 98.028 343.110 1.00 28.46 421 ALA A N 1
ATOM 3353 C CA . ALA A 1 421 ? 179.771 98.775 342.878 1.00 28.39 421 ALA A CA 1
ATOM 3354 C C . ALA A 1 421 ? 179.603 100.299 342.969 1.00 26.89 421 ALA A C 1
ATOM 3355 O O . ALA A 1 421 ? 180.533 100.986 343.335 1.00 31.43 421 ALA A O 1
ATOM 3357 N N . ASP A 1 422 ? 178.421 100.828 342.672 1.00 27.23 422 ASP A N 1
ATOM 3358 C CA . ASP A 1 422 ? 178.225 102.275 342.626 1.00 26.51 422 ASP A CA 1
ATOM 3359 C C . ASP A 1 422 ? 177.458 102.802 343.835 1.00 25.27 422 ASP A C 1
ATOM 3360 O O . ASP A 1 422 ? 177.193 103.995 343.945 1.00 22.94 422 ASP A O 1
ATOM 3365 N N . THR A 1 423 ? 177.110 101.922 344.767 1.00 24.75 423 THR A N 1
ATOM 3366 C CA . THR A 1 423 ? 176.314 102.337 345.920 1.00 23.30 423 THR A CA 1
ATOM 3367 C C . THR A 1 423 ? 176.927 103.467 346.743 1.00 23.80 423 THR A C 1
ATOM 3368 O O . THR A 1 423 ? 176.252 104.463 347.040 1.00 21.73 423 THR A O 1
ATOM 3372 N N . ASP A 1 424 ? 178.194 103.323 347.126 1.00 28.01 424 ASP A N 1
ATOM 3373 C CA . ASP A 1 424 ? 178.844 104.364 347.951 1.00 28.86 424 ASP A CA 1
ATOM 3374 C C . ASP A 1 424 ? 178.902 105.695 347.223 1.00 27.18 424 ASP A C 1
ATOM 3375 O O . ASP A 1 424 ? 178.582 106.726 347.814 1.00 27.06 424 ASP A O 1
ATOM 3380 N N . GLN A 1 425 ? 179.241 105.668 345.932 1.00 26.34 425 GLN A N 1
ATOM 3381 C CA . GLN A 1 425 ? 179.280 106.891 345.113 1.00 27.90 425 GLN A CA 1
ATOM 3382 C C . GLN A 1 425 ? 177.940 107.600 345.066 1.00 24.75 425 GLN A C 1
ATOM 3383 O O . GLN A 1 425 ? 177.841 108.816 345.291 1.00 24.39 425 GLN A O 1
ATOM 3389 N N . ILE A 1 426 ? 176.887 106.849 344.767 1.00 23.26 426 ILE A N 1
ATOM 3390 C CA . ILE A 1 426 ? 175.579 107.454 344.612 1.00 21.29 426 ILE A CA 1
ATOM 3391 C C . ILE A 1 4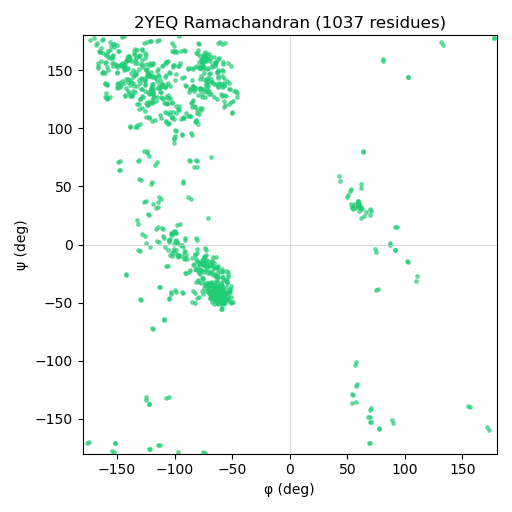26 ? 175.111 108.048 345.930 1.00 21.96 426 ILE A C 1
ATOM 3392 O O . ILE A 1 426 ? 174.525 109.145 345.979 1.00 22.63 426 ILE A O 1
ATOM 3397 N N . LEU A 1 427 ? 175.346 107.322 347.018 1.00 25.95 427 LEU A N 1
ATOM 3398 C CA . LEU A 1 427 ? 174.919 107.813 348.344 1.00 24.68 427 LEU A CA 1
ATOM 3399 C C . LEU A 1 427 ? 175.684 109.084 348.728 1.00 25.68 427 LEU A C 1
ATOM 3400 O O . LEU A 1 427 ? 175.099 110.030 349.243 1.00 27.60 427 LEU A O 1
ATOM 3405 N N . LYS A 1 428 ? 176.983 109.094 348.457 1.00 28.85 428 LYS A N 1
ATOM 3406 C CA . LYS A 1 428 ? 177.826 110.272 348.679 1.00 32.25 428 LYS A CA 1
ATOM 3407 C C . LYS A 1 428 ? 177.264 111.478 347.935 1.00 30.60 428 LYS A C 1
ATOM 3408 O O . LYS A 1 428 ? 177.128 112.560 348.498 1.00 26.35 428 LYS A O 1
ATOM 3414 N N . GLU A 1 429 ? 176.906 111.279 346.668 1.00 27.84 429 GLU A N 1
ATOM 3415 C CA . GLU A 1 429 ? 176.510 112.377 345.800 1.00 26.80 429 GLU A CA 1
ATOM 3416 C C . GLU A 1 429 ? 175.085 112.820 346.081 1.00 26.84 429 GLU A C 1
ATOM 3417 O O . GLU A 1 429 ? 174.681 113.935 345.725 1.00 26.92 429 GLU A O 1
ATOM 3423 N N . ASN A 1 430 ? 174.322 111.961 346.757 1.00 22.65 430 ASN A N 1
ATOM 3424 C CA . ASN A 1 430 ? 172.888 112.194 346.967 1.00 22.94 430 ASN A CA 1
ATOM 3425 C C . ASN A 1 430 ? 172.515 112.003 348.446 1.00 25.37 430 ASN A C 1
ATOM 3426 O O . ASN A 1 430 ? 171.880 111.002 348.794 1.00 21.75 430 ASN A O 1
ATOM 3431 N N . PRO A 1 431 ? 172.910 112.953 349.306 1.00 27.46 431 PRO A N 1
ATOM 3432 C CA . PRO A 1 431 ? 172.822 112.753 350.772 1.00 26.40 431 PRO A CA 1
ATOM 3433 C C . PRO A 1 431 ? 171.393 112.675 351.316 1.00 25.67 431 PRO A C 1
ATOM 3434 O O . PRO A 1 431 ? 171.193 112.292 352.459 1.00 25.55 431 PRO A O 1
ATOM 3438 N N . HIS A 1 432 ? 170.399 113.061 350.532 1.00 21.99 432 HIS A N 1
ATOM 3439 C CA . HIS A 1 432 ? 169.016 112.832 350.909 1.00 20.55 432 HIS A CA 1
ATOM 3440 C C . HIS A 1 432 ? 168.632 111.329 350.901 1.00 20.60 432 HIS A C 1
ATOM 3441 O O . HIS A 1 432 ? 167.625 110.948 351.492 1.00 18.98 432 HIS A O 1
ATOM 3448 N N . ILE A 1 433 ? 169.436 110.501 350.246 1.00 21.00 433 ILE A N 1
ATOM 3449 C CA . ILE A 1 433 ? 169.171 109.088 350.128 1.00 21.97 433 ILE A CA 1
ATOM 3450 C C . ILE A 1 433 ? 169.710 108.354 351.372 1.00 23.72 433 ILE A C 1
ATOM 3451 O O . ILE A 1 433 ? 170.908 108.373 351.661 1.00 21.84 433 ILE A O 1
ATOM 3456 N N . GLN A 1 434 ? 168.817 107.648 352.048 1.00 23.79 434 GLN A N 1
ATOM 3457 C CA . GLN A 1 434 ? 169.110 107.053 353.351 1.00 23.86 434 GLN A CA 1
ATOM 3458 C C . GLN A 1 434 ? 169.341 105.550 353.303 1.00 27.69 434 GLN A C 1
ATOM 3459 O O . GLN A 1 434 ? 169.759 104.967 354.306 1.00 27.17 434 GLN A O 1
ATOM 3465 N N . PHE A 1 435 ? 169.073 104.910 352.160 1.00 22.01 435 PHE A N 1
ATOM 3466 C CA . PHE A 1 435 ? 169.076 103.448 352.104 1.00 20.85 435 PHE A CA 1
ATOM 3467 C C . PHE A 1 435 ? 169.260 102.917 350.683 1.00 19.38 435 PHE A C 1
ATOM 3468 O O . PHE A 1 435 ? 168.699 103.478 349.768 1.00 19.75 435 PHE A O 1
ATOM 3476 N N . PHE A 1 436 ? 170.073 101.874 350.532 1.00 18.80 436 PHE A N 1
ATOM 3477 C CA . PHE A 1 436 ? 170.118 101.070 349.325 1.00 20.13 436 PHE A CA 1
ATOM 3478 C C . PHE A 1 436 ? 170.208 99.600 349.717 1.00 19.28 436 PHE A C 1
ATOM 3479 O O . PHE A 1 436 ? 170.949 99.256 350.636 1.00 19.76 436 PHE A O 1
ATOM 3487 N N . ASN A 1 437 ? 169.482 98.746 348.991 1.00 18.72 437 ASN A N 1
ATOM 3488 C CA . ASN A 1 437 ? 169.624 97.300 349.046 1.00 19.30 437 ASN A CA 1
ATOM 3489 C C . ASN A 1 437 ? 169.263 96.659 347.696 1.00 19.31 437 ASN A C 1
ATOM 3490 O O . ASN A 1 437 ? 168.407 97.176 346.989 1.00 19.91 437 ASN A O 1
ATOM 3495 N N . ASP A 1 438 ? 169.891 95.541 347.340 1.00 20.35 438 ASP A N 1
ATOM 3496 C CA . ASP A 1 438 ? 169.646 94.931 346.004 1.00 20.51 438 ASP A CA 1
ATOM 3497 C C . ASP A 1 438 ? 169.242 93.451 346.051 1.00 19.63 438 ASP A C 1
ATOM 3498 O O . ASP A 1 438 ? 169.632 92.684 345.195 1.00 17.91 438 ASP A O 1
ATOM 3503 N N . TYR A 1 439 ? 168.455 93.075 347.060 1.00 19.48 439 TYR A N 1
ATOM 3504 C CA . TYR A 1 439 ? 167.812 91.759 347.116 1.00 20.04 439 TYR A CA 1
ATOM 3505 C C . TYR A 1 439 ? 166.360 91.902 346.685 1.00 18.16 439 TYR A C 1
ATOM 3506 O O . TYR A 1 439 ? 165.757 92.943 346.865 1.00 18.30 439 TYR A O 1
ATOM 3515 N N . ARG A 1 440 ? 165.788 90.815 346.176 1.00 19.73 440 ARG A N 1
ATOM 3516 C CA . ARG A 1 440 ? 164.389 90.804 345.754 1.00 17.12 440 ARG A CA 1
ATOM 3517 C C . ARG A 1 440 ? 163.447 90.729 346.949 1.00 17.89 440 ARG A C 1
ATOM 3518 O O . ARG A 1 440 ? 163.825 90.290 348.049 1.00 18.20 440 ARG A O 1
ATOM 3526 N N . GLY A 1 441 ? 162.218 91.156 346.737 1.00 17.68 441 GLY A N 1
ATOM 3527 C CA . GLY A 1 441 ? 161.202 91.153 347.769 1.00 18.55 441 GLY A CA 1
ATOM 3528 C C . GLY A 1 441 ? 160.140 92.201 347.490 1.00 19.89 441 GLY A C 1
ATOM 3529 O O . GLY A 1 441 ? 159.721 92.415 346.340 1.00 21.15 441 GLY A O 1
ATOM 3530 N N . TYR A 1 442 ? 159.723 92.870 348.552 1.00 16.97 442 TYR A N 1
ATOM 3531 C CA . TYR A 1 442 ? 158.639 93.835 348.511 1.00 16.98 442 TYR A CA 1
ATOM 3532 C C . TYR A 1 442 ? 158.723 94.690 349.765 1.00 15.82 442 TYR A C 1
ATOM 3533 O O . TYR A 1 442 ? 159.604 94.487 350.587 1.00 19.57 442 TYR A O 1
ATOM 3542 N N . VAL A 1 443 ? 157.862 95.683 349.861 1.00 17.83 443 VAL A N 1
ATOM 3543 C CA . VAL A 1 443 ? 157.889 96.660 350.951 1.00 17.48 443 VAL A CA 1
ATOM 3544 C C . VAL A 1 443 ? 156.571 96.596 351.683 1.00 19.01 443 VAL A C 1
ATOM 3545 O O . VAL A 1 443 ? 155.498 96.513 351.078 1.00 19.45 443 VAL A O 1
ATOM 3549 N N . ARG A 1 444 ? 156.645 96.529 353.016 1.00 18.83 444 ARG A N 1
ATOM 3550 C CA . ARG A 1 444 ? 155.449 96.527 353.853 1.00 19.82 444 ARG A CA 1
ATOM 3551 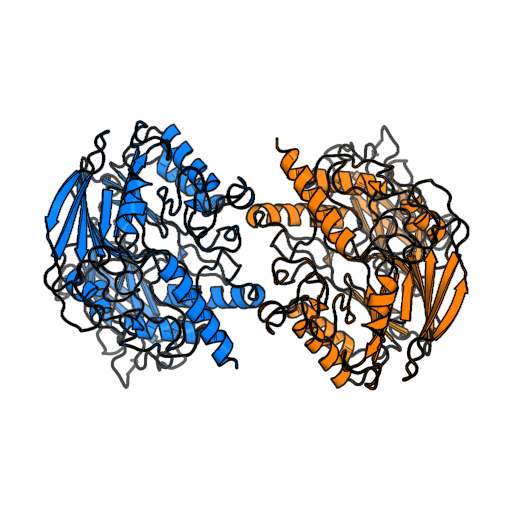C C . ARG A 1 444 ? 155.350 97.832 354.642 1.00 21.32 444 ARG A C 1
ATOM 3552 O O . ARG A 1 444 ? 156.287 98.205 355.348 1.00 24.64 444 ARG A O 1
ATOM 3560 N N . CYS A 1 445 ? 154.224 98.517 354.534 1.00 21.16 445 CYS A N 1
ATOM 3561 C CA . CYS A 1 445 ? 154.054 99.796 355.196 1.00 21.44 445 CYS A CA 1
ATOM 3562 C C . CYS A 1 445 ? 153.010 99.689 356.321 1.00 23.41 445 CYS A C 1
ATOM 3563 O O . CYS A 1 445 ? 151.943 99.116 356.132 1.00 22.33 445 CYS A O 1
ATOM 3566 N N . THR A 1 446 ? 153.330 100.282 357.476 1.00 22.22 446 THR A N 1
ATOM 3567 C CA . THR A 1 446 ? 152.397 100.381 358.601 1.00 21.80 446 THR A CA 1
ATOM 3568 C C . THR A 1 446 ? 152.221 101.831 358.960 1.00 20.90 446 THR A C 1
ATOM 3569 O O . THR A 1 446 ? 153.181 102.528 359.256 1.00 20.77 446 THR A O 1
ATOM 3573 N N . VAL A 1 447 ? 150.999 102.306 358.869 1.00 19.90 447 VAL A N 1
ATOM 3574 C CA . VAL A 1 447 ? 150.726 103.712 358.948 1.00 22.12 447 VAL A CA 1
ATOM 3575 C C . VAL A 1 447 ? 149.837 104.012 360.133 1.00 22.53 447 VAL A C 1
ATOM 3576 O O . VAL A 1 447 ? 148.795 103.386 360.294 1.00 24.08 447 VAL A O 1
ATOM 3580 N N . THR A 1 448 ? 150.239 105.010 360.917 1.00 24.90 448 THR A N 1
ATOM 3581 C CA . THR A 1 448 ? 149.429 105.565 361.989 1.00 24.74 448 THR A CA 1
ATOM 3582 C C . THR A 1 448 ? 149.390 107.072 361.784 1.00 25.81 448 THR A C 1
ATOM 3583 O O . THR A 1 448 ? 150.183 107.596 361.015 1.00 27.29 448 THR A O 1
ATOM 3587 N N . PRO A 1 449 ? 148.513 107.782 362.494 1.00 26.77 449 PRO A N 1
ATOM 3588 C CA . PRO A 1 449 ? 148.368 109.224 362.270 1.00 28.71 449 PRO A CA 1
ATOM 3589 C C . PRO A 1 449 ? 149.650 110.048 362.370 1.00 28.65 449 PRO A C 1
ATOM 3590 O O . PRO A 1 449 ? 149.781 111.027 361.641 1.00 32.63 449 PRO A O 1
ATOM 3594 N N . HIS A 1 450 ? 150.588 109.654 363.227 1.00 27.28 450 HIS A N 1
ATOM 3595 C CA . HIS A 1 450 ? 151.793 110.463 363.440 1.00 31.66 450 HIS A CA 1
ATOM 3596 C C . HIS A 1 450 ? 153.063 109.787 363.004 1.00 30.56 450 HIS A C 1
ATOM 3597 O O . HIS A 1 450 ? 154.157 110.339 363.158 1.00 29.28 450 HIS A O 1
ATOM 3604 N N . GLN A 1 451 ? 152.933 108.595 362.441 1.00 26.72 451 GLN A N 1
ATOM 3605 C CA . GLN A 1 451 ? 154.091 107.856 362.023 1.00 27.30 451 GLN A CA 1
ATOM 3606 C C . GLN A 1 451 ? 153.857 106.931 360.816 1.00 24.26 451 GLN A C 1
ATOM 3607 O O . GLN A 1 451 ? 152.860 106.206 360.767 1.00 25.66 451 GLN A O 1
ATOM 3613 N N . TRP A 1 452 ? 154.819 106.922 359.900 1.00 23.24 452 TRP A N 1
ATOM 3614 C CA . TRP A 1 452 ? 154.823 106.005 358.753 1.00 21.14 452 TRP A CA 1
ATOM 3615 C C . TRP A 1 452 ? 156.024 105.114 358.899 1.00 20.52 452 TRP A C 1
ATOM 3616 O O . TRP A 1 452 ? 157.147 105.594 358.961 1.00 25.38 452 TRP A O 1
ATOM 3627 N N . LYS A 1 453 ? 155.802 103.811 358.925 1.00 20.33 453 LYS A N 1
ATOM 3628 C CA . LYS A 1 453 ? 156.900 102.867 358.940 1.00 21.61 453 LYS A CA 1
ATOM 3629 C C . LYS A 1 453 ? 156.919 102.029 357.661 1.00 21.36 453 LYS A C 1
ATOM 3630 O O . LYS A 1 453 ? 155.871 101.539 357.233 1.00 26.03 453 LYS A O 1
ATOM 3636 N N . ALA A 1 454 ? 158.108 101.879 357.093 1.00 21.44 454 ALA A N 1
ATOM 3637 C CA . ALA A 1 454 ? 158.351 101.052 355.924 1.00 23.50 454 ALA A CA 1
ATOM 3638 C C . ALA A 1 454 ? 159.334 99.977 356.300 1.00 20.71 454 ALA A C 1
ATOM 3639 O O . ALA A 1 454 ? 160.442 100.283 356.745 1.00 21.87 454 ALA A O 1
ATOM 3641 N N . ASP A 1 455 ? 158.932 98.719 356.116 1.00 19.99 455 ASP A N 1
ATOM 3642 C CA . ASP A 1 455 ? 159.811 97.568 356.239 1.00 19.26 455 ASP A CA 1
ATOM 3643 C C . ASP A 1 455 ? 160.169 96.991 354.872 1.00 20.45 455 ASP A C 1
ATOM 3644 O O . ASP A 1 455 ? 159.270 96.667 354.089 1.00 19.49 455 ASP A O 1
ATOM 3649 N N . TYR A 1 456 ? 161.461 96.807 354.610 1.00 20.16 456 TYR A N 1
ATOM 3650 C CA . TYR A 1 456 ? 161.928 96.219 353.372 1.00 21.37 456 TYR A CA 1
ATOM 3651 C C . TYR A 1 456 ? 162.093 94.727 353.569 1.00 22.35 456 TYR A C 1
ATOM 3652 O O . TYR A 1 456 ? 162.982 94.271 354.285 1.00 22.03 456 TYR A O 1
ATOM 3661 N N . ARG A 1 457 ? 161.214 93.967 352.926 1.00 21.76 457 ARG A N 1
ATOM 3662 C CA . ARG A 1 457 ? 161.129 92.525 353.125 1.00 20.63 457 ARG A CA 1
ATOM 3663 C C . ARG A 1 457 ? 161.800 91.816 351.976 1.00 21.77 457 ARG A C 1
ATOM 3664 O O . ARG A 1 457 ? 161.274 91.832 350.862 1.00 23.38 457 ARG A O 1
ATOM 3672 N N . VAL A 1 458 ? 162.948 91.194 352.226 1.00 18.21 458 VAL A N 1
ATOM 3673 C CA . VAL A 1 458 ? 163.772 90.675 351.151 1.00 21.20 458 VAL A CA 1
ATOM 3674 C C . VAL A 1 458 ? 164.270 89.239 351.354 1.00 22.60 458 VAL A C 1
ATOM 3675 O O . VAL A 1 458 ? 164.150 88.665 352.448 1.00 23.99 458 VAL A O 1
ATOM 3679 N N . MET A 1 459 ? 164.796 88.661 350.280 1.00 21.69 459 MET A N 1
ATOM 3680 C CA . MET A 1 459 ? 165.269 87.288 350.240 1.00 21.87 459 MET A CA 1
ATOM 3681 C C . MET A 1 459 ? 166.650 87.252 349.628 1.00 22.30 459 MET A C 1
ATOM 3682 O O . MET A 1 459 ? 166.962 88.078 348.775 1.00 22.75 459 MET A O 1
ATOM 3687 N N . PRO A 1 460 ? 167.480 86.274 350.016 1.00 21.74 460 PRO A N 1
ATOM 3688 C CA . PRO A 1 460 ? 168.798 86.168 349.428 1.00 21.07 460 PRO A CA 1
ATOM 3689 C C . PRO A 1 460 ? 168.822 85.748 347.944 1.00 20.56 460 PRO A C 1
ATOM 3690 O O . PRO A 1 460 ? 169.803 86.037 347.263 1.00 20.15 460 PRO A O 1
ATOM 3694 N N . PHE A 1 461 ? 167.792 85.050 347.457 1.00 21.42 461 PHE A N 1
ATOM 3695 C CA . PHE A 1 461 ? 167.812 84.511 346.082 1.00 20.73 461 PHE A CA 1
ATOM 3696 C C . PHE A 1 461 ? 166.401 84.215 345.591 1.00 20.87 461 PHE A C 1
ATOM 3697 O O . PHE A 1 461 ? 165.486 84.062 346.388 1.00 20.74 461 PHE A O 1
ATOM 3705 N N . VAL A 1 462 ? 166.254 84.185 344.269 1.00 21.38 462 VAL A N 1
ATOM 3706 C CA . VAL A 1 462 ? 165.004 83.823 343.592 1.00 19.30 462 VAL A CA 1
ATOM 3707 C C . VAL A 1 462 ? 165.249 82.782 342.477 1.00 18.49 462 VAL A C 1
ATOM 3708 O O . VAL A 1 462 ? 164.292 82.284 341.887 1.00 20.34 462 VAL A O 1
ATOM 3712 N N . THR A 1 463 ? 166.501 82.431 342.205 1.00 19.43 463 THR A N 1
ATOM 3713 C CA . THR A 1 463 ? 166.835 81.498 341.132 1.00 22.34 463 THR A CA 1
ATOM 3714 C C . THR A 1 463 ? 166.501 80.040 341.515 1.00 26.45 463 THR A C 1
ATOM 3715 O O . THR A 1 463 ? 166.444 79.174 340.648 1.00 24.22 463 THR A O 1
ATOM 3719 N N . GLU A 1 464 ? 166.318 79.799 342.815 1.00 26.96 464 GLU A N 1
ATOM 3720 C CA . GLU A 1 464 ? 165.776 78.549 343.350 1.00 28.99 464 GLU A CA 1
ATOM 3721 C C . GLU A 1 464 ? 164.563 78.909 344.187 1.00 25.80 464 GLU A C 1
ATOM 3722 O O . GLU A 1 464 ? 164.527 79.972 344.805 1.00 23.04 464 GLU A O 1
ATOM 3728 N N . PRO A 1 465 ? 163.543 78.057 344.191 1.00 26.60 465 PRO A N 1
ATOM 3729 C CA . PRO A 1 465 ? 162.422 78.259 345.101 1.00 27.77 465 PRO A CA 1
ATOM 3730 C C . PRO A 1 465 ? 162.868 78.151 346.563 1.00 28.04 465 PRO A C 1
ATOM 3731 O O . PRO A 1 465 ? 163.917 77.560 346.845 1.00 28.30 465 PRO A O 1
ATOM 3735 N N . GLY A 1 466 ? 162.108 78.761 347.459 1.00 29.67 466 GLY A N 1
ATOM 3736 C CA . GLY A 1 466 ? 162.205 78.478 348.898 1.00 32.35 466 GLY A CA 1
ATOM 3737 C C . GLY A 1 466 ? 163.120 79.326 349.769 1.00 34.79 466 GLY A C 1
ATOM 3738 O O . GLY A 1 466 ? 163.417 78.934 350.900 1.00 34.28 466 GLY A O 1
ATOM 3739 N N . ALA A 1 467 ? 163.570 80.482 349.277 1.00 28.50 467 ALA A N 1
ATOM 3740 C CA . ALA A 1 467 ? 164.297 81.431 350.125 1.00 26.29 467 ALA A CA 1
ATOM 3741 C C . ALA A 1 467 ? 163.443 81.940 351.280 1.00 23.17 467 ALA A C 1
ATOM 3742 O O . ALA A 1 467 ? 162.250 82.161 351.149 1.00 24.24 467 ALA A O 1
ATOM 3744 N N . ALA A 1 468 ? 164.092 82.137 352.420 1.00 24.35 468 ALA A N 1
ATOM 3745 C CA . ALA A 1 468 ? 163.469 82.726 353.595 1.00 24.11 468 ALA A CA 1
ATOM 3746 C C . ALA A 1 468 ? 163.384 84.250 353.376 1.00 23.50 468 ALA A C 1
ATOM 3747 O O . ALA A 1 468 ? 164.183 84.804 352.641 1.00 23.42 468 ALA A O 1
ATOM 3749 N N . ILE A 1 469 ? 162.411 84.905 353.996 1.00 24.12 469 ILE A N 1
ATOM 3750 C CA . ILE A 1 469 ? 162.282 86.361 353.922 1.00 24.20 469 ILE A CA 1
ATOM 3751 C C . ILE A 1 469 ? 162.682 86.995 355.271 1.00 27.75 469 ILE A C 1
ATOM 3752 O O . ILE A 1 469 ? 162.494 86.383 356.320 1.00 25.44 469 ILE A O 1
ATOM 3757 N N . SER A 1 470 ? 163.285 88.182 355.237 1.00 25.80 470 SER A N 1
ATOM 3758 C CA . SER A 1 470 ? 163.611 88.944 356.459 1.00 26.65 470 SER A CA 1
ATOM 3759 C C . SER A 1 470 ? 163.394 90.412 356.194 1.00 28.49 470 SER A C 1
ATOM 3760 O O . SER A 1 470 ? 163.413 90.858 355.043 1.00 25.73 470 SER A O 1
ATOM 3763 N N . THR A 1 471 ? 163.208 91.165 357.263 1.00 24.18 471 THR A N 1
ATOM 3764 C CA . THR A 1 471 ? 163.191 92.609 357.178 1.00 23.21 471 THR A CA 1
ATOM 3765 C C . THR A 1 471 ? 164.656 93.079 357.162 1.00 25.84 471 THR A C 1
ATOM 3766 O O . THR A 1 471 ? 165.373 92.963 358.164 1.00 25.60 471 THR A O 1
ATOM 3770 N N . ARG A 1 472 ? 165.123 93.529 355.997 1.00 20.86 472 ARG A N 1
ATOM 3771 C CA . ARG A 1 472 ? 166.485 94.045 355.850 1.00 20.78 472 ARG A CA 1
ATOM 3772 C C . ARG A 1 472 ? 166.659 95.318 356.660 1.00 19.58 472 ARG A C 1
ATOM 3773 O O . ARG A 1 472 ? 167.714 95.583 357.245 1.00 22.25 472 ARG A O 1
ATOM 3781 N N . ALA A 1 473 ? 165.625 96.128 356.659 1.00 20.18 473 ALA A N 1
ATOM 3782 C CA . ALA A 1 473 ? 165.697 97.391 357.299 1.00 20.43 473 ALA A CA 1
ATOM 3783 C C . ALA A 1 473 ? 164.322 97.942 357.415 1.00 22.03 473 ALA A C 1
ATOM 3784 O O . ALA A 1 473 ? 163.417 97.615 356.615 1.00 22.05 473 ALA A O 1
ATOM 3786 N N . SER A 1 474 ? 164.169 98.788 358.423 1.00 20.20 474 SER A N 1
ATOM 3787 C CA . SER A 1 474 ? 162.917 99.429 358.716 1.00 19.94 474 SER A CA 1
ATOM 3788 C C . SER A 1 474 ? 163.176 100.908 358.994 1.00 21.57 474 SER A C 1
ATOM 3789 O O . SER A 1 474 ? 164.144 101.258 359.713 1.00 21.40 474 SER A O 1
ATOM 3792 N N . PHE A 1 475 ? 162.325 101.767 358.428 1.00 20.78 475 PHE A N 1
ATOM 3793 C CA . PHE A 1 475 ? 162.447 103.224 358.570 1.00 20.39 475 PHE A CA 1
ATOM 3794 C C . PHE A 1 475 ? 161.145 103.769 359.030 1.00 20.25 475 PHE A C 1
ATOM 3795 O O . PHE A 1 475 ? 160.080 103.274 358.643 1.00 22.07 475 PHE A O 1
ATOM 3803 N N . VAL A 1 476 ? 161.205 104.777 359.895 1.00 20.23 476 VAL A N 1
ATOM 3804 C CA . VAL A 1 476 ? 160.029 105.508 360.281 1.00 19.86 476 VAL A CA 1
ATOM 3805 C C . VAL A 1 476 ? 160.156 106.996 359.920 1.00 19.23 476 VAL A C 1
ATOM 3806 O O . VAL A 1 476 ? 161.235 107.557 360.007 1.00 19.11 476 VAL A O 1
ATOM 3810 N N . TYR A 1 477 ? 159.047 107.616 359.515 1.00 21.21 477 TYR A N 1
ATOM 3811 C CA . TYR A 1 477 ? 159.007 109.049 359.246 1.00 22.79 477 TYR A CA 1
ATOM 3812 C C . TYR A 1 477 ? 157.933 109.617 360.123 1.00 23.69 477 TYR A C 1
ATOM 3813 O O . TYR A 1 477 ? 156.817 109.099 360.167 1.00 24.67 477 TYR A O 1
ATOM 3822 N N . GLN A 1 478 ? 158.255 110.694 360.827 1.00 27.78 478 GLN A N 1
ATOM 3823 C CA . GLN A 1 478 ? 157.330 111.288 361.775 1.00 31.95 478 GLN A CA 1
ATOM 3824 C C . GLN A 1 478 ? 156.968 112.753 361.548 1.00 34.60 478 GLN A C 1
ATOM 3825 O O . GLN A 1 478 ? 156.547 113.422 362.480 1.00 39.55 478 GLN A O 1
ATOM 3831 N N . LYS A 1 479 ? 157.066 113.246 360.325 1.00 37.23 479 LYS A N 1
ATOM 3832 C CA . LYS A 1 479 ? 156.570 114.594 360.019 1.00 40.95 479 LYS A CA 1
ATOM 3833 C C . LYS A 1 479 ? 157.320 115.651 360.836 1.00 41.75 479 LYS A C 1
ATOM 3834 O O . LYS A 1 479 ? 156.729 116.468 361.535 1.00 39.96 479 LYS A O 1
ATOM 3840 N N . ASP A 1 480 ? 158.634 115.590 360.767 1.00 45.22 480 ASP A N 1
ATOM 3841 C CA . ASP A 1 480 ? 159.477 116.599 361.369 1.00 44.90 480 ASP A CA 1
ATOM 3842 C C . ASP A 1 480 ? 160.761 116.621 360.575 1.00 43.49 480 ASP A C 1
ATOM 3843 O O . ASP A 1 480 ? 160.977 115.759 359.690 1.00 49.02 480 ASP A O 1
ATOM 3848 N N . GLN A 1 481 ? 161.602 117.593 360.888 1.00 39.62 481 GLN A N 1
ATOM 3849 C CA . GLN A 1 481 ? 162.772 117.903 360.087 1.00 37.41 481 GLN A CA 1
ATOM 3850 C C . GLN A 1 481 ? 163.863 116.887 360.253 1.00 33.32 481 GLN A C 1
ATOM 3851 O O . GLN A 1 481 ? 164.877 116.947 359.568 1.00 44.59 481 GLN A O 1
ATOM 3857 N N . THR A 1 482 ? 163.666 115.908 361.125 1.00 33.26 482 THR A N 1
ATOM 3858 C CA . THR A 1 482 ? 164.674 114.857 361.237 1.00 32.84 482 THR A CA 1
ATOM 3859 C C . THR A 1 482 ? 164.492 113.814 360.106 1.00 28.32 482 THR A C 1
ATOM 3860 O O . THR A 1 482 ? 165.416 113.095 359.782 1.00 32.92 482 THR A O 1
ATOM 3864 N N . GLY A 1 483 ? 163.319 113.764 359.488 1.00 28.28 483 GLY A N 1
ATOM 3865 C CA . GLY A 1 483 ? 163.119 112.881 358.315 1.00 30.93 483 GLY A CA 1
ATOM 3866 C C . GLY A 1 483 ? 163.115 111.407 358.692 1.00 30.56 483 GLY A C 1
ATOM 3867 O O . GLY A 1 483 ? 162.649 111.044 359.788 1.00 28.02 483 GLY A O 1
ATOM 3868 N N . LEU A 1 484 ? 163.697 110.573 357.834 1.00 28.43 484 LEU A N 1
ATOM 3869 C CA . LEU A 1 484 ? 163.635 109.120 357.994 1.00 25.01 484 LEU A CA 1
ATOM 3870 C C . LEU A 1 484 ? 164.595 108.655 359.094 1.00 28.50 484 LEU A C 1
ATOM 3871 O O . LEU A 1 484 ? 165.767 109.045 359.111 1.00 26.00 484 LEU A O 1
ATOM 3876 N N . ARG A 1 485 ? 164.102 107.787 359.971 1.00 26.01 485 ARG A N 1
ATOM 3877 C CA . ARG A 1 485 ? 164.918 107.186 361.031 1.00 27.15 485 ARG A CA 1
ATOM 3878 C C . ARG A 1 485 ? 164.958 105.685 360.870 1.00 22.74 485 ARG A C 1
ATOM 3879 O O . ARG A 1 485 ? 163.916 105.062 360.779 1.00 21.72 485 ARG A O 1
ATOM 3887 N N . LYS A 1 486 ? 166.152 105.117 360.834 1.00 22.24 486 LYS A N 1
ATOM 3888 C CA . LYS A 1 486 ? 166.337 103.690 360.678 1.00 25.40 486 LYS A CA 1
ATOM 3889 C C . LYS A 1 486 ? 166.121 103.037 362.032 1.00 28.65 486 LYS A C 1
ATOM 3890 O O . LYS A 1 486 ? 166.884 103.305 362.951 1.00 25.44 486 LYS A O 1
ATOM 3896 N N . VAL A 1 487 ? 165.087 102.203 362.152 1.00 30.16 487 VAL A N 1
ATOM 3897 C CA . VAL A 1 487 ? 164.729 101.577 363.430 1.00 26.19 487 VAL A CA 1
ATOM 3898 C C . VAL A 1 487 ? 165.100 100.109 363.477 1.00 27.06 487 VAL A C 1
ATOM 3899 O O . VAL A 1 487 ? 164.958 99.449 364.518 1.00 27.85 487 VAL A O 1
ATOM 3903 N N . SER A 1 488 ? 165.591 99.581 362.363 1.00 22.71 488 SER A N 1
ATOM 3904 C CA . SER A 1 488 ? 165.988 98.193 362.293 1.00 22.97 488 SER A CA 1
ATOM 3905 C C . SER A 1 488 ? 166.936 97.980 361.122 1.00 24.14 488 SER A C 1
ATOM 3906 O O . SER A 1 488 ? 166.792 98.615 360.084 1.00 24.29 488 SER A O 1
ATOM 3909 N N . SER A 1 489 ? 167.863 97.044 361.264 1.00 24.27 489 SER A N 1
ATOM 3910 C CA . SER A 1 489 ? 168.764 96.676 360.188 1.00 24.81 489 SER A CA 1
ATOM 3911 C C . SER A 1 489 ? 169.359 95.315 360.464 1.00 27.87 489 SER A C 1
ATOM 3912 O O . SER A 1 489 ? 169.891 95.094 361.558 1.00 29.33 489 SER A O 1
ATOM 3915 N N . THR A 1 490 ? 169.250 94.397 359.497 1.00 24.23 490 THR A N 1
ATOM 3916 C CA . THR A 1 490 ? 169.668 92.999 359.671 1.00 26.12 490 THR A CA 1
ATOM 3917 C C . THR A 1 490 ? 170.366 92.505 358.420 1.00 30.09 490 THR A C 1
ATOM 3918 O O . THR A 1 490 ? 169.914 92.752 357.302 1.00 31.57 490 THR A O 1
ATOM 3922 N N . THR A 1 491 ? 171.456 91.785 358.609 1.00 27.77 491 THR A N 1
ATOM 3923 C CA . THR A 1 491 ? 172.178 91.212 357.503 1.00 30.08 491 THR A CA 1
ATOM 3924 C C . THR A 1 491 ? 171.414 89.971 357.023 1.00 29.77 491 THR A C 1
ATOM 3925 O O . THR A 1 491 ? 170.799 89.268 357.823 1.00 29.67 491 THR A O 1
ATOM 3929 N N . ILE A 1 492 ? 171.426 89.730 355.712 1.00 26.33 492 ILE A N 1
ATOM 3930 C CA . ILE A 1 492 ? 170.633 88.669 355.114 1.00 27.24 492 ILE A CA 1
ATOM 3931 C C . ILE A 1 492 ? 171.504 87.438 354.956 1.00 27.50 492 ILE A C 1
ATOM 3932 O O . ILE A 1 492 ? 172.503 87.446 354.264 1.00 31.39 492 ILE A O 1
ATOM 3937 N N . GLN A 1 493 ? 171.100 86.368 355.607 1.00 29.97 493 GLN A N 1
ATOM 3938 C CA . GLN A 1 493 ? 171.805 85.110 355.522 1.00 32.46 493 GLN A CA 1
ATOM 3939 C C . GLN A 1 493 ? 171.690 84.477 354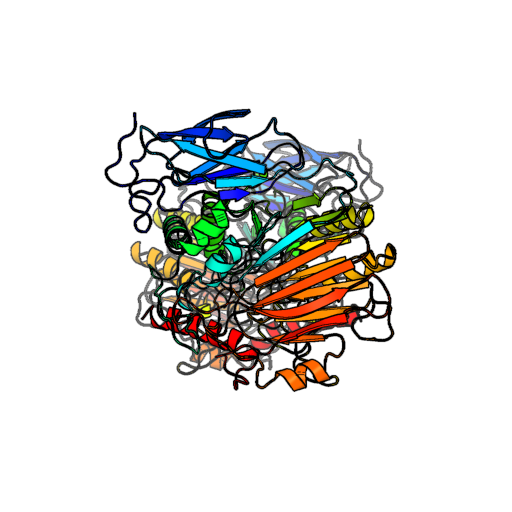.146 1.00 29.96 493 GLN A C 1
ATOM 3940 O O . GLN A 1 493 ? 170.581 84.306 353.608 1.00 28.17 493 GLN A O 1
ATOM 3946 N N . GLY A 1 494 ? 172.836 84.102 353.606 1.00 27.06 494 GLY A N 1
ATOM 3947 C CA . GLY A 1 494 ? 172.896 83.386 352.344 1.00 30.25 494 GLY A CA 1
ATOM 3948 C C . GLY A 1 494 ? 172.921 84.297 351.124 1.00 33.82 494 GLY A C 1
ATOM 3949 O O . GLY A 1 494 ? 172.966 83.801 350.003 1.00 32.83 494 GLY A O 1
ATOM 3950 N N . GLY A 1 495 ? 172.878 85.615 351.334 1.00 33.24 495 GLY A N 1
ATOM 3951 C CA . GLY A 1 495 ? 172.887 86.567 350.227 1.00 38.90 495 GLY A CA 1
ATOM 3952 C C . GLY A 1 495 ? 174.293 87.018 349.857 1.00 40.38 495 GLY A C 1
ATOM 3953 O O . GLY A 1 495 ? 175.139 87.193 350.737 1.00 39.62 495 GLY A O 1
ATOM 3954 N N . VAL A 1 496 ? 174.541 87.230 348.566 1.00 32.34 496 VAL A N 1
ATOM 3955 C CA . VAL A 1 496 ? 175.783 87.863 348.127 1.00 30.48 496 VAL A CA 1
ATOM 3956 C C . VAL A 1 496 ? 175.902 89.226 348.803 1.00 30.04 496 VAL A C 1
ATOM 3957 O O . VAL A 1 496 ? 174.924 89.938 348.950 1.00 29.12 496 VAL A O 1
ATOM 3961 N N . LYS A 1 497 ? 177.100 89.575 349.256 1.00 29.44 497 LYS A N 1
ATOM 3962 C CA . LYS A 1 497 ? 177.275 90.784 350.060 1.00 29.98 497 LYS A CA 1
ATOM 3963 C C . LYS A 1 497 ? 177.436 92.017 349.179 1.00 26.67 497 LYS A C 1
ATOM 3964 O O . LYS A 1 497 ? 176.788 93.030 349.391 1.00 26.89 497 LYS A O 1
ATOM 3970 N N . GLN A 1 498 ? 178.318 91.926 348.197 1.00 25.81 498 GLN A N 1
ATOM 3971 C CA . GLN A 1 498 ? 178.547 93.033 347.294 1.00 31.25 498 GLN A CA 1
ATOM 3972 C C . GLN A 1 498 ? 178.794 92.514 345.894 1.00 29.88 498 GLN A C 1
ATOM 3973 O O . GLN A 1 498 ? 179.629 91.646 345.719 1.00 31.22 498 GLN A O 1
ATOM 3979 N N . SER A 1 499 ? 178.068 93.047 344.905 1.00 29.82 499 SER A N 1
ATOM 3980 C CA . SER A 1 499 ? 178.283 92.664 343.507 1.00 28.26 499 SER A CA 1
ATOM 3981 C C . SER A 1 499 ? 179.084 93.735 342.783 1.00 30.83 499 SER A C 1
ATOM 3982 O O . SER A 1 499 ? 179.320 94.819 343.338 1.00 31.16 499 SER A O 1
ATOM 3985 N N . ASP A 1 500 ? 179.469 93.458 341.535 1.00 34.38 500 ASP A N 1
ATOM 3986 C CA . ASP A 1 500 ? 180.055 94.510 340.696 1.00 39.50 500 ASP A CA 1
ATOM 3987 C C . ASP A 1 500 ? 179.052 95.160 339.740 1.00 41.56 500 ASP A C 1
ATOM 3988 O O . ASP A 1 500 ? 179.451 95.856 338.815 1.00 42.74 500 ASP A O 1
ATOM 3993 N N . GLU A 1 501 ? 177.760 94.974 339.995 1.00 36.83 501 GLU A N 1
ATOM 3994 C CA . GLU A 1 501 ? 176.715 95.619 339.206 1.00 39.55 501 GLU A CA 1
ATOM 3995 C C . GLU A 1 501 ? 176.732 97.146 339.427 1.00 37.48 501 GLU A C 1
ATOM 3996 O O . GLU A 1 501 ? 177.173 97.624 340.483 1.00 33.32 501 GLU A O 1
ATOM 4002 N N . VAL A 1 502 ? 176.274 97.900 338.419 1.00 29.29 502 VAL A N 1
ATOM 4003 C CA . VAL A 1 502 ? 176.065 99.344 338.534 1.00 29.22 502 VAL A CA 1
ATOM 4004 C C . VAL A 1 502 ? 174.711 99.641 337.922 1.00 28.27 502 VAL A C 1
ATOM 4005 O O . VAL A 1 502 ? 174.170 98.807 337.215 1.00 26.50 502 VAL A O 1
ATOM 4009 N N . GLU A 1 503 ? 174.146 100.808 338.199 1.00 27.61 503 GLU A N 1
ATOM 4010 C CA . GLU A 1 503 ? 172.818 101.124 337.683 1.00 30.64 503 GLU A CA 1
ATOM 4011 C C . GLU A 1 503 ? 172.710 100.956 336.146 1.00 33.97 503 GLU A C 1
ATOM 4012 O O . GLU A 1 503 ? 171.694 100.451 335.657 1.00 30.82 503 GLU A O 1
ATOM 4018 N N . GLU A 1 504 ? 173.758 101.365 335.411 1.00 34.20 504 GLU A N 1
ATOM 4019 C CA . GLU A 1 504 ? 173.774 101.289 333.935 1.00 33.29 504 GLU A CA 1
ATOM 4020 C C . GLU A 1 504 ? 173.489 99.852 333.418 1.00 33.34 504 GLU A C 1
ATOM 4021 O O . GLU A 1 504 ? 173.032 99.673 332.287 1.00 29.27 504 GLU A O 1
ATOM 4027 N N . ASP A 1 505 ? 173.734 98.834 334.238 1.00 34.82 505 ASP A N 1
ATOM 4028 C CA . ASP A 1 505 ? 173.466 97.447 333.807 1.00 34.85 505 ASP A CA 1
ATOM 4029 C C . ASP A 1 505 ? 172.010 97.174 333.439 1.00 34.99 505 ASP A C 1
ATOM 4030 O O . ASP A 1 505 ? 171.742 96.425 332.502 1.00 35.21 505 ASP A O 1
ATOM 4035 N N . ARG A 1 506 ? 171.079 97.811 334.133 1.00 31.23 506 ARG A N 1
ATOM 4036 C CA . ARG A 1 506 ? 169.671 97.659 333.812 1.00 32.73 506 ARG A CA 1
ATOM 4037 C C . ARG A 1 506 ? 169.365 98.193 332.377 1.00 35.63 506 ARG A C 1
ATOM 4038 O O . ARG A 1 506 ? 168.728 97.496 331.593 1.00 35.28 506 ARG A O 1
ATOM 4046 N N . PHE A 1 507 ? 169.829 99.405 332.045 1.00 35.75 507 PHE A N 1
ATOM 4047 C CA . PHE A 1 507 ? 169.680 99.972 330.691 1.00 32.49 507 PHE A CA 1
ATOM 4048 C C . PHE A 1 507 ? 170.405 99.090 329.659 1.00 31.39 507 PHE A C 1
ATOM 4049 O O . PHE A 1 507 ? 169.865 98.781 328.601 1.00 32.77 507 PHE A O 1
ATOM 4057 N N . PHE A 1 508 ? 171.605 98.646 329.991 1.00 30.87 508 PHE A N 1
ATOM 4058 C CA . PHE A 1 508 ? 172.399 97.832 329.087 1.00 35.54 508 PHE A CA 1
ATOM 4059 C C . PHE A 1 508 ? 171.730 96.491 328.802 1.00 38.20 508 PHE A C 1
ATOM 4060 O O . PHE A 1 508 ? 171.731 96.021 327.660 1.00 35.34 508 PHE A O 1
ATOM 4068 N N . SER A 1 509 ? 171.158 95.893 329.841 1.00 32.07 509 SER A N 1
ATOM 4069 C CA . SER A 1 509 ? 170.541 94.591 329.714 1.00 35.84 509 SER A CA 1
ATOM 4070 C C . SER A 1 509 ? 169.239 94.665 328.899 1.00 33.76 509 SER A C 1
ATOM 4071 O O . SER A 1 509 ? 168.963 93.765 328.102 1.00 35.39 509 SER A O 1
ATOM 4074 N N . HIS A 1 510 ? 168.462 95.735 329.069 1.00 30.44 510 HIS A N 1
ATOM 4075 C CA . HIS A 1 510 ? 167.303 95.976 328.214 1.00 32.58 510 HIS A CA 1
ATOM 4076 C C . HIS A 1 510 ? 167.701 96.266 326.745 1.00 35.42 510 HIS A C 1
ATOM 4077 O O . HIS A 1 510 ? 166.951 95.918 325.826 1.00 37.54 510 HIS A O 1
ATOM 4084 N N . ASN A 1 511 ? 168.853 96.905 326.526 1.00 32.35 511 ASN A N 1
ATOM 4085 C CA . ASN A 1 511 ? 169.317 97.181 325.154 1.00 37.27 511 ASN A CA 1
ATOM 4086 C C . ASN A 1 511 ? 169.845 95.916 324.470 1.00 34.10 511 ASN A C 1
ATOM 4087 O O . ASN A 1 511 ? 169.641 95.721 323.281 1.00 31.58 511 ASN A O 1
ATOM 4092 N N . LYS A 1 512 ? 170.517 95.056 325.227 1.00 34.62 512 LYS A N 1
ATOM 4093 C CA . LYS A 1 512 ? 170.902 93.727 324.727 1.00 38.08 512 LYS A CA 1
ATOM 4094 C C . LYS A 1 512 ? 169.681 92.910 324.309 1.00 39.06 512 LYS A C 1
ATOM 4095 O O . LYS A 1 512 ? 169.721 92.221 323.295 1.00 37.45 512 LYS A O 1
ATOM 4101 N N . ALA A 1 513 ? 168.595 93.000 325.082 1.00 33.55 513 ALA A N 1
ATOM 4102 C CA . ALA A 1 513 ? 167.354 92.309 324.745 1.00 33.43 513 ALA A CA 1
ATOM 4103 C C . ALA A 1 513 ? 166.864 92.764 323.374 1.00 32.58 513 ALA A C 1
ATOM 4104 O O . ALA A 1 513 ? 166.582 91.935 322.511 1.00 29.40 513 ALA A O 1
ATOM 4106 N N . HIS A 1 514 ? 166.743 94.076 323.191 1.00 36.53 514 HIS A N 1
ATOM 4107 C CA . HIS A 1 514 ? 166.269 94.649 321.912 1.00 41.78 514 HIS A CA 1
ATOM 4108 C C . HIS A 1 514 ? 167.146 94.210 320.742 1.00 40.45 514 HIS A C 1
ATOM 4109 O O . HIS A 1 514 ? 166.652 93.880 319.669 1.00 45.16 514 HIS A O 1
ATOM 4116 N N . GLU A 1 515 ? 168.449 94.202 320.960 1.00 39.51 515 GLU A N 1
ATOM 4117 C CA . GLU A 1 515 ? 169.386 93.744 319.944 1.00 46.70 515 GLU A CA 1
ATOM 4118 C C . GLU A 1 515 ? 169.104 92.296 319.556 1.00 44.36 515 GLU A C 1
ATOM 4119 O O . GLU A 1 515 ? 169.015 91.990 318.373 1.00 38.38 515 GLU A O 1
ATOM 4125 N N . LYS A 1 516 ? 168.971 91.412 320.550 1.00 46.60 516 LYS A N 1
ATOM 4126 C CA . LYS A 1 516 ? 168.623 90.003 320.301 1.00 44.80 516 LYS A CA 1
ATOM 4127 C C . LYS A 1 516 ? 167.311 89.861 319.531 1.00 37.85 516 LYS A C 1
ATOM 4128 O O . LYS A 1 516 ? 167.216 89.022 318.652 1.00 43.25 516 LYS A O 1
ATOM 4134 N N . GLN A 1 517 ? 166.313 90.678 319.858 1.00 39.98 517 GLN A N 1
ATOM 4135 C CA . GLN A 1 517 ? 165.044 90.697 319.117 1.00 41.08 517 GLN A CA 1
ATOM 4136 C C . GLN A 1 517 ? 165.289 91.001 317.644 1.00 49.88 517 GLN A C 1
ATOM 4137 O O . GLN A 1 517 ? 164.676 90.380 316.774 1.00 51.78 517 GLN A O 1
ATOM 4143 N N . MET A 1 518 ? 166.175 91.963 317.375 1.00 55.79 518 MET A N 1
ATOM 4144 C CA . MET A 1 518 ? 166.516 92.346 316.001 1.00 59.61 518 MET A CA 1
ATOM 4145 C C . MET A 1 518 ? 167.300 91.228 315.300 1.00 57.12 518 MET A C 1
ATOM 4146 O O . MET A 1 518 ? 167.023 90.924 314.140 1.00 56.85 518 MET A O 1
ATOM 4151 N N . ILE A 1 519 ? 168.262 90.615 315.997 1.00 53.05 519 ILE A N 1
ATOM 4152 C CA . ILE A 1 519 ? 169.023 89.490 315.435 1.00 51.15 519 ILE A CA 1
ATOM 4153 C C . ILE A 1 519 ? 168.109 88.304 315.087 1.00 57.43 519 ILE A C 1
ATOM 4154 O O . ILE A 1 519 ? 168.345 87.608 314.101 1.00 59.36 519 ILE A O 1
ATOM 4159 N N . LYS A 1 520 ? 167.069 88.078 315.887 1.00 52.87 520 LYS A N 1
ATOM 4160 C CA . LYS A 1 520 ? 166.119 86.982 315.626 1.00 55.65 520 LYS A CA 1
ATOM 4161 C C . LYS A 1 520 ? 165.347 87.204 314.324 1.00 61.81 520 LYS A C 1
ATOM 4162 O O . LYS A 1 520 ? 165.086 86.252 313.588 1.00 70.45 520 LYS A O 1
ATOM 4168 N N . LYS A 1 521 ? 164.987 88.454 314.046 1.00 64.43 521 LYS A N 1
ATOM 4169 C CA . LYS A 1 521 ? 164.570 88.844 312.700 1.00 71.59 521 LYS A CA 1
ATOM 4170 C C . LYS A 1 521 ? 165.771 88.860 311.727 1.00 75.87 521 LYS A C 1
ATOM 4171 O O . LYS A 1 521 ? 165.733 89.535 310.701 1.00 76.90 521 LYS A O 1
ATOM 4177 N N . ARG A 1 522 ? 166.825 88.114 312.072 1.00 82.60 522 ARG A N 1
ATOM 4178 C CA . ARG A 1 522 ? 167.991 87.866 311.218 1.00 84.80 522 ARG A CA 1
ATOM 4179 C C . ARG A 1 522 ? 168.673 89.147 310.742 1.00 87.61 522 ARG A C 1
ATOM 4180 O O . ARG A 1 522 ? 168.943 89.309 309.540 1.00 110.60 522 ARG A O 1
ATOM 4188 N N . ALA B 1 1 ? 124.270 145.099 305.829 1.00 58.13 1 ALA B N 1
ATOM 4189 C CA . ALA B 1 1 ? 124.888 146.428 305.561 1.00 50.92 1 ALA B CA 1
ATOM 4190 C C . ALA B 1 1 ? 126.121 146.620 306.417 1.00 48.85 1 ALA B C 1
ATOM 4191 O O . ALA B 1 1 ? 126.204 147.608 307.151 1.00 49.14 1 ALA B O 1
ATOM 4193 N N . PRO B 1 2 ? 127.081 145.696 306.337 1.00 40.95 2 PRO B N 1
ATOM 4194 C CA . PRO B 1 2 ? 128.369 145.928 307.000 1.00 35.63 2 PRO B CA 1
ATOM 4195 C C . PRO B 1 2 ? 129.123 147.091 306.378 1.00 33.97 2 PRO B C 1
ATOM 4196 O O . PRO B 1 2 ? 129.113 147.242 305.148 1.00 30.37 2 PRO B O 1
ATOM 4200 N N . ASN B 1 3 ? 129.739 147.925 307.223 1.00 31.62 3 ASN B N 1
ATOM 4201 C CA . ASN B 1 3 ? 130.562 149.033 306.747 1.00 28.29 3 ASN B CA 1
ATOM 4202 C C . ASN B 1 3 ? 131.942 148.938 307.368 1.00 27.31 3 ASN B C 1
ATOM 4203 O O . ASN B 1 3 ? 132.096 148.525 308.514 1.00 28.00 3 ASN B O 1
ATOM 4208 N N . PHE B 1 4 ? 132.952 149.294 306.594 1.00 23.76 4 PHE B N 1
ATOM 4209 C CA . PHE B 1 4 ? 134.326 149.073 306.977 1.00 22.39 4 PHE B CA 1
ATOM 4210 C C . PHE B 1 4 ? 135.080 150.388 307.047 1.00 24.22 4 PHE B C 1
ATOM 4211 O O . PHE B 1 4 ? 134.801 151.331 306.301 1.00 22.86 4 PHE B O 1
ATOM 4219 N N . SER B 1 5 ? 136.052 150.440 307.941 1.00 23.95 5 SER B N 1
ATOM 4220 C CA . SER B 1 5 ? 136.927 151.589 308.040 1.00 25.88 5 SER B CA 1
ATOM 4221 C C . SER B 1 5 ? 138.158 151.424 307.171 1.00 26.17 5 SER B C 1
ATOM 4222 O O . SER B 1 5 ? 138.890 152.388 306.917 1.00 27.04 5 SER B O 1
ATOM 4225 N N . SER B 1 6 ? 138.371 150.218 306.658 1.00 23.49 6 SER B N 1
ATOM 4226 C CA . SER B 1 6 ? 139.446 149.976 305.706 1.00 23.46 6 SER B CA 1
ATOM 4227 C C . SER B 1 6 ? 139.064 148.834 304.762 1.00 23.19 6 SER B C 1
ATOM 4228 O O . SER B 1 6 ? 138.287 147.973 305.141 1.00 22.49 6 SER B O 1
ATOM 4231 N N . TYR B 1 7 ? 139.609 148.841 303.546 1.00 20.45 7 TYR B N 1
ATOM 4232 C CA . TYR B 1 7 ? 139.272 147.830 302.530 1.00 21.05 7 TYR B CA 1
ATOM 4233 C C . TYR B 1 7 ? 139.450 146.410 303.103 1.00 18.03 7 TYR B C 1
ATOM 4234 O O . TYR B 1 7 ? 140.530 146.092 303.566 1.00 18.93 7 TYR B O 1
ATOM 4243 N N . PRO B 1 8 ? 138.403 145.591 303.124 1.00 18.97 8 PRO B N 1
ATOM 4244 C CA . PRO B 1 8 ? 138.488 144.305 303.855 1.00 20.17 8 PRO B CA 1
ATOM 4245 C C . PRO B 1 8 ? 139.223 143.167 303.146 1.00 20.63 8 PRO B C 1
ATOM 4246 O O . PRO B 1 8 ? 139.705 142.240 303.827 1.00 20.60 8 PRO B O 1
ATOM 4250 N N . PHE B 1 9 ? 139.345 143.234 301.812 1.00 19.24 9 PHE B N 1
ATOM 4251 C CA . PHE B 1 9 ? 139.912 142.116 301.046 1.00 20.60 9 PHE B CA 1
ATOM 4252 C C . PHE B 1 9 ? 141.406 142.292 300.839 1.00 19.71 9 PHE B C 1
ATOM 4253 O O . PHE B 1 9 ? 141.898 142.226 299.697 1.00 21.12 9 PHE B O 1
ATOM 4261 N N . THR B 1 10 ? 142.124 142.465 301.943 1.00 19.68 10 THR B N 1
ATOM 4262 C CA . THR B 1 10 ? 143.580 142.687 301.957 1.00 20.25 10 THR B CA 1
ATOM 4263 C C . THR B 1 10 ? 144.382 141.452 301.590 1.00 20.56 10 THR B C 1
ATOM 4264 O O . THR B 1 10 ? 145.579 141.551 301.279 1.00 20.74 10 THR B O 1
ATOM 4268 N N . LEU B 1 11 ? 143.749 140.285 301.671 1.00 19.19 11 LEU B N 1
ATOM 4269 C CA . LEU B 1 11 ? 144.425 139.034 301.310 1.00 20.74 11 LEU B CA 1
ATOM 4270 C C . LEU B 1 11 ? 144.001 138.532 299.928 1.00 19.91 11 LEU B C 1
ATOM 4271 O O . LEU B 1 11 ? 144.345 137.421 299.520 1.00 17.96 11 LEU B O 1
ATOM 4276 N N . GLY B 1 12 ? 143.251 139.367 299.227 1.00 21.29 12 GLY B N 1
ATOM 4277 C CA . GLY B 1 12 ? 142.783 139.046 297.882 1.00 21.96 12 GLY B CA 1
ATOM 4278 C C . GLY B 1 12 ? 141.750 137.939 297.865 1.00 19.65 12 GLY B C 1
ATOM 4279 O O . GLY B 1 12 ? 140.959 137.790 298.792 1.00 21.97 12 GLY B O 1
ATOM 4280 N N . VAL B 1 13 ? 141.772 137.174 296.784 1.00 18.55 13 VAL B N 1
ATOM 4281 C CA . VAL B 1 13 ? 140.878 136.064 296.570 1.00 18.58 13 VAL B CA 1
ATOM 4282 C C . VAL B 1 13 ? 141.666 134.864 296.049 1.00 18.22 13 VAL B C 1
ATOM 4283 O O . VAL B 1 13 ? 142.839 134.967 295.697 1.00 20.45 13 VAL B O 1
ATOM 4287 N N . ALA B 1 14 ? 141.030 133.709 296.064 1.00 20.66 14 ALA B N 1
ATOM 4288 C CA . ALA B 1 14 ? 141.662 132.483 295.598 1.00 20.02 14 ALA B CA 1
ATOM 4289 C C . ALA B 1 14 ? 140.597 131.520 295.142 1.00 19.51 14 ALA B C 1
ATOM 4290 O O . ALA B 1 14 ? 139.427 131.654 295.505 1.00 19.42 14 ALA B O 1
ATOM 4292 N N . SER B 1 15 ? 141.028 130.525 294.361 1.00 18.96 15 SER B N 1
ATOM 4293 C CA . SER B 1 15 ? 140.177 129.425 293.997 1.00 20.02 15 SER B CA 1
ATOM 4294 C C . SER B 1 15 ? 140.955 128.116 294.072 1.00 18.21 15 SER B C 1
ATOM 4295 O O . SER B 1 15 ? 142.199 128.087 294.033 1.00 18.62 15 SER B O 1
ATOM 4298 N N . GLY B 1 16 ? 140.227 127.016 294.208 1.00 20.98 16 GLY B N 1
ATOM 4299 C CA . GLY B 1 16 ? 140.914 125.739 294.342 1.00 21.89 16 GLY B CA 1
ATOM 4300 C C . GLY B 1 16 ? 140.080 124.487 294.262 1.00 20.60 16 GLY B C 1
ATOM 4301 O O . GLY B 1 16 ? 138.867 124.528 294.115 1.00 20.77 16 GLY B O 1
ATOM 4302 N N . ASP B 1 17 ? 140.785 123.371 294.342 1.00 22.36 17 ASP B N 1
ATOM 4303 C CA . ASP B 1 17 ? 140.188 122.051 294.310 1.00 24.95 17 ASP B CA 1
ATOM 4304 C C . ASP B 1 17 ? 139.105 121.949 293.245 1.00 22.94 17 ASP B C 1
ATOM 4305 O O . ASP B 1 17 ? 137.945 121.713 293.538 1.00 25.67 17 ASP B O 1
ATOM 4310 N N . PRO B 1 18 ? 139.483 122.199 292.000 1.00 22.98 18 PRO B N 1
ATOM 4311 C CA . PRO B 1 18 ? 138.500 122.175 290.934 1.00 23.51 18 PRO B CA 1
ATOM 4312 C C . PRO B 1 18 ? 138.065 120.748 290.643 1.00 23.78 18 PRO B C 1
ATOM 4313 O O . PRO B 1 18 ? 138.867 119.841 290.754 1.00 22.97 18 PRO B O 1
ATOM 4317 N N . LEU B 1 19 ? 136.785 120.581 290.345 1.00 26.40 19 LEU B N 1
ATOM 4318 C CA . LEU B 1 19 ? 136.248 119.341 289.803 1.00 28.15 19 LEU B CA 1
ATOM 4319 C C . LEU B 1 19 ? 135.587 119.691 288.456 1.00 29.54 19 LEU B C 1
ATOM 4320 O O . LEU B 1 19 ? 135.661 120.845 288.000 1.00 25.95 19 LEU B O 1
ATOM 4325 N N . SER B 1 20 ? 134.946 118.723 287.803 1.00 28.70 20 SER B N 1
ATOM 4326 C CA . SER B 1 20 ? 134.403 118.995 286.461 1.00 31.24 20 SER B CA 1
ATOM 4327 C C . SER B 1 20 ? 133.177 119.907 286.484 1.00 33.79 20 SER B C 1
ATOM 4328 O O . SER B 1 20 ? 132.873 120.561 285.483 1.00 33.00 20 SER B O 1
ATOM 4331 N N . ASP B 1 21 ? 132.499 119.988 287.628 1.00 31.58 21 ASP B N 1
ATOM 4332 C CA . ASP B 1 21 ? 131.272 120.765 287.743 1.00 31.38 21 ASP B CA 1
ATOM 4333 C C . ASP B 1 21 ? 131.277 121.807 288.879 1.00 30.83 21 ASP B C 1
ATOM 4334 O O . ASP B 1 21 ? 130.245 122.408 289.158 1.00 32.12 21 ASP B O 1
ATOM 4339 N N . SER B 1 22 ? 132.414 122.011 289.538 1.00 29.13 22 SER B N 1
ATOM 4340 C CA . SER B 1 22 ? 132.472 122.928 290.673 1.00 27.10 22 SER B CA 1
ATOM 4341 C C . SER B 1 22 ? 133.902 123.327 290.973 1.00 25.05 22 SER B C 1
ATOM 4342 O O . SER B 1 22 ? 134.851 122.699 290.518 1.00 23.67 22 SER B O 1
ATOM 4345 N N . VAL B 1 23 ? 134.046 124.377 291.764 1.00 25.78 23 VAL B N 1
ATOM 4346 C CA . VAL B 1 23 ? 135.363 124.820 292.208 1.00 24.09 23 VAL B CA 1
ATOM 4347 C C . VAL B 1 23 ? 135.177 125.489 293.572 1.00 22.47 23 VAL B C 1
ATOM 4348 O O . VAL B 1 23 ? 134.081 125.941 293.874 1.00 22.05 23 VAL B O 1
ATOM 4352 N N . VAL B 1 24 ? 136.223 125.509 294.401 1.00 22.61 24 VAL B N 1
ATOM 4353 C CA . VAL B 1 24 ? 136.172 126.257 295.650 1.00 22.42 24 VAL B CA 1
ATOM 4354 C C . VAL B 1 24 ? 136.604 127.717 295.391 1.00 22.47 24 VAL B C 1
ATOM 4355 O O . VAL B 1 24 ? 137.655 127.971 294.767 1.00 22.29 24 VAL B O 1
ATOM 4359 N N . LEU B 1 25 ? 135.799 128.652 295.887 1.00 20.46 25 LEU B N 1
ATOM 4360 C CA . LEU B 1 25 ? 136.150 130.075 295.913 1.00 20.63 25 LEU B CA 1
ATOM 4361 C C . LEU B 1 25 ? 136.465 130.498 297.361 1.00 22.51 25 LEU B C 1
ATOM 4362 O O . LEU B 1 25 ? 135.723 130.130 298.288 1.00 22.82 25 LEU B O 1
ATOM 4367 N N . TRP B 1 26 ? 137.535 131.285 297.529 1.00 20.53 26 TRP B N 1
ATOM 4368 C CA . TRP B 1 26 ? 138.054 131.673 298.827 1.00 20.00 26 TRP B CA 1
ATOM 4369 C C . TRP B 1 26 ? 138.267 133.189 298.909 1.00 21.57 26 TRP B C 1
ATOM 4370 O O . TRP B 1 26 ? 138.745 133.827 297.960 1.00 19.60 26 TRP B O 1
ATOM 4381 N N . THR B 1 27 ? 137.914 133.755 300.053 1.00 19.59 27 THR B N 1
ATOM 4382 C CA . THR B 1 27 ? 138.484 135.033 300.467 1.00 17.21 27 THR B CA 1
ATOM 4383 C C . THR B 1 27 ? 138.479 135.110 302.001 1.00 19.28 27 THR B C 1
ATOM 4384 O O . THR B 1 27 ? 138.109 134.150 302.684 1.00 16.59 27 THR B O 1
ATOM 4388 N N . ARG B 1 28 ? 138.936 136.237 302.530 1.00 18.63 28 ARG B N 1
ATOM 4389 C CA . ARG B 1 28 ? 138.906 136.485 303.965 1.00 20.26 28 ARG B CA 1
ATOM 4390 C C . ARG B 1 28 ? 138.688 137.981 304.193 1.00 20.31 28 ARG B C 1
ATOM 4391 O O . ARG B 1 28 ? 139.267 138.825 303.495 1.00 20.85 28 ARG B O 1
ATOM 4399 N N . LEU B 1 29 ? 137.827 138.309 305.143 1.00 20.48 29 LEU B N 1
ATOM 4400 C CA . LEU B 1 29 ? 137.647 139.703 305.546 1.00 20.78 29 LEU B CA 1
ATOM 4401 C C . LEU B 1 29 ? 138.687 140.043 306.621 1.00 20.87 29 LEU B C 1
ATOM 4402 O O . LEU B 1 29 ? 138.620 139.528 307.745 1.00 20.53 29 LEU B O 1
ATOM 4407 N N . ALA B 1 30 ? 139.654 140.886 306.263 1.00 20.18 30 ALA B N 1
ATOM 4408 C CA . ALA B 1 30 ? 140.767 141.225 307.163 1.00 19.05 30 ALA B CA 1
ATOM 4409 C C . ALA B 1 30 ? 141.253 142.673 306.938 1.00 21.70 30 ALA B C 1
ATOM 4410 O O . ALA B 1 30 ? 142.395 142.897 306.512 1.00 23.04 30 ALA B O 1
ATOM 4412 N N . PRO B 1 31 ? 140.400 143.652 307.211 1.00 22.10 31 PRO B N 1
ATOM 4413 C CA . PRO B 1 31 ? 140.793 145.077 307.062 1.00 24.81 31 PRO B CA 1
ATOM 4414 C C . PRO B 1 31 ? 142.083 145.515 307.814 1.00 29.70 31 PRO B C 1
ATOM 4415 O O . PRO B 1 31 ? 142.752 146.417 307.336 1.00 29.35 31 PRO B O 1
ATOM 4419 N N . ASP B 1 32 ? 142.443 144.860 308.930 1.00 27.32 32 ASP B N 1
ATOM 4420 C CA . ASP B 1 32 ? 143.768 145.034 309.628 1.00 28.19 32 ASP B CA 1
ATOM 4421 C C . ASP B 1 32 ? 144.511 143.669 309.776 1.00 26.11 32 ASP B C 1
ATOM 4422 O O . ASP B 1 32 ? 144.491 143.068 310.842 1.00 26.79 32 ASP B O 1
ATOM 4427 N N . PRO B 1 33 ? 145.176 143.191 308.723 1.00 25.30 33 PRO B N 1
ATOM 4428 C CA . PRO B 1 33 ? 145.437 141.743 308.598 1.00 26.11 33 PRO B CA 1
ATOM 4429 C C . PRO B 1 33 ? 146.500 141.161 309.522 1.00 26.68 33 PRO B C 1
ATOM 4430 O O . PRO B 1 33 ? 146.359 140.028 309.971 1.00 28.74 33 PRO B O 1
ATOM 4434 N N . LEU B 1 34 ? 147.542 141.925 309.818 1.00 26.03 34 LEU B N 1
ATOM 4435 C CA . LEU B 1 34 ? 148.607 141.441 310.685 1.00 27.58 34 LEU B CA 1
ATOM 4436 C C . LEU B 1 34 ? 148.304 141.568 312.198 1.00 27.35 34 LEU B C 1
ATOM 4437 O O . LEU B 1 34 ? 149.058 141.036 313.012 1.00 28.05 34 LEU B O 1
ATOM 4442 N N . ASN B 1 35 ? 147.209 142.240 312.553 1.00 24.27 35 ASN B N 1
ATOM 4443 C CA . ASN B 1 35 ? 146.749 142.389 313.945 1.00 25.58 35 ASN B CA 1
ATOM 4444 C C . ASN B 1 35 ? 145.421 141.670 314.211 1.00 25.10 35 ASN B C 1
ATOM 4445 O O . ASN B 1 35 ? 144.540 142.194 314.887 1.00 27.81 35 ASN B O 1
ATOM 4450 N N . GLY B 1 36 ? 145.279 140.475 313.651 1.00 23.81 36 GLY B N 1
ATOM 4451 C CA . GLY B 1 36 ? 144.130 139.621 313.909 1.00 21.49 36 GLY B CA 1
ATOM 4452 C C . GLY B 1 36 ? 142.981 139.801 312.949 1.00 22.62 36 GLY B C 1
ATOM 4453 O O . GLY B 1 36 ? 142.006 139.080 313.022 1.00 24.81 36 GLY B O 1
ATOM 4454 N N . GLY B 1 37 ? 143.081 140.763 312.038 1.00 22.54 37 GLY B N 1
ATOM 4455 C CA . GLY B 1 37 ? 142.015 140.999 311.082 1.00 22.55 37 GLY B CA 1
ATOM 4456 C C . GLY B 1 37 ? 141.221 142.288 311.272 1.00 23.60 37 GLY B C 1
ATOM 4457 O O . GLY B 1 37 ? 140.738 142.864 310.301 1.00 24.53 37 GLY B O 1
ATOM 4458 N N . GLY B 1 38 ? 141.087 142.736 312.521 1.00 25.08 38 GLY B N 1
ATOM 4459 C CA . GLY B 1 38 ? 140.363 143.971 312.850 1.00 23.89 38 GLY B CA 1
ATOM 4460 C C . GLY B 1 38 ? 138.865 143.888 312.655 1.00 25.15 38 GLY B C 1
ATOM 4461 O O . GLY B 1 38 ? 138.205 144.903 312.423 1.00 25.05 38 GLY B O 1
ATOM 4462 N N . MET B 1 39 ? 138.302 142.690 312.733 1.00 24.26 39 MET B N 1
ATOM 4463 C CA . MET B 1 39 ? 136.859 142.540 312.523 1.00 23.65 39 MET B CA 1
ATOM 4464 C C . MET B 1 39 ? 136.152 142.502 313.879 1.00 27.33 39 MET B C 1
ATOM 4465 O O . MET B 1 39 ? 136.735 142.075 314.867 1.00 25.16 39 MET B O 1
ATOM 4470 N N . PRO B 1 40 ? 134.889 142.911 313.919 1.00 30.40 40 PRO B N 1
ATOM 4471 C CA . PRO B 1 40 ? 134.080 142.691 315.124 1.00 33.05 40 PRO B CA 1
ATOM 4472 C C . PRO B 1 40 ? 133.691 141.225 315.277 1.00 32.60 40 PRO B C 1
ATOM 4473 O O . PRO B 1 40 ? 133.711 140.478 314.301 1.00 29.17 40 PRO B O 1
ATOM 4477 N N . LYS B 1 41 ? 133.324 140.836 316.491 1.00 31.86 41 LYS B N 1
ATOM 4478 C CA . LYS B 1 41 ? 132.942 139.459 316.812 1.00 40.35 41 LYS B CA 1
ATOM 4479 C C . LYS B 1 41 ? 131.476 139.240 316.443 1.00 39.36 41 LYS B C 1
ATOM 4480 O O . LYS B 1 41 ? 130.625 139.065 317.311 1.00 41.19 41 LYS B O 1
ATOM 4486 N N . GLN B 1 42 ? 131.180 139.292 315.150 1.00 33.82 42 GLN B N 1
ATOM 4487 C CA . GLN B 1 42 ? 129.852 138.945 314.639 1.00 35.58 42 GLN B CA 1
ATOM 4488 C C . GLN B 1 42 ? 129.968 138.438 313.208 1.00 32.89 42 GLN B C 1
ATOM 4489 O O . GLN B 1 42 ? 130.929 138.762 312.510 1.00 30.07 42 GLN B O 1
ATOM 4495 N N . ALA B 1 43 ? 128.981 137.656 312.796 1.00 30.25 43 ALA B N 1
ATOM 4496 C CA . ALA B 1 43 ? 128.946 137.086 311.465 1.00 31.91 43 ALA B CA 1
ATOM 4497 C C . ALA B 1 43 ? 128.662 138.219 310.475 1.00 29.29 43 ALA B C 1
ATOM 4498 O O . ALA B 1 43 ? 127.899 139.115 310.772 1.00 29.86 43 ALA B O 1
ATOM 4500 N N . VAL B 1 44 ? 129.283 138.165 309.306 1.00 28.19 44 VAL B N 1
ATOM 4501 C CA . VAL B 1 44 ? 129.138 139.198 308.289 1.00 25.38 44 VAL B CA 1
ATOM 4502 C C . VAL B 1 44 ? 128.764 138.511 306.965 1.00 27.04 44 VAL B C 1
ATOM 4503 O O . VAL B 1 44 ? 129.430 137.564 306.557 1.00 26.13 44 VAL B O 1
ATOM 4507 N N . PRO B 1 45 ? 127.695 138.962 306.311 1.00 27.82 45 PRO B N 1
ATOM 4508 C CA . PRO B 1 45 ? 127.300 138.353 305.040 1.00 30.08 45 PRO B CA 1
ATOM 4509 C C . PRO B 1 45 ? 128.254 138.745 303.921 1.00 28.09 45 PRO B C 1
ATOM 4510 O O . PRO B 1 45 ? 128.666 139.914 303.826 1.00 28.05 45 PRO B O 1
ATOM 4514 N N . VAL B 1 46 ? 128.604 137.769 303.090 1.00 24.93 46 VAL B N 1
ATOM 4515 C CA . VAL B 1 46 ? 129.475 138.007 301.939 1.00 24.18 46 VAL B CA 1
ATOM 4516 C C . VAL B 1 46 ? 128.826 137.371 300.724 1.00 26.87 46 VAL B C 1
ATOM 4517 O O . VAL B 1 46 ? 128.629 136.138 300.681 1.00 24.52 46 VAL B O 1
ATOM 4521 N N . LYS B 1 47 ? 128.466 138.219 299.757 1.00 26.30 47 LYS B N 1
ATOM 4522 C CA . LYS B 1 47 ? 127.866 137.755 298.508 1.00 30.57 47 LYS B CA 1
ATOM 4523 C C . LYS B 1 47 ? 128.973 137.352 297.551 1.00 27.23 47 LYS B C 1
ATOM 4524 O O . LYS B 1 47 ? 130.083 137.898 297.611 1.00 29.05 47 LYS B O 1
ATOM 4530 N N . TRP B 1 48 ? 128.671 136.396 296.678 1.00 26.25 48 TRP B N 1
ATOM 4531 C CA . TRP B 1 48 ? 129.629 135.908 295.698 1.00 27.46 48 TRP B CA 1
ATOM 4532 C C . TRP B 1 48 ? 128.897 135.661 294.382 1.00 29.37 48 TRP B C 1
ATOM 4533 O O . TRP B 1 48 ? 127.690 135.387 294.380 1.00 27.61 48 TRP B O 1
ATOM 4544 N N . GLU B 1 49 ? 129.647 135.788 293.286 1.00 28.62 49 GLU B N 1
ATOM 4545 C CA . GLU B 1 49 ? 129.140 135.597 291.930 1.00 30.20 49 GLU B CA 1
ATOM 4546 C C . GLU B 1 49 ? 130.186 134.906 291.077 1.00 27.86 49 GLU B C 1
ATOM 4547 O O . GLU B 1 49 ? 131.374 135.202 291.188 1.00 24.16 49 GLU B O 1
ATOM 4553 N N . VAL B 1 50 ? 129.723 134.019 290.206 1.00 28.24 50 VAL B N 1
ATOM 4554 C CA . VAL B 1 50 ? 130.549 133.387 289.199 1.00 27.35 50 VAL B CA 1
ATOM 4555 C C . VAL B 1 50 ? 129.956 133.727 287.829 1.00 28.16 50 VAL B C 1
ATOM 4556 O O . VAL B 1 50 ? 128.739 133.631 287.632 1.00 30.80 50 VAL B O 1
ATOM 4560 N N . ALA B 1 51 ? 130.820 134.130 286.904 1.00 26.83 51 ALA B N 1
ATOM 4561 C CA . ALA B 1 51 ? 130.405 134.561 285.578 1.00 27.28 51 ALA B CA 1
ATOM 4562 C C . ALA B 1 51 ? 131.273 133.954 284.490 1.00 28.28 51 ALA B C 1
ATOM 4563 O O . ALA B 1 51 ? 132.409 133.532 284.732 1.00 27.61 51 ALA B O 1
ATOM 4565 N N . LYS B 1 52 ? 130.740 133.925 283.270 1.00 30.40 52 LYS B N 1
ATOM 4566 C CA . LYS B 1 52 ? 131.510 133.452 282.117 1.00 31.08 52 LYS B CA 1
ATOM 4567 C C . LYS B 1 52 ? 132.451 134.514 281.611 1.00 30.11 52 LYS B C 1
ATOM 4568 O O . LYS B 1 52 ? 133.367 134.213 280.857 1.00 32.42 52 LYS B O 1
ATOM 4574 N N . ASP B 1 53 ? 132.242 135.752 282.035 1.00 29.48 53 ASP B N 1
ATOM 4575 C CA . ASP B 1 53 ? 132.983 136.885 281.516 1.00 33.84 53 ASP B CA 1
ATOM 4576 C C . ASP B 1 53 ? 133.491 137.769 282.632 1.00 33.82 53 ASP B C 1
ATOM 4577 O O . ASP B 1 53 ? 132.916 137.805 283.708 1.00 32.51 53 ASP B O 1
ATOM 4582 N N . GLU B 1 54 ? 134.551 138.519 282.354 1.00 35.79 54 GLU B N 1
ATOM 4583 C CA . GLU B 1 54 ? 135.182 139.327 283.387 1.00 40.59 54 GLU B CA 1
ATOM 4584 C C . GLU B 1 54 ? 134.411 140.581 283.790 1.00 37.64 54 GLU B C 1
ATOM 4585 O O . GLU B 1 54 ? 134.759 141.217 284.781 1.00 33.18 54 GLU B O 1
ATOM 4591 N N . HIS B 1 55 ? 133.373 140.939 283.031 1.00 41.91 55 HIS B N 1
ATOM 4592 C CA . HIS B 1 55 ? 132.519 142.087 283.368 1.00 42.68 55 HIS B CA 1
ATOM 4593 C C . HIS B 1 55 ? 131.229 141.675 284.085 1.00 40.26 55 HIS B C 1
ATOM 4594 O O . HIS B 1 55 ? 130.412 142.522 284.424 1.00 40.76 55 HIS B O 1
ATOM 4601 N N . PHE B 1 56 ? 131.065 140.379 284.332 1.00 35.72 56 PHE B N 1
ATOM 4602 C CA . PHE B 1 56 ? 129.949 139.865 285.108 1.00 35.57 56 PHE B CA 1
ATOM 4603 C C . PHE B 1 56 ? 128.587 140.201 284.521 1.00 38.23 56 PHE B C 1
ATOM 4604 O O . PHE B 1 56 ? 127.624 140.437 285.243 1.00 38.56 56 PHE B O 1
ATOM 4612 N N . ARG B 1 57 ? 128.514 140.177 283.195 1.00 42.65 57 ARG B N 1
ATOM 4613 C CA . ARG B 1 57 ? 127.239 140.276 282.475 1.00 42.93 57 ARG B CA 1
ATOM 4614 C C . ARG B 1 57 ? 126.600 138.907 282.301 1.00 41.37 57 ARG B C 1
ATOM 4615 O O . ARG B 1 57 ? 125.384 138.792 282.163 1.00 39.92 57 ARG B O 1
ATOM 4623 N N . LYS B 1 58 ? 127.419 137.860 282.337 1.00 41.18 58 LYS B N 1
ATOM 4624 C CA . LYS B 1 58 ? 126.945 136.498 282.147 1.00 39.28 58 LYS B CA 1
ATOM 4625 C C . LYS B 1 58 ? 127.145 135.669 283.417 1.00 36.41 58 LYS B C 1
ATOM 4626 O O . LYS B 1 58 ? 127.976 134.752 283.452 1.00 41.26 58 LYS B O 1
ATOM 4632 N N . ILE B 1 59 ? 126.345 135.972 284.435 1.00 36.04 59 ILE B N 1
ATOM 4633 C CA . ILE B 1 59 ? 126.440 135.309 285.738 1.00 34.38 59 ILE B CA 1
ATOM 4634 C C . ILE B 1 59 ? 125.759 133.951 285.695 1.00 35.13 59 ILE B C 1
ATOM 4635 O O . ILE B 1 59 ? 124.614 133.865 285.258 1.00 41.12 59 ILE B O 1
ATOM 4640 N N . VAL B 1 60 ? 126.462 132.898 286.126 1.00 32.55 60 VAL B N 1
ATOM 4641 C CA . VAL B 1 60 ? 125.935 131.531 286.124 1.00 32.61 60 VAL B CA 1
ATOM 4642 C C . VAL B 1 60 ? 125.593 131.007 287.499 1.00 36.78 60 VAL B C 1
ATOM 4643 O O . VAL B 1 60 ? 124.875 130.017 287.632 1.00 40.49 60 VAL B O 1
ATOM 4647 N N . ARG B 1 61 ? 126.137 131.634 288.538 1.00 32.68 61 ARG B N 1
ATOM 4648 C CA . ARG B 1 61 ? 125.988 131.116 289.883 1.00 32.16 61 ARG B CA 1
ATOM 4649 C C . ARG B 1 61 ? 126.259 132.241 290.867 1.00 30.80 61 ARG B C 1
ATOM 4650 O O . ARG B 1 61 ? 127.163 133.043 290.671 1.00 31.46 61 ARG B O 1
ATOM 4658 N N . LYS B 1 62 ? 125.455 132.319 291.909 1.00 33.14 62 LYS B N 1
ATOM 4659 C CA . LYS B 1 62 ? 125.614 133.354 292.917 1.00 34.25 62 LYS B CA 1
ATOM 4660 C C . LYS B 1 62 ? 125.036 132.877 294.234 1.00 34.64 62 LYS B C 1
ATOM 4661 O O . LYS B 1 62 ? 124.242 131.931 294.277 1.00 33.78 62 LYS B O 1
ATOM 4667 N N . GLY B 1 63 ? 125.443 133.528 295.314 1.00 32.52 63 GLY B N 1
ATOM 4668 C CA . GLY B 1 63 ? 124.916 133.199 296.635 1.00 33.00 63 GLY B CA 1
ATOM 4669 C C . GLY B 1 63 ? 125.415 134.150 297.708 1.00 31.17 63 GLY B C 1
ATOM 4670 O O . GLY B 1 63 ? 126.033 135.168 297.402 1.00 31.40 63 GLY B O 1
ATOM 4671 N N . THR B 1 64 ? 125.145 133.800 298.960 1.00 31.55 64 THR B N 1
ATOM 4672 C CA . THR B 1 64 ? 125.606 134.561 300.118 1.00 31.34 64 THR B CA 1
ATOM 4673 C C . THR B 1 64 ? 126.115 133.590 301.182 1.00 31.93 64 THR B C 1
ATOM 4674 O O . THR B 1 64 ? 125.438 132.632 301.518 1.00 34.46 64 THR B O 1
ATOM 4678 N N . GLU B 1 65 ? 127.331 133.820 301.667 1.00 31.59 65 GLU B N 1
ATOM 4679 C CA . GLU B 1 65 ? 127.892 133.067 302.789 1.00 32.31 65 GLU B CA 1
ATOM 4680 C C . GLU B 1 65 ? 127.969 133.980 303.988 1.00 32.07 65 GLU B C 1
ATOM 4681 O O . GLU B 1 65 ? 128.062 135.197 303.827 1.00 30.34 65 GLU B O 1
ATOM 4687 N N . MET B 1 66 ? 127.948 133.403 305.188 1.00 30.39 66 MET B N 1
ATOM 4688 C CA . MET B 1 66 ? 128.150 134.174 306.408 1.00 31.81 66 MET B CA 1
ATOM 4689 C C . MET B 1 66 ? 129.569 133.946 306.902 1.00 32.52 66 MET B C 1
ATOM 4690 O O . MET B 1 66 ? 129.880 132.866 307.385 1.00 37.12 66 MET B O 1
ATOM 4695 N N . ALA B 1 67 ? 130.423 134.964 306.777 1.00 26.04 67 ALA B N 1
ATOM 4696 C CA . ALA B 1 67 ? 131.786 134.910 307.303 1.00 23.91 67 ALA B CA 1
ATOM 4697 C C . ALA B 1 67 ? 131.708 134.993 308.828 1.00 24.39 67 ALA B C 1
ATOM 4698 O O . ALA B 1 67 ? 131.034 135.866 309.344 1.00 24.38 67 ALA B O 1
ATOM 4700 N N . LYS B 1 68 ? 132.398 134.105 309.540 1.00 25.72 68 LYS B N 1
ATOM 4701 C CA . LYS B 1 68 ? 132.265 134.019 311.008 1.00 29.21 68 LYS B CA 1
ATOM 4702 C C . LYS B 1 68 ? 133.578 134.293 311.720 1.00 24.97 68 LYS B C 1
ATOM 4703 O O . LYS B 1 68 ? 134.614 133.857 311.246 1.00 20.11 68 LYS B O 1
ATOM 4709 N N . PRO B 1 69 ? 133.521 134.931 312.889 1.00 25.91 69 PRO B N 1
ATOM 4710 C CA . PRO B 1 69 ? 134.695 135.090 313.736 1.00 26.24 69 PRO B CA 1
ATOM 4711 C C . PRO B 1 69 ? 135.459 133.793 314.038 1.00 25.69 69 PRO B C 1
ATOM 4712 O O . PRO B 1 69 ? 136.707 133.820 314.051 1.00 22.47 69 PRO B O 1
ATOM 4716 N N . SER B 1 70 ? 134.746 132.680 314.249 1.00 26.06 70 SER B N 1
ATOM 4717 C CA . SER B 1 70 ? 135.413 131.421 314.618 1.00 27.68 70 SER B CA 1
ATOM 4718 C C . SER B 1 70 ? 136.310 130.874 313.505 1.00 25.69 70 SER B C 1
ATOM 4719 O O . SER B 1 70 ? 137.206 130.067 313.771 1.00 26.05 70 SER B O 1
ATOM 4722 N N . LEU B 1 71 ? 136.089 131.323 312.266 1.00 23.75 71 LEU B N 1
ATOM 4723 C CA . LEU B 1 71 ? 136.997 130.972 311.154 1.00 24.05 71 LEU B CA 1
ATOM 4724 C C . LEU B 1 71 ? 137.732 132.210 310.551 1.00 24.11 71 LEU B C 1
ATOM 4725 O O . LEU B 1 71 ? 138.056 132.250 309.350 1.00 22.17 71 LEU B O 1
ATOM 4730 N N . ALA B 1 72 ? 137.994 133.196 311.413 1.00 21.54 72 ALA B N 1
ATOM 4731 C CA . ALA B 1 72 ? 138.713 134.442 311.081 1.00 20.63 72 ALA B CA 1
ATOM 4732 C C . ALA B 1 72 ? 138.056 135.220 309.923 1.00 19.21 72 ALA B C 1
ATOM 4733 O O . ALA B 1 72 ? 138.728 135.876 309.137 1.00 21.59 72 ALA B O 1
ATOM 4735 N N . HIS B 1 73 ? 136.743 135.108 309.823 1.00 19.24 73 HIS B N 1
ATOM 4736 C CA . HIS B 1 73 ? 135.951 135.678 308.742 1.00 19.97 73 HIS B CA 1
ATOM 4737 C C . HIS B 1 73 ? 136.469 135.275 307.352 1.00 20.68 73 HIS B C 1
ATOM 4738 O O . HIS B 1 73 ? 136.399 136.059 306.391 1.00 18.44 73 HIS B O 1
ATOM 4745 N N . SER B 1 74 ? 136.967 134.049 307.249 1.00 20.06 74 SER B N 1
ATOM 4746 C CA . SER B 1 74 ? 137.248 133.452 305.962 1.00 20.01 74 SER B CA 1
ATOM 4747 C C . SER B 1 74 ? 135.938 133.051 305.294 1.00 23.95 74 SER B C 1
ATOM 4748 O O . SER B 1 74 ? 134.904 132.894 305.939 1.00 20.04 74 SER B O 1
ATOM 4751 N N . VAL B 1 75 ? 136.004 132.886 303.977 1.00 24.39 75 VAL B N 1
ATOM 4752 C CA . VAL B 1 75 ? 134.868 132.447 303.190 1.00 23.97 75 VAL B CA 1
ATOM 4753 C C . VAL B 1 75 ? 135.313 131.295 302.302 1.00 23.91 75 VAL B C 1
ATOM 4754 O O . VAL B 1 75 ? 136.298 131.427 301.578 1.00 22.49 75 VAL B O 1
ATOM 4758 N N . HIS B 1 76 ? 134.613 130.161 302.383 1.00 23.63 76 HIS B N 1
ATOM 4759 C CA . HIS B 1 76 ? 134.812 129.039 301.461 1.00 24.08 76 HIS B CA 1
ATOM 4760 C C . HIS B 1 76 ? 133.487 128.760 300.786 1.00 26.50 76 HIS B C 1
ATOM 4761 O O . HIS B 1 76 ? 132.482 128.549 301.461 1.00 27.44 76 HIS B O 1
ATOM 4768 N N . VAL B 1 77 ? 133.466 128.823 299.458 1.00 24.80 77 VAL B N 1
ATOM 4769 C CA . VAL B 1 77 ? 132.248 128.608 298.701 1.00 25.93 77 VAL B CA 1
ATOM 4770 C C . VAL B 1 77 ? 132.540 127.445 297.754 1.00 25.01 77 VAL B C 1
ATOM 4771 O O . VAL B 1 77 ? 133.536 127.469 297.049 1.00 24.36 77 VAL B O 1
ATOM 4775 N N . GLU B 1 78 ? 131.683 126.436 297.729 1.00 26.67 78 GLU B N 1
ATOM 4776 C CA . GLU B 1 78 ? 131.797 125.389 296.717 1.00 31.54 78 GLU B CA 1
ATOM 4777 C C . GLU B 1 78 ? 130.783 125.714 295.625 1.00 29.52 78 GLU B C 1
ATOM 4778 O O . GLU B 1 78 ? 129.607 125.424 295.749 1.00 31.24 78 GLU B O 1
ATOM 4784 N N . ALA B 1 79 ? 131.249 126.423 294.602 1.00 26.71 79 ALA B N 1
ATOM 4785 C CA . ALA B 1 79 ? 130.388 126.913 293.530 1.00 28.37 79 ALA B CA 1
ATOM 4786 C C . ALA B 1 79 ? 130.173 125.746 292.587 1.00 30.10 79 ALA B C 1
ATOM 4787 O O . ALA B 1 79 ? 131.124 125.282 291.965 1.00 32.36 79 ALA B O 1
ATOM 4789 N N . ASP B 1 80 ? 128.944 125.253 292.521 1.00 32.30 80 ASP B N 1
ATOM 4790 C CA . ASP B 1 80 ? 128.632 124.089 291.697 1.00 36.38 80 ASP B CA 1
ATOM 4791 C C . ASP B 1 80 ? 127.693 124.487 290.562 1.00 37.03 80 ASP B C 1
ATOM 4792 O O . ASP B 1 80 ? 127.446 125.672 290.348 1.00 33.98 80 ASP B O 1
ATOM 4797 N N . GLY B 1 81 ? 127.200 123.498 289.824 1.00 37.87 81 GLY B N 1
ATOM 4798 C CA . GLY B 1 81 ? 126.364 123.754 288.660 1.00 36.47 81 GLY B CA 1
ATOM 4799 C C . GLY B 1 81 ? 127.142 124.370 287.513 1.00 34.46 81 GLY B C 1
ATOM 4800 O O . GLY B 1 81 ? 126.593 125.124 286.730 1.00 34.63 81 GLY B O 1
ATOM 4801 N N . LEU B 1 82 ? 128.424 124.043 287.405 1.00 31.38 82 LEU B N 1
ATOM 4802 C CA . LEU B 1 82 ? 129.276 124.589 286.357 1.00 32.65 82 LEU B CA 1
ATOM 4803 C C . LEU B 1 82 ? 129.497 123.564 285.243 1.00 34.11 82 LEU B C 1
ATOM 4804 O O . LEU B 1 82 ? 129.210 122.383 285.400 1.00 33.65 82 LEU B O 1
ATOM 4809 N N . GLU B 1 83 ? 130.017 124.035 284.120 1.00 35.11 83 GLU B N 1
ATOM 4810 C CA . GLU B 1 83 ? 130.334 123.171 282.990 1.00 37.79 83 GLU B CA 1
ATOM 4811 C C . GLU B 1 83 ? 131.800 122.786 283.025 1.00 37.19 83 GLU B C 1
ATOM 4812 O O . GLU B 1 83 ? 132.621 123.550 283.539 1.00 36.02 83 GLU B O 1
ATOM 4818 N N . PRO B 1 84 ? 132.142 121.636 282.440 1.00 35.66 84 PRO B N 1
ATOM 4819 C CA . PRO B 1 84 ? 133.513 121.137 282.508 1.00 35.11 84 PRO B CA 1
ATOM 4820 C C . PRO B 1 84 ? 134.476 121.865 281.595 1.00 33.97 84 PRO B C 1
ATOM 4821 O O . PRO B 1 84 ? 134.073 122.438 280.586 1.00 35.36 84 PRO B O 1
ATOM 4825 N N . ASN B 1 85 ? 135.743 121.846 281.978 1.00 30.21 85 ASN B N 1
ATOM 4826 C CA . ASN B 1 85 ? 136.820 122.429 281.207 1.00 34.17 85 ASN B CA 1
ATOM 4827 C C . ASN B 1 85 ? 136.554 123.861 280.746 1.00 37.68 85 ASN B C 1
ATOM 4828 O O . ASN B 1 85 ? 136.902 124.238 279.620 1.00 35.10 85 ASN B O 1
ATOM 4833 N N . LYS B 1 86 ? 135.971 124.661 281.634 1.00 33.01 86 LYS B N 1
ATOM 4834 C CA . LYS B 1 86 ? 135.567 126.019 281.309 1.00 31.25 86 LYS B CA 1
ATOM 4835 C C . LYS B 1 86 ? 136.154 127.048 282.279 1.00 32.89 86 LYS B C 1
ATOM 4836 O O . LYS B 1 86 ? 136.200 126.818 283.497 1.00 31.14 86 LYS B O 1
ATOM 4842 N N . VAL B 1 87 ? 136.611 128.167 281.715 1.00 30.36 87 VAL B N 1
ATOM 4843 C CA . VAL B 1 87 ? 137.116 129.315 282.458 1.00 29.40 87 VAL B CA 1
ATOM 4844 C C . VAL B 1 87 ? 135.975 130.131 283.025 1.00 29.67 87 VAL B C 1
ATOM 4845 O O . VAL B 1 87 ? 134.980 130.382 282.357 1.00 31.38 87 VAL B O 1
ATOM 4849 N N . TYR B 1 88 ? 136.087 130.517 284.288 1.00 28.08 88 TYR B N 1
ATOM 4850 C CA . TYR B 1 88 ? 135.102 131.392 284.900 1.00 24.81 88 TYR B CA 1
ATOM 4851 C C . TYR B 1 88 ? 135.779 132.521 285.667 1.00 26.16 88 TYR B C 1
ATOM 4852 O O . TYR B 1 88 ? 136.962 132.447 286.014 1.00 24.44 88 TYR B O 1
ATOM 4861 N N . TYR B 1 89 ? 135.006 133.567 285.917 1.00 26.11 89 TYR B N 1
ATOM 4862 C CA . TYR B 1 89 ? 135.443 134.670 286.727 1.00 26.03 89 TYR B CA 1
ATOM 4863 C C . TYR B 1 89 ? 134.580 134.709 287.979 1.00 26.40 89 TYR B C 1
ATOM 4864 O O . TYR B 1 89 ? 133.395 134.321 287.957 1.00 25.96 89 TYR B O 1
ATOM 4873 N N . TYR B 1 90 ? 135.167 135.179 289.077 1.00 23.59 90 TYR B N 1
ATOM 4874 C CA . TYR B 1 90 ? 134.432 135.226 290.335 1.00 22.11 90 TYR B CA 1
ATOM 4875 C C . TYR B 1 90 ? 134.815 136.466 291.116 1.00 21.51 90 TYR B C 1
ATOM 4876 O O . TYR B 1 90 ? 135.900 137.032 290.926 1.00 21.07 90 TYR B O 1
ATOM 4885 N N . ARG B 1 91 ? 133.900 136.903 291.969 1.00 22.90 91 ARG B N 1
ATOM 4886 C CA . ARG B 1 91 ? 134.171 137.987 292.891 1.00 23.97 91 ARG B CA 1
ATOM 4887 C C . ARG B 1 91 ? 133.207 137.958 294.059 1.00 23.79 91 ARG B C 1
ATOM 4888 O O . ARG B 1 91 ? 132.163 137.279 294.018 1.00 24.18 91 ARG B O 1
ATOM 4896 N N . PHE B 1 92 ? 133.580 138.692 295.100 1.00 22.13 92 PHE B N 1
ATOM 4897 C CA . PHE B 1 92 ? 132.814 138.773 296.323 1.00 21.24 92 PHE B CA 1
ATOM 4898 C C . PHE B 1 92 ? 132.440 140.219 296.600 1.00 23.70 92 PHE B C 1
ATOM 4899 O O . PHE B 1 92 ? 133.142 141.150 296.194 1.00 23.53 92 PHE B O 1
ATOM 4907 N N . LYS B 1 93 ? 131.366 140.386 297.358 1.00 24.21 93 LYS B N 1
ATOM 4908 C CA . LYS B 1 93 ? 130.884 141.674 297.775 1.00 25.97 93 LYS B CA 1
ATOM 4909 C C . LYS B 1 93 ? 130.436 141.578 299.236 1.00 25.34 93 LYS B C 1
ATOM 4910 O O . LYS B 1 93 ? 129.707 140.662 299.607 1.00 23.91 93 LYS B O 1
ATOM 4916 N N . THR B 1 94 ? 130.902 142.507 300.066 1.00 25.07 94 THR B N 1
ATOM 4917 C CA . THR B 1 94 ? 130.435 142.599 301.448 1.00 25.26 94 THR B CA 1
ATOM 4918 C C . THR B 1 94 ? 130.056 144.058 301.740 1.00 26.00 94 THR B C 1
ATOM 4919 O O . THR B 1 94 ? 130.848 144.977 301.578 1.00 22.38 94 THR B O 1
ATOM 4923 N N . GLY B 1 95 ? 128.797 144.256 302.104 1.00 26.49 95 GLY B N 1
ATOM 4924 C CA . GLY B 1 95 ? 128.218 145.575 302.133 1.00 27.18 95 GLY B CA 1
ATOM 4925 C C . GLY B 1 95 ? 128.364 146.139 300.742 1.00 27.90 95 GLY B C 1
ATOM 4926 O O . GLY B 1 95 ? 127.913 145.533 299.762 1.00 31.43 95 GLY B O 1
ATOM 4927 N N . HIS B 1 96 ? 129.044 147.271 300.643 1.00 24.97 96 HIS B N 1
ATOM 4928 C CA . HIS B 1 96 ? 129.312 147.901 299.352 1.00 27.35 96 HIS B CA 1
ATOM 4929 C C . HIS B 1 96 ? 130.716 147.627 298.841 1.00 25.81 96 HIS B C 1
ATOM 4930 O O . HIS B 1 96 ? 131.069 148.099 297.766 1.00 27.76 96 HIS B O 1
ATOM 4937 N N . GLU B 1 97 ? 131.517 146.870 299.598 1.00 24.81 97 GLU B N 1
ATOM 4938 C CA . GLU B 1 97 ? 132.925 146.623 299.217 1.00 25.05 97 GLU B CA 1
ATOM 4939 C C . GLU B 1 97 ? 133.022 145.467 298.236 1.00 24.58 97 GLU B C 1
ATOM 4940 O O . GLU B 1 97 ? 132.397 144.446 298.461 1.00 26.56 97 GLU B O 1
ATOM 4946 N N . LEU B 1 98 ? 133.820 145.630 297.171 1.00 25.65 98 LEU B N 1
ATOM 4947 C CA . LEU B 1 98 ? 134.030 144.588 296.159 1.00 25.11 98 LEU B CA 1
ATOM 4948 C C . LEU B 1 98 ? 135.446 144.040 296.237 1.00 22.50 98 LEU B C 1
ATOM 4949 O O . LEU B 1 98 ? 136.422 144.807 296.378 1.00 23.91 98 LEU B O 1
ATOM 4954 N N . SER B 1 99 ? 135.572 142.721 296.122 1.00 21.65 99 SER B N 1
ATOM 4955 C CA . SER B 1 99 ? 136.873 142.069 296.048 1.00 21.76 99 SER B CA 1
ATOM 4956 C C . SER B 1 99 ? 137.493 142.283 294.671 1.00 22.56 99 SER B C 1
ATOM 4957 O O . SER B 1 99 ? 136.787 142.646 293.724 1.00 23.09 99 SER B O 1
ATOM 4960 N N . PRO B 1 100 ? 138.794 142.031 294.552 1.00 23.03 100 PRO B N 1
ATOM 4961 C CA . PRO B 1 100 ? 139.364 141.775 293.240 1.00 24.41 100 PRO B CA 1
ATOM 4962 C C . PRO B 1 100 ? 138.618 140.652 292.514 1.00 26.16 100 PRO B C 1
ATOM 4963 O O . PRO B 1 100 ? 137.962 139.798 293.151 1.00 22.81 100 PRO B O 1
ATOM 4967 N N . VAL B 1 101 ? 138.714 140.664 291.189 1.00 23.51 101 VAL B N 1
ATOM 4968 C CA . VAL B 1 101 ? 138.124 139.622 290.387 1.00 22.77 101 VAL B CA 1
ATOM 4969 C C . VAL B 1 101 ? 139.116 138.483 290.264 1.00 21.46 101 VAL B C 1
ATOM 4970 O O . VAL B 1 101 ? 140.304 138.690 290.013 1.00 23.01 101 VAL B O 1
ATOM 4974 N N . GLY B 1 102 ? 138.637 137.271 290.467 1.00 19.61 102 GLY B N 1
ATOM 4975 C CA . GLY B 1 102 ? 139.468 136.106 290.275 1.00 22.42 102 GLY B CA 1
ATOM 4976 C C . GLY B 1 102 ? 139.074 135.385 288.990 1.00 23.77 102 GLY B C 1
ATOM 4977 O O . GLY B 1 102 ? 137.929 135.503 288.503 1.00 24.20 102 GLY B O 1
ATOM 4978 N N . LYS B 1 103 ? 140.023 134.608 288.482 1.00 23.71 103 LYS B N 1
ATOM 4979 C CA . LYS B 1 103 ? 139.817 133.720 287.355 1.00 24.22 103 LYS B CA 1
ATOM 4980 C C . LYS B 1 103 ? 140.071 132.259 287.762 1.00 23.43 103 LYS B C 1
ATOM 4981 O O . LYS B 1 103 ? 141.026 131.938 288.465 1.00 21.51 103 LYS B O 1
ATOM 4987 N N . THR B 1 104 ? 139.218 131.372 287.284 1.00 23.17 104 THR B N 1
ATOM 4988 C CA . THR B 1 104 ? 139.353 129.969 287.600 1.00 25.30 104 THR B CA 1
ATOM 4989 C C . THR B 1 104 ? 138.932 129.092 286.431 1.00 26.94 104 THR B C 1
ATOM 4990 O O . THR B 1 104 ? 138.522 129.607 285.383 1.00 27.42 104 THR B O 1
ATOM 4994 N N . LYS B 1 105 ? 139.053 127.779 286.607 1.00 24.22 105 LYS B N 1
ATOM 4995 C CA . LYS B 1 105 ? 138.760 126.825 285.542 1.00 26.71 105 LYS B CA 1
ATOM 4996 C C . LYS B 1 105 ? 138.410 125.440 286.089 1.00 23.81 105 LYS B C 1
ATOM 4997 O O . LYS B 1 105 ? 139.168 124.871 286.870 1.00 24.68 105 LYS B O 1
ATOM 5003 N N . THR B 1 106 ? 137.266 124.911 285.663 1.00 25.59 106 THR B N 1
ATOM 5004 C CA . THR B 1 106 ? 136.832 123.578 286.029 1.00 24.79 106 THR B CA 1
ATOM 5005 C C . THR B 1 106 ? 137.667 122.534 285.296 1.00 26.48 106 THR B C 1
ATOM 5006 O O . THR B 1 106 ? 138.275 122.812 284.251 1.00 29.03 106 THR B O 1
ATOM 5010 N N . LEU B 1 107 ? 137.703 121.334 285.848 1.00 26.05 107 LEU B N 1
ATOM 5011 C CA . LEU B 1 107 ? 138.384 120.212 285.215 1.00 26.04 107 LEU B CA 1
ATOM 5012 C C . LEU B 1 107 ? 137.569 119.742 284.003 1.00 28.53 107 LEU B C 1
ATOM 5013 O O . LEU B 1 107 ? 136.354 119.991 283.932 1.00 27.23 107 LEU B O 1
ATOM 5018 N N . PRO B 1 108 ? 138.219 119.025 283.087 1.00 31.06 108 PRO B N 1
ATOM 5019 C CA . PRO B 1 108 ? 137.491 118.241 282.068 1.00 34.47 108 PRO B CA 1
ATOM 5020 C C . PRO B 1 108 ? 136.557 117.215 282.693 1.00 36.32 108 PRO B C 1
ATOM 5021 O O . PRO B 1 108 ? 136.779 116.786 283.828 1.00 30.38 108 PRO B O 1
ATOM 5025 N N . ALA B 1 109 ? 135.539 116.805 281.935 1.00 38.80 109 ALA B N 1
ATOM 5026 C CA . ALA B 1 109 ? 134.660 115.714 282.357 1.00 36.90 109 ALA B CA 1
ATOM 5027 C C . ALA B 1 109 ? 135.500 114.471 282.570 1.00 35.62 109 ALA B C 1
ATOM 5028 O O . ALA B 1 109 ? 136.501 114.275 281.866 1.00 35.71 109 ALA B O 1
ATOM 5030 N N . PRO B 1 110 ? 135.140 113.649 283.561 1.00 38.87 110 PRO B N 1
ATOM 5031 C CA . PRO B 1 110 ? 135.905 112.421 283.822 1.00 41.63 110 PRO B CA 1
ATOM 5032 C C . PRO B 1 110 ? 136.047 111.578 282.540 1.00 42.87 110 PRO B C 1
ATOM 5033 O O . PRO B 1 110 ? 135.074 111.415 281.802 1.00 41.68 110 PRO B O 1
ATOM 5037 N N . GLY B 1 111 ? 137.252 111.092 282.258 1.00 40.50 111 GLY B N 1
ATOM 5038 C CA . GLY B 1 111 ? 137.490 110.319 281.044 1.00 42.58 111 GLY B CA 1
ATOM 5039 C C . GLY B 1 111 ? 137.559 111.124 279.745 1.00 44.85 111 GLY B C 1
ATOM 5040 O O . GLY B 1 111 ? 137.885 110.564 278.706 1.00 50.07 111 GLY B O 1
ATOM 5041 N N . ALA B 1 112 ? 137.278 112.426 279.783 1.00 39.43 112 ALA B N 1
ATOM 5042 C CA . ALA B 1 112 ? 137.411 113.257 278.585 1.00 39.54 112 ALA B CA 1
ATOM 5043 C C . ALA B 1 112 ? 138.793 113.080 277.982 1.00 39.78 112 ALA B C 1
ATOM 5044 O O . ALA B 1 112 ? 139.794 113.005 278.686 1.00 38.42 112 ALA B O 1
ATOM 5046 N N . ASN B 1 113 ? 138.837 113.009 276.658 1.00 40.05 113 ASN B N 1
ATOM 5047 C CA . ASN B 1 113 ? 140.065 112.748 275.943 1.00 43.54 113 ASN B CA 1
ATOM 5048 C C . ASN B 1 113 ? 140.851 114.030 275.660 1.00 47.09 113 ASN B C 1
ATOM 5049 O O . ASN B 1 113 ? 140.948 114.467 274.520 1.00 52.67 113 ASN B O 1
ATOM 5054 N N . VAL B 1 114 ? 141.438 114.616 276.693 1.00 44.71 114 VAL B N 1
ATOM 5055 C CA . VAL B 1 114 ? 142.081 115.914 276.560 1.00 39.82 114 VAL B CA 1
ATOM 5056 C C . VAL B 1 114 ? 143.503 115.777 276.021 1.00 37.14 114 VAL B C 1
ATOM 5057 O O . VAL B 1 114 ? 144.268 114.929 276.477 1.00 36.63 114 VAL B O 1
ATOM 5061 N N . PRO B 1 115 ? 143.868 116.627 275.059 1.00 33.66 115 PRO B N 1
ATOM 5062 C CA . PRO B 1 115 ? 145.167 116.520 274.402 1.00 34.21 115 PRO B CA 1
ATOM 5063 C C . PRO B 1 115 ? 146.362 117.051 275.182 1.00 33.29 115 PRO B C 1
ATOM 5064 O O . PRO B 1 115 ? 147.488 116.614 274.934 1.00 32.82 115 PRO B O 1
ATOM 5068 N N . GLN B 1 116 ? 146.137 117.996 276.094 1.00 31.22 116 GLN B N 1
ATOM 5069 C CA . GLN B 1 116 ? 147.238 118.696 276.745 1.00 30.70 116 GLN B CA 1
ATOM 5070 C C . GLN B 1 116 ? 146.810 119.304 278.087 1.00 29.87 116 GLN B C 1
ATOM 5071 O O . GLN B 1 116 ? 145.665 119.693 278.270 1.00 26.38 116 GLN B O 1
ATOM 5077 N N . MET B 1 117 ? 147.760 119.400 279.001 1.00 29.97 117 MET B N 1
ATOM 5078 C CA . MET B 1 117 ? 147.547 120.067 280.289 1.00 32.10 117 MET B CA 1
ATOM 5079 C C . MET B 1 117 ? 148.826 120.826 280.581 1.00 26.98 117 MET B C 1
ATOM 5080 O O . MET B 1 117 ? 149.910 120.319 280.315 1.00 27.25 117 MET B O 1
ATOM 5085 N N . THR B 1 118 ? 148.703 122.039 281.115 1.00 24.05 118 THR B N 1
ATOM 5086 C CA . THR B 1 118 ? 149.850 122.808 281.579 1.00 23.85 118 THR B CA 1
ATOM 5087 C C . THR B 1 118 ? 149.568 123.289 283.013 1.00 23.34 118 THR B C 1
ATOM 5088 O O . THR B 1 118 ? 148.472 123.796 283.309 1.00 21.62 118 THR B O 1
ATOM 5092 N N . PHE B 1 119 ? 150.556 123.116 283.883 1.00 22.66 119 PHE B N 1
ATOM 5093 C CA . PHE B 1 119 ? 150.427 123.527 285.283 1.00 23.14 119 PHE B CA 1
ATOM 5094 C C . PHE B 1 119 ? 151.778 123.925 285.801 1.00 22.41 119 PHE B C 1
ATOM 5095 O O . PHE B 1 119 ? 152.801 123.706 285.130 1.00 22.25 119 PHE B O 1
ATOM 5103 N N . ALA B 1 120 ? 151.798 124.581 286.960 1.00 20.93 120 ALA B N 1
ATOM 5104 C CA . ALA B 1 120 ? 153.029 124.933 287.607 1.00 19.84 120 ALA B CA 1
ATOM 5105 C C . ALA B 1 120 ? 152.995 124.298 289.003 1.00 19.36 120 ALA B C 1
ATOM 5106 O O . ALA B 1 120 ? 151.916 124.016 289.520 1.00 19.54 120 ALA B O 1
ATOM 5108 N N . PHE B 1 121 ? 154.154 124.042 289.576 1.00 19.10 121 PHE B N 1
ATOM 5109 C CA . PHE B 1 121 ? 154.200 123.698 290.995 1.00 20.54 121 PHE B CA 1
ATOM 5110 C C . PHE B 1 121 ? 155.286 124.465 291.706 1.00 21.13 121 PHE B C 1
ATOM 5111 O O . PHE B 1 121 ? 156.345 124.804 291.134 1.00 21.62 121 PHE B O 1
ATOM 5119 N N . ALA B 1 122 ? 155.011 124.748 292.977 1.00 19.07 122 ALA B N 1
ATOM 5120 C CA . ALA B 1 122 ? 155.851 125.612 293.753 1.00 17.00 122 ALA B CA 1
ATOM 5121 C C . ALA B 1 122 ? 155.947 125.081 295.191 1.00 16.55 122 ALA B C 1
ATOM 5122 O O . ALA B 1 122 ? 155.057 124.366 295.651 1.00 16.18 122 ALA B O 1
ATOM 5124 N N . SER B 1 123 ? 157.001 125.470 295.878 1.00 17.35 123 SER B N 1
ATOM 5125 C CA . SER B 1 123 ? 157.112 125.253 297.329 1.00 20.87 123 SER B CA 1
ATOM 5126 C C . SER B 1 123 ? 158.062 126.269 297.932 1.00 20.00 123 SER B C 1
ATOM 5127 O O . SER B 1 123 ? 158.788 126.961 297.195 1.00 20.23 123 SER B O 1
ATOM 5130 N N . CYS B 1 124 ? 158.058 126.365 299.266 1.00 19.36 124 CYS B N 1
ATOM 5131 C CA . CYS B 1 124 ? 159.151 126.964 300.029 1.00 19.10 124 CYS B CA 1
ATOM 5132 C C . CYS B 1 124 ? 159.362 128.466 299.745 1.00 18.92 124 CYS B C 1
ATOM 5133 O O . CYS B 1 124 ? 160.266 128.888 299.016 1.00 19.60 124 CYS B O 1
ATOM 5136 N N . GLN B 1 125 ? 158.526 129.263 300.379 1.00 18.45 125 GLN B N 1
ATOM 5137 C CA . GLN B 1 125 ? 158.510 130.698 300.164 1.00 20.13 125 GLN B CA 1
ATOM 5138 C C . GLN B 1 125 ? 158.806 131.505 301.435 1.00 18.01 125 GLN B C 1
ATOM 5139 O O . GLN B 1 125 ? 158.045 132.401 301.779 1.00 19.75 125 GLN B O 1
ATOM 5145 N N . GLN B 1 126 ? 159.926 131.207 302.095 1.00 16.39 126 GLN B N 1
ATOM 5146 C CA . GLN B 1 126 ? 160.330 131.922 303.294 1.00 17.63 126 GLN B CA 1
ATOM 5147 C C . GLN B 1 126 ? 160.268 133.433 302.990 1.00 18.35 126 GLN B C 1
ATOM 5148 O O . GLN B 1 126 ? 161.019 133.937 302.164 1.00 17.98 126 GLN B O 1
ATOM 5154 N N . TYR B 1 127 ? 159.363 134.128 303.656 1.00 18.94 127 TYR B N 1
ATOM 5155 C CA . TYR B 1 127 ? 159.075 135.544 303.400 1.00 18.77 127 TYR B CA 1
ATOM 5156 C C . TYR B 1 127 ? 160.299 136.425 303.581 1.00 20.43 127 TYR B C 1
ATOM 5157 O O . TYR B 1 127 ? 160.500 137.421 302.852 1.00 21.61 127 TYR B O 1
ATOM 5166 N N . GLU B 1 128 ? 161.121 136.069 304.561 1.00 20.30 128 GLU B N 1
ATOM 5167 C CA . GLU B 1 128 ? 162.260 136.863 304.930 1.00 19.86 128 GLU B CA 1
ATOM 5168 C C . GLU B 1 128 ? 163.397 136.752 303.917 1.00 20.67 128 GLU B C 1
ATOM 5169 O O . GLU B 1 128 ? 164.261 137.621 303.875 1.00 20.07 128 GLU B O 1
ATOM 5175 N N . HIS B 1 129 ? 163.423 135.662 303.154 1.00 20.36 129 HIS B N 1
ATOM 5176 C CA . HIS B 1 129 ? 164.584 135.337 302.326 1.00 20.83 129 HIS B CA 1
ATOM 5177 C C . HIS B 1 129 ? 164.577 136.053 300.971 1.00 21.30 129 HIS B C 1
ATOM 5178 O O . HIS B 1 129 ? 165.611 136.180 300.339 1.00 20.71 129 HIS B O 1
ATOM 5185 N N . GLY B 1 130 ? 163.429 136.551 300.559 1.00 20.37 130 GLY B N 1
ATOM 5186 C CA . GLY B 1 130 ? 163.381 137.316 299.333 1.00 20.86 130 GLY B CA 1
ATOM 5187 C C . GLY B 1 130 ? 162.005 137.749 298.969 1.00 21.57 130 GLY B C 1
ATOM 5188 O O . GLY B 1 130 ? 161.006 137.410 299.650 1.00 20.84 130 GLY B O 1
ATOM 5189 N N . TYR B 1 131 ? 161.966 138.497 297.861 1.00 21.54 131 TYR B N 1
ATOM 5190 C CA . TYR B 1 131 ? 160.733 138.958 297.259 1.00 19.42 131 TYR B CA 1
ATOM 5191 C C . TYR B 1 131 ? 160.103 137.847 296.406 1.00 18.80 131 TYR B C 1
ATOM 5192 O O . TYR B 1 131 ? 160.788 136.944 295.922 1.00 21.73 131 TYR B O 1
ATOM 5201 N N . TYR B 1 132 ? 158.783 137.913 296.266 1.00 18.35 132 TYR B N 1
ATOM 5202 C CA . TYR B 1 132 ? 157.980 136.923 295.561 1.00 19.56 132 TYR B CA 1
ATOM 5203 C C . TYR B 1 132 ? 157.864 137.231 294.051 1.00 18.61 132 TYR B C 1
ATOM 5204 O O . TYR B 1 132 ? 156.837 137.052 293.432 1.00 19.61 132 TYR B O 1
ATOM 5213 N N . THR B 1 133 ? 158.963 137.662 293.475 1.00 21.94 133 THR B N 1
ATOM 5214 C CA . THR B 1 133 ? 159.065 137.871 292.027 1.00 23.11 133 THR B CA 1
ATOM 5215 C C . THR B 1 133 ? 158.608 136.629 291.250 1.00 24.40 133 THR B C 1
ATOM 5216 O O . THR B 1 133 ? 157.917 136.736 290.214 1.00 24.02 133 THR B O 1
ATOM 5220 N N . ALA B 1 134 ? 158.939 135.442 291.768 1.00 21.86 134 ALA B N 1
ATOM 5221 C CA . ALA B 1 134 ? 158.539 134.212 291.109 1.00 19.99 134 ALA B CA 1
ATOM 5222 C C . ALA B 1 134 ? 157.056 134.191 290.819 1.00 19.65 134 ALA B C 1
ATOM 5223 O O . ALA B 1 134 ? 156.634 133.716 289.753 1.00 20.47 134 ALA B O 1
ATOM 5225 N N . TYR B 1 135 ? 156.243 134.669 291.762 1.00 17.84 135 TYR B N 1
ATOM 5226 C CA . TYR B 1 135 ? 154.807 134.657 291.568 1.00 17.56 135 TYR B CA 1
ATOM 5227 C C . TYR B 1 135 ? 154.313 135.762 290.587 1.00 21.11 135 TYR B C 1
ATOM 5228 O O . TYR B 1 135 ? 153.265 135.602 289.939 1.00 20.61 135 TYR B O 1
ATOM 5237 N N . LYS B 1 136 ? 155.030 136.876 290.526 1.00 21.40 136 LYS B N 1
ATOM 5238 C CA . LYS B 1 136 ? 154.738 137.914 289.508 1.00 25.57 136 LYS B CA 1
ATOM 5239 C C . LYS B 1 136 ? 154.827 137.268 288.124 1.00 22.20 136 LYS B C 1
ATOM 5240 O O . LYS B 1 136 ? 153.909 137.371 287.314 1.00 24.64 136 LYS B O 1
ATOM 5246 N N . HIS B 1 137 ? 155.904 136.541 287.898 1.00 20.51 137 HIS B N 1
ATOM 5247 C CA . HIS B 1 137 ? 156.085 135.784 286.654 1.00 22.20 137 HIS B CA 1
ATOM 5248 C C . HIS B 1 137 ? 155.065 134.665 286.473 1.00 24.84 137 HIS B C 1
ATOM 5249 O O . HIS B 1 137 ? 154.528 134.490 285.368 1.00 21.80 137 HIS B O 1
ATOM 5256 N N . MET B 1 138 ? 154.764 133.909 287.534 1.00 21.92 138 MET B N 1
ATOM 5257 C CA . MET B 1 138 ? 153.826 132.802 287.398 1.00 20.57 138 MET B CA 1
ATOM 5258 C C . MET B 1 138 ? 152.450 133.295 286.999 1.00 20.84 138 MET B C 1
ATOM 5259 O O . MET B 1 138 ? 151.724 132.616 286.236 1.00 20.56 138 MET B O 1
ATOM 5264 N N . ALA B 1 139 ? 152.071 134.464 287.514 1.00 20.96 139 ALA B N 1
ATOM 5265 C CA . ALA B 1 139 ? 150.750 135.027 287.229 1.00 23.04 139 ALA B CA 1
ATOM 5266 C C . ALA B 1 139 ? 150.565 135.337 285.732 1.00 24.57 139 ALA B C 1
ATOM 5267 O O . ALA B 1 139 ? 149.444 135.491 285.277 1.00 25.84 139 ALA B O 1
ATOM 5269 N N . LYS B 1 140 ? 151.662 135.453 285.003 1.00 25.65 140 LYS B N 1
ATOM 5270 C CA . LYS B 1 140 ? 151.619 135.709 283.548 1.00 28.95 140 LYS B CA 1
ATOM 5271 C C . LYS B 1 140 ? 151.617 134.432 282.706 1.00 30.06 140 LYS B C 1
ATOM 5272 O O . LYS B 1 140 ? 151.454 134.496 281.486 1.00 27.44 140 LYS B O 1
ATOM 5278 N N . GLU B 1 141 ? 151.767 133.273 283.352 1.00 26.57 141 GLU B N 1
ATOM 5279 C CA . GLU B 1 141 ? 151.817 131.988 282.643 1.00 27.79 141 GLU B CA 1
ATOM 5280 C C . GLU B 1 141 ? 150.428 131.612 282.233 1.00 25.75 141 GLU B C 1
ATOM 5281 O O . GLU B 1 141 ? 149.458 132.059 282.844 1.00 26.10 141 GLU B O 1
ATOM 5287 N N . LYS B 1 142 ? 150.318 130.773 281.207 1.00 27.12 142 LYS B N 1
ATOM 5288 C CA . LYS B 1 142 ? 149.024 130.213 280.814 1.00 30.02 142 LYS B CA 1
ATOM 5289 C C . LYS B 1 142 ? 148.908 128.812 281.379 1.00 30.76 142 LYS B C 1
ATOM 5290 O O . LYS B 1 142 ? 149.419 127.865 280.790 1.00 30.54 142 LYS B O 1
ATOM 5296 N N . LEU B 1 143 ? 148.213 128.672 282.507 1.00 28.41 143 LEU B N 1
ATOM 5297 C CA . LEU B 1 143 ? 148.171 127.410 283.219 1.00 24.15 143 LEU B CA 1
ATOM 5298 C C . LEU B 1 143 ? 146.753 126.995 283.452 1.00 23.33 143 LEU B C 1
ATOM 5299 O O . LEU B 1 143 ? 145.848 127.841 283.598 1.00 23.37 143 LEU B O 1
ATOM 5304 N N A ASP B 1 144 ? 146.550 125.683 283.504 0.50 22.87 144 ASP B N 1
ATOM 5305 N N B ASP B 1 144 ? 146.521 125.690 283.488 0.50 22.49 144 ASP B N 1
ATOM 5306 C CA A ASP B 1 144 ? 145.266 125.096 283.857 0.50 22.68 144 ASP B CA 1
ATOM 5307 C CA B ASP B 1 144 ? 145.217 125.169 283.870 0.50 22.12 144 ASP B CA 1
ATOM 5308 C C A ASP B 1 144 ? 145.055 125.029 285.384 0.50 23.80 144 ASP B C 1
ATOM 5309 C C B ASP B 1 144 ? 145.057 125.144 285.405 0.50 23.20 144 ASP B C 1
ATOM 5310 O O A ASP B 1 144 ? 143.911 125.027 285.862 0.50 23.37 144 ASP B O 1
ATOM 5311 O O B ASP B 1 144 ? 143.948 125.321 285.918 0.50 23.14 144 ASP B O 1
ATOM 5318 N N . LEU B 1 145 ? 146.156 124.918 286.124 1.00 22.98 145 LEU B N 1
ATOM 5319 C CA . LEU B 1 145 ? 146.138 124.956 287.596 1.00 24.10 145 LEU B CA 1
ATOM 5320 C C . LEU B 1 145 ? 147.527 125.081 288.171 1.00 22.06 145 LEU B C 1
ATOM 5321 O O . LEU B 1 145 ? 148.535 124.991 287.458 1.00 20.04 145 LEU B O 1
ATOM 5326 N N . VAL B 1 146 ? 147.590 125.334 289.478 1.00 21.31 146 VAL B N 1
ATOM 5327 C CA . VAL B 1 146 ? 148.842 125.414 290.197 1.00 21.03 146 VAL B CA 1
ATOM 5328 C C . VAL B 1 146 ? 148.792 124.433 291.397 1.00 20.51 146 VAL B C 1
ATOM 5329 O O . VAL B 1 146 ? 147.738 124.269 292.004 1.00 21.20 146 VAL B O 1
ATOM 5333 N N . PHE B 1 147 ? 149.918 123.782 291.677 1.00 20.20 147 PHE B N 1
ATOM 5334 C CA . PHE B 1 147 ? 150.113 122.967 292.887 1.00 20.84 147 PHE B CA 1
ATOM 5335 C C . PHE B 1 147 ? 151.057 123.679 293.812 1.00 18.79 147 PHE B C 1
ATOM 5336 O O . PHE B 1 147 ? 152.083 124.194 293.374 1.00 18.05 147 PHE B O 1
ATOM 5344 N N . HIS B 1 148 ? 150.727 123.711 295.096 1.00 19.43 148 HIS B N 1
ATOM 5345 C CA . HIS B 1 148 ? 151.701 124.080 296.092 1.00 18.83 148 HIS B CA 1
ATOM 5346 C C . HIS B 1 148 ? 152.024 122.836 296.958 1.00 18.30 148 HIS B C 1
ATOM 5347 O O . HIS B 1 148 ? 151.121 122.142 297.419 1.00 19.38 148 HIS B O 1
ATOM 5354 N N . LEU B 1 149 ? 153.306 122.568 297.142 1.00 18.74 149 LEU B N 1
ATOM 5355 C CA . LEU B 1 149 ? 153.775 121.321 297.723 1.00 19.52 149 LEU B CA 1
ATOM 5356 C C . LEU B 1 149 ? 154.362 121.471 299.142 1.00 20.19 149 LEU B C 1
ATOM 5357 O O . LEU B 1 149 ? 154.934 120.505 299.684 1.00 22.09 149 LEU B O 1
ATOM 5362 N N . GLY B 1 150 ? 154.274 122.666 299.721 1.00 21.05 150 GLY B N 1
ATOM 5363 C CA . GLY B 1 150 ? 154.571 122.857 301.163 1.00 20.02 150 GLY B CA 1
ATOM 5364 C C . GLY B 1 150 ? 155.471 124.034 301.482 1.00 21.05 150 GLY B C 1
ATOM 5365 O O . GLY B 1 150 ? 156.083 124.648 300.591 1.00 17.79 150 GLY B O 1
ATOM 5366 N N . ASP B 1 151 ? 155.595 124.298 302.783 1.00 20.25 151 ASP B N 1
ATOM 5367 C CA . ASP B 1 151 ? 156.286 125.452 303.318 1.00 18.16 151 ASP B CA 1
ATOM 5368 C C . ASP B 1 151 ? 155.717 126.718 302.672 1.00 17.12 151 ASP B C 1
ATOM 5369 O O . ASP B 1 151 ? 156.446 127.598 302.225 1.00 18.30 151 ASP B O 1
ATOM 5374 N N . TYR B 1 152 ? 154.403 126.787 302.655 1.00 18.32 152 TYR B N 1
ATOM 5375 C CA . TYR B 1 152 ? 153.691 127.985 302.241 1.00 18.46 152 TYR B CA 1
ATOM 5376 C C . TYR B 1 152 ? 153.877 129.124 303.237 1.00 19.17 152 TYR B C 1
ATOM 5377 O O . TYR B 1 152 ? 153.860 130.290 302.832 1.00 19.40 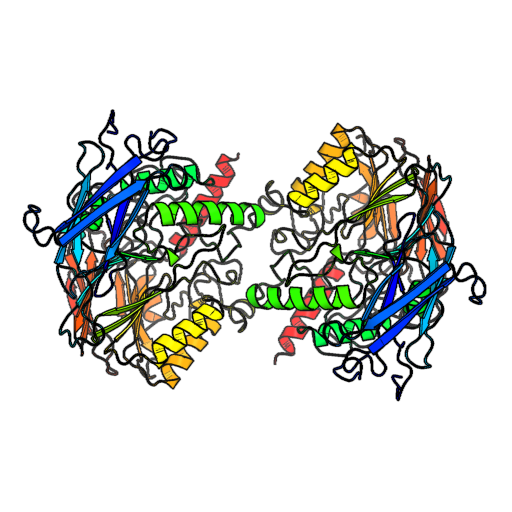152 TYR B O 1
ATOM 5386 N N . ILE B 1 153 ? 154.009 128.794 304.526 1.00 19.30 153 ILE B N 1
ATOM 5387 C CA . ILE B 1 153 ? 154.513 129.733 305.540 1.00 19.49 153 ILE B CA 1
ATOM 5388 C C . ILE B 1 153 ? 155.677 129.078 306.259 1.00 18.90 153 ILE B C 1
ATOM 5389 O O . ILE B 1 153 ? 155.891 127.866 306.102 1.00 18.49 153 ILE B O 1
ATOM 5394 N N . TYR B 1 154 ? 156.444 129.887 306.990 1.00 18.93 154 TYR B N 1
ATOM 5395 C CA . TYR B 1 154 ? 157.435 129.420 307.935 1.00 18.23 154 TYR B CA 1
ATOM 5396 C C . TYR B 1 154 ? 157.042 129.981 309.311 1.00 19.02 154 TYR B C 1
ATOM 5397 O O . TYR B 1 154 ? 156.389 131.024 309.408 1.00 17.59 154 TYR B O 1
ATOM 5406 N N . GLU B 1 155 ? 157.468 129.292 310.358 1.00 19.50 155 GLU B N 1
ATOM 5407 C CA . GLU B 1 155 ? 156.972 129.544 311.723 1.00 19.29 155 GLU B CA 1
ATOM 5408 C C . GLU B 1 155 ? 157.864 130.438 312.570 1.00 19.60 155 GLU B C 1
ATOM 5409 O O . GLU B 1 155 ? 157.491 130.844 313.684 1.00 19.47 155 GLU B O 1
ATOM 5415 N N . TYR B 1 156 ? 159.061 130.712 312.081 1.00 19.82 156 TYR B N 1
ATOM 5416 C CA . TYR B 1 156 ? 160.093 131.350 312.883 1.00 21.57 156 TYR B CA 1
ATOM 5417 C C . TYR B 1 156 ? 159.781 132.775 313.318 1.00 21.38 156 TYR B C 1
ATOM 5418 O O . TYR B 1 156 ? 158.982 133.465 312.695 1.00 21.96 156 TYR B O 1
ATOM 5427 N N . GLY B 1 157 ? 160.431 133.183 314.400 1.00 21.25 157 GLY B N 1
ATOM 5428 C CA . GLY B 1 157 ? 160.575 134.585 314.745 1.00 23.78 157 GLY B CA 1
ATOM 5429 C C . GLY B 1 157 ? 161.586 135.226 313.812 1.00 24.16 157 GLY B C 1
ATOM 5430 O O . GLY B 1 157 ? 162.123 134.560 312.921 1.00 27.02 157 GLY B O 1
ATOM 5431 N N . PRO B 1 158 ? 161.848 136.511 313.996 1.00 26.73 158 PRO B N 1
ATOM 5432 C CA . PRO B 1 158 ? 162.794 137.210 313.138 1.00 26.56 158 PRO B CA 1
ATOM 5433 C C . PRO B 1 158 ? 164.239 136.882 313.491 1.00 27.78 158 PRO B C 1
ATOM 5434 O O . PRO B 1 158 ? 164.527 136.545 314.642 1.00 27.95 158 PRO B O 1
ATOM 5438 N N . ASN B 1 159 ? 165.133 136.971 312.505 1.00 29.72 159 ASN B N 1
ATOM 5439 C CA . ASN B 1 159 ? 166.567 136.730 312.715 1.00 31.28 159 ASN B CA 1
ATOM 5440 C C . ASN B 1 159 ? 166.876 135.349 313.246 1.00 30.48 159 ASN B C 1
ATOM 5441 O O . ASN B 1 159 ? 167.820 135.188 314.025 1.00 30.27 159 ASN B O 1
ATOM 5446 N N . GLU B 1 160 ? 166.081 134.356 312.867 1.00 27.33 160 GLU B N 1
ATOM 5447 C CA . GLU B 1 160 ? 166.344 132.995 313.322 1.00 26.26 160 GLU B CA 1
ATOM 5448 C C . GLU B 1 160 ? 166.838 132.130 312.171 1.00 25.39 160 GLU B C 1
ATOM 5449 O O . GLU B 1 160 ? 167.963 131.631 312.180 1.00 24.22 160 GLU B O 1
ATOM 5455 N N . TYR B 1 161 ? 165.980 131.940 311.177 1.00 24.12 161 TYR B N 1
ATOM 5456 C CA . TYR B 1 161 ? 166.351 131.160 310.020 1.00 22.80 161 TYR B CA 1
ATOM 5457 C C . TYR B 1 161 ? 166.864 132.148 308.970 1.00 25.16 161 TYR B C 1
ATOM 5458 O O . TYR B 1 161 ? 166.092 132.751 308.215 1.00 22.37 161 TYR B O 1
ATOM 5467 N N . VAL B 1 162 ? 168.179 132.319 308.944 1.00 24.25 162 VAL B N 1
ATOM 5468 C CA . VAL B 1 162 ? 168.779 133.410 308.211 1.00 24.75 162 VAL B CA 1
ATOM 5469 C C . VAL B 1 162 ? 169.408 132.913 306.909 1.00 26.98 162 VAL B C 1
ATOM 5470 O O . VAL B 1 162 ? 170.171 131.968 306.896 1.00 25.35 162 VAL B O 1
ATOM 5474 N N . SER B 1 163 ? 169.018 133.538 305.801 1.00 25.59 163 SER B N 1
ATOM 5475 C CA . SER B 1 163 ? 169.514 133.164 304.473 1.00 27.44 163 SER B CA 1
ATOM 5476 C C . SER B 1 163 ? 170.979 133.555 304.331 1.00 25.40 163 SER B C 1
ATOM 5477 O O . SER B 1 163 ? 171.392 134.558 304.883 1.00 26.76 163 SER B O 1
ATOM 5480 N N . LYS B 1 164 ? 171.746 132.766 303.583 1.00 27.91 164 LYS B N 1
ATOM 5481 C CA . LYS B 1 164 ? 173.121 133.137 303.206 1.00 31.93 164 LYS B CA 1
ATOM 5482 C C . LYS B 1 164 ? 173.196 134.490 302.521 1.00 30.89 164 LYS B C 1
ATOM 5483 O O . LYS B 1 164 ? 174.183 135.192 302.674 1.00 32.47 164 LYS B O 1
ATOM 5489 N N . THR B 1 165 ? 172.159 134.881 301.784 1.00 27.13 165 THR B N 1
ATOM 5490 C CA . THR B 1 165 ? 172.182 136.191 301.121 1.00 27.04 165 THR B CA 1
ATOM 5491 C C . THR B 1 165 ? 171.421 137.280 301.876 1.00 29.06 165 THR B C 1
ATOM 5492 O O . THR B 1 165 ? 171.247 138.376 301.355 1.00 29.41 165 THR B O 1
ATOM 5496 N N . GLY B 1 166 ? 171.010 136.999 303.124 1.00 27.85 166 GLY B N 1
ATOM 5497 C CA . GLY B 1 166 ? 170.441 138.011 304.008 1.00 26.09 166 GLY B CA 1
ATOM 5498 C C . GLY B 1 166 ? 168.934 137.928 304.115 1.00 26.98 166 GLY B C 1
ATOM 5499 O O . GLY B 1 166 ? 168.255 137.626 303.137 1.00 26.94 166 GLY B O 1
ATOM 5500 N N . ASN B 1 167 ? 168.409 138.210 305.305 1.00 24.78 167 ASN B N 1
ATOM 5501 C CA . ASN B 1 167 ? 166.965 138.297 305.509 1.00 25.47 167 ASN B CA 1
ATOM 5502 C C . ASN B 1 167 ? 166.438 139.696 305.158 1.00 28.52 167 ASN B C 1
ATOM 5503 O O . ASN B 1 167 ? 166.392 140.602 305.993 1.00 31.94 167 ASN B O 1
ATOM 5508 N N . VAL B 1 168 ? 165.977 139.838 303.918 1.00 24.94 168 VAL B N 1
ATOM 5509 C CA . VAL B 1 168 ? 165.628 141.139 303.389 1.00 22.95 168 VAL B CA 1
ATOM 5510 C C . VAL B 1 168 ? 164.262 141.649 303.855 1.00 22.55 168 VAL B C 1
ATOM 5511 O O . VAL B 1 168 ? 164.012 142.863 303.824 1.00 22.99 168 VAL B O 1
ATOM 5515 N N . ARG B 1 169 ? 163.376 140.727 304.262 1.00 20.12 169 ARG B N 1
ATOM 5516 C CA . ARG B 1 169 ? 162.161 141.085 304.986 1.00 20.73 169 ARG B CA 1
ATOM 5517 C C . ARG B 1 169 ? 162.163 140.390 306.357 1.00 19.83 169 ARG B C 1
ATOM 5518 O O . ARG B 1 169 ? 163.060 139.598 306.650 1.00 20.55 169 ARG B O 1
ATOM 5526 N N . THR B 1 170 ? 161.166 140.693 307.180 1.00 19.14 170 THR B N 1
ATOM 5527 C CA . THR B 1 170 ? 161.183 140.295 308.607 1.00 19.94 170 THR B CA 1
ATOM 5528 C C . THR B 1 170 ? 159.839 139.702 309.031 1.00 18.14 170 THR B C 1
ATOM 5529 O O . THR B 1 170 ? 158.795 140.282 308.775 1.00 19.73 170 THR B O 1
ATOM 5533 N N . HIS B 1 171 ? 159.863 138.547 309.684 1.00 19.43 171 HIS B N 1
ATOM 5534 C CA . HIS B 1 171 ? 158.642 137.969 310.202 1.00 20.08 171 HIS B CA 1
ATOM 5535 C C . HIS B 1 171 ? 157.971 138.943 311.169 1.00 20.60 171 HIS B C 1
ATOM 5536 O O . HIS B 1 171 ? 158.623 139.720 311.849 1.00 21.38 171 HIS B O 1
ATOM 5543 N N . ASN B 1 172 ? 156.654 138.868 311.211 1.00 19.65 172 ASN B N 1
ATOM 5544 C CA . ASN B 1 172 ? 155.821 139.798 311.947 1.00 21.11 172 ASN B CA 1
ATOM 5545 C C . ASN B 1 172 ? 155.792 139.585 313.457 1.00 21.84 172 ASN B C 1
ATOM 5546 O O . ASN B 1 172 ? 155.309 140.444 314.169 1.00 22.27 172 ASN B O 1
ATOM 5551 N N . SER B 1 173 ? 156.279 138.446 313.930 1.00 21.57 173 SER B N 1
ATOM 5552 C CA . SER B 1 173 ? 156.135 138.062 315.333 1.00 22.03 173 SER B CA 1
ATOM 5553 C C . SER B 1 173 ? 157.222 137.095 315.745 1.00 21.39 173 SER B C 1
ATOM 5554 O O . SER B 1 173 ? 157.951 136.604 314.897 1.00 21.51 173 SER B O 1
ATOM 5557 N N . ALA B 1 174 ? 157.316 136.803 317.043 1.00 21.41 174 ALA B N 1
ATOM 5558 C CA . ALA B 1 174 ? 158.126 135.689 317.533 1.00 20.39 174 ALA B CA 1
ATOM 5559 C C . ALA B 1 174 ? 157.567 134.387 316.964 1.00 20.61 174 ALA B C 1
ATOM 5560 O O . ALA B 1 174 ? 156.510 134.383 316.339 1.00 20.88 174 ALA B O 1
ATOM 5562 N N . GLU B 1 175 ? 158.268 133.287 317.207 1.00 23.04 175 GLU B N 1
ATOM 5563 C CA . GLU B 1 175 ? 157.822 131.973 316.724 1.00 22.09 175 GLU B CA 1
ATOM 5564 C C . GLU B 1 175 ? 156.343 131.755 317.025 1.00 22.50 175 GLU B C 1
ATOM 5565 O O . GLU B 1 175 ? 155.861 131.964 318.146 1.00 20.03 175 GLU B O 1
ATOM 5571 N N . ILE B 1 176 ? 155.608 131.309 316.017 1.00 19.18 176 ILE B N 1
ATOM 5572 C CA . ILE B 1 176 ? 154.169 131.220 316.122 1.00 18.48 176 ILE B CA 1
ATOM 5573 C C . ILE B 1 176 ? 153.697 129.926 316.818 1.00 18.22 176 ILE B C 1
ATOM 5574 O O . ILE B 1 176 ? 154.187 128.834 316.517 1.00 20.81 176 ILE B O 1
ATOM 5579 N N . ILE B 1 177 ? 152.757 130.075 317.746 1.00 19.73 177 ILE B N 1
ATOM 5580 C CA . ILE B 1 177 ? 152.284 128.973 318.612 1.00 21.50 177 ILE B CA 1
ATOM 5581 C C . ILE B 1 177 ? 150.765 128.833 318.645 1.00 20.88 177 ILE B C 1
ATOM 5582 O O . ILE B 1 177 ? 150.237 127.738 318.512 1.00 22.38 177 ILE B O 1
ATOM 5587 N N . THR B 1 178 ? 150.068 129.943 318.822 1.00 19.33 178 THR B N 1
ATOM 5588 C CA . THR B 1 178 ? 148.634 129.949 318.988 1.00 18.78 178 THR B CA 1
ATOM 5589 C C . THR B 1 178 ? 147.918 130.109 317.671 1.00 19.79 178 THR B C 1
ATOM 5590 O O . THR B 1 178 ? 148.514 130.516 316.664 1.00 17.44 178 THR B O 1
ATOM 5594 N N . LEU B 1 179 ? 146.612 129.872 317.693 1.00 18.44 179 LEU B N 1
ATOM 5595 C CA . LEU B 1 179 ? 145.787 130.074 316.509 1.00 19.43 179 LEU B CA 1
ATOM 5596 C C . LEU B 1 179 ? 145.956 131.479 315.931 1.00 23.37 179 LEU B C 1
ATOM 5597 O O . LEU B 1 179 ? 146.143 131.643 314.721 1.00 20.23 179 LEU B O 1
ATOM 5602 N N . GLN B 1 180 ? 145.931 132.489 316.797 1.00 22.76 180 GLN B N 1
ATOM 5603 C CA . GLN B 1 180 ? 146.041 133.871 316.342 1.00 23.71 180 GLN B CA 1
ATOM 5604 C C . GLN B 1 180 ? 147.420 134.129 315.721 1.00 21.49 180 GLN B C 1
ATOM 5605 O O . GLN B 1 180 ? 147.506 134.783 314.689 1.00 21.79 180 GLN B O 1
ATOM 5611 N N . ASP B 1 181 ? 148.476 133.595 316.331 1.00 18.36 181 ASP B N 1
ATOM 5612 C CA . ASP B 1 181 ? 149.826 133.672 315.794 1.00 18.56 181 ASP B CA 1
ATOM 5613 C C . ASP B 1 181 ? 149.870 133.103 314.344 1.00 19.97 181 ASP B C 1
ATOM 5614 O O . ASP B 1 181 ? 150.485 133.696 313.447 1.00 18.99 181 ASP B O 1
ATOM 5619 N N . TYR B 1 182 ? 149.263 131.928 314.150 1.00 18.63 182 TYR B N 1
ATOM 5620 C CA . TYR B 1 182 ? 149.267 131.267 312.831 1.00 20.15 182 TYR B CA 1
ATOM 5621 C C . TYR B 1 182 ? 148.457 132.094 311.831 1.00 20.29 182 TYR B C 1
ATOM 5622 O O . TYR B 1 182 ? 148.878 132.284 310.680 1.00 19.51 182 TYR B O 1
ATOM 5631 N N . ARG B 1 183 ? 147.304 132.574 312.260 1.00 18.38 183 ARG B N 1
ATOM 5632 C CA . ARG B 1 183 ? 146.461 133.398 311.396 1.00 19.88 183 ARG B CA 1
ATOM 5633 C C . ARG B 1 183 ? 147.189 134.657 310.909 1.00 20.50 183 ARG B C 1
ATOM 5634 O O . ARG B 1 183 ? 147.133 135.014 309.707 1.00 18.65 183 ARG B O 1
ATOM 5642 N N . ASN B 1 184 ? 147.877 135.319 311.831 1.00 20.65 184 ASN B N 1
ATOM 5643 C CA . ASN B 1 184 ? 148.623 136.535 311.493 1.00 20.92 184 ASN B CA 1
ATOM 5644 C C . ASN B 1 184 ? 149.818 136.241 310.587 1.00 21.45 184 ASN B C 1
ATOM 5645 O O . ASN B 1 184 ? 150.171 137.075 309.720 1.00 19.60 184 ASN B O 1
ATOM 5650 N N . ARG B 1 185 ? 150.446 135.070 310.755 1.00 19.04 185 ARG B N 1
ATOM 5651 C CA . ARG B 1 185 ? 151.554 134.692 309.872 1.00 17.67 185 ARG B CA 1
ATOM 5652 C C . ARG B 1 185 ? 151.067 134.426 308.439 1.00 18.76 185 ARG B C 1
ATOM 5653 O O . ARG B 1 185 ? 151.673 134.885 307.465 1.00 17.38 185 ARG B O 1
ATOM 5661 N N . HIS B 1 186 ? 149.977 133.673 308.335 1.00 17.89 186 HIS B N 1
ATOM 5662 C CA . HIS B 1 186 ? 149.288 133.469 307.085 1.00 18.73 186 HIS B CA 1
ATOM 5663 C C . HIS B 1 186 ? 148.932 134.805 306.402 1.00 22.20 186 HIS B C 1
ATOM 5664 O O . HIS B 1 186 ? 149.101 134.953 305.185 1.00 18.80 186 HIS B O 1
ATOM 5671 N N . ALA B 1 187 ? 148.427 135.756 307.181 1.00 19.11 187 ALA B N 1
ATOM 5672 C CA . ALA B 1 187 ? 148.096 137.078 306.663 1.00 17.97 187 ALA B CA 1
ATOM 5673 C C . ALA B 1 187 ? 149.344 137.827 306.194 1.00 17.99 187 ALA B C 1
ATOM 5674 O O . ALA B 1 187 ? 149.288 138.510 305.184 1.00 20.12 187 ALA B O 1
ATOM 5676 N N . GLN B 1 188 ? 150.463 137.701 306.900 1.00 18.78 188 GLN B N 1
ATOM 5677 C CA . GLN B 1 188 ? 151.696 138.359 306.475 1.00 19.69 188 GLN B CA 1
ATOM 5678 C C . GLN B 1 188 ? 152.094 137.873 305.077 1.00 19.69 188 GLN B C 1
ATOM 5679 O O . GLN B 1 188 ? 152.400 138.659 304.207 1.00 19.35 188 GLN B O 1
ATOM 5685 N N . TYR B 1 189 ? 152.113 136.564 304.888 1.00 19.06 189 TYR B N 1
ATOM 5686 C CA . TYR B 1 189 ? 152.564 135.973 303.629 1.00 19.00 189 TYR B CA 1
ATOM 5687 C C . TYR B 1 189 ? 151.594 136.330 302.513 1.00 19.64 189 TYR B C 1
ATOM 5688 O O . TYR B 1 189 ? 152.004 136.766 301.445 1.00 19.63 189 TYR B O 1
ATOM 5697 N N . ARG B 1 190 ? 150.312 136.188 302.796 1.00 18.61 190 ARG B N 1
ATOM 5698 C CA . ARG B 1 190 ? 149.255 136.303 301.805 1.00 21.54 190 ARG B CA 1
ATOM 5699 C C . ARG B 1 190 ? 148.979 137.769 301.404 1.00 21.64 190 ARG B C 1
ATOM 5700 O O . ARG B 1 190 ? 148.302 138.012 300.414 1.00 21.22 190 ARG B O 1
ATOM 5708 N N . SER B 1 191 ? 149.509 138.713 302.182 1.00 20.11 191 SER B N 1
ATOM 5709 C CA . SER B 1 191 ? 149.402 140.150 301.913 1.00 23.02 191 SER B CA 1
ATOM 5710 C C . SER B 1 191 ? 150.276 140.558 300.725 1.00 21.48 191 SER B C 1
ATOM 5711 O O . SER B 1 191 ? 150.135 141.643 300.233 1.00 23.91 191 SER B O 1
ATOM 5714 N N . ASP B 1 192 ? 151.249 139.739 300.362 1.00 21.26 192 ASP B N 1
ATOM 5715 C CA . ASP B 1 192 ? 152.145 140.041 299.257 1.00 22.65 192 ASP B CA 1
ATOM 5716 C C . ASP B 1 192 ? 151.366 140.119 297.932 1.00 22.39 192 ASP B C 1
ATOM 5717 O O . ASP B 1 192 ? 150.662 139.191 297.577 1.00 20.09 192 ASP B O 1
ATOM 5722 N N . ALA B 1 193 ? 151.498 141.241 297.217 1.00 20.06 193 ALA B N 1
ATOM 5723 C CA . ALA B 1 193 ? 150.728 141.480 295.987 1.00 20.22 193 ALA B CA 1
ATOM 5724 C C . ALA B 1 193 ? 150.966 140.432 294.902 1.00 19.46 193 ALA B C 1
ATOM 5725 O O . ALA B 1 193 ? 150.044 140.091 294.159 1.00 20.85 193 ALA B O 1
ATOM 5727 N N . ASN B 1 194 ? 152.191 139.925 294.816 1.00 18.14 194 ASN B N 1
ATOM 5728 C CA . ASN B 1 194 ? 152.567 138.946 293.792 1.00 20.62 194 ASN B CA 1
ATOM 5729 C C . ASN B 1 194 ? 151.887 137.598 294.046 1.00 19.07 194 ASN B C 1
ATOM 5730 O O . ASN B 1 194 ? 151.305 136.988 293.141 1.00 17.42 194 ASN B O 1
ATOM 5735 N N . LEU B 1 195 ? 151.920 137.146 295.303 1.00 19.19 195 LEU B N 1
ATOM 5736 C CA . LEU B 1 195 ? 151.244 135.906 295.693 1.00 17.71 195 LEU B CA 1
ATOM 5737 C C . LEU B 1 195 ? 149.748 136.013 295.469 1.00 19.04 195 LEU B C 1
ATOM 5738 O O . LEU B 1 195 ? 149.127 135.096 294.913 1.00 20.06 195 LEU B O 1
ATOM 5743 N N . LYS B 1 196 ? 149.163 137.139 295.866 1.00 17.59 196 LYS B N 1
ATOM 5744 C CA . LYS B 1 196 ? 147.731 137.371 295.639 1.00 20.21 196 LYS B CA 1
ATOM 5745 C C . LYS B 1 196 ? 147.360 137.308 294.141 1.00 20.51 196 LYS B C 1
ATOM 5746 O O . LYS B 1 196 ? 146.308 136.786 293.792 1.00 21.76 196 LYS B O 1
ATOM 5752 N N . ALA B 1 197 ? 148.228 137.843 293.284 1.00 21.65 197 ALA B N 1
ATOM 5753 C CA . ALA B 1 197 ? 147.986 137.840 291.831 1.00 21.62 197 ALA B CA 1
ATOM 5754 C C . ALA B 1 197 ? 147.997 136.409 291.310 1.00 20.75 197 ALA B C 1
ATOM 5755 O O . ALA B 1 197 ? 147.117 136.017 290.564 1.00 21.84 197 ALA B O 1
ATOM 5757 N N . ALA B 1 198 ? 148.992 135.631 291.717 1.00 19.91 198 ALA B N 1
ATOM 5758 C CA . ALA B 1 198 ? 149.057 134.217 291.350 1.00 20.33 198 ALA B CA 1
ATOM 5759 C C . ALA B 1 198 ? 147.852 133.445 291.844 1.00 19.41 198 ALA B C 1
ATOM 5760 O O . ALA B 1 198 ? 147.330 132.565 291.134 1.00 20.58 198 ALA B O 1
ATOM 5762 N N . HIS B 1 199 ? 147.356 133.768 293.036 1.00 20.98 199 HIS B N 1
ATOM 5763 C CA . HIS B 1 199 ? 146.118 133.147 293.495 1.00 19.02 199 HIS B CA 1
ATOM 5764 C C . HIS B 1 199 ? 144.891 133.542 292.671 1.00 19.49 199 HIS B C 1
ATOM 5765 O O . HIS B 1 199 ? 144.021 132.700 292.410 1.00 19.54 199 HIS B O 1
ATOM 5772 N N . ALA B 1 200 ? 144.795 134.808 292.279 1.00 19.49 200 ALA B N 1
ATOM 5773 C CA . ALA B 1 200 ? 143.630 135.266 291.521 1.00 21.31 200 ALA B CA 1
ATOM 5774 C C . ALA B 1 200 ? 143.652 134.752 290.060 1.00 20.24 200 ALA B C 1
ATOM 5775 O O . ALA B 1 200 ? 142.621 134.698 289.413 1.00 22.36 200 ALA B O 1
ATOM 5777 N N . ALA B 1 201 ? 144.827 134.395 289.565 1.00 19.51 201 ALA B N 1
ATOM 5778 C CA . ALA B 1 201 ? 145.008 133.962 288.176 1.00 22.20 201 ALA B CA 1
ATOM 5779 C C . ALA B 1 201 ? 144.595 132.517 287.871 1.00 25.23 201 ALA B C 1
ATOM 5780 O O . ALA B 1 201 ? 144.183 132.226 286.749 1.00 22.59 201 ALA B O 1
ATOM 5782 N N . PHE B 1 202 ? 144.739 131.610 288.844 1.00 22.80 202 PHE B N 1
ATOM 5783 C CA . PHE B 1 202 ? 144.572 130.163 288.613 1.00 24.48 202 PHE B CA 1
ATOM 5784 C C . PHE B 1 202 ? 143.925 129.457 289.806 1.00 24.11 202 PHE B C 1
ATOM 5785 O O . PHE B 1 202 ? 144.153 129.880 290.931 1.00 24.82 202 PHE B O 1
ATOM 5793 N N . PRO B 1 203 ? 143.204 128.354 289.589 1.00 24.75 203 PRO B N 1
ATOM 5794 C CA . PRO B 1 203 ? 142.883 127.439 290.707 1.00 23.31 203 PRO B CA 1
ATOM 5795 C C . PRO B 1 203 ? 144.113 126.738 291.230 1.00 21.64 203 PRO B C 1
ATOM 5796 O O . PRO B 1 203 ? 144.982 126.353 290.452 1.00 20.72 203 PRO B O 1
ATOM 5800 N N . TRP B 1 204 ? 144.196 126.595 292.553 1.00 20.82 204 TRP B N 1
ATOM 5801 C CA . TRP B 1 204 ? 145.333 125.959 293.210 1.00 21.09 204 TRP B CA 1
ATOM 5802 C C . TRP B 1 204 ? 144.898 124.645 293.891 1.00 19.23 204 TRP B C 1
ATOM 5803 O O . TRP B 1 204 ? 143.785 124.531 294.396 1.00 20.87 204 TRP B O 1
ATOM 5814 N N . VAL B 1 205 ? 145.807 123.676 293.898 1.00 19.35 205 VAL B N 1
ATOM 5815 C CA . VAL B 1 205 ? 145.660 122.432 294.645 1.00 19.78 205 VAL B CA 1
ATOM 5816 C C . VAL B 1 205 ? 146.838 122.425 295.615 1.00 19.30 205 VAL B C 1
ATOM 5817 O O . VAL B 1 205 ? 147.993 122.308 295.211 1.00 18.77 205 VAL B O 1
ATOM 5821 N N . VAL B 1 206 ? 146.553 122.671 296.889 1.00 18.15 206 VAL B N 1
ATOM 5822 C CA . VAL B 1 206 ? 147.620 122.829 297.870 1.00 19.09 206 VAL B CA 1
ATOM 5823 C C . VAL B 1 206 ? 147.760 121.577 298.747 1.00 18.75 206 VAL B C 1
ATOM 5824 O O . VAL B 1 206 ? 146.781 120.903 299.026 1.00 19.22 206 VAL B O 1
ATOM 5828 N N . THR B 1 207 ? 148.981 121.295 299.160 1.00 19.24 207 THR B N 1
ATOM 5829 C CA . THR B 1 207 ? 149.248 120.354 300.241 1.00 21.78 207 THR B CA 1
ATOM 5830 C C . THR B 1 207 ? 150.437 120.930 301.003 1.00 21.45 207 THR B C 1
ATOM 5831 O O . THR B 1 207 ? 151.196 121.708 300.424 1.00 24.41 207 THR B O 1
ATOM 5835 N N . TRP B 1 208 ? 150.577 120.589 302.289 1.00 20.96 208 TRP B N 1
ATOM 5836 C CA . TRP B 1 208 ? 151.553 121.224 303.181 1.00 18.76 208 TRP B CA 1
ATOM 5837 C C . TRP B 1 208 ? 152.745 120.331 303.323 1.00 18.57 208 TRP B C 1
ATOM 5838 O O . TRP B 1 208 ? 152.708 119.160 302.917 1.00 19.33 208 TRP B O 1
ATOM 5849 N N . ASP B 1 209 ? 153.812 120.883 303.872 1.00 16.24 209 ASP B N 1
ATOM 5850 C CA . ASP B 1 209 ? 154.930 120.114 304.378 1.00 17.93 209 ASP B CA 1
ATOM 5851 C C . ASP B 1 209 ? 155.101 120.474 305.865 1.00 16.98 209 ASP B C 1
ATOM 5852 O O . ASP B 1 209 ? 154.088 120.608 306.552 1.00 21.64 209 ASP B O 1
ATOM 5857 N N . ASP B 1 210 ? 156.326 120.666 306.349 1.00 17.90 210 ASP B N 1
ATOM 5858 C CA . ASP B 1 210 ? 156.538 120.840 307.805 1.00 18.45 210 ASP B CA 1
ATOM 5859 C C . ASP B 1 210 ? 156.279 122.255 308.309 1.00 20.18 210 ASP B C 1
ATOM 5860 O O . ASP B 1 210 ? 155.647 122.436 309.357 1.00 18.81 210 ASP B O 1
ATOM 5865 N N . HIS B 1 211 ? 156.729 123.264 307.551 1.00 19.51 211 HIS B N 1
ATOM 5866 C CA . HIS B 1 211 ? 156.778 124.633 308.077 1.00 17.27 211 HIS B CA 1
ATOM 5867 C C . HIS B 1 211 ? 155.418 125.317 308.214 1.00 17.51 211 HIS B C 1
ATOM 5868 O O . HIS B 1 211 ? 155.306 126.356 308.827 1.00 18.21 211 HIS B O 1
ATOM 5875 N N . GLU B 1 212 ? 154.366 124.701 307.686 1.00 16.87 212 GLU B N 1
ATOM 5876 C CA . GLU B 1 212 ? 153.030 125.114 308.026 1.00 17.02 212 GLU B CA 1
ATOM 5877 C C . GLU B 1 212 ? 152.721 124.908 309.520 1.00 17.11 212 GLU B C 1
ATOM 5878 O O . GLU B 1 212 ? 151.764 125.492 310.003 1.00 16.21 212 GLU B O 1
ATOM 5884 N N . VAL B 1 213 ? 153.493 124.038 310.189 1.00 17.66 213 VAL B N 1
ATOM 5885 C CA . VAL B 1 213 ? 153.412 123.852 311.660 1.00 16.89 213 VAL B CA 1
ATOM 5886 C C . VAL B 1 213 ? 154.728 124.182 312.305 1.00 15.42 213 VAL B C 1
ATOM 5887 O O . VAL B 1 213 ? 154.855 125.216 312.956 1.00 19.73 213 VAL B O 1
ATOM 5891 N N . GLU B 1 214 ? 155.720 123.325 312.120 1.00 16.21 214 GLU B N 1
ATOM 5892 C CA . GLU B 1 214 ? 157.050 123.548 312.684 1.00 17.11 214 GLU B CA 1
ATOM 5893 C C . GLU B 1 214 ? 158.046 122.663 311.993 1.00 16.45 214 GLU B C 1
ATOM 5894 O O . GLU B 1 214 ? 157.710 121.549 311.603 1.00 20.78 214 GLU B O 1
ATOM 5900 N N . ASN B 1 215 ? 159.281 123.129 311.866 1.00 19.31 215 ASN B N 1
ATOM 5901 C CA . ASN B 1 215 ? 160.320 122.379 311.193 1.00 19.96 215 ASN B CA 1
ATOM 5902 C C . ASN B 1 215 ? 160.380 120.891 311.621 1.00 22.28 215 ASN B C 1
ATOM 5903 O O . ASN B 1 215 ? 160.444 120.589 312.818 1.00 19.34 215 ASN B O 1
ATOM 5908 N N . ASN B 1 216 ? 160.403 120.017 310.612 1.00 20.24 216 ASN B N 1
ATOM 5909 C CA . ASN B 1 216 ? 160.677 118.582 310.721 1.00 20.74 216 ASN B CA 1
ATOM 5910 C C . ASN B 1 216 ? 159.803 117.825 311.703 1.00 20.80 216 ASN B C 1
ATOM 5911 O O . ASN B 1 216 ? 160.219 116.803 312.253 1.00 24.78 216 ASN B O 1
ATOM 5916 N N . TYR B 1 217 ? 158.573 118.274 311.857 1.00 20.26 217 TYR B N 1
ATOM 5917 C CA . TYR B 1 217 ? 157.612 117.514 312.620 1.00 19.35 217 TYR B CA 1
ATOM 5918 C C . TYR B 1 217 ? 157.294 116.180 311.952 1.00 23.11 217 TYR B C 1
ATOM 5919 O O . TYR B 1 217 ? 157.422 116.010 310.712 1.00 18.72 217 TYR B O 1
ATOM 5928 N N . ALA B 1 218 ? 156.889 115.223 312.786 1.00 20.37 218 ALA B N 1
ATOM 5929 C CA . ALA B 1 218 ? 156.532 113.905 312.305 1.00 22.27 218 ALA B CA 1
ATOM 5930 C C . ALA B 1 218 ? 155.294 113.417 313.027 1.00 22.03 218 ALA B C 1
ATOM 5931 O O . ALA B 1 218 ? 155.383 112.981 314.165 1.00 25.31 218 ALA B O 1
ATOM 5933 N N . ASN B 1 219 ? 154.140 113.518 312.361 1.00 20.44 219 ASN B N 1
ATOM 5934 C CA . ASN B 1 219 ? 152.837 113.245 312.966 1.00 24.23 219 ASN B CA 1
ATOM 5935 C C . ASN B 1 219 ? 152.638 114.153 314.202 1.00 25.96 219 ASN B C 1
ATOM 5936 O O . ASN B 1 219 ? 152.337 115.362 314.042 1.00 22.47 219 ASN B O 1
ATOM 5941 N N . LYS B 1 220 ? 152.837 113.615 315.415 1.00 25.10 220 LYS B N 1
ATOM 5942 C CA . LYS B 1 220 ? 152.644 114.425 316.626 1.00 25.42 220 LYS B CA 1
ATOM 5943 C C . LYS B 1 220 ? 153.916 114.628 317.417 1.00 22.44 220 LYS B C 1
ATOM 5944 O O . LYS B 1 220 ? 153.881 115.127 318.535 1.00 27.82 220 LYS B O 1
ATOM 5950 N N . ILE B 1 221 ? 155.044 114.305 316.799 1.00 20.93 221 ILE B N 1
ATOM 5951 C CA . ILE B 1 221 ? 156.342 114.445 317.396 1.00 20.75 221 ILE B CA 1
ATOM 5952 C C . ILE B 1 221 ? 157.063 115.665 316.799 1.00 24.16 221 ILE B C 1
ATOM 5953 O O . ILE B 1 221 ? 157.483 115.637 315.621 1.00 23.72 221 ILE B O 1
ATOM 5958 N N . PRO B 1 222 ? 157.266 116.701 317.612 1.00 22.29 222 PRO B N 1
ATOM 5959 C CA . PRO B 1 222 ? 158.098 117.835 317.164 1.00 21.84 222 PRO B CA 1
ATOM 5960 C C . PRO B 1 222 ? 159.582 117.532 317.164 1.00 22.18 222 PRO B C 1
ATOM 5961 O O . PRO B 1 222 ? 160.048 116.583 317.816 1.00 21.72 222 PRO B O 1
ATOM 5965 N N . GLU B 1 223 ? 160.330 118.350 316.439 1.00 21.22 223 GLU B N 1
ATOM 5966 C CA . GLU B 1 223 ? 161.777 118.277 316.424 1.00 22.69 223 GLU B CA 1
ATOM 5967 C C . GLU B 1 223 ? 162.419 118.640 317.784 1.00 23.12 223 GLU B C 1
ATOM 5968 O O . GLU B 1 223 ? 161.806 119.288 318.628 1.00 25.13 223 GLU B O 1
ATOM 5974 N N . LYS B 1 224 ? 163.667 118.219 317.939 1.00 25.43 224 LYS B N 1
ATOM 5975 C CA . LYS B 1 224 ? 164.556 118.625 319.021 1.00 28.53 224 LYS B CA 1
ATOM 5976 C C . LYS B 1 224 ? 163.981 118.282 320.401 1.00 29.78 224 LYS B C 1
ATOM 5977 O O . LYS B 1 224 ? 164.134 119.057 321.349 1.00 26.86 224 LYS B O 1
ATOM 5983 N N . GLY B 1 225 ? 163.319 117.129 320.497 1.00 27.10 225 GLY B N 1
ATOM 5984 C CA . GLY B 1 225 ? 162.833 116.609 321.784 1.00 27.77 225 GLY B CA 1
ATOM 5985 C C . GLY B 1 225 ? 161.855 117.511 322.508 1.00 28.78 225 GLY B C 1
ATOM 5986 O O . GLY B 1 225 ? 161.766 117.503 323.740 1.00 27.26 225 GLY B O 1
ATOM 5987 N N . GLN B 1 226 ? 161.097 118.294 321.750 1.00 23.42 226 GLN B N 1
ATOM 5988 C CA . GLN B 1 226 ? 160.136 119.184 322.350 1.00 22.92 226 GLN B CA 1
ATOM 5989 C C . GLN B 1 226 ? 158.893 118.417 322.753 1.00 22.06 226 GLN B C 1
ATOM 5990 O O . GLN B 1 226 ? 158.726 117.238 322.415 1.00 22.61 226 GLN B O 1
ATOM 5996 N N . SER B 1 227 ? 158.003 119.080 323.456 1.00 20.98 227 SER B N 1
ATOM 5997 C CA . SER B 1 227 ? 156.869 118.405 324.070 1.00 22.05 227 SER B CA 1
ATOM 5998 C C . SER B 1 227 ? 155.794 117.985 323.072 1.00 23.28 227 SER B C 1
ATOM 5999 O O . SER B 1 227 ? 155.262 118.804 322.320 1.00 22.51 227 SER B O 1
ATOM 6002 N N . VAL B 1 228 ? 155.433 116.701 323.104 1.00 22.45 228 VAL B N 1
ATOM 6003 C CA . VAL B 1 228 ? 154.341 116.188 322.273 1.00 21.79 228 VAL B CA 1
ATOM 6004 C C . VAL B 1 228 ? 153.003 116.792 322.695 1.00 21.81 228 VAL B C 1
ATOM 6005 O O . VAL B 1 228 ? 152.186 117.205 321.857 1.00 19.85 228 VAL B O 1
ATOM 6009 N N . GLU B 1 229 ? 152.748 116.888 323.997 1.00 20.85 229 GLU B N 1
ATOM 6010 C CA . GLU B 1 229 ? 151.489 117.481 324.434 1.00 21.13 229 GLU B CA 1
ATOM 6011 C C . GLU B 1 229 ? 151.280 118.926 323.911 1.00 20.59 229 GLU B C 1
ATOM 6012 O O . GLU B 1 229 ? 150.170 119.293 323.491 1.00 21.67 229 GLU B O 1
ATOM 6018 N N . ALA B 1 230 ? 152.310 119.752 324.012 1.00 19.32 230 ALA B N 1
ATOM 6019 C CA . ALA B 1 230 ? 152.220 121.142 323.529 1.00 20.54 230 ALA B CA 1
ATOM 6020 C C . ALA B 1 230 ? 152.064 121.115 321.988 1.00 20.09 230 ALA B C 1
ATOM 6021 O O . ALA B 1 230 ? 151.276 121.856 321.444 1.00 20.55 230 ALA B O 1
ATOM 6023 N N . PHE B 1 231 ? 152.805 120.223 321.337 1.00 20.71 231 PHE B N 1
ATOM 6024 C CA . PHE B 1 231 ? 152.796 120.143 319.871 1.00 20.71 231 PHE B CA 1
ATOM 6025 C C . PHE B 1 231 ? 151.433 119.800 319.309 1.00 22.51 231 PHE B C 1
ATOM 6026 O O . PHE B 1 231 ? 151.008 120.379 318.318 1.00 22.57 231 PHE B O 1
ATOM 6034 N N . VAL B 1 232 ? 150.697 118.926 319.990 1.00 22.99 232 VAL B N 1
ATOM 6035 C CA . VAL B 1 232 ? 149.363 118.567 319.546 1.00 22.93 232 VAL B CA 1
ATOM 6036 C C . VAL B 1 232 ? 148.413 119.746 319.486 1.00 23.45 232 VAL B C 1
ATOM 6037 O O . VAL B 1 232 ? 147.612 119.865 318.531 1.00 22.51 232 VAL B O 1
ATOM 6041 N N . LEU B 1 233 ? 148.502 120.626 320.480 1.00 22.39 233 LEU B N 1
ATOM 6042 C CA . LEU B 1 233 ? 147.732 121.857 320.497 1.00 23.10 233 LEU B CA 1
ATOM 6043 C C . LEU B 1 233 ? 148.214 122.778 319.362 1.00 20.56 233 LEU B C 1
ATOM 6044 O O . LEU B 1 233 ? 147.421 123.424 318.697 1.00 21.17 233 LEU B O 1
ATOM 6049 N N . ARG B 1 234 ? 149.518 122.825 319.161 1.00 19.58 234 ARG B N 1
ATOM 6050 C CA . ARG B 1 234 ? 150.083 123.639 318.098 1.00 22.31 234 ARG B CA 1
ATOM 6051 C C . ARG B 1 234 ? 149.612 123.157 316.719 1.00 21.54 234 ARG B C 1
ATOM 6052 O O . ARG B 1 234 ? 149.244 123.951 315.872 1.00 21.13 234 ARG B O 1
ATOM 6060 N N . ARG B 1 235 ? 149.600 121.847 316.508 1.00 20.03 235 ARG B N 1
ATOM 6061 C CA . ARG B 1 235 ? 149.132 121.303 315.243 1.00 19.57 235 ARG B CA 1
ATOM 6062 C C . ARG B 1 235 ? 147.670 121.612 314.958 1.00 18.35 235 ARG B C 1
ATOM 6063 O O . ARG B 1 235 ? 147.308 121.940 313.805 1.00 18.67 235 ARG B O 1
ATOM 6071 N N . ALA B 1 236 ? 146.832 121.582 315.987 1.00 17.90 236 ALA B N 1
ATOM 6072 C CA . ALA B 1 236 ? 145.445 121.969 315.840 1.00 18.61 236 ALA B CA 1
ATOM 6073 C C . ALA B 1 236 ? 145.289 123.444 315.408 1.00 20.31 236 ALA B C 1
ATOM 6074 O O . ALA B 1 236 ? 144.490 123.745 314.497 1.00 19.27 236 ALA B O 1
ATOM 6076 N N . ALA B 1 237 ? 146.036 124.337 316.055 1.00 19.95 237 ALA B N 1
ATOM 6077 C CA . ALA B 1 237 ? 146.039 125.772 315.702 1.00 20.50 237 ALA B CA 1
ATOM 6078 C C . ALA B 1 237 ? 146.530 125.973 314.232 1.00 19.60 237 ALA B C 1
ATOM 6079 O O . ALA B 1 237 ? 145.888 126.653 313.465 1.00 18.89 237 ALA B O 1
ATOM 6081 N N . ALA B 1 238 ? 147.650 125.349 313.885 1.00 19.64 238 ALA B N 1
ATOM 6082 C CA . ALA B 1 238 ? 148.260 125.466 312.553 1.00 20.83 238 ALA B CA 1
ATOM 6083 C C . ALA B 1 238 ? 147.359 124.959 311.445 1.00 20.66 238 ALA B C 1
ATOM 6084 O O . ALA B 1 238 ? 147.204 125.617 310.409 1.00 19.53 238 ALA B O 1
ATOM 6086 N N . TYR B 1 239 ? 146.759 123.798 311.676 1.00 19.59 239 TYR B N 1
ATOM 6087 C CA . TYR B 1 239 ? 145.858 123.182 310.715 1.00 19.69 239 TYR B CA 1
ATOM 6088 C C . TYR B 1 239 ? 144.598 123.999 310.530 1.00 20.37 239 TYR B C 1
ATOM 6089 O O . TYR B 1 239 ? 144.116 124.139 309.400 1.00 19.32 239 TYR B O 1
ATOM 6098 N N . GLN B 1 240 ? 144.058 124.566 311.607 1.00 19.33 240 GLN B N 1
ATOM 6099 C CA . GLN B 1 240 ? 142.880 125.427 311.466 1.00 18.59 240 GLN B CA 1
ATOM 6100 C C . GLN B 1 240 ? 143.223 126.689 310.633 1.00 18.58 240 GLN B C 1
ATOM 6101 O O . GLN B 1 240 ? 142.451 127.088 309.742 1.00 18.67 240 GLN B O 1
ATOM 6107 N N . ALA B 1 241 ? 144.345 127.330 310.957 1.00 18.66 241 ALA B N 1
ATOM 6108 C CA . ALA B 1 241 ? 144.777 128.553 310.241 1.00 19.53 241 ALA B CA 1
ATOM 6109 C C . ALA B 1 241 ? 145.013 128.255 308.758 1.00 19.06 241 ALA B C 1
ATOM 6110 O O . ALA B 1 241 ? 144.678 129.069 307.887 1.00 20.05 241 ALA B O 1
ATOM 6112 N N . TYR B 1 242 ? 145.558 127.079 308.475 1.00 17.54 242 TYR B N 1
ATOM 6113 C CA . TYR B 1 242 ? 145.764 126.645 307.086 1.00 18.63 242 TYR B CA 1
ATOM 6114 C C . TYR B 1 242 ? 144.430 126.529 306.350 1.00 19.11 242 TYR B C 1
ATOM 6115 O O . TYR B 1 242 ? 144.260 127.101 305.276 1.00 17.90 242 TYR B O 1
ATOM 6124 N N . TYR B 1 243 ? 143.478 125.808 306.938 1.00 18.17 243 TYR B N 1
ATOM 6125 C CA . TYR B 1 243 ? 142.149 125.706 306.375 1.00 19.11 243 TYR B CA 1
ATOM 6126 C C . TYR B 1 243 ? 141.541 127.088 306.089 1.00 19.93 243 TYR B C 1
ATOM 6127 O O . TYR B 1 243 ? 140.983 127.322 305.020 1.00 20.80 243 TYR B O 1
ATOM 6136 N N . GLU B 1 244 ? 141.610 127.969 307.079 1.00 19.15 244 GLU B N 1
ATOM 6137 C CA . GLU B 1 244 ? 141.048 129.297 307.001 1.00 19.94 244 GLU B CA 1
ATOM 6138 C C . GLU B 1 244 ? 141.617 130.095 305.839 1.00 18.67 244 GLU B C 1
ATOM 6139 O O . GLU B 1 244 ? 140.914 130.910 305.285 1.00 20.25 244 GLU B O 1
ATOM 6145 N N . HIS B 1 245 ? 142.867 129.840 305.465 1.00 17.75 245 HIS B N 1
ATOM 6146 C CA . HIS B 1 245 ? 143.506 130.584 304.387 1.00 19.41 245 HIS B CA 1
ATOM 6147 C C . HIS B 1 245 ? 143.641 129.852 303.053 1.00 20.42 245 HIS B C 1
ATOM 6148 O O . HIS B 1 245 ? 144.223 130.388 302.125 1.00 20.76 245 HIS B O 1
ATOM 6155 N N . MET B 1 246 ? 143.098 128.652 302.934 1.00 17.98 246 MET B N 1
ATOM 6156 C CA . MET B 1 246 ? 143.304 127.867 301.707 1.00 19.35 246 MET B CA 1
ATOM 6157 C C . MET B 1 246 ? 141.986 127.489 301.047 1.00 19.94 246 MET B C 1
ATOM 6158 O O . MET B 1 246 ? 140.993 127.226 301.733 1.00 20.74 246 MET B O 1
ATOM 6163 N N . PRO B 1 247 ? 141.967 127.449 299.710 1.00 23.44 247 PRO B N 1
ATOM 6164 C CA . PRO B 1 247 ? 140.725 127.137 298.980 1.00 25.67 247 PRO B CA 1
ATOM 6165 C C . PRO B 1 247 ? 140.468 125.620 298.939 1.00 25.97 247 PRO B C 1
ATOM 6166 O O . PRO B 1 247 ? 140.593 124.998 297.884 1.00 27.67 247 PRO B O 1
ATOM 6170 N N . LEU B 1 248 ? 140.095 125.070 300.094 1.00 26.42 248 LEU B N 1
ATOM 6171 C CA . LEU B 1 248 ? 139.820 123.654 300.285 1.00 23.93 248 LEU B CA 1
ATOM 6172 C C . LEU B 1 248 ? 138.339 123.411 300.440 1.00 23.49 248 LEU B C 1
ATOM 6173 O O . LEU B 1 248 ? 137.586 124.299 300.823 1.00 23.47 248 LEU B O 1
ATOM 6178 N N . ARG B 1 249 ? 137.918 122.180 300.155 1.00 24.11 249 ARG B N 1
ATOM 6179 C CA . ARG B 1 249 ? 136.529 121.765 300.298 1.00 25.16 249 ARG B CA 1
ATOM 6180 C C . ARG B 1 249 ? 136.212 121.404 301.745 1.00 25.64 249 ARG B C 1
ATOM 6181 O O . ARG B 1 249 ? 137.115 121.218 302.546 1.00 27.21 249 ARG B O 1
ATOM 6189 N N . ILE B 1 250 ? 134.926 121.309 302.060 1.00 26.69 250 ILE B N 1
ATOM 6190 C CA . ILE B 1 250 ? 134.463 121.128 303.438 1.00 28.83 250 ILE B CA 1
ATOM 6191 C C . ILE B 1 250 ? 134.941 119.826 304.107 1.00 27.58 250 ILE B C 1
ATOM 6192 O O . ILE B 1 250 ? 135.069 119.767 305.331 1.00 29.56 250 ILE B O 1
ATOM 6197 N N . SER B 1 251 ? 135.256 118.810 303.311 1.00 26.82 251 SER B N 1
ATOM 6198 C CA . SER B 1 251 ? 135.776 117.564 303.844 1.00 31.04 251 SER B CA 1
ATOM 6199 C C . SER B 1 251 ? 137.200 117.732 304.374 1.00 28.12 251 SER B C 1
ATOM 6200 O O . SER B 1 251 ? 137.695 116.870 305.085 1.00 26.23 251 SER B O 1
ATOM 6203 N N . SER B 1 252 ? 137.854 118.844 304.033 1.00 27.21 252 SER B N 1
ATOM 6204 C CA . SER B 1 252 ? 139.126 119.199 304.625 1.00 25.13 252 SER B CA 1
ATOM 6205 C C . SER B 1 252 ? 138.999 120.081 305.892 1.00 23.77 252 SER B C 1
ATOM 6206 O O . SER B 1 252 ? 140.012 120.501 306.419 1.00 22.96 252 SER B O 1
ATOM 6209 N N . LEU B 1 253 ? 137.791 120.340 306.395 1.00 24.89 253 LEU B N 1
ATOM 6210 C CA . LEU B 1 253 ? 137.638 121.053 307.686 1.00 25.90 253 LEU B CA 1
ATOM 6211 C C . LEU B 1 253 ? 138.340 120.261 308.809 1.00 26.86 253 LEU B C 1
ATOM 6212 O O . LEU B 1 253 ? 138.104 119.071 308.947 1.00 24.20 253 LEU B O 1
ATOM 6217 N N . PRO B 1 254 ? 139.220 120.885 309.587 1.00 24.49 254 PRO B N 1
ATOM 6218 C CA . PRO B 1 254 ? 139.917 120.111 310.605 1.00 26.49 254 PRO B CA 1
ATOM 6219 C C . PRO B 1 254 ? 139.016 119.789 311.788 1.00 24.45 254 PRO B C 1
ATOM 6220 O O . PRO B 1 254 ? 138.010 120.421 311.957 1.00 22.72 254 PRO B O 1
ATOM 6224 N N . ASN B 1 255 ? 139.383 118.752 312.542 1.00 26.43 255 ASN B N 1
ATOM 6225 C CA . ASN B 1 255 ? 138.764 118.421 313.815 1.00 27.30 255 ASN B CA 1
ATOM 6226 C C . ASN B 1 255 ? 139.923 118.242 314.775 1.00 24.98 255 ASN B C 1
ATOM 6227 O O . ASN B 1 255 ? 140.657 117.253 314.708 1.00 26.72 255 ASN B O 1
ATOM 6232 N N . GLY B 1 256 ? 140.136 119.252 315.615 1.00 24.12 256 GLY B N 1
ATOM 6233 C CA . GLY B 1 256 ? 141.308 119.299 316.491 1.00 24.21 256 GLY B CA 1
ATOM 6234 C C . GLY B 1 256 ? 142.577 119.165 315.671 1.00 23.62 256 GLY B C 1
ATOM 6235 O O . GLY B 1 256 ? 142.743 119.844 314.655 1.00 25.69 256 GLY B O 1
ATOM 6236 N N . PRO B 1 257 ? 143.452 118.257 316.065 1.00 24.34 257 PRO B N 1
ATOM 6237 C CA . PRO B 1 257 ? 144.742 118.114 315.387 1.00 23.25 257 PRO B CA 1
ATOM 6238 C C . PRO B 1 257 ? 144.706 117.292 314.081 1.00 22.17 257 PRO B C 1
ATOM 6239 O O . PRO B 1 257 ? 145.751 117.010 313.523 1.00 21.51 257 PRO B O 1
ATOM 6243 N N . ASP B 1 258 ? 143.522 116.896 313.637 1.00 23.58 258 ASP B N 1
ATOM 6244 C CA . ASP B 1 258 ? 143.367 116.015 312.474 1.00 24.93 258 ASP B CA 1
ATOM 6245 C C . ASP B 1 258 ? 142.659 116.711 311.322 1.00 24.76 258 ASP B C 1
ATOM 6246 O O . ASP B 1 258 ? 141.689 117.420 311.525 1.00 23.38 258 ASP B O 1
ATOM 6251 N N . MET B 1 259 ? 143.123 116.445 310.102 1.00 25.32 259 MET B N 1
ATOM 6252 C CA . MET B 1 259 ? 142.614 117.154 308.924 1.00 24.91 259 MET B CA 1
ATOM 6253 C C . MET B 1 259 ? 142.882 116.363 307.630 1.00 24.12 259 MET B C 1
ATOM 6254 O O . MET B 1 259 ? 144.032 116.012 307.322 1.00 22.43 259 MET B O 1
ATOM 6259 N N . GLN B 1 260 ? 141.820 116.125 306.874 1.00 24.66 260 GLN B N 1
ATOM 6260 C CA . GLN B 1 260 ? 141.925 115.327 305.643 1.00 24.36 260 GLN B CA 1
ATOM 6261 C C . GLN B 1 260 ? 142.434 116.237 304.531 1.00 23.39 260 GLN B C 1
ATOM 6262 O O . GLN B 1 260 ? 141.699 117.097 304.051 1.00 25.05 260 GLN B O 1
ATOM 6268 N N . LEU B 1 261 ? 143.693 116.060 304.161 1.00 22.28 261 LEU B N 1
ATOM 6269 C CA . LEU B 1 261 ? 144.293 116.834 303.083 1.00 23.22 261 LEU B CA 1
ATOM 6270 C C . LEU B 1 261 ? 144.644 115.966 301.878 1.00 23.21 261 LEU B C 1
ATOM 6271 O O . LEU B 1 261 ? 144.489 116.418 300.741 1.00 22.56 261 LEU B O 1
ATOM 6276 N N . TYR B 1 262 ? 145.098 114.731 302.087 1.00 23.63 262 TYR B N 1
ATOM 6277 C CA . TYR B 1 262 ? 145.392 113.882 300.921 1.00 22.07 262 TYR B CA 1
ATOM 6278 C C . TYR B 1 262 ? 144.133 113.643 300.105 1.00 21.04 262 TYR B C 1
ATOM 6279 O O . TYR B 1 262 ? 143.033 113.510 300.628 1.00 21.09 262 TYR B O 1
ATOM 6288 N N . ARG B 1 263 ? 144.283 113.702 298.781 1.00 21.92 263 ARG B N 1
ATOM 6289 C CA . ARG B 1 263 ? 143.122 113.609 297.938 1.00 21.73 263 ARG B CA 1
ATOM 6290 C C . ARG B 1 263 ? 143.529 113.335 296.480 1.00 21.49 263 ARG B C 1
ATOM 6291 O O . ARG B 1 263 ? 144.684 113.428 296.095 1.00 20.51 263 ARG B O 1
ATOM 6299 N N . HIS B 1 264 ? 142.548 112.963 295.688 1.00 24.62 264 HIS B N 1
ATOM 6300 C CA . HIS B 1 264 ? 142.832 112.496 294.340 1.00 26.29 264 HIS B CA 1
ATOM 6301 C C . HIS B 1 264 ? 141.871 113.114 293.348 1.00 25.68 264 HIS B C 1
ATOM 6302 O O . HIS B 1 264 ? 140.711 113.352 293.654 1.00 26.79 264 HIS B O 1
ATOM 6309 N N . PHE B 1 265 ? 142.370 113.374 292.146 1.00 26.97 265 PHE B N 1
ATOM 6310 C CA . PHE B 1 265 ? 141.504 113.759 291.038 1.00 26.02 265 PHE B CA 1
ATOM 6311 C C . PHE B 1 265 ? 142.170 113.386 289.712 1.00 24.51 265 PHE B C 1
ATOM 6312 O O . PHE B 1 265 ? 143.370 113.156 289.651 1.00 24.62 265 PHE B O 1
ATOM 6320 N N . THR B 1 266 ? 141.372 113.303 288.654 1.00 28.97 266 THR B N 1
ATOM 6321 C CA . THR B 1 266 ? 141.914 113.003 287.316 1.00 31.09 266 THR B CA 1
ATOM 6322 C C . THR B 1 266 ? 141.652 114.182 286.397 1.00 27.06 266 THR B C 1
ATOM 6323 O O . THR B 1 266 ? 140.631 114.851 286.504 1.00 33.14 266 THR B O 1
ATOM 6327 N N . TYR B 1 267 ? 142.594 114.444 285.508 1.00 28.37 267 TYR B N 1
ATOM 6328 C CA . TYR B 1 267 ? 142.444 115.503 284.516 1.00 28.62 267 TYR B CA 1
ATOM 6329 C C . TYR B 1 267 ? 142.052 114.802 283.216 1.00 30.53 267 TYR B C 1
ATOM 6330 O O . TYR B 1 267 ? 142.908 114.369 282.462 1.00 29.81 267 TYR B O 1
ATOM 6339 N N . GLY B 1 268 ? 140.755 114.655 283.005 1.00 30.78 268 GLY B N 1
ATOM 6340 C CA . GLY B 1 268 ? 140.255 113.825 281.917 1.00 37.39 268 GLY B CA 1
ATOM 6341 C C . GLY B 1 268 ? 140.874 112.438 282.022 1.00 36.57 268 GLY B C 1
ATOM 6342 O O . GLY B 1 268 ? 140.981 111.886 283.112 1.00 39.35 268 GLY B O 1
ATOM 6343 N N . ASN B 1 269 ? 141.311 111.889 280.893 1.00 33.62 269 ASN B N 1
ATOM 6344 C CA . ASN B 1 269 ? 142.015 110.608 280.879 1.00 30.21 269 ASN B CA 1
ATOM 6345 C C . ASN B 1 269 ? 143.495 110.815 280.714 1.00 27.53 269 ASN B C 1
ATOM 6346 O O . ASN B 1 269 ? 144.266 109.869 280.516 1.00 29.81 269 ASN B O 1
ATOM 6351 N N . LEU B 1 270 ? 143.919 112.064 280.809 1.00 24.83 270 LEU B N 1
ATOM 6352 C CA . LEU B 1 270 ? 145.317 112.377 280.591 1.00 24.84 270 LEU B CA 1
ATOM 6353 C C . LEU B 1 270 ? 146.210 112.096 281.816 1.00 25.59 270 LEU B C 1
ATOM 6354 O O . LEU B 1 270 ? 147.307 111.552 281.668 1.00 26.88 270 LEU B O 1
ATOM 6359 N N . ALA B 1 271 ? 145.767 112.518 283.004 1.00 26.89 271 ALA B N 1
ATOM 6360 C CA . ALA B 1 271 ? 146.582 112.394 284.210 1.00 27.43 271 ALA B CA 1
ATOM 6361 C C . ALA B 1 271 ? 145.732 112.170 285.471 1.00 27.54 271 ALA B C 1
ATOM 6362 O O . ALA B 1 271 ? 144.716 112.843 285.677 1.00 30.84 271 ALA B O 1
ATOM 6364 N N . SER B 1 272 ? 146.180 111.215 286.296 1.00 27.21 272 SER B N 1
ATOM 6365 C CA . SER B 1 272 ? 145.578 110.916 287.587 1.00 29.52 272 SER B CA 1
ATOM 6366 C C . SER B 1 272 ? 146.535 111.467 288.658 1.00 28.34 272 SER B C 1
ATOM 6367 O O . SER B 1 272 ? 147.716 111.097 288.706 1.00 27.56 272 SER B O 1
ATOM 6370 N N . PHE B 1 273 ? 146.025 112.387 289.482 1.00 27.68 273 PHE B N 1
ATOM 6371 C CA . PHE B 1 273 ? 146.860 113.098 290.460 1.00 25.31 273 PHE B CA 1
ATOM 6372 C C . PHE B 1 273 ? 146.562 112.605 291.870 1.00 21.77 273 PHE B C 1
ATOM 6373 O O . PHE B 1 273 ? 145.427 112.661 292.318 1.00 22.03 273 PHE B O 1
ATOM 6381 N N . ASN B 1 274 ? 147.589 112.103 292.530 1.00 21.61 274 ASN B N 1
ATOM 6382 C CA . ASN B 1 274 ? 147.486 111.710 293.931 1.00 22.00 274 ASN B CA 1
ATOM 6383 C C . ASN B 1 274 ? 148.243 112.735 294.757 1.00 18.19 274 ASN B C 1
ATOM 6384 O O . ASN B 1 274 ? 149.479 112.739 294.759 1.00 20.45 274 ASN B O 1
ATOM 6389 N N . VAL B 1 275 ? 147.502 113.594 295.432 1.00 20.32 275 VAL B N 1
ATOM 6390 C CA . VAL B 1 275 ? 148.084 114.625 296.271 1.00 19.76 275 VAL B CA 1
ATOM 6391 C C . VAL B 1 275 ? 148.281 114.031 297.680 1.00 18.76 275 VAL B C 1
ATOM 6392 O O . VAL B 1 275 ? 147.311 113.763 298.361 1.00 21.38 275 VAL B O 1
ATOM 6396 N N . LEU B 1 276 ? 149.534 113.832 298.066 1.00 19.89 276 LEU B N 1
ATOM 6397 C CA . LEU B 1 276 ? 149.875 113.105 299.276 1.00 20.94 276 LEU B CA 1
ATOM 6398 C C . LEU B 1 276 ? 150.082 114.041 300.466 1.00 21.66 276 LEU B C 1
ATOM 6399 O O . LEU B 1 276 ? 150.200 115.273 300.305 1.00 22.73 276 LEU B O 1
ATOM 6404 N N . ASP B 1 277 ? 150.109 113.430 301.651 1.00 21.81 277 ASP B N 1
ATOM 6405 C CA . ASP B 1 277 ? 150.413 114.116 302.931 1.00 20.74 277 ASP B CA 1
ATOM 6406 C C . ASP B 1 277 ? 151.394 113.213 303.635 1.00 20.51 277 ASP B C 1
ATOM 6407 O O . ASP B 1 277 ? 151.017 112.174 304.197 1.00 21.28 277 ASP B O 1
ATOM 6412 N N . THR B 1 278 ? 152.661 113.581 303.559 1.00 19.92 278 THR B N 1
ATOM 6413 C CA . THR B 1 278 ? 153.729 112.794 304.125 1.00 20.91 278 THR B CA 1
ATOM 6414 C C . THR B 1 278 ? 154.194 113.340 305.488 1.00 19.58 278 THR B C 1
ATOM 6415 O O . THR B 1 278 ? 155.221 112.901 305.980 1.00 22.39 278 THR B O 1
ATOM 6419 N N . ARG B 1 279 ? 153.442 114.278 306.072 1.00 20.94 279 ARG B N 1
ATOM 6420 C CA . ARG B 1 279 ? 153.744 114.793 307.427 1.00 20.09 279 ARG B CA 1
ATOM 6421 C C . ARG B 1 279 ? 152.824 114.295 308.525 1.00 18.51 279 ARG B C 1
ATOM 6422 O O . ARG B 1 279 ? 153.294 114.002 309.605 1.00 21.22 279 ARG B O 1
ATOM 6430 N N . GLN B 1 280 ? 151.525 114.311 308.270 1.00 18.81 280 GLN B N 1
ATOM 6431 C CA . GLN B 1 280 ? 150.511 114.150 309.296 1.00 20.46 280 GLN B CA 1
ATOM 6432 C C . GLN B 1 280 ? 150.450 112.762 309.957 1.00 25.56 280 GLN B C 1
ATOM 6433 O O . GLN B 1 280 ? 149.917 112.625 311.078 1.00 21.31 280 GLN B O 1
ATOM 6439 N N . TYR B 1 281 ? 150.958 111.750 309.246 1.00 26.47 281 TYR B N 1
ATOM 6440 C CA . TYR B 1 281 ? 150.881 110.369 309.676 1.00 24.41 281 TYR B CA 1
ATOM 6441 C C . TYR B 1 281 ? 152.234 109.693 309.733 1.00 23.09 281 TYR B C 1
ATOM 6442 O O . TYR B 1 281 ? 152.317 108.521 310.073 1.00 23.70 281 TYR B O 1
ATOM 6451 N N . ARG B 1 282 ? 153.311 110.401 309.427 1.00 22.72 282 ARG B N 1
ATOM 6452 C CA . ARG B 1 282 ? 154.578 109.725 309.324 1.00 23.39 282 ARG B CA 1
ATOM 6453 C C . ARG B 1 282 ? 155.170 109.355 310.685 1.00 27.42 282 ARG B C 1
ATOM 6454 O O . ARG B 1 282 ? 154.959 110.063 311.682 1.00 23.53 282 ARG B O 1
ATOM 6462 N N . ASP B 1 283 ? 155.949 108.278 310.691 1.00 27.29 283 ASP B N 1
ATOM 6463 C CA . ASP B 1 283 ? 156.770 107.930 311.857 1.00 27.53 283 ASP B CA 1
ATOM 6464 C C . ASP B 1 283 ? 157.948 108.869 311.945 1.00 28.76 283 ASP B C 1
ATOM 6465 O O . ASP B 1 283 ? 158.319 109.537 310.954 1.00 29.54 283 ASP B O 1
ATOM 6470 N N . ASP B 1 284 ? 158.548 108.908 313.132 1.00 24.70 284 ASP B N 1
ATOM 6471 C CA . ASP B 1 284 ? 159.624 109.825 313.466 1.00 26.54 284 ASP B CA 1
ATOM 6472 C C . ASP B 1 284 ? 160.827 109.576 312.581 1.00 28.37 284 ASP B C 1
ATOM 6473 O O . ASP B 1 284 ? 161.088 108.426 312.193 1.00 29.53 284 ASP B O 1
ATOM 6478 N N . GLN B 1 285 ? 161.592 110.627 312.286 1.00 26.73 285 GLN B N 1
ATOM 6479 C CA . GLN B 1 285 ? 162.841 110.439 311.548 1.00 28.45 285 GLN B CA 1
ATOM 6480 C C . GLN B 1 285 ? 163.848 109.602 312.357 1.00 34.04 285 GLN B C 1
ATOM 6481 O O . GLN B 1 285 ? 164.012 109.812 313.560 1.00 30.07 285 GLN B O 1
ATOM 6487 N N . ALA B 1 286 ? 164.535 108.680 311.674 1.00 31.58 286 ALA B N 1
ATOM 6488 C CA . ALA B 1 286 ? 165.517 107.806 312.292 1.00 31.94 286 ALA B CA 1
ATOM 6489 C C . ALA B 1 286 ? 166.810 108.534 312.521 1.00 33.41 286 ALA B C 1
ATOM 6490 O O . ALA B 1 286 ? 167.041 109.599 311.938 1.00 29.12 286 ALA B O 1
ATOM 6492 N N . ASN B 1 287 ? 167.643 107.961 313.400 1.00 31.26 287 ASN B N 1
ATOM 6493 C CA . ASN B 1 287 ? 169.026 108.394 313.628 1.00 33.29 287 ASN B CA 1
ATOM 6494 C C . ASN B 1 287 ? 169.148 109.861 314.021 1.00 30.18 287 ASN B C 1
ATOM 6495 O O . ASN B 1 287 ? 170.132 110.521 313.676 1.00 33.77 287 ASN B O 1
ATOM 6500 N N . ASN B 1 288 ? 168.163 110.353 314.772 1.00 30.05 288 ASN B N 1
ATOM 6501 C CA . ASN B 1 288 ? 168.114 111.740 315.227 1.00 29.89 288 ASN B CA 1
ATOM 6502 C C . ASN B 1 288 ? 167.988 112.764 314.087 1.00 31.09 288 ASN B C 1
ATOM 6503 O O . ASN B 1 288 ? 168.403 113.928 314.241 1.00 28.80 288 ASN B O 1
ATOM 6508 N N . ASP B 1 289 ? 167.450 112.333 312.947 1.00 31.50 289 ASP B N 1
ATOM 6509 C CA . ASP B 1 289 ? 167.215 113.243 311.820 1.00 32.82 289 ASP B CA 1
ATOM 6510 C C . ASP B 1 289 ? 168.532 113.694 311.191 1.00 32.19 289 ASP B C 1
ATOM 6511 O O . ASP B 1 289 ? 169.607 113.156 311.503 1.00 33.10 289 ASP B O 1
ATOM 6516 N N . GLY B 1 290 ? 168.454 114.671 310.285 1.00 31.25 290 GLY B N 1
ATOM 6517 C CA . GLY B 1 290 ? 169.642 115.173 309.603 1.00 27.80 290 GLY B CA 1
ATOM 6518 C C . GLY B 1 290 ? 170.068 114.208 308.503 1.00 26.26 290 GLY B C 1
ATOM 6519 O O . GLY B 1 290 ? 169.267 113.421 308.007 1.00 29.10 290 GLY B O 1
ATOM 6520 N N . ASN B 1 291 ? 171.335 114.288 308.129 1.00 27.99 291 ASN B N 1
ATOM 6521 C CA . ASN B 1 291 ? 171.924 113.434 307.098 1.00 31.97 291 ASN B CA 1
ATOM 6522 C C . ASN B 1 291 ? 172.861 112.435 307.754 1.00 31.61 291 ASN B C 1
ATOM 6523 O O . ASN B 1 291 ? 173.881 112.823 308.315 1.00 31.69 291 ASN B O 1
ATOM 6528 N N . LYS B 1 292 ? 172.493 111.162 307.685 1.00 33.35 292 LYS B N 1
ATOM 6529 C CA . LYS B 1 292 ? 173.119 110.131 308.495 1.00 33.44 292 LYS B CA 1
ATOM 6530 C C . LYS B 1 292 ? 173.269 108.848 307.682 1.00 34.19 292 LYS B C 1
ATOM 6531 O O . LYS B 1 292 ? 172.548 108.643 306.707 1.00 28.17 292 LYS B O 1
ATOM 6537 N N . PRO B 1 293 ? 174.154 107.955 308.122 1.00 34.93 293 PRO B N 1
ATOM 6538 C CA . PRO B 1 293 ? 174.236 106.633 307.516 1.00 31.99 293 PRO B CA 1
ATOM 6539 C C . PRO B 1 293 ? 172.938 105.883 307.715 1.00 32.39 293 PRO B C 1
ATOM 6540 O O . PRO B 1 293 ? 172.244 106.123 308.684 1.00 36.22 293 PRO B O 1
ATOM 6544 N N . PRO B 1 294 ? 172.580 105.004 306.797 1.00 32.01 294 PRO B N 1
ATOM 6545 C CA . PRO B 1 294 ? 171.451 104.147 307.042 1.00 36.74 294 PRO B CA 1
ATOM 6546 C C . PRO B 1 294 ? 171.754 103.280 308.264 1.00 39.08 294 PRO B C 1
ATOM 6547 O O . PRO B 1 294 ? 172.922 103.135 308.645 1.00 38.73 294 PRO B O 1
ATOM 6551 N N . SER B 1 295 ? 170.708 102.747 308.878 1.00 37.04 295 SER B N 1
ATOM 6552 C CA . SER B 1 295 ? 170.849 101.960 310.098 1.00 35.20 295 SER B CA 1
ATOM 6553 C C . SER B 1 295 ? 169.704 100.995 310.184 1.00 36.12 295 SER B C 1
ATOM 6554 O O . SER B 1 295 ? 168.761 101.064 309.389 1.00 35.53 295 SER B O 1
ATOM 6557 N N . ASP B 1 296 ? 169.766 100.090 311.159 1.00 38.19 296 ASP B N 1
ATOM 6558 C CA . ASP B 1 296 ? 168.641 99.193 311.411 1.00 40.07 296 ASP B CA 1
ATOM 6559 C C . ASP B 1 296 ? 167.394 99.999 311.755 1.00 31.59 296 ASP B C 1
ATOM 6560 O O . ASP B 1 296 ? 166.277 99.652 311.379 1.00 35.40 296 ASP B O 1
ATOM 6565 N N . GLU B 1 297 ? 167.586 101.094 312.467 1.00 31.28 297 GLU B N 1
ATOM 6566 C CA . GLU B 1 297 ? 166.478 102.014 312.747 1.00 31.94 297 GLU B CA 1
ATOM 6567 C C . GLU B 1 297 ? 165.832 102.568 311.443 1.00 28.01 297 GLU B C 1
ATOM 6568 O O . GLU B 1 297 ? 164.622 102.430 311.220 1.00 30.29 297 GLU B O 1
ATOM 6574 N N . SER B 1 298 ? 166.630 103.175 310.570 1.00 30.05 298 SER B N 1
ATOM 6575 C CA . SER B 1 298 ? 166.052 103.735 309.320 1.00 33.29 298 SER B CA 1
ATOM 6576 C C . SER B 1 298 ? 165.470 102.634 308.438 1.00 35.64 298 SER B C 1
ATOM 6577 O O . SER B 1 298 ? 164.387 102.800 307.840 1.00 33.28 298 SER B O 1
ATOM 6580 N N . ARG B 1 299 ? 166.131 101.473 308.434 1.00 36.85 299 ARG B N 1
ATOM 6581 C CA . ARG B 1 299 ? 165.691 100.347 307.590 1.00 41.25 299 ARG B CA 1
ATOM 6582 C C . ARG B 1 299 ? 164.536 99.522 308.163 1.00 40.34 299 ARG B C 1
ATOM 6583 O O . ARG B 1 299 ? 164.041 98.628 307.486 1.00 38.82 299 ARG B O 1
ATOM 6591 N N . ASN B 1 300 ? 164.088 99.820 309.384 1.00 37.70 300 ASN B N 1
ATOM 6592 C CA . ASN B 1 300 ? 162.950 99.098 309.995 1.00 34.52 300 ASN B CA 1
ATOM 6593 C C . ASN B 1 300 ? 161.755 99.071 309.051 1.00 33.67 300 ASN B C 1
ATOM 6594 O O . ASN B 1 300 ? 161.244 100.118 308.680 1.00 33.82 300 ASN B O 1
ATOM 6599 N N . PRO B 1 301 ? 161.272 97.882 308.703 1.00 34.79 301 PRO B N 1
ATOM 6600 C CA . PRO B 1 301 ? 160.223 97.771 307.701 1.00 32.14 301 PRO B CA 1
ATOM 6601 C C . PRO B 1 301 ? 158.851 98.217 308.133 1.00 32.96 301 PRO B C 1
ATOM 6602 O O . PRO B 1 301 ? 158.008 98.467 307.279 1.00 32.46 301 PRO B O 1
ATOM 6606 N N . ASN B 1 302 ? 158.599 98.307 309.430 1.00 28.97 302 ASN B N 1
ATOM 6607 C CA . ASN B 1 302 ? 157.305 98.756 309.905 1.00 28.76 302 ASN B CA 1
ATOM 6608 C C . ASN B 1 302 ? 157.116 100.267 309.766 1.00 25.21 302 ASN B C 1
ATOM 6609 O O . ASN B 1 302 ? 156.011 100.756 309.909 1.00 28.36 302 ASN B O 1
ATOM 6614 N N . ARG B 1 303 ? 158.196 101.002 309.569 1.00 26.92 303 ARG B N 1
ATOM 6615 C CA . ARG B 1 303 ? 158.118 102.470 309.551 1.00 28.29 303 ARG B CA 1
ATOM 6616 C C . ARG B 1 303 ? 157.360 102.977 308.309 1.00 34.90 303 ARG B C 1
ATOM 6617 O O . ARG B 1 303 ? 157.497 102.414 307.210 1.00 31.95 303 ARG B O 1
ATOM 6625 N N . THR B 1 304 ? 156.535 104.011 308.512 1.00 32.45 304 THR B N 1
ATOM 6626 C CA . THR B 1 304 ? 155.653 104.542 307.484 1.00 30.18 304 THR B CA 1
ATOM 6627 C C . THR B 1 304 ? 155.872 106.044 307.276 1.00 35.12 304 THR B C 1
ATOM 6628 O O . THR B 1 304 ? 156.285 106.778 308.191 1.00 30.73 304 THR B O 1
ATOM 6632 N N . LEU B 1 305 ? 155.625 106.493 306.046 1.00 31.05 305 LEU B N 1
ATOM 6633 C CA . LEU B 1 305 ? 155.512 107.930 305.757 1.00 28.84 305 LEU B CA 1
ATOM 6634 C C . LEU B 1 305 ? 154.070 108.280 305.607 1.00 25.13 305 LEU B C 1
ATOM 6635 O O . LEU B 1 305 ? 153.628 109.328 306.065 1.00 28.92 305 LEU B O 1
ATOM 6640 N N . LEU B 1 306 ? 153.318 107.411 304.947 1.00 24.91 306 LEU B N 1
ATOM 6641 C CA . LEU B 1 306 ? 151.945 107.724 304.572 1.00 22.45 306 LEU B CA 1
ATOM 6642 C C . LEU B 1 306 ? 150.915 107.320 305.586 1.00 21.79 306 LEU B C 1
ATOM 6643 O O . LEU B 1 306 ? 149.779 107.828 305.561 1.00 20.05 306 LEU B O 1
ATOM 6648 N N . GLY B 1 307 ? 151.259 106.332 306.413 1.00 24.18 307 GLY B N 1
ATOM 6649 C CA . GLY B 1 307 ? 150.266 105.671 307.236 1.00 27.08 307 GLY B CA 1
ATOM 6650 C C . GLY B 1 307 ? 149.544 104.642 306.387 1.00 33.13 307 GLY B C 1
ATOM 6651 O O . GLY B 1 307 ? 149.535 104.732 305.141 1.00 29.26 307 GLY B O 1
ATOM 6652 N N . LYS B 1 308 ? 148.922 103.675 307.057 1.00 32.73 308 LYS B N 1
ATOM 6653 C CA . LYS B 1 308 ? 148.381 102.492 306.396 1.00 33.81 308 LYS B CA 1
ATOM 6654 C C . LYS B 1 308 ? 147.232 102.829 305.470 1.00 32.49 308 LYS B C 1
ATOM 6655 O O . LYS B 1 308 ? 147.158 102.309 304.361 1.00 31.68 308 LYS B O 1
ATOM 6661 N N . GLU B 1 309 ? 146.333 103.687 305.921 1.00 30.73 309 GLU B N 1
ATOM 6662 C CA . GLU B 1 309 ? 145.143 104.016 305.156 1.00 32.68 309 GLU B CA 1
ATOM 6663 C C . GLU B 1 309 ? 145.514 104.729 303.839 1.00 30.91 309 GLU B C 1
ATOM 6664 O O . GLU B 1 309 ? 145.003 104.396 302.758 1.00 25.30 309 GLU B O 1
ATOM 6670 N N . GLN B 1 310 ? 146.400 105.710 303.945 1.00 27.70 310 GLN B N 1
ATOM 6671 C CA . GLN B 1 310 ? 146.793 106.501 302.792 1.00 25.61 310 GLN B CA 1
ATOM 6672 C C . GLN B 1 310 ? 147.547 105.618 301.809 1.00 27.02 310 GLN B C 1
ATOM 6673 O O . GLN B 1 310 ? 147.405 105.779 300.598 1.00 24.83 310 GLN B O 1
ATOM 6679 N N . GLU B 1 311 ? 148.391 104.732 302.335 1.00 28.91 311 GLU B N 1
ATOM 6680 C CA . GLU B 1 311 ? 149.132 103.791 301.503 1.00 30.60 311 GLU B CA 1
ATOM 6681 C C . GLU B 1 311 ? 148.155 102.942 300.659 1.00 34.22 311 GLU B C 1
ATOM 6682 O O . GLU B 1 311 ? 148.313 102.820 299.434 1.00 30.66 311 GLU B O 1
ATOM 6688 N N . GLN B 1 312 ? 147.119 102.420 301.301 1.00 32.80 312 GLN B N 1
ATOM 6689 C CA . GLN B 1 312 ? 146.156 101.561 300.629 1.00 33.97 312 GLN B CA 1
ATOM 6690 C C . GLN B 1 312 ? 145.313 102.356 299.624 1.00 35.02 312 GLN B C 1
ATOM 6691 O O . GLN B 1 312 ? 144.995 101.873 298.534 1.00 29.28 312 GLN B O 1
ATOM 6697 N N . TRP B 1 313 ? 144.943 103.570 300.000 1.00 30.06 313 TRP B N 1
ATOM 6698 C CA . TRP B 1 313 ? 144.239 104.483 299.115 1.00 28.02 313 TRP B CA 1
ATOM 6699 C C . TRP B 1 313 ? 145.094 104.765 297.861 1.00 27.01 313 TRP B C 1
ATOM 6700 O O . TRP B 1 313 ? 144.599 104.753 296.736 1.00 27.83 313 TRP B O 1
ATOM 6711 N N . LEU B 1 314 ? 146.379 105.010 298.057 1.00 27.81 314 LEU B N 1
ATOM 6712 C CA . LEU B 1 314 ? 147.256 105.311 296.958 1.00 26.49 314 LEU B CA 1
ATOM 6713 C C . LEU B 1 314 ? 147.336 104.099 296.008 1.00 34.63 314 LEU B C 1
ATOM 6714 O O . LEU B 1 314 ? 147.146 104.249 294.792 1.00 31.06 314 LEU B O 1
ATOM 6719 N N . PHE B 1 315 ? 147.587 102.913 296.568 1.00 31.58 315 PHE B N 1
ATOM 6720 C CA . PHE B 1 315 ? 147.622 101.688 295.776 1.00 33.51 315 PHE B CA 1
ATOM 6721 C C . PHE B 1 315 ? 146.318 101.441 295.009 1.00 32.00 315 PHE B C 1
ATOM 6722 O O . PHE B 1 315 ? 146.372 101.044 293.844 1.00 39.00 315 PHE B O 1
ATOM 6730 N N . ASN B 1 316 ? 145.165 101.682 295.628 1.00 31.40 316 ASN B N 1
ATOM 6731 C CA . ASN B 1 316 ? 143.889 101.578 294.928 1.00 33.35 316 ASN B CA 1
ATOM 6732 C C . ASN B 1 316 ? 143.808 102.528 293.723 1.00 38.48 316 ASN B C 1
ATOM 6733 O O . ASN B 1 316 ? 143.291 102.151 292.667 1.00 37.89 316 ASN B O 1
ATOM 6738 N N . ASN B 1 317 ? 144.278 103.762 293.900 1.00 34.58 317 ASN B N 1
ATOM 6739 C CA . ASN B 1 317 ? 144.295 104.754 292.831 1.00 34.67 317 ASN B CA 1
ATOM 6740 C C . ASN B 1 317 ? 145.276 104.373 291.728 1.00 30.36 317 ASN B C 1
ATOM 6741 O O . ASN B 1 317 ? 144.981 104.524 290.551 1.00 35.44 317 ASN B O 1
ATOM 6746 N N . LEU B 1 318 ? 146.450 103.897 292.103 1.00 30.71 318 LEU B N 1
ATOM 6747 C CA . LEU B 1 318 ? 147.467 103.593 291.120 1.00 34.08 318 LEU B CA 1
ATOM 6748 C C . LEU B 1 318 ? 147.069 102.342 290.332 1.00 40.60 318 LEU B C 1
ATOM 6749 O O . LEU B 1 318 ? 147.371 102.228 289.139 1.00 38.57 318 LEU B O 1
ATOM 6754 N N . GLY B 1 319 ? 146.385 101.419 291.008 1.00 41.46 319 GLY B N 1
ATOM 6755 C CA . GLY B 1 319 ? 146.022 100.142 290.434 1.00 38.45 319 GLY B CA 1
ATOM 6756 C C . GLY B 1 319 ? 144.856 100.211 289.475 1.00 42.91 319 GLY B C 1
ATOM 6757 O O . GLY B 1 319 ? 144.798 99.447 288.514 1.00 49.15 319 GLY B O 1
ATOM 6758 N N . SER B 1 320 ? 143.927 101.118 289.743 1.00 39.06 320 SER B N 1
ATOM 6759 C CA . SER B 1 320 ? 142.713 101.241 288.975 1.00 39.95 320 SER B CA 1
ATOM 6760 C C . SER B 1 320 ? 142.765 102.370 287.910 1.00 39.05 320 SER B C 1
ATOM 6761 O O . SER B 1 320 ? 141.829 102.531 287.141 1.00 38.92 320 SER B O 1
ATOM 6764 N N . SER B 1 321 ? 143.843 103.143 287.874 1.00 37.49 321 SER B N 1
ATOM 6765 C CA . SER B 1 321 ? 143.941 104.269 286.949 1.00 37.63 321 SER B CA 1
ATOM 6766 C C . SER B 1 321 ? 144.096 103.795 285.497 1.00 35.75 321 SER B C 1
ATOM 6767 O O . SER B 1 321 ? 144.942 102.965 285.203 1.00 32.10 321 SER B O 1
ATOM 6770 N N . THR B 1 322 ? 143.317 104.361 284.591 1.00 35.93 322 THR B N 1
ATOM 6771 C CA . THR B 1 322 ? 143.565 104.141 283.155 1.00 36.14 322 THR B CA 1
ATOM 6772 C C . THR B 1 322 ? 144.089 105.406 282.469 1.00 39.12 322 THR B C 1
ATOM 6773 O O . THR B 1 322 ? 144.141 105.488 281.240 1.00 39.23 322 THR B O 1
ATOM 6777 N N . ALA B 1 323 ? 144.507 106.389 283.259 1.00 33.70 323 ALA B N 1
ATOM 6778 C CA . ALA B 1 323 ? 145.003 107.635 282.719 1.00 30.87 323 ALA B CA 1
ATOM 6779 C C . ALA B 1 323 ? 146.325 107.403 282.027 1.00 30.32 323 ALA B C 1
ATOM 6780 O O . ALA B 1 323 ? 147.025 106.461 282.344 1.00 30.82 323 ALA B O 1
ATOM 6782 N N . HIS B 1 324 ? 146.695 108.296 281.112 1.00 30.23 324 HIS B N 1
ATOM 6783 C CA . HIS B 1 324 ? 148.011 108.236 280.474 1.00 29.66 324 HIS B CA 1
ATOM 6784 C C . HIS B 1 324 ? 149.177 108.428 281.426 1.00 30.84 324 HIS B C 1
ATOM 6785 O O . HIS B 1 324 ? 150.296 107.990 281.134 1.00 28.46 324 HIS B O 1
ATOM 6792 N N . TRP B 1 325 ? 148.940 109.153 282.525 1.00 30.05 325 TRP B N 1
ATOM 6793 C CA . TRP B 1 325 ? 149.980 109.415 283.516 1.00 25.61 325 TRP B CA 1
ATOM 6794 C C . TRP B 1 325 ? 149.421 109.222 284.938 1.00 25.49 325 TRP B C 1
ATOM 6795 O O . TRP B 1 325 ? 148.234 109.419 285.186 1.00 23.27 325 TRP B O 1
ATOM 6806 N N . ASN B 1 326 ? 150.297 108.821 285.844 1.00 28.07 326 ASN B N 1
ATOM 6807 C CA . ASN B 1 326 ? 149.940 108.684 287.262 1.00 27.66 326 ASN B CA 1
ATOM 6808 C C . ASN B 1 326 ? 150.905 109.551 288.007 1.00 22.81 326 ASN B C 1
ATOM 6809 O O . ASN B 1 326 ? 152.099 109.372 287.862 1.00 24.82 326 ASN B O 1
ATOM 6814 N N . VAL B 1 327 ? 150.388 110.510 288.777 1.00 24.73 327 VAL B N 1
ATOM 6815 C CA . VAL B 1 327 ? 151.235 111.542 289.382 1.00 24.24 327 VAL B CA 1
ATOM 6816 C C . VAL B 1 327 ? 151.128 111.476 290.921 1.00 21.76 327 VAL B C 1
ATOM 6817 O O . VAL B 1 327 ? 150.036 111.335 291.452 1.00 24.28 327 VAL B O 1
ATOM 6821 N N . LEU B 1 328 ? 152.281 111.544 291.573 1.00 23.89 328 LEU B N 1
ATOM 6822 C CA . LEU B 1 328 ? 152.370 111.747 293.014 1.00 25.12 328 LEU B CA 1
ATOM 6823 C C . LEU B 1 328 ? 152.796 113.179 293.266 1.00 19.64 328 LEU B C 1
ATOM 6824 O O . LEU B 1 328 ? 153.949 113.522 293.068 1.00 21.36 328 LEU B O 1
ATOM 6829 N N . ALA B 1 329 ? 151.862 114.010 293.681 1.00 20.16 329 ALA B N 1
ATOM 6830 C CA . ALA B 1 329 ? 152.182 115.402 294.034 1.00 20.66 329 ALA B CA 1
ATOM 6831 C C . ALA B 1 329 ? 152.422 115.412 295.525 1.00 19.80 329 ALA B C 1
ATOM 6832 O O . ALA B 1 329 ? 151.461 115.292 296.273 1.00 19.02 329 ALA B O 1
ATOM 6834 N N . GLN B 1 330 ? 153.679 115.567 295.928 1.00 21.74 330 GLN B N 1
ATOM 6835 C CA . GLN B 1 330 ? 154.069 115.367 297.327 1.00 24.82 330 GLN B CA 1
ATOM 6836 C C . GLN B 1 330 ? 155.280 116.213 297.716 1.00 24.58 330 GLN B C 1
ATOM 6837 O O . GLN B 1 330 ? 155.716 117.072 296.930 1.00 23.98 330 GLN B O 1
ATOM 6843 N N . GLN B 1 331 ? 155.837 115.973 298.909 1.00 22.22 331 GLN B N 1
ATOM 6844 C CA . GLN B 1 331 ? 156.624 117.001 299.612 1.00 20.68 331 GLN B CA 1
ATOM 6845 C C . GLN B 1 331 ? 158.109 116.861 299.487 1.00 19.02 331 GLN B C 1
ATOM 6846 O O . GLN B 1 331 ? 158.804 117.854 299.384 1.00 18.58 331 GLN B O 1
ATOM 6852 N N . ILE B 1 332 ? 158.609 115.626 299.521 1.00 18.51 332 ILE B N 1
ATOM 6853 C CA . ILE B 1 332 ? 160.011 115.379 299.836 1.00 19.13 332 ILE B CA 1
ATOM 6854 C C . ILE B 1 332 ? 160.741 114.488 298.829 1.00 19.88 332 ILE B C 1
ATOM 6855 O O . ILE B 1 332 ? 160.126 113.745 298.069 1.00 25.03 332 ILE B O 1
ATOM 6860 N N . PHE B 1 333 ? 162.065 114.596 298.835 1.00 22.44 333 PHE B N 1
ATOM 6861 C CA . PHE B 1 333 ? 162.910 113.953 297.835 1.00 24.06 333 PHE B CA 1
ATOM 6862 C C . PHE B 1 333 ? 162.656 112.422 297.797 1.00 30.55 333 PHE B C 1
ATOM 6863 O O . PHE B 1 333 ? 162.824 111.729 298.809 1.00 28.80 333 PHE B O 1
ATOM 6871 N N . PHE B 1 334 ? 162.229 111.923 296.632 1.00 25.60 334 PHE B N 1
ATOM 6872 C CA . PHE B 1 334 ? 161.809 110.541 296.465 1.00 26.19 334 PHE B CA 1
ATOM 6873 C C . PHE B 1 334 ? 162.930 109.603 296.010 1.00 31.62 334 PHE B C 1
ATOM 6874 O O . PHE B 1 334 ? 163.049 108.471 296.508 1.00 29.43 334 PHE B O 1
ATOM 6882 N N . ALA B 1 335 ? 163.751 110.067 295.066 1.00 29.20 335 ALA B N 1
ATOM 6883 C CA . ALA B 1 335 ? 164.767 109.228 294.467 1.00 30.60 335 ALA B CA 1
ATOM 6884 C C . ALA B 1 335 ? 165.902 109.020 295.443 1.00 30.53 335 ALA B C 1
ATOM 6885 O O . ALA B 1 335 ? 166.009 109.720 296.457 1.00 29.74 335 ALA B O 1
ATOM 6887 N N . LYS B 1 336 ? 166.746 108.037 295.134 1.00 29.96 336 LYS B N 1
ATOM 6888 C CA . LYS B 1 336 ? 167.982 107.813 295.880 1.00 29.25 336 LYS B CA 1
ATOM 6889 C C . LYS B 1 336 ? 168.843 109.054 295.826 1.00 33.22 336 LYS B C 1
ATOM 6890 O O . LYS B 1 336 ? 169.023 109.651 294.762 1.00 29.67 336 LYS B O 1
ATOM 6896 N N . TRP B 1 337 ? 169.410 109.430 296.969 1.00 30.14 337 TRP B N 1
ATOM 6897 C CA . TRP B 1 337 ? 170.084 110.712 297.102 1.00 30.39 337 TRP B CA 1
ATOM 6898 C C . TRP B 1 337 ? 171.232 110.571 298.082 1.00 31.46 337 TRP B C 1
ATOM 6899 O O . TRP B 1 337 ? 171.200 111.071 299.201 1.00 33.75 337 TRP B O 1
ATOM 6910 N N . ASN B 1 338 ? 172.271 109.879 297.633 1.00 31.89 338 ASN B N 1
ATOM 6911 C CA . ASN B 1 338 ? 173.401 109.554 298.473 1.00 29.23 338 ASN B CA 1
ATOM 6912 C C . ASN B 1 338 ? 174.437 110.654 298.527 1.00 30.42 338 ASN B C 1
ATOM 6913 O O . ASN B 1 338 ? 175.042 110.989 297.521 1.00 32.74 338 ASN B O 1
ATOM 6918 N N . PHE B 1 339 ? 174.668 111.189 299.723 1.00 31.06 339 PHE B N 1
ATOM 6919 C CA . PHE B 1 339 ? 175.638 112.253 299.938 1.00 30.02 339 PHE B CA 1
ATOM 6920 C C . PHE B 1 339 ? 177.003 111.724 300.299 1.00 31.01 339 PHE B C 1
ATOM 6921 O O . PHE B 1 339 ? 177.939 112.494 300.473 1.00 31.02 339 PHE B O 1
ATOM 6929 N N . GLY B 1 340 ? 177.119 110.420 300.499 1.00 35.19 340 GLY B N 1
ATOM 6930 C CA . GLY B 1 340 ? 178.407 109.834 300.865 1.00 37.84 340 GLY B CA 1
ATOM 6931 C C . GLY B 1 340 ? 178.966 109.064 299.686 1.00 43.27 340 GLY B C 1
ATOM 6932 O O . GLY B 1 340 ? 178.962 109.566 298.553 1.00 39.65 340 GLY B O 1
ATOM 6933 N N . THR B 1 341 ? 179.419 107.839 299.956 1.00 41.58 341 THR B N 1
ATOM 6934 C CA . THR B 1 341 ? 180.019 106.974 298.948 1.00 42.71 341 THR B CA 1
ATOM 6935 C C . THR B 1 341 ? 179.241 105.680 298.931 1.00 43.15 341 THR B C 1
ATOM 6936 O O . THR B 1 341 ? 178.347 105.486 299.762 1.00 41.23 341 THR B O 1
ATOM 6940 N N . SER B 1 342 ? 179.555 104.794 297.990 1.00 43.35 342 SER B N 1
ATOM 6941 C CA . SER B 1 342 ? 178.890 103.484 297.943 1.00 48.59 342 SER B CA 1
ATOM 6942 C C . SER B 1 342 ? 179.171 102.660 299.202 1.00 49.21 342 SER B C 1
ATOM 6943 O O . SER B 1 342 ? 178.276 101.978 299.704 1.00 50.55 342 SER B O 1
ATOM 6946 N N . ALA B 1 343 ? 180.405 102.754 299.706 1.00 50.19 343 ALA B N 1
ATOM 6947 C CA . ALA B 1 343 ? 180.843 102.023 300.898 1.00 54.20 343 ALA B CA 1
ATOM 6948 C C . ALA B 1 343 ? 180.295 102.644 302.178 1.00 57.15 343 ALA B C 1
ATOM 6949 O O . ALA B 1 343 ? 179.860 101.917 303.079 1.00 59.91 343 ALA B O 1
ATOM 6951 N N . SER B 1 344 ? 180.336 103.979 302.247 1.00 51.98 344 SER B N 1
ATOM 6952 C CA . SER B 1 344 ? 179.848 104.748 303.396 1.00 45.35 344 SER B CA 1
ATOM 6953 C C . SER B 1 344 ? 178.767 105.731 302.960 1.00 37.46 344 SER B C 1
ATOM 6954 O O . SER B 1 344 ? 179.024 106.927 302.867 1.00 36.67 344 SER B O 1
ATOM 6957 N N . PRO B 1 345 ? 177.569 105.235 302.706 1.00 33.09 345 PRO B N 1
ATOM 6958 C CA . PRO B 1 345 ? 176.475 106.097 302.275 1.00 35.00 345 PRO B CA 1
ATOM 6959 C C . PRO B 1 345 ? 175.957 107.013 303.387 1.00 38.85 345 PRO B C 1
ATOM 6960 O O . PRO B 1 345 ? 176.079 106.679 304.568 1.00 36.92 345 PRO B O 1
ATOM 6964 N N . ILE B 1 346 ? 175.414 108.168 302.986 1.00 35.88 346 ILE B N 1
ATOM 6965 C CA . ILE B 1 346 ? 174.815 109.151 303.893 1.00 33.06 346 ILE B CA 1
ATOM 6966 C C . ILE B 1 346 ? 173.526 109.644 303.241 1.00 35.40 346 ILE B C 1
ATOM 6967 O O . ILE B 1 346 ? 173.520 110.038 302.052 1.00 32.61 346 ILE B O 1
ATOM 6972 N N . TYR B 1 347 ? 172.434 109.595 304.003 1.00 30.18 347 TYR B N 1
ATOM 6973 C CA . TYR B 1 347 ? 171.099 109.879 303.477 1.00 31.74 347 TYR B CA 1
ATOM 6974 C C . TYR B 1 347 ? 170.366 110.903 304.322 1.00 34.17 347 TYR B C 1
ATOM 6975 O O . TYR B 1 347 ? 170.646 111.038 305.521 1.00 29.30 347 TYR B O 1
ATOM 6984 N N . SER B 1 348 ? 169.419 111.601 303.689 1.00 31.55 348 SER B N 1
ATOM 6985 C CA . SER B 1 348 ? 168.519 112.516 304.396 1.00 31.59 348 SER B CA 1
ATOM 6986 C C . SER B 1 348 ? 167.471 111.698 305.130 1.00 27.90 348 SER B C 1
ATOM 6987 O O . SER B 1 348 ? 166.668 111.000 304.516 1.00 24.86 348 SER B O 1
ATOM 6990 N N . MET B 1 349 ? 167.466 111.804 306.457 1.00 29.09 349 MET B N 1
ATOM 6991 C CA . MET B 1 349 ? 166.516 111.038 307.284 1.00 23.61 349 MET B CA 1
ATOM 6992 C C . MET B 1 349 ? 165.095 111.573 307.188 1.00 23.92 349 MET B C 1
ATOM 6993 O O . MET B 1 349 ? 164.136 110.875 307.525 1.00 23.76 349 MET B O 1
ATOM 6998 N N . ASP B 1 350 ? 1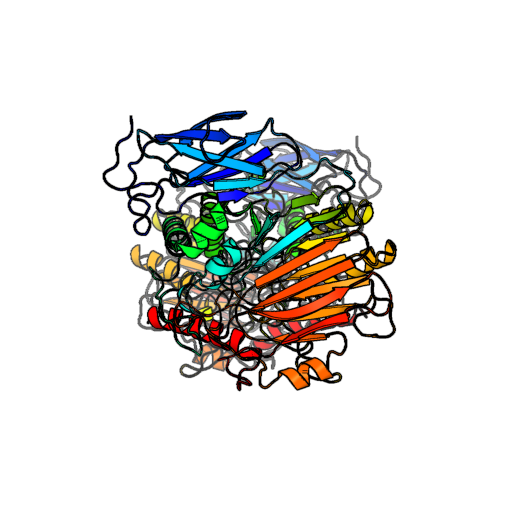64.936 112.800 306.685 1.00 23.91 350 ASP B N 1
ATOM 6999 C CA . ASP B 1 350 ? 163.613 113.421 306.539 1.00 22.75 350 ASP B CA 1
ATOM 7000 C C . ASP B 1 350 ? 162.963 113.170 305.161 1.00 24.35 350 ASP B C 1
ATOM 7001 O O . ASP B 1 350 ? 161.764 113.396 304.977 1.00 27.45 350 ASP B O 1
ATOM 7006 N N . SER B 1 351 ? 163.760 112.670 304.227 1.00 25.68 351 SER B N 1
ATOM 7007 C CA . SER B 1 351 ? 163.319 112.347 302.859 1.00 25.88 351 SER B CA 1
ATOM 7008 C C . SER B 1 351 ? 162.959 110.864 302.725 1.00 29.86 351 SER B C 1
ATOM 7009 O O . SER B 1 351 ? 163.065 110.113 303.703 1.00 30.46 351 SER B O 1
ATOM 7012 N N . TRP B 1 352 ? 162.531 110.436 301.527 1.00 27.69 352 TRP B N 1
ATOM 7013 C CA . TRP B 1 352 ? 162.117 109.051 301.318 1.00 26.48 352 TRP B CA 1
ATOM 7014 C C . TRP B 1 352 ? 163.269 108.051 301.564 1.00 26.53 352 TRP B C 1
ATOM 7015 O O . TRP B 1 352 ? 163.003 106.926 301.969 1.00 29.07 352 TRP B O 1
ATOM 7026 N N . ASP B 1 353 ? 164.520 108.465 301.359 1.00 25.39 353 ASP B N 1
ATOM 7027 C CA . ASP B 1 353 ? 165.670 107.652 301.751 1.00 27.67 353 ASP B CA 1
ATOM 7028 C C . ASP B 1 353 ? 165.709 107.315 303.270 1.00 30.24 353 ASP B C 1
ATOM 7029 O O . ASP B 1 353 ? 166.435 106.406 303.689 1.00 28.79 353 ASP B O 1
ATOM 7034 N N . GLY B 1 354 ? 165.005 108.100 304.078 1.00 30.03 354 GLY B N 1
ATOM 7035 C CA . GLY B 1 354 ? 164.913 107.883 305.526 1.00 28.71 354 GLY B CA 1
ATOM 7036 C C . GLY B 1 354 ? 163.834 106.885 305.858 1.00 30.26 354 GLY B C 1
ATOM 7037 O O . GLY B 1 354 ? 163.740 106.433 307.010 1.00 32.58 354 GLY B O 1
ATOM 7038 N N . TYR B 1 355 ? 163.014 106.573 304.852 1.00 25.03 355 TYR B N 1
ATOM 7039 C CA . TYR B 1 355 ? 161.894 105.658 304.949 1.00 23.96 355 TYR B CA 1
ATOM 7040 C C . TYR B 1 355 ? 161.940 104.604 303.815 1.00 25.53 355 TYR B C 1
ATOM 7041 O O . TYR B 1 355 ? 160.959 104.404 303.083 1.00 24.35 355 TYR B O 1
ATOM 7050 N N . PRO B 1 356 ? 163.051 103.885 303.723 1.00 27.85 356 PRO B N 1
ATOM 7051 C CA . PRO B 1 356 ? 163.303 103.009 302.568 1.00 30.14 356 PRO B CA 1
ATOM 7052 C C . PRO B 1 356 ? 162.324 101.858 302.400 1.00 34.88 356 PRO B C 1
ATOM 7053 O O . PRO B 1 356 ? 162.010 101.490 301.266 1.00 37.10 356 PRO B O 1
ATOM 7057 N N . ALA B 1 357 ? 161.782 101.323 303.492 1.00 32.19 357 ALA B N 1
ATOM 7058 C CA . ALA B 1 357 ? 160.803 100.257 303.357 1.00 29.38 357 ALA B CA 1
ATOM 7059 C C . ALA B 1 357 ? 159.503 100.792 302.796 1.00 31.70 357 ALA B C 1
ATOM 7060 O O . ALA B 1 357 ? 158.850 100.139 301.969 1.00 30.46 357 ALA B O 1
ATOM 7062 N N . GLN B 1 358 ? 159.087 101.958 303.284 1.00 25.99 358 GLN B N 1
ATOM 7063 C CA . GLN B 1 358 ? 157.888 102.588 302.768 1.00 27.09 358 GLN B CA 1
ATOM 7064 C C . GLN B 1 358 ? 158.060 102.790 301.238 1.00 25.51 358 GLN B C 1
ATOM 7065 O O . GLN B 1 358 ? 157.158 102.542 300.477 1.00 23.05 358 GLN B O 1
ATOM 7071 N N . ARG B 1 359 ? 159.218 103.261 300.824 1.00 25.09 359 ARG B N 1
ATOM 7072 C CA . ARG B 1 359 ? 159.442 103.495 299.393 1.00 30.42 359 ARG B CA 1
ATOM 7073 C C . ARG B 1 359 ? 159.403 102.171 298.590 1.00 35.06 359 ARG B C 1
ATOM 7074 O O . ARG B 1 359 ? 158.846 102.114 297.490 1.00 29.46 359 ARG B O 1
ATOM 7082 N N . GLU B 1 360 ? 159.995 101.120 299.158 1.00 35.34 360 GLU B N 1
ATOM 7083 C CA . GLU B 1 360 ? 159.947 99.785 298.572 1.00 33.26 360 GLU B CA 1
ATOM 7084 C C . GLU B 1 360 ? 158.542 99.289 298.348 1.00 33.70 360 GLU B C 1
ATOM 7085 O O . GLU B 1 360 ? 158.262 98.689 297.296 1.00 33.17 360 GLU B O 1
ATOM 7091 N N . ARG B 1 361 ? 157.642 99.520 299.301 1.00 28.88 361 ARG B N 1
ATOM 7092 C CA . ARG B 1 361 ? 156.253 99.091 299.128 1.00 28.56 361 ARG B CA 1
ATOM 7093 C C . ARG B 1 361 ? 155.593 99.810 297.943 1.00 33.69 361 ARG B C 1
ATOM 7094 O O . ARG B 1 361 ? 154.779 99.217 297.202 1.00 31.00 361 ARG B O 1
ATOM 7102 N N . VAL B 1 362 ? 155.892 101.103 297.792 1.00 32.08 362 VAL B N 1
ATOM 7103 C CA . VAL B 1 362 ? 155.297 101.873 296.697 1.00 30.87 362 VAL B CA 1
ATOM 7104 C C . VAL B 1 362 ? 155.860 101.358 295.355 1.00 28.62 362 VAL B C 1
ATOM 7105 O O . VAL B 1 362 ? 155.104 101.064 294.440 1.00 28.09 362 VAL B O 1
ATOM 7109 N N . ILE B 1 363 ? 157.179 101.234 295.273 1.00 28.44 363 ILE B N 1
ATOM 7110 C CA . ILE B 1 363 ? 157.841 100.778 294.068 1.00 33.52 363 ILE B CA 1
ATOM 7111 C C . ILE B 1 363 ? 157.467 99.338 293.702 1.00 42.54 363 ILE B C 1
ATOM 7112 O O . ILE B 1 363 ? 157.202 99.056 292.525 1.00 38.83 363 ILE B O 1
ATOM 7117 N N . ASN B 1 364 ? 157.399 98.446 294.699 1.00 35.91 364 ASN B N 1
ATOM 7118 C CA . ASN B 1 364 ? 156.930 97.086 294.462 1.00 34.39 364 ASN B CA 1
ATOM 7119 C C . ASN B 1 364 ? 155.534 97.043 293.909 1.00 34.53 364 ASN B C 1
ATOM 7120 O O . ASN B 1 364 ? 155.250 96.215 293.040 1.00 30.17 364 ASN B O 1
ATOM 7125 N N . PHE B 1 365 ? 154.648 97.906 294.405 1.00 29.72 365 PHE B N 1
ATOM 7126 C CA . PHE B 1 365 ? 153.294 97.888 293.908 1.00 30.44 365 PHE B CA 1
ATOM 7127 C C . PHE B 1 365 ? 153.267 98.357 292.441 1.00 36.65 365 PHE B C 1
ATOM 7128 O O . PHE B 1 365 ? 152.510 97.816 291.618 1.00 32.53 365 PHE B O 1
ATOM 7136 N N . ILE B 1 366 ? 154.070 99.376 292.146 1.00 35.96 366 ILE B N 1
ATOM 7137 C CA . ILE B 1 366 ? 154.147 99.967 290.805 1.00 35.20 366 ILE B CA 1
ATOM 7138 C C . ILE B 1 366 ? 154.663 98.906 289.801 1.00 38.32 366 ILE B C 1
ATOM 7139 O O . ILE B 1 366 ? 154.080 98.710 288.732 1.00 34.46 366 ILE B O 1
ATOM 7144 N N . LYS B 1 367 ? 155.766 98.259 290.165 1.00 38.31 367 LYS B N 1
ATOM 7145 C CA . LYS B 1 367 ? 156.276 97.084 289.469 1.00 43.59 367 LYS B CA 1
ATOM 7146 C C . LYS B 1 367 ? 155.201 96.035 289.228 1.00 45.83 367 LYS B C 1
ATOM 7147 O O . LYS B 1 367 ? 155.056 95.534 288.124 1.00 46.20 367 LYS B O 1
ATOM 7153 N N . SER B 1 368 ? 154.453 95.694 290.266 1.00 44.57 368 SER B N 1
ATOM 7154 C CA . SER B 1 368 ? 153.425 94.673 290.141 1.00 39.26 368 SER B CA 1
ATOM 7155 C C . SER B 1 368 ? 152.373 95.012 289.091 1.00 42.03 368 SER B C 1
ATOM 7156 O O . SER B 1 368 ? 151.752 94.116 288.527 1.00 38.45 368 SER B O 1
ATOM 7159 N N . LYS B 1 369 ? 152.137 96.303 288.848 1.00 42.11 369 LYS B N 1
ATOM 7160 C CA . LYS B 1 369 ? 151.150 96.703 287.852 1.00 37.77 369 LYS B CA 1
ATOM 7161 C C . LYS B 1 369 ? 151.800 97.048 286.512 1.00 33.37 369 LYS B C 1
ATOM 7162 O O . LYS B 1 369 ? 151.117 97.441 285.577 1.00 35.09 369 LYS B O 1
ATOM 7168 N N . ASN B 1 370 ? 153.116 96.902 286.443 1.00 30.31 370 ASN B N 1
ATOM 7169 C CA . ASN B 1 370 ? 153.874 97.145 285.234 1.00 37.28 370 ASN B CA 1
ATOM 7170 C C . ASN B 1 370 ? 153.821 98.598 284.711 1.00 41.62 370 ASN B C 1
ATOM 7171 O O . ASN B 1 370 ? 153.945 98.836 283.504 1.00 37.14 370 ASN B O 1
ATOM 7176 N N . LEU B 1 371 ? 153.686 99.566 285.620 1.00 39.24 371 LEU B N 1
ATOM 7177 C CA . LEU B 1 371 ? 153.530 100.969 285.223 1.00 35.47 371 LEU B CA 1
ATOM 7178 C C . LEU B 1 371 ? 154.855 101.565 284.770 1.00 30.38 371 LEU B C 1
ATOM 7179 O O . LEU B 1 371 ? 155.909 101.269 285.310 1.00 32.02 371 LEU B O 1
ATOM 7184 N N . ASN B 1 372 ? 154.812 102.412 283.743 1.00 31.69 372 ASN B N 1
ATOM 7185 C CA . ASN B 1 372 ? 155.991 103.215 283.424 1.00 28.25 372 ASN B CA 1
ATOM 7186 C C . ASN B 1 372 ? 155.656 104.687 283.211 1.00 26.31 372 ASN B C 1
ATOM 7187 O O . ASN B 1 372 ? 156.462 105.433 282.663 1.00 30.72 372 ASN B O 1
ATOM 7192 N N . ASN B 1 373 ? 154.481 105.081 283.694 1.00 27.60 373 ASN B N 1
ATOM 7193 C CA . ASN B 1 373 ? 153.951 106.419 283.516 1.00 28.28 373 ASN B CA 1
ATOM 7194 C C . ASN B 1 373 ? 153.814 107.224 284.833 1.00 24.97 373 ASN B C 1
ATOM 7195 O O . ASN B 1 373 ? 152.847 107.967 285.007 1.00 26.16 373 ASN B O 1
ATOM 7200 N N . VAL B 1 374 ? 154.762 107.033 285.749 1.00 26.45 374 VAL B N 1
ATOM 7201 C CA . VAL B 1 374 ? 154.677 107.596 287.104 1.00 24.45 374 VAL B CA 1
ATOM 7202 C C . VAL B 1 374 ? 155.567 108.810 287.195 1.00 24.24 374 VAL B C 1
ATOM 7203 O O . VAL B 1 374 ? 156.773 108.740 286.926 1.00 24.09 374 VAL B O 1
ATOM 7207 N N . VAL B 1 375 ? 154.969 109.946 287.534 1.00 23.05 375 VAL B N 1
ATOM 7208 C CA . VAL B 1 375 ? 155.775 111.140 287.733 1.00 23.03 375 VAL B CA 1
ATOM 7209 C C . VAL B 1 375 ? 155.603 111.609 289.173 1.00 19.62 375 VAL B C 1
ATOM 7210 O O . VAL B 1 375 ? 154.509 111.632 289.654 1.00 20.86 375 VAL B O 1
ATOM 7214 N N . VAL B 1 376 ? 156.708 111.930 289.820 1.00 22.96 376 VAL B N 1
ATOM 7215 C CA . VAL B 1 376 ? 156.708 112.432 291.203 1.00 23.60 376 VAL B CA 1
ATOM 7216 C C . VAL B 1 376 ? 157.114 113.909 291.176 1.00 20.38 376 VAL B C 1
ATOM 7217 O O . VAL B 1 376 ? 158.150 114.236 290.620 1.00 22.62 376 VAL B O 1
ATOM 7221 N N . LEU B 1 377 ? 156.271 114.770 291.758 1.00 22.71 377 LEU B N 1
ATOM 7222 C CA . LEU B 1 377 ? 156.562 116.192 291.982 1.00 22.83 377 LEU B CA 1
ATOM 7223 C C . LEU B 1 377 ? 156.901 116.408 293.454 1.00 22.25 377 LEU B C 1
ATOM 7224 O O . LEU B 1 377 ? 156.200 115.882 294.322 1.00 25.25 377 LEU B O 1
ATOM 7229 N N . THR B 1 378 ? 157.938 117.195 293.710 1.00 22.84 378 THR B N 1
ATOM 7230 C CA . THR B 1 378 ? 158.590 117.320 295.016 1.00 23.52 378 THR B CA 1
ATOM 7231 C C . THR B 1 378 ? 159.037 118.768 295.271 1.00 23.65 378 THR B C 1
ATOM 7232 O O . THR B 1 378 ? 159.379 119.479 294.326 1.00 21.56 378 THR B O 1
ATOM 7236 N N . GLY B 1 379 ? 159.083 119.177 296.540 1.00 21.51 379 GLY B N 1
ATOM 7237 C CA . GLY B 1 379 ? 159.695 120.436 296.947 1.00 22.50 379 GLY B CA 1
ATOM 7238 C C . GLY B 1 379 ? 160.756 120.192 298.017 1.00 22.63 379 GLY B C 1
ATOM 7239 O O . GLY B 1 379 ? 161.600 119.323 297.874 1.00 24.03 379 GLY B O 1
ATOM 7240 N N . ASP B 1 380 ? 160.716 121.009 299.068 1.00 22.44 380 ASP B N 1
ATOM 7241 C CA . ASP B 1 380 ? 161.442 120.823 300.346 1.00 21.19 380 ASP B CA 1
ATOM 7242 C C . ASP B 1 380 ? 162.911 121.148 300.314 1.00 20.71 380 ASP B C 1
ATOM 7243 O O . ASP B 1 380 ? 163.417 121.751 301.245 1.00 21.93 380 ASP B O 1
ATOM 7248 N N . VAL B 1 381 ? 163.603 120.822 299.227 1.00 21.54 381 VAL B N 1
ATOM 7249 C CA . VAL B 1 381 ? 165.070 120.827 299.264 1.00 20.38 381 VAL B CA 1
ATOM 7250 C C . VAL B 1 381 ? 165.697 122.133 298.762 1.00 20.44 381 VAL B C 1
ATOM 7251 O O . VAL B 1 381 ? 166.911 122.262 298.773 1.00 23.37 381 VAL B O 1
ATOM 7255 N N . HIS B 1 382 ? 164.859 123.092 298.346 1.00 20.95 382 HIS B N 1
ATOM 7256 C CA . HIS B 1 382 ? 165.308 124.473 298.033 1.00 20.39 382 HIS B CA 1
ATOM 7257 C C . HIS B 1 382 ? 166.319 124.511 296.861 1.00 18.97 382 HIS B C 1
ATOM 7258 O O . HIS B 1 382 ? 167.211 125.339 296.812 1.00 22.61 382 HIS B O 1
ATOM 7265 N N . ALA B 1 383 ? 166.171 123.579 295.941 1.00 21.90 383 ALA B N 1
ATOM 7266 C CA . ALA B 1 383 ? 166.978 123.531 294.725 1.00 20.34 383 ALA B CA 1
ATOM 7267 C C . ALA B 1 383 ? 166.276 122.601 293.759 1.00 22.06 383 ALA B C 1
ATOM 7268 O O . ALA B 1 383 ? 165.421 121.804 294.145 1.00 20.97 383 ALA B O 1
ATOM 7270 N N . SER B 1 384 ? 166.571 122.770 292.477 1.00 22.94 384 SER B N 1
ATOM 7271 C CA . SER B 1 384 ? 165.926 121.991 291.444 1.00 22.71 384 SER B CA 1
ATOM 7272 C C . SER B 1 384 ? 166.748 120.739 291.167 1.00 20.84 384 SER B C 1
ATOM 7273 O O . SER B 1 384 ? 167.975 120.793 291.059 1.00 22.89 384 SER B O 1
ATOM 7276 N N . TRP B 1 385 ? 166.055 119.622 291.026 1.00 21.63 385 TRP B N 1
ATOM 7277 C CA . TRP B 1 385 ? 166.674 118.371 290.620 1.00 21.82 385 TRP B CA 1
ATOM 7278 C C . TRP B 1 385 ? 165.736 117.663 289.667 1.00 20.42 385 TRP B C 1
ATOM 7279 O O . TRP B 1 385 ? 164.546 117.950 289.621 1.00 22.20 385 TRP B O 1
ATOM 7290 N N . ALA B 1 386 ? 166.274 116.698 288.918 1.00 21.76 386 ALA B N 1
ATOM 7291 C CA . ALA B 1 386 ? 165.453 115.803 288.133 1.00 21.97 386 ALA B CA 1
ATOM 7292 C C . ALA B 1 386 ? 166.127 114.441 288.078 1.00 23.12 386 ALA B C 1
ATOM 7293 O O . ALA B 1 386 ? 167.346 114.366 287.909 1.00 23.59 386 ALA B O 1
ATOM 7295 N N . SER B 1 387 ? 165.322 113.385 288.202 1.00 23.79 387 SER B N 1
ATOM 7296 C CA . SER B 1 387 ? 165.821 112.021 288.236 1.00 24.55 387 SER B CA 1
ATOM 7297 C C . SER B 1 387 ? 165.004 111.073 287.398 1.00 23.24 387 SER B C 1
ATOM 7298 O O . SER B 1 387 ? 163.780 111.139 287.387 1.00 25.20 387 SER B O 1
ATOM 7301 N N . ASN B 1 388 ? 165.699 110.116 286.777 1.00 25.52 388 ASN B N 1
ATOM 7302 C CA . ASN B 1 388 ? 165.052 108.895 286.309 1.00 25.53 388 ASN B CA 1
ATOM 7303 C C . ASN B 1 388 ? 164.740 107.986 287.521 1.00 24.39 388 ASN B C 1
ATOM 7304 O O . ASN B 1 388 ? 165.594 107.796 288.380 1.00 24.66 388 ASN B O 1
ATOM 7309 N N . LEU B 1 389 ? 163.525 107.453 287.568 1.00 25.91 389 LEU B N 1
ATOM 7310 C CA . LEU B 1 389 ? 163.123 106.505 288.579 1.00 27.92 389 LEU B CA 1
ATOM 7311 C C . LEU B 1 389 ? 163.219 105.070 288.035 1.00 32.51 389 LEU B C 1
ATOM 7312 O O . LEU B 1 389 ? 162.460 104.669 287.165 1.00 33.85 389 LEU B O 1
ATOM 7317 N N . HIS B 1 390 ? 164.146 104.301 288.598 1.00 34.35 390 HIS B N 1
ATOM 7318 C CA . HIS B 1 390 ? 164.367 102.899 288.217 1.00 39.53 390 HIS B CA 1
ATOM 7319 C C . HIS B 1 390 ? 163.708 101.909 289.190 1.00 40.58 390 HIS B C 1
ATOM 7320 O O . HIS B 1 390 ? 163.725 102.139 290.402 1.00 36.46 390 HIS B O 1
ATOM 7327 N N . VAL B 1 391 ? 163.152 100.809 288.671 1.00 40.84 391 VAL B N 1
ATOM 7328 C CA . VAL B 1 391 ? 162.450 99.824 289.523 1.00 42.40 391 VAL B CA 1
ATOM 7329 C C . VAL B 1 391 ? 163.372 99.253 290.603 1.00 41.71 391 VAL B C 1
ATOM 7330 O O . VAL B 1 391 ? 162.910 98.795 291.642 1.00 48.87 391 VAL B O 1
ATOM 7334 N N . ASP B 1 392 ? 164.675 99.308 290.361 1.00 43.89 392 ASP B N 1
ATOM 7335 C CA . ASP B 1 392 ? 165.667 98.996 291.366 1.00 45.95 392 ASP B CA 1
ATOM 7336 C C . ASP B 1 392 ? 166.606 100.173 291.499 1.00 47.61 392 ASP B C 1
ATOM 7337 O O . ASP B 1 392 ? 167.429 100.420 290.622 1.00 39.74 392 ASP B O 1
ATOM 7342 N N . PHE B 1 393 ? 166.509 100.879 292.624 1.00 56.04 393 PHE B N 1
ATOM 7343 C CA . PHE B 1 393 ? 167.204 102.164 292.807 1.00 60.04 393 PHE B CA 1
ATOM 7344 C C . PHE B 1 393 ? 168.725 102.048 292.789 1.00 52.01 393 PHE B C 1
ATOM 7345 O O . PHE B 1 393 ? 169.424 103.052 292.711 1.00 59.77 393 PHE B O 1
ATOM 7353 N N . GLU B 1 394 ? 169.229 100.824 292.840 1.00 56.75 394 GLU B N 1
ATOM 7354 C CA . GLU B 1 394 ? 170.665 100.560 292.786 1.00 59.54 394 GLU B CA 1
ATOM 7355 C C . GLU B 1 394 ? 171.186 100.151 291.393 1.00 57.14 394 GLU B C 1
ATOM 7356 O O . GLU B 1 394 ? 172.397 100.048 291.198 1.00 47.08 394 GLU B O 1
ATOM 7362 N N . LYS B 1 395 ? 170.279 99.924 290.443 1.00 55.77 395 LYS B N 1
ATOM 7363 C CA . LYS B 1 395 ? 170.647 99.480 289.092 1.00 57.46 395 LYS B CA 1
ATOM 7364 C C . LYS B 1 395 ? 170.148 100.436 288.023 1.00 49.76 395 LYS B C 1
ATOM 7365 O O . LYS B 1 395 ? 168.940 100.504 287.767 1.00 49.43 395 LYS B O 1
ATOM 7371 N N . THR B 1 396 ? 171.056 101.156 287.379 1.00 48.29 396 THR B N 1
ATOM 7372 C CA . THR B 1 396 ? 170.669 101.986 286.227 1.00 50.12 396 THR B CA 1
ATOM 7373 C C . THR B 1 396 ? 170.281 101.140 285.001 1.00 50.02 396 THR B C 1
ATOM 7374 O O . THR B 1 396 ? 169.625 101.629 284.081 1.00 55.60 396 THR B O 1
ATOM 7378 N N . SER B 1 397 ? 170.652 99.865 285.008 1.00 49.87 397 SER B N 1
ATOM 7379 C CA . SER B 1 397 ? 170.189 98.939 283.988 1.00 46.68 397 SER B CA 1
ATOM 7380 C C . SER B 1 397 ? 168.750 98.488 284.190 1.00 45.79 397 SER B C 1
ATOM 7381 O O . SER B 1 397 ? 168.165 97.952 283.254 1.00 51.64 397 SER B O 1
ATOM 7384 N N . SER B 1 398 ? 168.167 98.688 285.380 1.00 38.50 398 SER B N 1
ATOM 7385 C CA . SER B 1 398 ? 166.777 98.258 285.620 1.00 38.05 398 SER B CA 1
ATOM 7386 C C . SER B 1 398 ? 165.804 99.137 284.876 1.00 34.23 398 SER B C 1
ATOM 7387 O O . SER B 1 398 ? 166.140 100.252 284.520 1.00 39.21 398 SER B O 1
ATOM 7390 N N . LYS B 1 399 ? 164.591 98.634 284.677 1.00 36.77 399 LYS B N 1
ATOM 7391 C CA . LYS B 1 399 ? 163.550 99.344 283.957 1.00 39.99 399 LYS B CA 1
ATOM 7392 C C . LYS B 1 399 ? 163.240 100.692 284.648 1.00 44.72 399 LYS B C 1
ATOM 7393 O O . LYS B 1 399 ? 163.181 100.763 285.880 1.00 40.78 399 LYS B O 1
ATOM 7399 N N . ILE B 1 400 ? 163.060 101.742 283.842 1.00 40.32 400 ILE B N 1
ATOM 7400 C CA . ILE B 1 400 ? 162.608 103.047 284.310 1.00 32.44 400 ILE B CA 1
ATOM 7401 C C . ILE B 1 400 ? 161.111 102.978 284.383 1.00 32.13 400 ILE B C 1
ATOM 7402 O O . ILE B 1 400 ? 160.471 102.602 283.409 1.00 38.04 400 ILE B O 1
ATOM 7407 N N . PHE B 1 401 ? 160.538 103.272 285.556 1.00 31.35 401 PHE B N 1
ATOM 7408 C CA . PHE B 1 401 ? 159.080 103.329 285.697 1.00 28.38 401 PHE B CA 1
ATOM 7409 C C . PHE B 1 401 ? 158.534 104.766 285.710 1.00 26.54 401 PHE B C 1
ATOM 7410 O O . PHE B 1 401 ? 157.325 104.976 285.708 1.00 27.19 401 PHE B O 1
ATOM 7418 N N . GLY B 1 402 ? 159.419 105.745 285.743 1.00 27.47 402 GLY B N 1
ATOM 7419 C CA . GLY B 1 402 ? 158.964 107.129 285.754 1.00 27.56 402 GLY B CA 1
ATOM 7420 C C . GLY B 1 402 ? 160.087 108.109 285.961 1.00 24.33 402 GLY B C 1
ATOM 7421 O O . GLY B 1 402 ? 161.258 107.798 285.745 1.00 26.44 402 GLY B O 1
ATOM 7422 N N . ALA B 1 403 ? 159.723 109.305 286.405 1.00 25.10 403 ALA B N 1
ATOM 7423 C CA . ALA B 1 403 ? 160.696 110.362 286.630 1.00 25.85 403 ALA B CA 1
ATOM 7424 C C . ALA B 1 403 ? 160.269 111.208 287.837 1.00 21.40 403 ALA B C 1
ATOM 7425 O O . ALA B 1 403 ? 159.100 111.283 288.147 1.00 23.26 403 ALA B O 1
ATOM 7427 N N . GLU B 1 404 ? 161.237 111.866 288.453 1.00 22.15 404 GLU B N 1
ATOM 7428 C CA . GLU B 1 404 ? 160.973 112.818 289.513 1.00 23.46 404 GLU B CA 1
ATOM 7429 C C . GLU B 1 404 ? 161.457 114.212 289.142 1.00 21.77 404 GLU B C 1
ATOM 7430 O O . GLU B 1 404 ? 162.602 114.393 288.796 1.00 22.09 404 GLU B O 1
ATOM 7436 N N . PHE B 1 405 ? 160.573 115.187 289.316 1.00 21.98 405 PHE B N 1
ATOM 7437 C CA . PHE B 1 405 ? 160.896 116.593 289.177 1.00 22.24 405 PHE B CA 1
ATOM 7438 C C . PHE B 1 405 ? 160.818 117.265 290.534 1.00 19.72 405 PHE B C 1
ATOM 7439 O O . PHE B 1 405 ? 159.724 117.465 291.065 1.00 20.40 405 PHE B O 1
ATOM 7447 N N . VAL B 1 406 ? 161.983 117.610 291.051 1.00 19.75 406 VAL B N 1
ATOM 7448 C CA . VAL B 1 406 ? 162.114 118.302 292.309 1.00 21.75 406 VAL B CA 1
ATOM 7449 C C . VAL B 1 406 ? 162.235 119.789 291.993 1.00 21.25 406 VAL B C 1
ATOM 7450 O O . VAL B 1 406 ? 163.198 120.224 291.362 1.00 21.76 406 VAL B O 1
ATOM 7454 N N . GLY B 1 407 ? 161.256 120.551 292.435 1.00 22.11 407 GLY B N 1
ATOM 7455 C CA . GLY B 1 407 ? 161.280 121.987 292.262 1.00 22.65 407 GLY B CA 1
ATOM 7456 C C . GLY B 1 407 ? 162.051 122.729 293.305 1.00 24.30 407 GLY B C 1
ATOM 7457 O O . GLY B 1 407 ? 161.936 122.446 294.510 1.00 26.40 407 GLY B O 1
ATOM 7458 N N . THR B 1 408 ? 162.834 123.697 292.840 1.00 21.53 408 THR B N 1
ATOM 7459 C CA . THR B 1 408 ? 163.446 124.705 293.698 1.00 22.08 408 THR B CA 1
ATOM 7460 C C . THR B 1 408 ? 162.407 125.469 294.535 1.00 19.69 408 THR B C 1
ATOM 7461 O O . THR B 1 408 ? 161.202 125.313 294.357 1.00 18.21 408 THR B O 1
ATOM 7465 N N . SER B 1 409 ? 162.908 126.305 295.435 1.00 20.34 409 SER B N 1
ATOM 7466 C CA . SER B 1 409 ? 162.081 127.130 296.284 1.00 20.17 409 SER B CA 1
ATOM 7467 C C . SER B 1 409 ? 161.748 128.471 295.617 1.00 20.83 409 SER B C 1
ATOM 7468 O O . SER B 1 409 ? 162.540 128.985 294.809 1.00 18.82 409 SER B O 1
ATOM 7471 N N . ILE B 1 410 ? 160.586 129.016 295.975 1.00 19.29 410 ILE B N 1
ATOM 7472 C CA . ILE B 1 410 ? 160.146 130.349 295.566 1.00 19.07 410 ILE B CA 1
ATOM 7473 C C . ILE B 1 410 ? 161.134 131.388 296.072 1.00 20.76 410 ILE B C 1
ATOM 7474 O O . ILE B 1 410 ? 161.541 132.288 295.301 1.00 20.19 410 ILE B O 1
ATOM 7479 N N . THR B 1 411 ? 161.519 131.276 297.350 1.00 18.68 411 THR B N 1
ATOM 7480 C CA . THR B 1 411 ? 162.541 132.145 297.961 1.00 18.57 411 THR B CA 1
ATOM 7481 C C . THR B 1 411 ? 163.517 131.508 298.956 1.00 19.40 411 THR B C 1
ATOM 7482 O O . THR B 1 411 ? 164.604 132.059 299.176 1.00 20.03 411 THR B O 1
ATOM 7486 N N . SER B 1 412 ? 163.131 130.410 299.612 1.00 19.09 412 SER B N 1
ATOM 7487 C CA . SER B 1 412 ? 163.921 129.889 300.747 1.00 18.13 412 SER B CA 1
ATOM 7488 C C . SER B 1 412 ? 165.324 129.609 300.314 1.00 19.35 412 SER B C 1
ATOM 7489 O O . SER B 1 412 ? 165.560 128.942 299.294 1.00 21.41 412 SER B O 1
ATOM 7492 N N . GLY B 1 413 ? 166.259 130.140 301.076 1.00 19.85 413 GLY B N 1
ATOM 7493 C CA . GLY B 1 413 ? 167.670 129.949 300.827 1.00 20.43 413 GLY B CA 1
ATOM 7494 C C . GLY B 1 413 ? 168.350 131.129 300.156 1.00 21.53 413 GLY B C 1
ATOM 7495 O O . GLY B 1 413 ? 169.580 131.196 300.146 1.00 21.02 413 GLY B O 1
ATOM 7496 N N . GLY B 1 414 ? 167.569 132.059 299.612 1.00 22.17 414 GLY B N 1
ATOM 7497 C CA . GLY B 1 414 ? 168.144 133.288 299.066 1.00 23.58 414 GLY B CA 1
ATOM 7498 C C . GLY B 1 414 ? 168.532 133.134 297.595 1.00 23.84 414 GLY B C 1
ATOM 7499 O O . GLY B 1 414 ? 167.928 132.340 296.879 1.00 23.43 414 GLY B O 1
ATOM 7500 N N . ASN B 1 415 ? 169.537 133.880 297.146 1.00 22.68 415 ASN B N 1
ATOM 7501 C CA . ASN B 1 415 ? 169.760 134.033 295.686 1.00 22.63 415 ASN B CA 1
ATOM 7502 C C . ASN B 1 415 ? 170.298 132.791 295.017 1.00 24.41 415 ASN B C 1
ATOM 7503 O O . ASN B 1 415 ? 169.922 132.481 293.874 1.00 24.61 415 ASN B O 1
ATOM 7508 N N . GLY B 1 416 ? 171.144 132.062 295.730 1.00 22.79 416 GLY B N 1
ATOM 7509 C CA . GLY B 1 416 ? 171.644 130.794 295.234 1.00 24.15 416 GLY B CA 1
ATOM 7510 C C . GLY B 1 416 ? 172.620 130.970 294.079 1.00 24.76 416 GLY B C 1
ATOM 7511 O O . GLY B 1 416 ? 173.310 131.996 293.977 1.00 24.41 416 GLY B O 1
ATOM 7512 N N . ALA B 1 417 ? 172.677 129.955 293.229 1.00 24.42 417 ALA B N 1
ATOM 7513 C CA . ALA B 1 417 ? 173.699 129.863 292.189 1.00 24.41 417 ALA B CA 1
ATOM 7514 C C . ALA B 1 417 ? 173.340 128.791 291.197 1.00 24.83 417 ALA B C 1
ATOM 7515 O O . ALA B 1 417 ? 172.356 128.065 291.361 1.00 23.52 417 ALA B O 1
ATOM 7517 N N . ASP B 1 418 ? 174.110 128.689 290.120 1.00 26.54 418 ASP B N 1
ATOM 7518 C CA . ASP B 1 418 ? 173.822 127.657 289.141 1.00 25.73 418 ASP B CA 1
ATOM 7519 C C . ASP B 1 418 ? 174.229 126.268 289.663 1.00 26.90 418 ASP B C 1
ATOM 7520 O O . ASP B 1 418 ? 173.580 125.262 289.361 1.00 26.51 418 ASP B O 1
ATOM 7525 N N . LYS B 1 419 ? 175.288 126.244 290.456 1.00 27.75 419 LYS B N 1
ATOM 7526 C CA . LYS B 1 419 ? 175.919 125.020 290.924 1.00 32.60 419 LYS B CA 1
ATOM 7527 C C . LYS B 1 419 ? 176.463 125.249 292.331 1.00 28.27 419 LYS B C 1
ATOM 7528 O O . LYS B 1 419 ? 176.846 126.370 292.665 1.00 29.95 419 LYS B O 1
ATOM 7534 N N . ARG B 1 420 ? 176.565 124.175 293.112 1.00 30.30 420 ARG B N 1
ATOM 7535 C CA . ARG B 1 420 ? 177.104 124.202 294.497 1.00 34.83 420 ARG B CA 1
ATOM 7536 C C . ARG B 1 420 ? 178.414 123.427 294.611 1.00 33.43 420 ARG B C 1
ATOM 7537 O O . ARG B 1 420 ? 178.819 122.754 293.669 1.00 36.66 420 ARG B O 1
ATOM 7545 N N . ALA B 1 421 ? 179.031 123.464 295.794 1.00 33.55 421 ALA B N 1
ATOM 7546 C CA . ALA B 1 421 ? 180.298 122.742 296.046 1.00 33.77 421 ALA B CA 1
ATOM 7547 C C . ALA B 1 421 ? 180.178 121.216 295.958 1.00 36.19 421 ALA B C 1
ATOM 7548 O O . ALA B 1 421 ? 181.145 120.532 295.628 1.00 41.79 421 ALA B O 1
ATOM 7550 N N . ASP B 1 422 ? 178.997 120.668 296.224 1.00 37.37 422 ASP B N 1
ATOM 7551 C CA . ASP B 1 422 ? 178.835 119.210 296.273 1.00 35.76 422 ASP B CA 1
ATOM 7552 C C . ASP B 1 422 ? 178.123 118.660 295.048 1.00 33.67 422 ASP B C 1
ATOM 7553 O O . ASP B 1 422 ? 177.853 117.474 294.969 1.00 30.59 422 ASP B O 1
ATOM 7558 N N . THR B 1 423 ? 177.810 119.517 294.078 1.00 32.03 423 THR B N 1
ATOM 7559 C CA . THR B 1 423 ? 177.000 119.075 292.934 1.00 30.93 423 THR B CA 1
ATOM 7560 C C . THR B 1 423 ? 177.659 117.940 292.145 1.00 30.23 423 THR B C 1
ATOM 7561 O O . THR B 1 423 ? 177.025 116.938 291.872 1.00 30.55 423 THR B O 1
ATOM 7565 N N . ASP B 1 424 ? 178.928 118.093 291.801 1.00 34.20 424 ASP B N 1
ATOM 7566 C CA . ASP B 1 424 ? 179.613 117.073 291.000 1.00 39.51 424 ASP B CA 1
ATOM 7567 C C . ASP B 1 424 ? 179.700 115.734 291.729 1.00 36.76 424 ASP B C 1
ATOM 7568 O O . ASP B 1 424 ? 179.395 114.691 291.152 1.00 35.65 424 ASP B O 1
ATOM 7573 N N . GLN B 1 425 ? 180.051 115.776 293.008 1.00 40.30 425 GLN B N 1
ATOM 7574 C CA . GLN B 1 425 ? 180.082 114.565 293.840 1.00 37.57 425 GLN B CA 1
ATOM 7575 C C . GLN B 1 425 ? 178.742 113.843 293.863 1.00 37.47 425 GLN B C 1
ATOM 7576 O O . GLN B 1 425 ? 178.674 112.627 293.622 1.00 36.01 425 GLN B O 1
ATOM 7582 N N . ILE B 1 426 ? 177.665 114.578 294.145 1.00 32.61 426 ILE B N 1
ATOM 7583 C CA . ILE B 1 426 ? 176.360 113.951 294.267 1.00 28.63 426 ILE B CA 1
ATOM 7584 C C . ILE B 1 426 ? 175.921 113.349 292.940 1.00 29.80 426 ILE B C 1
ATOM 7585 O O . ILE B 1 426 ? 175.324 112.258 292.901 1.00 30.07 426 ILE B O 1
ATOM 7590 N N . LEU B 1 427 ? 176.177 114.063 291.844 1.00 30.63 427 LEU B N 1
ATOM 7591 C CA . LEU B 1 427 ? 175.774 113.575 290.520 1.00 31.32 427 LEU B CA 1
ATOM 7592 C C . LEU B 1 427 ? 176.590 112.321 290.145 1.00 32.66 427 LEU B C 1
ATOM 7593 O O . LEU B 1 427 ? 176.061 111.367 289.564 1.00 34.94 427 LEU B O 1
ATOM 7598 N N . LYS B 1 428 ? 177.871 112.342 290.479 1.00 32.37 428 LYS B N 1
ATOM 7599 C CA . LYS B 1 428 ? 178.736 111.177 290.279 1.00 40.57 428 LYS B CA 1
ATOM 7600 C C . LYS B 1 428 ? 178.200 109.956 291.008 1.00 38.97 428 LYS B C 1
ATOM 7601 O O . LYS B 1 428 ? 178.102 108.868 290.439 1.00 37.83 428 LYS B O 1
ATOM 7607 N N . GLU B 1 429 ? 177.813 110.151 292.263 1.00 39.55 429 GLU B N 1
ATOM 7608 C CA . GLU B 1 429 ? 177.401 109.042 293.124 1.00 37.82 429 GLU B CA 1
ATOM 7609 C C . GLU B 1 429 ? 175.974 108.593 292.829 1.00 37.80 429 GLU B C 1
ATOM 7610 O O . GLU B 1 429 ? 175.563 107.489 293.228 1.00 33.25 429 GLU B O 1
ATOM 7616 N N . ASN B 1 430 ? 175.220 109.436 292.115 1.00 31.83 430 ASN B N 1
ATOM 7617 C CA . ASN B 1 430 ? 173.804 109.195 291.875 1.00 32.17 430 ASN B CA 1
ATOM 7618 C C . ASN B 1 430 ? 173.452 109.381 290.384 1.00 34.62 430 ASN B C 1
ATOM 7619 O O . ASN B 1 430 ? 172.774 110.340 290.014 1.00 33.19 430 ASN B O 1
ATOM 7624 N N . PRO B 1 431 ? 173.893 108.438 289.546 1.00 42.36 431 PRO B N 1
ATOM 7625 C CA . PRO B 1 431 ? 173.812 108.603 288.082 1.00 37.80 431 PRO B CA 1
ATOM 7626 C C . PRO B 1 431 ? 172.416 108.656 287.516 1.00 34.05 431 PRO B C 1
ATOM 7627 O O . PRO B 1 431 ? 172.250 109.087 286.383 1.00 32.66 431 PRO B O 1
ATOM 7631 N N . HIS B 1 432 ? 171.417 108.237 288.281 1.00 31.28 432 HIS B N 1
ATOM 7632 C CA . HIS B 1 432 ? 170.023 108.410 287.888 1.00 29.10 432 HIS B CA 1
ATOM 7633 C C . HIS B 1 432 ? 169.581 109.891 287.883 1.00 27.83 432 HIS B C 1
ATOM 7634 O O . HIS B 1 432 ? 168.555 110.221 287.289 1.00 25.51 432 HIS B O 1
ATOM 7641 N N . ILE B 1 433 ? 170.349 110.748 288.555 1.00 28.99 433 ILE B N 1
ATOM 7642 C CA . ILE B 1 433 ? 170.028 112.169 288.689 1.00 29.69 433 ILE B CA 1
ATOM 7643 C C . ILE B 1 433 ? 170.577 112.906 287.452 1.00 31.58 433 ILE B C 1
ATOM 7644 O O . ILE B 1 433 ? 171.782 112.892 287.193 1.00 28.21 433 ILE B O 1
ATOM 7649 N N . GLN B 1 434 ? 169.680 113.568 286.734 1.00 34.08 434 GLN B N 1
ATOM 7650 C CA . GLN B 1 434 ? 169.998 114.181 285.436 1.00 32.34 434 GLN B CA 1
ATOM 7651 C C . GLN B 1 434 ? 170.209 115.682 285.500 1.00 34.63 434 GLN B C 1
ATOM 7652 O O . GLN B 1 434 ? 170.672 116.273 284.514 1.00 32.29 434 GLN B O 1
ATOM 7658 N N . PHE B 1 435 ? 169.901 116.314 286.637 1.00 28.04 435 PHE B N 1
ATOM 7659 C CA . PHE B 1 435 ? 169.868 117.785 286.689 1.00 27.06 435 PHE B CA 1
ATOM 7660 C C . PHE B 1 435 ? 170.020 118.317 288.100 1.00 27.57 435 PHE B C 1
ATOM 7661 O O . PHE B 1 435 ? 169.437 117.756 289.027 1.00 25.71 435 PHE B O 1
ATOM 7669 N N . PHE B 1 436 ? 170.826 119.372 288.245 1.00 28.21 436 PHE B N 1
ATOM 7670 C CA . PHE B 1 436 ? 170.839 120.206 289.441 1.00 27.39 436 PHE B CA 1
ATOM 7671 C C . PHE B 1 436 ? 170.891 121.683 289.051 1.00 27.45 436 PHE B C 1
ATOM 7672 O O . PHE B 1 436 ? 171.625 122.038 288.134 1.00 24.73 436 PHE B O 1
ATOM 7680 N N . ASN B 1 437 ? 170.121 122.516 289.762 1.00 23.02 437 ASN B N 1
ATOM 7681 C CA . ASN B 1 437 ? 170.231 123.970 289.706 1.00 24.32 437 ASN B CA 1
ATOM 7682 C C . ASN B 1 437 ? 169.829 124.589 291.051 1.00 23.66 437 ASN B C 1
ATOM 7683 O O . ASN B 1 437 ? 168.952 124.047 291.733 1.00 24.63 437 ASN B O 1
ATOM 7688 N N . ASP B 1 438 ? 170.444 125.709 291.427 1.00 23.44 438 ASP B N 1
ATOM 7689 C CA . ASP B 1 438 ? 170.172 126.327 292.751 1.00 23.33 438 ASP B CA 1
ATOM 7690 C C . ASP B 1 438 ? 169.729 127.812 292.688 1.00 22.45 438 ASP B C 1
ATOM 7691 O O . ASP B 1 438 ? 170.129 128.624 293.505 1.00 22.69 438 ASP B O 1
ATOM 7696 N N . TYR B 1 439 ? 168.935 128.157 291.680 1.00 21.15 439 TYR B N 1
ATOM 7697 C CA . TYR B 1 439 ? 168.264 129.453 291.617 1.00 21.27 439 TYR B CA 1
ATOM 7698 C C . TYR B 1 439 ? 166.808 129.267 292.030 1.00 20.23 439 TYR B C 1
ATOM 7699 O O . TYR B 1 439 ? 166.225 128.179 291.853 1.00 21.20 439 TYR B O 1
ATOM 7708 N N . ARG B 1 440 ? 166.214 130.343 292.526 1.00 19.74 440 ARG B N 1
ATOM 7709 C CA . ARG B 1 440 ? 164.808 130.369 292.909 1.00 20.00 440 ARG B CA 1
ATOM 7710 C C . ARG B 1 440 ? 163.859 130.447 291.697 1.00 21.97 440 ARG B C 1
ATOM 7711 O O . ARG B 1 440 ? 164.213 130.910 290.598 1.00 21.25 440 ARG B O 1
ATOM 7719 N N . GLY B 1 441 ? 162.649 129.975 291.904 1.00 20.41 441 GLY B N 1
ATOM 7720 C CA . GLY B 1 441 ? 161.668 129.946 290.850 1.00 20.24 441 GLY B CA 1
ATOM 7721 C C . GLY B 1 441 ? 160.629 128.898 291.121 1.00 21.43 441 GLY B C 1
ATOM 7722 O O . GLY B 1 441 ? 160.178 128.740 292.276 1.00 21.31 441 GLY B O 1
ATOM 7723 N N . TYR B 1 442 ? 160.241 128.198 290.055 1.00 20.14 442 TYR B N 1
ATOM 7724 C CA . TYR B 1 442 ? 159.181 127.209 290.078 1.00 20.00 442 TYR B CA 1
ATOM 7725 C C . TYR B 1 442 ? 159.304 126.316 288.845 1.00 22.01 442 TYR B C 1
ATOM 7726 O O . TYR B 1 442 ? 160.186 126.512 288.007 1.00 22.69 442 TYR B O 1
ATOM 7735 N N . VAL B 1 443 ? 158.435 125.325 288.757 1.00 21.50 443 VAL B N 1
ATOM 7736 C CA . VAL B 1 443 ? 158.484 124.348 287.658 1.00 21.71 443 VAL B CA 1
ATOM 7737 C C . VAL B 1 443 ? 157.166 124.389 286.905 1.00 21.90 443 VAL B C 1
ATOM 7738 O O . VAL B 1 443 ? 156.084 124.425 287.499 1.00 21.89 443 VAL B O 1
ATOM 7742 N N . ARG B 1 444 ? 157.262 124.442 285.577 1.00 21.55 444 ARG B N 1
ATOM 7743 C CA . ARG B 1 444 ? 156.093 124.441 284.711 1.00 20.73 444 ARG B CA 1
ATOM 7744 C C . ARG B 1 444 ? 156.051 123.126 283.938 1.00 22.00 444 ARG B C 1
ATOM 7745 O O . ARG B 1 444 ? 157.011 122.755 283.262 1.00 24.39 444 ARG B O 1
ATOM 7753 N N . CYS B 1 445 ? 154.929 122.440 284.008 1.00 22.58 445 CYS B N 1
ATOM 7754 C CA . CYS B 1 445 ? 154.800 121.150 283.352 1.00 24.41 445 CYS B CA 1
ATOM 7755 C C . CYS B 1 445 ? 153.796 121.231 282.227 1.00 25.67 445 CYS B C 1
ATOM 7756 O O . CYS B 1 445 ? 152.739 121.837 282.383 1.00 24.36 445 CYS B O 1
ATOM 7759 N N . THR B 1 446 ? 154.139 120.604 281.098 1.00 24.98 446 THR B N 1
ATOM 7760 C CA . THR B 1 446 ? 153.224 120.477 279.966 1.00 24.39 446 THR B CA 1
ATOM 7761 C C . THR B 1 446 ? 153.099 119.010 279.628 1.00 23.17 446 THR B C 1
ATOM 7762 O O . THR B 1 446 ? 154.091 118.351 279.362 1.00 26.66 446 THR B O 1
ATOM 7766 N N . VAL B 1 447 ? 151.883 118.503 279.667 1.00 24.92 447 VAL B N 1
ATOM 7767 C CA . VAL B 1 447 ? 151.638 117.097 279.611 1.00 25.84 447 VAL B CA 1
ATOM 7768 C C . VAL B 1 447 ? 150.770 116.756 278.404 1.00 26.24 447 VAL B C 1
ATOM 7769 O O . VAL B 1 447 ? 149.719 117.353 278.194 1.00 26.09 447 VAL B O 1
ATOM 7773 N N . THR B 1 448 ? 151.222 115.767 277.635 1.00 26.45 448 THR B N 1
ATOM 7774 C CA . THR B 1 448 ? 150.444 115.198 276.538 1.00 28.84 448 THR B CA 1
ATOM 7775 C C . THR B 1 448 ? 150.422 113.673 276.714 1.00 30.27 448 THR B C 1
ATOM 7776 O O . THR B 1 448 ? 151.194 113.133 277.509 1.00 31.31 448 THR B O 1
ATOM 7780 N N . PRO B 1 449 ? 149.558 112.969 275.986 1.00 31.39 449 PRO B N 1
ATOM 7781 C CA . PRO B 1 449 ? 149.409 111.534 276.234 1.00 32.50 449 PRO B CA 1
ATOM 7782 C C . PRO B 1 449 ? 150.723 110.743 276.171 1.00 30.38 449 PRO B C 1
ATOM 7783 O O . PRO B 1 449 ? 150.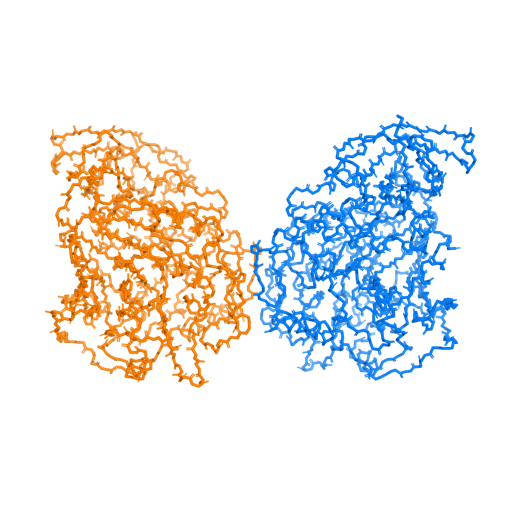905 109.806 276.934 1.00 32.70 449 PRO B O 1
ATOM 7787 N N . HIS B 1 450 ? 151.658 111.151 275.329 1.00 29.22 450 HIS B N 1
ATOM 7788 C CA . HIS B 1 450 ? 152.879 110.373 275.146 1.00 32.01 450 HIS B CA 1
ATOM 7789 C C . HIS B 1 450 ? 154.119 111.067 275.624 1.00 32.25 450 HIS B C 1
ATOM 7790 O O . HIS B 1 450 ? 155.211 110.528 275.516 1.00 31.60 450 HIS B O 1
ATOM 7797 N N . GLN B 1 451 ? 153.967 112.263 276.181 1.00 32.37 451 GLN B N 1
ATOM 7798 C CA . GLN B 1 451 ? 155.116 113.026 276.607 1.00 30.33 451 GLN B CA 1
ATOM 7799 C C . GLN B 1 451 ? 154.835 113.939 277.822 1.00 28.07 451 GLN B C 1
ATOM 7800 O O . GLN B 1 451 ? 153.797 114.574 277.887 1.00 28.11 451 GLN B O 1
ATOM 7806 N N . TRP B 1 452 ? 155.793 113.996 278.741 1.00 27.36 452 TRP B N 1
ATOM 7807 C CA . TRP B 1 452 ? 155.758 114.912 279.891 1.00 27.04 452 TRP B CA 1
ATOM 7808 C C . TRP B 1 452 ? 156.960 115.812 279.801 1.00 24.72 452 TRP B C 1
ATOM 7809 O O . TRP B 1 452 ? 158.083 115.330 279.799 1.00 26.36 452 TRP B O 1
ATOM 7820 N N . LYS B 1 453 ? 156.727 117.114 279.745 1.00 23.81 453 LYS B N 1
ATOM 7821 C CA . LYS B 1 453 ? 157.806 118.089 279.734 1.00 25.56 453 LYS B CA 1
ATOM 7822 C C . LYS B 1 453 ? 157.792 118.926 281.008 1.00 23.83 453 LYS B C 1
ATOM 7823 O O . LYS B 1 453 ? 156.744 119.435 281.409 1.00 25.73 453 LYS B O 1
ATOM 7829 N N . ALA B 1 454 ? 158.964 119.103 281.594 1.00 25.12 454 ALA B N 1
ATOM 7830 C CA . ALA B 1 454 ? 159.144 119.958 282.766 1.00 26.49 454 ALA B CA 1
ATOM 7831 C C . ALA B 1 454 ? 160.112 121.046 282.388 1.00 25.60 454 ALA B C 1
ATOM 7832 O O . ALA B 1 454 ? 161.214 120.744 281.918 1.00 25.93 454 ALA B O 1
ATOM 7834 N N . ASP B 1 455 ? 159.684 122.296 282.574 1.00 24.79 455 ASP B N 1
ATOM 7835 C CA . ASP B 1 455 ? 160.536 123.471 282.421 1.00 24.73 455 ASP B CA 1
ATOM 7836 C C . ASP B 1 455 ? 160.864 124.085 283.779 1.00 22.24 455 ASP B C 1
ATOM 7837 O O . ASP B 1 455 ? 159.944 124.420 284.534 1.00 22.74 455 ASP B O 1
ATOM 7842 N N . TYR B 1 456 ? 162.152 124.283 284.052 1.00 21.11 456 TYR B N 1
ATOM 7843 C CA . TYR B 1 456 ? 162.593 124.901 285.292 1.00 22.45 456 TYR B CA 1
ATOM 7844 C C . TYR B 1 456 ? 162.716 126.396 285.102 1.00 25.00 456 TYR B C 1
ATOM 7845 O O . TYR B 1 456 ? 163.609 126.881 284.395 1.00 25.42 456 TYR B O 1
ATOM 7854 N N . ARG B 1 457 ? 161.789 127.126 285.715 1.00 22.52 457 ARG B N 1
ATOM 7855 C CA . ARG B 1 457 ? 161.679 128.568 285.525 1.00 21.30 457 ARG B CA 1
ATOM 7856 C C . ARG B 1 457 ? 162.311 129.303 286.686 1.00 22.70 457 ARG B C 1
ATOM 7857 O O . ARG B 1 457 ? 161.751 129.324 287.793 1.00 22.52 457 ARG B O 1
ATOM 7865 N N . VAL B 1 458 ? 163.464 129.913 286.447 1.00 19.90 458 VAL B N 1
ATOM 7866 C CA . VAL B 1 458 ? 164.285 130.454 287.512 1.00 23.36 458 VAL B CA 1
ATOM 7867 C C . VAL B 1 458 ? 164.737 131.899 287.288 1.00 25.89 458 VAL B C 1
ATOM 7868 O O . VAL B 1 458 ? 164.650 132.437 286.165 1.00 25.22 458 VAL B O 1
ATOM 7872 N N . MET B 1 459 ? 165.181 132.521 288.375 1.00 24.77 459 MET B N 1
ATOM 7873 C CA . MET B 1 459 ? 165.638 133.910 288.408 1.00 23.97 459 MET B CA 1
ATOM 7874 C C . MET B 1 459 ? 167.016 133.968 289.025 1.00 22.45 459 MET B C 1
ATOM 7875 O O . MET B 1 459 ? 167.342 133.128 289.849 1.00 25.33 459 MET B O 1
ATOM 7880 N N . PRO B 1 460 ? 167.814 134.978 288.671 1.00 24.20 460 PRO B N 1
ATOM 7881 C CA . PRO B 1 460 ? 169.139 135.104 289.284 1.00 23.47 460 PRO B CA 1
ATOM 7882 C C . PRO B 1 460 ? 169.147 135.519 290.758 1.00 22.06 460 PRO B C 1
ATOM 7883 O O . PRO B 1 460 ? 170.123 135.250 291.445 1.00 24.50 460 PRO B O 1
ATOM 7887 N N . PHE B 1 461 ? 168.101 136.202 291.225 1.00 26.06 461 PHE B N 1
ATOM 7888 C CA . PHE B 1 461 ? 168.100 136.745 292.594 1.00 23.17 461 PHE B CA 1
ATOM 7889 C C . PHE B 1 461 ? 166.683 137.039 293.064 1.00 23.86 461 PHE B C 1
ATOM 7890 O O . PHE B 1 461 ? 165.770 137.227 292.245 1.00 20.13 461 PHE B O 1
ATOM 7898 N N . VAL B 1 462 ? 166.519 137.048 294.389 1.00 22.32 462 VAL B N 1
ATOM 7899 C CA . VAL B 1 462 ? 165.248 137.391 295.039 1.00 21.94 462 VAL B CA 1
ATOM 7900 C C . VAL B 1 462 ? 165.451 138.443 296.139 1.00 20.02 462 VAL B C 1
ATOM 7901 O O . VAL B 1 462 ? 164.466 138.923 296.710 1.00 19.63 462 VAL B O 1
ATOM 7905 N N . THR B 1 463 ? 166.706 138.814 296.434 1.00 21.11 463 THR B N 1
ATOM 7906 C CA . THR B 1 463 ? 167.002 139.756 297.516 1.00 22.57 463 THR B CA 1
ATOM 7907 C C . THR B 1 463 ? 166.634 141.184 297.113 1.00 26.27 463 THR B C 1
ATOM 7908 O O . THR B 1 463 ? 166.516 142.058 297.956 1.00 26.49 463 THR B O 1
ATOM 7912 N N . GLU B 1 464 ? 166.472 141.403 295.810 1.00 26.63 464 GLU B N 1
ATOM 7913 C CA . GLU B 1 464 ? 165.916 142.643 295.273 1.00 29.54 464 GLU B CA 1
ATOM 7914 C C . GLU B 1 464 ? 164.718 142.251 294.434 1.00 27.98 464 GLU B C 1
ATOM 7915 O O . GLU B 1 464 ? 164.721 141.193 293.809 1.00 27.67 464 GLU B O 1
ATOM 7921 N N . PRO B 1 465 ? 163.693 143.094 294.408 1.00 28.75 465 PRO B N 1
ATOM 7922 C CA . PRO B 1 465 ? 162.589 142.876 293.474 1.00 28.23 465 PRO B CA 1
ATOM 7923 C C . PRO B 1 465 ? 163.048 142.978 292.018 1.00 28.26 465 PRO B C 1
ATOM 7924 O O . PRO B 1 465 ? 164.103 143.544 291.732 1.00 26.88 465 PRO B O 1
ATOM 7928 N N . GLY B 1 466 ? 162.296 142.359 291.126 1.00 29.17 466 GLY B N 1
ATOM 7929 C CA . GLY B 1 466 ? 162.400 142.627 289.694 1.00 30.56 466 GLY B CA 1
ATOM 7930 C C . GLY B 1 466 ? 163.345 141.800 288.835 1.00 30.97 466 GLY B C 1
ATOM 7931 O O . GLY B 1 466 ? 163.644 142.200 287.712 1.00 31.24 466 GLY B O 1
ATOM 7932 N N . ALA B 1 467 ? 163.832 140.667 289.333 1.00 26.11 467 ALA B N 1
ATOM 7933 C CA . ALA B 1 467 ? 164.604 139.744 288.505 1.00 24.84 467 ALA B CA 1
ATOM 7934 C C . ALA B 1 467 ? 163.765 139.207 287.357 1.00 24.90 467 ALA B C 1
ATOM 7935 O O . ALA B 1 467 ? 162.560 138.970 287.495 1.00 23.06 467 ALA B O 1
ATOM 7937 N N . ALA B 1 468 ? 164.427 139.001 286.219 1.00 28.13 468 ALA B N 1
ATOM 7938 C CA . ALA B 1 468 ? 163.833 138.357 285.043 1.00 26.93 468 ALA B CA 1
ATOM 7939 C C . ALA B 1 468 ? 163.777 136.832 285.245 1.00 27.24 468 ALA B C 1
ATOM 7940 O O . ALA B 1 468 ? 164.590 136.271 285.970 1.00 30.19 468 ALA B O 1
ATOM 7942 N N . ILE B 1 469 ? 162.815 136.171 284.608 1.00 25.43 469 ILE B N 1
ATOM 7943 C CA . ILE B 1 469 ? 162.724 134.715 284.673 1.00 27.73 469 ILE B CA 1
ATOM 7944 C C . ILE B 1 469 ? 163.130 134.097 283.336 1.00 29.76 469 ILE B C 1
ATOM 7945 O O . ILE B 1 469 ? 162.887 134.690 282.296 1.00 28.71 469 ILE B O 1
ATOM 7950 N N . SER B 1 470 ? 163.789 132.941 283.379 1.00 27.81 470 SER B N 1
ATOM 7951 C CA . SER B 1 470 ? 164.142 132.175 282.193 1.00 26.89 470 SER B CA 1
ATOM 7952 C C . SER B 1 470 ? 163.929 130.705 282.470 1.00 29.49 470 SER B C 1
ATOM 7953 O O . SER B 1 470 ? 163.919 130.269 283.637 1.00 27.10 470 SER B O 1
ATOM 7956 N N . THR B 1 471 ? 163.787 129.937 281.400 1.00 23.66 471 THR B N 1
ATOM 7957 C CA . THR B 1 471 ? 163.805 128.496 281.497 1.00 25.42 471 THR B CA 1
ATOM 7958 C C . THR B 1 471 ? 165.254 128.036 281.529 1.00 25.57 471 THR B C 1
ATOM 7959 O O . THR B 1 471 ? 165.951 128.064 280.512 1.00 26.26 471 THR B O 1
ATOM 7963 N N . ARG B 1 472 ? 165.728 127.629 282.710 1.00 23.34 472 ARG B N 1
ATOM 7964 C CA . ARG B 1 472 ? 167.109 127.150 282.861 1.00 23.25 472 ARG B CA 1
ATOM 7965 C C . ARG B 1 472 ? 167.314 125.886 282.046 1.00 22.52 472 ARG B C 1
ATOM 7966 O O . ARG B 1 472 ? 168.364 125.660 281.443 1.00 22.05 472 ARG B O 1
ATOM 7974 N N . ALA B 1 473 ? 166.310 125.041 282.064 1.00 23.26 473 ALA B N 1
ATOM 7975 C CA . ALA B 1 473 ? 166.422 123.771 281.417 1.00 22.83 473 ALA B CA 1
ATOM 7976 C C . ALA B 1 473 ? 165.068 123.168 281.301 1.00 24.55 473 ALA B C 1
ATOM 7977 O O . ALA B 1 473 ? 164.171 123.437 282.112 1.00 25.52 473 ALA B O 1
ATOM 7979 N N . SER B 1 474 ? 164.918 122.351 280.270 1.00 23.20 474 SER B N 1
ATOM 7980 C CA . SER B 1 474 ? 163.680 121.686 279.977 1.00 23.43 474 SER B CA 1
ATOM 7981 C C . SER B 1 474 ? 163.986 120.206 279.710 1.00 25.04 474 SER B C 1
ATOM 7982 O O . SER B 1 474 ? 164.982 119.884 279.029 1.00 24.77 474 SER B O 1
ATOM 7985 N N . PHE B 1 475 ? 163.156 119.317 280.271 1.00 23.43 475 PHE B N 1
ATOM 7986 C CA . PHE B 1 475 ? 163.336 117.867 280.159 1.00 23.95 475 PHE B CA 1
ATOM 7987 C C . PHE B 1 475 ? 162.041 117.261 279.704 1.00 24.11 475 PHE B C 1
ATOM 7988 O O . PHE B 1 475 ? 160.973 117.744 280.052 1.00 29.13 475 PHE B O 1
ATOM 7996 N N . VAL B 1 476 ? 162.131 116.234 278.865 1.00 25.26 476 VAL B N 1
ATOM 7997 C CA . VAL B 1 476 ? 160.966 115.493 278.457 1.00 25.91 476 VAL B CA 1
ATOM 7998 C C . VAL B 1 476 ? 161.142 114.009 278.829 1.00 26.15 476 VAL B C 1
ATOM 7999 O O . VAL B 1 476 ? 162.243 113.467 278.790 1.00 25.48 476 VAL B O 1
ATOM 8003 N N . TYR B 1 477 ? 160.044 113.363 279.197 1.00 28.33 477 TYR B N 1
ATOM 8004 C CA . TYR B 1 477 ? 160.039 111.928 279.462 1.00 29.10 477 TYR B CA 1
ATOM 8005 C C . TYR B 1 477 ? 158.962 111.335 278.587 1.00 29.04 477 TYR B C 1
ATOM 8006 O O . TYR B 1 477 ? 157.854 111.856 278.538 1.00 29.49 477 TYR B O 1
ATOM 8015 N N . GLN B 1 478 ? 159.297 110.260 277.879 1.00 33.04 478 GLN B N 1
ATOM 8016 C CA . GLN B 1 478 ? 158.384 109.666 276.908 1.00 39.25 478 GLN B CA 1
ATOM 8017 C C . GLN B 1 478 ? 158.059 108.186 277.138 1.00 43.05 478 GLN B C 1
ATOM 8018 O O . GLN B 1 478 ? 157.720 107.484 276.198 1.00 42.64 478 GLN B O 1
ATOM 8024 N N . LYS B 1 479 ? 158.143 107.713 278.374 1.00 46.92 479 LYS B N 1
ATOM 8025 C CA . LYS B 1 479 ? 157.675 106.362 278.706 1.00 45.54 479 LYS B CA 1
ATOM 8026 C C . LYS B 1 479 ? 158.460 105.299 277.951 1.00 49.35 479 LYS B C 1
ATOM 8027 O O . LYS B 1 479 ? 157.895 104.408 277.332 1.00 47.00 479 LYS B O 1
ATOM 8033 N N . ASP B 1 480 ? 159.775 105.422 277.988 1.00 50.50 480 ASP B N 1
ATOM 8034 C CA . ASP B 1 480 ? 160.648 104.431 277.389 1.00 50.96 480 ASP B CA 1
ATOM 8035 C C . ASP B 1 480 ? 161.931 104.430 278.193 1.00 50.11 480 ASP B C 1
ATOM 8036 O O . ASP B 1 480 ? 162.140 105.294 279.059 1.00 54.30 480 ASP B O 1
ATOM 8041 N N . GLN B 1 481 ? 162.787 103.466 277.896 1.00 46.47 481 GLN B N 1
ATOM 8042 C CA . GLN B 1 481 ? 163.956 103.198 278.693 1.00 40.07 481 GLN B CA 1
ATOM 8043 C C . GLN B 1 481 ? 165.033 104.244 278.535 1.00 39.01 481 GLN B C 1
ATOM 8044 O O . GLN B 1 481 ? 166.040 104.204 279.232 1.00 44.46 481 GLN B O 1
ATOM 8050 N N . THR B 1 482 ? 164.847 105.202 277.641 1.00 39.09 482 THR B N 1
ATOM 8051 C CA . THR B 1 482 ? 165.842 106.262 277.535 1.00 40.95 482 THR B CA 1
ATOM 8052 C C . THR B 1 482 ? 165.661 107.270 278.689 1.00 33.43 482 THR B C 1
ATOM 8053 O O . THR B 1 482 ? 166.594 107.970 279.030 1.00 36.08 482 THR B O 1
ATOM 8057 N N . GLY B 1 483 ? 164.474 107.315 279.288 1.00 35.45 483 GLY B N 1
ATOM 8058 C CA . GLY B 1 483 ? 164.221 108.215 280.431 1.00 39.51 483 GLY B CA 1
ATOM 8059 C C . GLY B 1 483 ? 164.178 109.686 280.044 1.00 38.12 483 GLY B C 1
ATOM 8060 O O . GLY B 1 483 ? 163.655 110.030 278.987 1.00 39.68 483 GLY B O 1
ATOM 8061 N N . LEU B 1 484 ? 164.741 110.544 280.891 1.00 33.93 484 LEU B N 1
ATOM 8062 C CA . LEU B 1 484 ? 164.633 111.989 280.728 1.00 31.93 484 LEU B CA 1
ATOM 8063 C C . LEU B 1 484 ? 165.594 112.482 279.652 1.00 32.77 484 LEU B C 1
ATOM 8064 O O . LEU B 1 484 ? 166.778 112.152 279.671 1.00 31.03 484 LEU B O 1
ATOM 8069 N N . ARG B 1 485 ? 165.083 113.318 278.758 1.00 33.26 485 ARG B N 1
ATOM 8070 C CA . ARG B 1 485 ? 165.896 113.943 277.715 1.00 34.44 485 ARG B CA 1
ATOM 8071 C C . ARG B 1 485 ? 165.884 115.455 277.887 1.00 28.20 485 ARG B C 1
ATOM 8072 O O . ARG B 1 485 ? 164.809 116.054 277.960 1.00 27.02 485 ARG B O 1
ATOM 8080 N N . LYS B 1 486 ? 167.066 116.054 277.951 1.00 25.01 486 LYS B N 1
ATOM 8081 C CA . LYS B 1 486 ? 167.218 117.491 278.064 1.00 30.49 486 LYS B CA 1
ATOM 8082 C C . LYS B 1 486 ? 166.970 118.120 276.686 1.00 31.68 486 LYS B C 1
ATOM 8083 O O . LYS B 1 486 ? 167.723 117.877 275.755 1.00 31.95 486 LYS B O 1
ATOM 8089 N N . VAL B 1 487 ? 165.921 118.922 276.572 1.00 31.33 487 VAL B N 1
ATOM 8090 C CA . VAL B 1 487 ? 165.553 119.541 275.296 1.00 28.22 487 VAL B CA 1
ATOM 8091 C C . VAL B 1 487 ? 165.830 121.037 275.262 1.00 29.93 487 VAL B C 1
ATOM 8092 O O . VAL B 1 487 ? 165.631 121.693 274.225 1.00 34.65 487 VAL B O 1
ATOM 8096 N N . SER B 1 488 ? 166.320 121.584 276.372 1.00 26.84 488 SER B N 1
ATOM 8097 C CA . SER B 1 488 ? 166.683 122.985 276.430 1.00 25.62 488 SER B CA 1
ATOM 8098 C C . SER B 1 488 ? 167.594 123.254 277.604 1.00 26.99 488 SER B C 1
ATOM 8099 O O . SER B 1 488 ? 167.462 122.608 278.650 1.00 27.55 488 SER B O 1
ATOM 8102 N N . SER B 1 489 ? 168.492 124.219 277.452 1.00 26.24 489 SER B N 1
ATOM 8103 C CA . SER B 1 489 ? 169.390 124.625 278.520 1.00 27.88 489 SER B CA 1
ATOM 8104 C C . SER B 1 489 ? 169.899 126.027 278.220 1.00 29.78 489 SER B C 1
ATOM 8105 O O . SER B 1 489 ? 170.368 126.303 277.115 1.00 27.20 489 SER B O 1
ATOM 8108 N N . THR B 1 490 ? 169.822 126.913 279.206 1.00 27.07 490 THR B N 1
ATOM 8109 C CA . THR B 1 490 ? 170.206 128.311 279.051 1.00 26.02 490 THR B CA 1
ATOM 8110 C C . THR B 1 490 ? 170.879 128.801 280.305 1.00 27.80 490 THR B C 1
ATOM 8111 O O . THR B 1 490 ? 170.387 128.544 281.400 1.00 32.79 490 THR B O 1
ATOM 8115 N N . THR B 1 491 ? 171.986 129.514 280.151 1.00 28.31 491 THR B N 1
ATOM 8116 C CA . THR B 1 491 ? 172.687 130.097 281.260 1.00 31.23 491 THR B CA 1
ATOM 8117 C C . THR B 1 491 ? 171.870 131.306 281.738 1.00 32.23 491 THR B C 1
ATOM 8118 O O . THR B 1 491 ? 171.183 131.966 280.943 1.00 31.43 491 THR B O 1
ATOM 8122 N N . ILE B 1 492 ? 171.909 131.578 283.042 1.00 29.18 492 ILE B N 1
ATOM 8123 C CA . ILE B 1 492 ? 171.077 132.622 283.632 1.00 29.86 492 ILE B CA 1
ATOM 8124 C C . ILE B 1 492 ? 171.903 133.867 283.809 1.00 29.10 492 ILE B C 1
ATOM 8125 O O . ILE B 1 492 ? 172.897 133.885 284.520 1.00 31.18 492 ILE B O 1
ATOM 8130 N N . GLN B 1 493 ? 171.478 134.930 283.155 1.00 33.32 493 GLN B N 1
ATOM 8131 C CA . GLN B 1 493 ? 172.186 136.182 283.227 1.00 32.87 493 GLN B CA 1
ATOM 8132 C C . GLN B 1 493 ? 172.056 136.834 284.579 1.00 29.01 493 GLN B C 1
ATOM 8133 O O . GLN B 1 493 ? 170.943 137.033 285.085 1.00 27.67 493 GLN B O 1
ATOM 8139 N N . GLY B 1 494 ? 173.190 137.220 285.130 1.00 29.97 494 GLY B N 1
ATOM 8140 C CA . GLY B 1 494 ? 173.219 137.931 286.401 1.00 32.84 494 GLY B CA 1
ATOM 8141 C C . GLY B 1 494 ? 173.251 137.023 287.620 1.00 33.12 494 GLY B C 1
ATOM 8142 O O . GLY B 1 494 ? 173.243 137.515 288.732 1.00 35.59 494 GLY B O 1
ATOM 8143 N N . GLY B 1 495 ? 173.275 135.707 287.413 1.00 36.50 495 GLY B N 1
ATOM 8144 C CA . GLY B 1 495 ? 173.274 134.749 288.520 1.00 40.57 495 GLY B CA 1
ATOM 8145 C C . GLY B 1 495 ? 174.677 134.329 288.910 1.00 37.75 495 GLY B C 1
ATOM 8146 O O . GLY B 1 495 ? 175.544 134.200 288.042 1.00 36.03 495 GLY B O 1
ATOM 8147 N N . VAL B 1 496 ? 174.905 134.128 290.210 1.00 33.12 496 VAL B N 1
ATOM 8148 C CA . VAL B 1 496 ? 176.156 133.527 290.676 1.00 32.06 496 VAL B CA 1
ATOM 8149 C C . VAL B 1 496 ? 176.308 132.169 289.999 1.00 31.46 496 VAL B C 1
ATOM 8150 O O . VAL B 1 496 ? 175.341 131.433 289.842 1.00 30.89 496 VAL B O 1
ATOM 8154 N N . LYS B 1 497 ? 177.517 131.860 289.546 1.00 33.26 497 LYS B N 1
ATOM 8155 C CA . LYS B 1 497 ? 177.749 130.649 288.763 1.00 34.81 497 LYS B CA 1
ATOM 8156 C C . LYS B 1 497 ? 177.917 129.423 289.654 1.00 31.97 497 LYS B C 1
ATOM 8157 O O . LYS B 1 497 ? 177.296 128.386 289.418 1.00 30.87 497 LYS B O 1
ATOM 8163 N N . GLN B 1 498 ? 178.785 129.539 290.654 1.00 33.16 498 GLN B N 1
ATOM 8164 C CA . GLN B 1 498 ? 179.034 128.440 291.579 1.00 36.12 498 GLN B CA 1
ATOM 8165 C C . GLN B 1 498 ? 179.249 128.977 292.982 1.00 33.74 498 GLN B C 1
ATOM 8166 O O . GLN B 1 498 ? 180.079 129.852 293.171 1.00 34.30 498 GLN B O 1
ATOM 8172 N N . SER B 1 499 ? 178.507 128.447 293.957 1.00 30.70 499 SER B N 1
ATOM 8173 C CA . SER B 1 499 ? 178.690 128.823 295.368 1.00 33.14 499 SER B CA 1
ATOM 8174 C C . SER B 1 499 ? 179.497 127.755 296.104 1.00 34.60 499 SER B C 1
ATOM 8175 O O . SER B 1 499 ? 179.722 126.672 295.569 1.00 33.49 499 SER B O 1
ATOM 8178 N N . ASP B 1 500 ? 179.905 128.049 297.336 1.00 37.86 500 ASP B N 1
ATOM 8179 C CA . ASP B 1 500 ? 180.503 127.002 298.176 1.00 45.46 500 ASP B CA 1
ATOM 8180 C C . ASP B 1 500 ? 179.492 126.341 299.121 1.00 44.45 500 ASP B C 1
ATOM 8181 O O . ASP B 1 500 ? 179.883 125.669 300.060 1.00 43.70 500 ASP B O 1
ATOM 8186 N N . GLU B 1 501 ? 178.200 126.497 298.846 1.00 44.53 501 GLU B N 1
ATOM 8187 C CA . GLU B 1 501 ? 177.161 125.844 299.647 1.00 47.48 501 GLU B CA 1
ATOM 8188 C C . GLU B 1 501 ? 177.210 124.326 299.441 1.00 45.69 501 GLU B C 1
ATOM 8189 O O . GLU B 1 501 ? 177.688 123.856 298.409 1.00 41.55 501 GLU B O 1
ATOM 8195 N N . VAL B 1 502 ? 176.734 123.573 300.441 1.00 38.57 502 VAL B N 1
ATOM 8196 C CA . VAL B 1 502 ? 176.558 122.127 300.333 1.00 33.39 502 VAL B CA 1
ATOM 8197 C C . VAL B 1 502 ? 175.205 121.801 300.917 1.00 34.07 502 VAL B C 1
ATOM 8198 O O . VAL B 1 502 ? 174.616 122.637 301.594 1.00 35.86 502 VAL B O 1
ATOM 8202 N N . GLU B 1 503 ? 174.685 120.609 300.646 1.00 32.08 503 GLU B N 1
ATOM 8203 C CA . GLU B 1 503 ? 173.354 120.259 301.132 1.00 37.54 503 GLU B CA 1
ATOM 8204 C C . GLU B 1 503 ? 173.218 120.439 302.658 1.00 41.67 503 GLU B C 1
ATOM 8205 O O . GLU B 1 503 ? 172.201 120.962 303.116 1.00 38.26 503 GLU B O 1
ATOM 8211 N N . GLU B 1 504 ? 174.245 120.031 303.413 1.00 42.23 504 GLU B N 1
ATOM 8212 C CA . GLU B 1 504 ? 174.248 120.123 304.891 1.00 46.84 504 GLU B CA 1
ATOM 8213 C C . GLU B 1 504 ? 173.942 121.538 305.406 1.00 44.05 504 GLU B C 1
ATOM 8214 O O . GLU B 1 504 ? 173.457 121.690 306.521 1.00 42.00 504 GLU B O 1
ATOM 8220 N N . ASP B 1 505 ? 174.180 122.567 304.595 1.00 41.99 505 ASP B N 1
ATOM 8221 C CA . ASP B 1 505 ? 173.870 123.939 305.021 1.00 43.17 505 ASP B CA 1
ATOM 8222 C C . ASP B 1 505 ? 172.403 124.179 305.348 1.00 39.63 505 ASP B C 1
ATOM 8223 O O . ASP B 1 505 ? 172.089 124.952 306.233 1.00 38.27 505 ASP B O 1
ATOM 8228 N N . ARG B 1 506 ? 171.503 123.510 304.650 1.00 37.24 506 ARG B N 1
ATOM 8229 C CA . ARG B 1 506 ? 170.084 123.656 304.951 1.00 38.14 506 ARG B CA 1
ATOM 8230 C C . ARG B 1 506 ? 169.763 123.145 306.382 1.00 40.73 506 ARG B C 1
ATOM 8231 O O . ARG B 1 506 ? 169.139 123.868 307.167 1.00 36.95 506 ARG B O 1
ATOM 8239 N N . PHE B 1 507 ? 170.222 121.932 306.714 1.00 43.83 507 PHE B N 1
ATOM 8240 C CA . PHE B 1 507 ? 170.071 121.369 308.061 1.00 42.52 507 PHE B CA 1
ATOM 8241 C C . PHE B 1 507 ? 170.744 122.278 309.095 1.00 40.15 507 PHE B C 1
ATOM 8242 O O . PHE B 1 507 ? 170.152 122.574 310.137 1.00 39.53 507 PHE B O 1
ATOM 8250 N N . PHE B 1 508 ? 171.956 122.735 308.794 1.00 36.97 508 PHE B N 1
ATOM 8251 C CA . PHE B 1 508 ? 172.737 123.550 309.721 1.00 41.84 508 PHE B CA 1
ATOM 8252 C C . PHE B 1 508 ? 172.041 124.873 309.984 1.00 43.71 508 PHE B C 1
ATOM 8253 O O . PHE B 1 508 ? 172.019 125.354 311.125 1.00 40.68 508 PHE B O 1
ATOM 8261 N N . SER B 1 509 ? 171.466 125.451 308.928 1.00 35.72 509 SER B N 1
ATOM 8262 C CA . SER B 1 509 ? 170.839 126.743 309.039 1.00 37.91 509 SER B CA 1
ATOM 8263 C C . SER B 1 509 ? 169.538 126.667 309.848 1.00 35.18 509 SER B C 1
ATOM 8264 O O . SER B 1 509 ? 169.229 127.591 310.589 1.00 33.78 509 SER B O 1
ATOM 8267 N N . HIS B 1 510 ? 168.793 125.572 309.695 1.00 35.41 510 HIS B N 1
ATOM 8268 C CA . HIS B 1 510 ? 167.609 125.312 310.514 1.00 35.82 510 HIS B CA 1
ATOM 8269 C C . HIS B 1 510 ? 167.975 125.026 311.986 1.00 36.76 510 HIS B C 1
ATOM 8270 O O . HIS B 1 510 ? 167.202 125.352 312.884 1.00 38.60 510 HIS B O 1
ATOM 8277 N N . ASN B 1 511 ? 169.129 124.403 312.223 1.00 35.98 511 ASN B N 1
ATOM 8278 C CA . ASN B 1 511 ? 169.581 124.144 313.595 1.00 39.93 511 ASN B CA 1
ATOM 8279 C C . ASN B 1 511 ? 170.045 125.425 314.294 1.00 38.92 511 ASN B C 1
ATOM 8280 O O . ASN B 1 511 ? 169.739 125.639 315.473 1.00 37.59 511 ASN B O 1
ATOM 8285 N N . LYS B 1 512 ? 170.745 126.282 313.559 1.00 34.35 512 LYS B N 1
ATOM 8286 C CA . LYS B 1 512 ? 171.102 127.610 314.046 1.00 36.94 512 LYS B CA 1
ATOM 8287 C C . LYS B 1 512 ? 169.855 128.393 314.434 1.00 36.50 512 LYS B C 1
ATOM 8288 O O . LYS B 1 512 ? 169.855 129.104 315.430 1.00 36.17 512 LYS B O 1
ATOM 8294 N N . ALA B 1 513 ? 168.797 128.277 313.633 1.00 34.31 513 ALA B N 1
ATOM 8295 C CA . ALA B 1 513 ? 167.539 128.962 313.934 1.00 34.65 513 ALA B CA 1
ATOM 8296 C C . ALA B 1 513 ? 166.997 128.524 315.293 1.00 34.54 513 ALA B C 1
ATOM 8297 O O . ALA B 1 513 ? 166.649 129.364 316.134 1.00 29.29 513 ALA B O 1
ATOM 8299 N N . HIS B 1 514 ? 166.916 127.206 315.493 1.00 38.80 514 HIS B N 1
ATOM 8300 C CA . HIS B 1 514 ? 166.446 126.635 316.771 1.00 43.80 514 HIS B CA 1
ATOM 8301 C C . HIS B 1 514 ? 167.274 127.112 317.961 1.00 40.32 514 HIS B C 1
ATOM 8302 O O . HIS B 1 514 ? 166.725 127.422 319.012 1.00 43.24 514 HIS B O 1
ATOM 8309 N N . GLU B 1 515 ? 168.590 127.158 317.784 1.00 40.53 515 GLU B N 1
ATOM 8310 C CA . GLU B 1 515 ? 169.514 127.638 318.807 1.00 45.64 515 GLU B CA 1
ATOM 8311 C C . GLU B 1 515 ? 169.204 129.089 319.177 1.00 48.81 515 GLU B C 1
ATOM 8312 O O . GLU B 1 515 ? 169.083 129.417 320.355 1.00 46.41 515 GLU B O 1
ATOM 8318 N N . LYS B 1 516 ? 169.068 129.953 318.172 1.00 46.56 516 LYS B N 1
ATOM 8319 C CA . LYS B 1 516 ? 168.680 131.354 318.410 1.00 46.11 516 LYS B CA 1
ATOM 8320 C C . LYS B 1 516 ? 167.339 131.483 319.141 1.00 40.20 516 LYS B C 1
ATOM 8321 O O . LYS B 1 516 ? 167.190 132.355 319.982 1.00 39.99 516 LYS B O 1
ATOM 8327 N N . GLN B 1 517 ? 166.369 130.625 318.819 1.00 40.14 517 GLN B N 1
ATOM 8328 C CA . GLN B 1 517 ? 165.099 130.572 319.553 1.00 39.45 517 GLN B CA 1
ATOM 8329 C C . GLN B 1 517 ? 165.341 130.269 321.031 1.00 49.46 517 GLN B C 1
ATOM 8330 O O . GLN B 1 517 ? 164.696 130.857 321.897 1.00 51.45 517 GLN B O 1
ATOM 8336 N N . MET B 1 518 ? 166.253 129.334 321.309 1.00 56.07 518 MET B N 1
ATOM 8337 C CA . MET B 1 518 ? 166.587 128.959 322.689 1.00 64.76 518 MET B CA 1
ATOM 8338 C C . MET B 1 518 ? 167.342 130.087 323.409 1.00 63.02 518 MET B C 1
ATOM 8339 O O . MET B 1 518 ? 167.038 130.379 324.564 1.00 62.40 518 MET B O 1
ATOM 8344 N N . ILE B 1 519 ? 168.297 130.727 322.729 1.00 57.39 519 ILE B N 1
ATOM 8345 C CA . ILE B 1 519 ? 169.024 131.870 323.305 1.00 55.42 519 ILE B CA 1
ATOM 8346 C C . ILE B 1 519 ? 168.073 133.024 323.664 1.00 58.11 519 ILE B C 1
ATOM 8347 O O . ILE B 1 519 ? 168.259 133.687 324.680 1.00 57.18 519 ILE B O 1
ATOM 8352 N N . LYS B 1 520 ? 167.057 133.247 322.832 1.00 58.42 520 LYS B N 1
ATOM 8353 C CA . LYS B 1 520 ? 166.079 134.318 323.060 1.00 59.56 520 LYS B CA 1
ATOM 8354 C C . LYS B 1 520 ? 165.287 134.101 324.353 1.00 66.15 520 LYS B C 1
ATOM 8355 O O . LYS B 1 520 ? 164.991 135.057 325.066 1.00 77.06 520 LYS B O 1
ATOM 8361 N N . LYS B 1 521 ? 164.920 132.854 324.638 1.00 69.77 521 LYS B N 1
ATOM 8362 C CA . LYS B 1 521 ? 164.394 132.492 325.952 1.00 75.18 521 LYS B CA 1
ATOM 8363 C C . LYS B 1 521 ? 165.559 132.619 326.952 1.00 79.57 521 LYS B C 1
ATOM 8364 O O . LYS B 1 521 ? 166.123 131.626 327.411 1.00 74.90 521 LYS B O 1
ATOM 8370 N N . ARG B 1 522 ? 165.891 133.868 327.283 1.00 90.37 522 ARG B N 1
ATOM 8371 C CA . ARG B 1 522 ? 167.207 134.240 327.846 1.00 88.67 522 ARG B CA 1
ATOM 8372 C C . ARG B 1 522 ? 167.797 133.165 328.749 1.00 91.80 522 ARG B C 1
ATOM 8373 O O . ARG B 1 522 ? 168.989 133.198 329.046 1.00 101.35 522 ARG B O 1
#

Radius of gyration: 33.11 Å; Cα contacts (8 Å, |Δi|>4): 2822; chains: 2; bounding box: 56×82×90 Å

Sequence (1044 aa):
APNFSSYPFTLGVASGDPLSDSVVLWTRLAPDPLNGGGMPKQAVPVKWEVAKDEHFRKIVRKGTEMAKPSLAHSVHVEADGLEPNKVYYYRFKTGHELSPVGKTKTLPAPGANVPQMTFAFASCQQYEHGYYTAYKHMAKEKLDLVFHLGDYIYEYGPNEYVSKTGNVRTHNSAEIITLQDYRNRHAQYRSDANLKAAHAAFPWVVTWDDHEVENNYANKIPEKGQSVEAFVLRRAAAYQAYYEHMPLRISSLPNGPDMQLYRHFTYGNLASFNVLDTRQYRDDQANNDGNKPPSDESRNPNRTLLGKEQEQWLFNNLGSSTAHWNVLAQQIFFAKWNFGTSASPIYSMDSWDGYPAQRERVINFIKSKNLNNVVVLTGDVHASWASNLHVDFEKTSSKIFGAEFVGTSITSGGNGADKRADTDQILKENPHIQFFNDYRGYVRCTVTPHQWKADYRVMPFVTEPGAAISTRASFVYQKDQTGLRKVSSTTIQGGVKQSDEVEEDRFFSHNKAHEKQMIKKRAPNFSSYPFTLGVASGDPLSDSVVLWTRLAPDPLNGGGMPKQAVPVKWEVAKDEHFRKIVRKGTEMAKPSLAHSVHVEADGLEPNKVYYYRFKTGHELSPVGKTKTLPAPGANVPQMTFAFASCQQYEHGYYTAYKHMAKEKLDDLVFHLGDYIYEYGPNEYVSKTGNVRTHNSAEIITLQDYRNRHAQYRSDANLKAAHAAFPWVVTWDDHEVENNYANKIPEKGQSVEAFVLRRAAAYQAYYEHMPLRISSLPNGPDMQLYRHFTYGNLASFNVLDTRQYRDDQANNDGNKPPSDESRNPNRTLLGKEQEQWLFNNLGSSTAHWNVLAQQIFFAKWNFGTSASPIYSMDSWDGYPAQRERVINFIKSKNLNNVVVLTGDVHASWASNLHVDFEKTSSKIFGAEFVGTSITSGGNGADKRADTDQILKENPHIQFFNDYRGYVRCTVTPHQWKADYRVMPFVTEPGAAISTRASFVYQKDQTGLRKVSSTTIQGGVKQSDEVEEDRFFSHNKAHEKQMIKKR

Foldseek 3Di:
DDDDPAQFQLLFKFWADFAFFWIKIKTAGARPQLQLRPDDQDWFKKKKWKALDPVRPGTDFIDIDTQGVVLSRMDIDTTGRHHGQGKIKMWMATPHHIGDIFIETHFHDAQDADFKFKEWEAEACEPQQFALLQLLVLLPDDHNEYEYFACLDAFAAFPQLAFPVGRLDGQPHHGAQALSSLSSRLSVSSSRPSNSSSRRRYHYQYDYAARLQHPQAAQQRDADPDDSVSSQQSLQSSQSSCVSNHNDDPQQHADRNDGDRWDWDARNLAEIETEAHQHNHFDHFPPSFAKAFDDCRLVVLVGERRDDVRLVVLLVSLQPRNHLAYEYEHEADLADFFLDAPVGTIGGSSHCSSNVNNSLSVLVSLVVNPAQRYEYEYEDQQWWWKFFAFSDRVDLPGAGSYMYTYAHHSRPNWQFAQEEQRRVVRCVRRVRIDDIGRFHHIWMWMGGSFKIKIFHWGFQGRSDPDTDIDGQWMWMAGRGSVGIDTPDHDDHPPHHHYYHDDSSVSVVSNVSSVVVSVVVVD/DDDDPAQQQLLFKFWADFAFFWIKIKTAGARPQLQLRPDDQDWFKKKKWKALDPVRPGTDFIDIDTQGVVLSRMDIDTTGRHHGQGKIKMWMATPHHIGDIFIETHFHDAQPQDFKFKEWEAEACEPQQFALLQLLVLLPDDHNEYEYAACLDAFAAFPQLAFPVGRLDGQSHHGAQALSSLSSRLSVSSSRPSNSSSRRRYYYQYDYAARLQHPQAAQQRDAPRDDSVSSQQSLQSSQSSCVSNHNDDPQQHADRNDGDRWDWDARNLAEIETEAHQHNHFDHQPPRFAKAFDDCRLVVLVGERRPDVSLVVLLVSLQPRNHLAYEYEHEADLADFFLDAPVGTIGGSSHCSSNVNNSLSVLVSLVVNPAQRYEYEYEHQQWWWKFFAFSDRVDLPGAGSYMYTYAHHSRPNWQFAQEEQRRVVRCVRRVRIDDIGRFHHIWMWMGGSFKIKIFHWGFQGRSDPDTDIDGQWMWMAGRGSVGIDTPDHDDHPPHHHYYHDDSSVSVVSNVSSVVVSVVVVD

Solvent-accessible surface area: 37033 Å² total; per-residue (Å²): 114,29,119,41,127,59,94,0,2,30,0,3,1,0,0,0,14,4,75,27,71,6,0,0,0,0,0,1,0,0,19,65,26,66,114,26,1,51,39,70,195,110,49,5,48,0,112,19,42,0,0,89,24,103,124,14,200,123,73,55,88,138,27,68,67,102,0,98,45,71,40,8,7,7,3,30,5,73,0,63,65,13,90,65,73,67,56,2,38,0,60,0,90,0,24,150,52,83,7,57,65,0,91,1,36,1,7,3,39,109,52,33,125,15,103,99,0,20,0,0,3,2,3,1,0,0,36,1,0,0,65,0,5,0,0,104,32,0,28,142,21,182,22,28,1,0,0,1,1,1,2,1,0,0,0,2,0,34,98,4,6,58,8,157,60,29,37,57,32,80,7,52,35,76,29,0,85,72,48,72,43,0,21,23,0,1,0,9,0,0,40,19,74,35,0,49,45,0,0,20,25,9,3,0,4,1,0,0,2,2,2,2,0,2,8,20,0,0,26,69,21,7,19,76,30,41,5,21,65,46,4,38,133,17,2,26,12,1,1,48,0,1,4,0,0,0,1,0,37,110,86,5,82,22,124,40,33,73,6,74,0,29,42,67,18,46,6,3,39,0,0,1,0,0,0,0,0,0,0,3,59,2,3,49,16,1,34,98,20,5,26,61,79,40,29,88,50,1,123,16,92,91,3,4,0,1,7,136,138,2,10,93,58,0,24,86,23,1,33,86,29,134,14,56,0,1,0,0,0,0,0,0,1,1,1,25,1,3,28,10,72,99,99,72,30,60,30,7,0,12,2,0,11,0,1,28,13,0,22,107,74,0,12,82,43,0,106,80,99,112,28,42,16,0,0,0,0,0,1,10,1,12,0,0,1,0,0,12,0,12,32,59,37,143,109,76,96,13,79,8,0,0,0,0,0,0,3,2,0,0,0,0,23,0,23,19,0,30,66,12,58,16,6,85,93,2,53,184,43,0,82,14,9,69,10,18,0,6,1,3,0,1,0,52,0,28,0,38,33,137,56,0,68,0,10,0,36,0,0,12,63,0,18,108,88,64,3,72,32,38,31,32,0,4,3,8,0,68,49,54,91,88,0,14,86,113,85,45,66,66,111,13,171,74,10,86,152,98,30,133,42,53,10,81,37,55,52,111,26,12,38,77,0,29,69,72,11,57,110,96,138,245,115,29,120,41,126,59,94,0,2,30,0,3,1,0,0,0,14,4,75,27,70,6,0,0,0,0,0,1,0,0,19,65,24,66,114,26,1,52,40,71,193,110,48,5,47,0,112,19,44,0,0,89,24,105,123,13,197,124,72,52,89,140,25,68,65,103,1,100,45,72,42,9,6,7,3,32,5,72,0,63,60,14,89,65,72,66,56,2,39,0,61,1,94,1,25,149,52,85,9,57,64,0,90,2,34,1,9,4,40,111,53,33,124,16,102,99,2,22,0,0,2,2,3,1,0,0,36,1,0,0,64,0,5,0,0,104,34,0,30,139,21,182,22,28,0,0,0,1,2,1,2,0,0,0,1,2,0,34,99,4,6,60,8,158,60,28,36,56,32,81,7,51,37,76,30,0,86,72,49,70,44,0,20,24,0,0,0,9,0,0,41,19,74,37,0,52,43,0,0,20,26,9,3,0,2,0,1,1,3,2,3,2,0,2,8,18,0,0,22,69,19,7,20,75,32,49,4,18,58,40,5,40,132,16,1,24,14,1,0,46,0,1,4,0,0,0,0,1,36,112,85,4,81,23,125,40,33,72,6,77,0,28,41,66,19,46,6,2,39,0,0,1,0,0,0,0,0,0,0,4,60,1,3,50,15,2,35,98,21,6,28,60,79,39,28,95,58,2,123,12,87,97,4,5,0,1,5,129,138,2,11,95,57,0,24,86,24,2,34,89,29,135,13,54,0,2,0,0,0,0,0,0,0,0,1,23,0,3,27,10,72,98,99,73,28,60,30,6,0,12,2,0,10,0,1,28,13,0,23,106,73,0,13,81,42,0,104,81,100,113,31,42,16,0,0,0,0,0,0,12,1,13,0,0,2,0,0,13,0,13,31,58,38,141,109,78,97,12,83,9,0,0,0,0,0,0,3,1,0,0,0,0,22,0,24,19,0,28,66,12,57,16,7,82,95,1,54,183,41,0,80,14,9,71,10,17,0,6,2,2,0,0,0,54,0,27,0,37,34,137,56,0,69,0,10,0,35,0,0,13,64,0,20,108,89,64,4,72,32,36,29,32,0,4,4,7,0,66,46,54,92,88,0,14,86,114,85,48,66,66,112,12,171,72,11,85,154,98,30,134,40,51,10,80,38,56,51,110,26,13,38,76,0,28,68,75,12,61,118,94,138,257

Nearest PDB structures (foldseek):
  2yeq-assembly1_A  TM=1.002E+00  e=0.000E+00  Bacillus subtilis
  6giz-assembly1_A  TM=5.593E-01  e=6.320E-19  Triticum aestivum
  5b71-assembly2_F  TM=6.239E-01  e=1.871E-02  Homo sapiens
  2a74-assembly2_D  TM=5.294E-01  e=3.872E-03  Homo sapiens
  3frp-assembly1_A  TM=5.939E-01  e=2.112E-02  Naja kaouthia

InterPro domains:
  IPR018946 PhoD-like phosphatase, metallophosphatase domain [PF09423] (175-512)
  IPR018946 PhoD-like phosphatase, metallophosphatase domain [cd07389] (174-468)
  IPR029052 Metallo-dependent phosphatase-like [SSF56300] (167-515)
  IPR032093 Phospholipase D, N-terminal [PF16655] (57-164)
  IPR038607 PhoD-like superfamily [G3DSA:3.60.21.70] (166-583)
  IPR052900 Phospholipid Metabolizing Enzymes [PTHR43606] (6-543)

Organism: Bacillus subtilis (strain 168) (NCBI:txid224308)

B-factor: mean 30.1, std 12.95, range [13.47, 110.6]

Secondary structure (DSSP, 8-state):
----SS-S-TT-EEEE---SS-EEEEEE--SBGGGTB---SS-EEEEEEEESSTTSSSEEEEEEEEE-GGGTTEEEEEE-SPPTT-EEEEEEEETTEEPPPEEEEPPPPTT-----EEEEEE----GGG---HHHHHHTTS--SEEEE-S-SS----TTSS--TT---S--SSSSP-SHHHHHHHHHHHHT-HHHHHHHHHSEEEE---STTTSTT-BTTB-STT--HHHHHHHHHHHHHHHHHHS---GGG--BTTB----EEEEETTTEEEEE--SSSSPPPPGGGSSEE---HHHH-TT--SS-HHHHHHHHHHHHH--SSEEEEE-SS--S---SS-SSS--EETTSGGGSHHHHHHHHHHHHHTT---EEEEE-SSSSEEEEEEESSTT-TTSPEEEEEEE---SSTT-S-BSB-TTHHHHHHH-TTEEEEEB-EEEEEEEEETTEEEEEEEEES-SSSS----EEEEEEEE-SSTT-EEEEEE-PPTT--SB-S--THHHHHHHHHHHHHHHHHT-/----SS-S-TT-EEEE---SS-EEEEEE--SBGGGTB---SS-EEEEEEEESSTTSSSEEEEEEEEE-GGGTTEEEEEE-SPPTT-EEEEEEEETTEEPPPEEEEPPPPTT-----EEEEEE----TTT---HHHHHHTTS--SEEEE-S-SS----TTSS--TT---S--SSSSP-SHHHHHHHHHHHHT-HHHHHHHHHSEEEE---STTTSTT-BTTB-STT--HHHHHHHHHHHHHHHHHHS---GGG--BTTB----EEEEETTTEEEEE--SSSSPPPPSTTSSEE---HHHH-TT--SS-HHHHHHHHHHHHH--SSEEEEE-SS--S---SS-SSS--EETTSGGGSHHHHHHHHHHHHHTT---EEEEE-SSSSEEEEEEESSTT-TTSPEEEEEEEPPPSSTT-S-BSB-TTHHHHHHH-TTEEEEEB--EEEEEEEETTEEEEEEEE-S-SSSS----EEEEEEEE-SSTT-EEEEEE-PPTT--SB-S--THHHHHHHHHHHHHHHHH--

CATH classification: 2.60.40.380 (+1 more: 3.60.21.70)